Protein AF-0000000072589338 (afdb_homodimer)

Solvent-accessible surface area (backbone atoms only — not comparable to full-atom values): 51482 Å² total; per-residue (Å²): 135,81,81,71,67,83,75,76,71,77,78,75,80,46,42,43,85,61,48,58,26,41,37,38,38,47,36,34,30,34,10,23,34,32,65,50,11,44,63,30,35,94,55,74,23,26,35,89,73,63,41,74,47,79,48,43,86,62,76,53,62,30,30,41,92,84,64,51,78,42,57,42,43,74,55,44,88,83,42,95,53,58,42,26,58,34,37,32,48,41,32,55,24,40,49,43,38,30,20,22,27,54,68,27,63,73,65,57,89,86,62,72,62,72,40,48,14,37,29,43,42,28,40,28,23,52,52,41,39,65,69,67,69,69,64,69,54,43,91,86,58,54,37,69,39,49,35,44,19,40,34,45,83,76,36,46,52,62,42,26,46,24,48,43,8,22,24,29,72,65,28,22,15,57,41,48,30,32,56,51,26,22,48,30,20,40,43,32,26,39,45,64,27,47,53,47,69,76,60,63,58,47,34,40,72,33,54,66,43,44,31,52,76,71,73,43,53,52,36,39,24,5,35,87,46,78,38,69,65,43,56,40,26,57,46,48,56,70,45,66,70,85,36,51,39,27,42,68,52,51,42,52,28,24,57,70,51,63,63,40,42,34,35,41,39,38,51,33,70,39,34,68,22,31,23,31,35,48,36,22,33,39,29,45,23,38,45,50,54,48,50,53,50,49,31,39,62,73,9,79,48,30,75,23,30,41,38,36,42,36,31,34,18,19,38,47,45,40,46,93,63,62,52,54,69,77,38,59,39,33,80,63,75,48,40,29,52,98,72,45,73,53,36,39,37,6,43,37,14,44,34,32,45,41,34,40,28,28,56,61,24,35,64,48,76,56,90,72,41,71,38,34,42,23,12,55,46,26,33,49,20,71,64,71,69,38,77,67,76,29,49,26,18,60,64,30,24,52,59,41,73,56,24,68,38,92,58,58,55,58,84,82,72,50,62,59,69,89,63,73,75,60,75,70,92,68,76,50,92,50,44,58,38,57,24,73,66,47,49,49,46,33,52,47,60,28,65,47,90,45,64,44,98,86,61,25,63,50,79,51,80,69,59,76,80,28,34,68,55,31,49,50,48,46,51,51,51,49,50,50,49,52,52,51,52,50,52,51,51,51,50,50,54,51,51,60,67,65,49,76,78,75,73,76,83,130,134,78,80,71,66,83,74,74,70,78,79,75,81,48,44,42,84,61,48,59,26,41,37,39,38,46,37,33,30,34,10,23,35,32,64,50,12,44,65,31,34,92,56,75,24,27,35,90,72,63,41,74,46,79,48,43,86,64,76,54,63,30,29,39,90,84,65,50,76,40,56,43,43,74,55,43,86,84,42,96,53,57,43,27,58,34,38,35,50,42,31,54,26,40,49,41,38,30,19,22,28,55,68,28,63,72,64,56,89,86,62,72,62,72,41,47,13,36,29,43,42,28,41,30,23,51,53,39,39,64,69,66,70,70,66,70,53,42,90,86,58,54,38,67,39,50,36,45,18,42,33,45,83,77,37,45,52,64,41,25,47,26,48,42,8,22,24,29,71,64,29,22,15,55,41,47,30,31,56,51,24,24,48,30,20,41,44,32,28,38,44,66,27,48,52,48,69,74,59,63,58,46,34,42,70,33,54,67,41,45,29,51,75,70,72,44,54,52,36,40,25,5,35,87,46,79,39,69,64,43,54,41,26,58,47,47,54,70,45,64,72,86,35,50,39,27,41,69,53,50,43,51,28,24,58,69,52,63,62,39,42,34,35,43,40,38,52,33,69,38,34,69,24,31,24,31,35,50,35,21,34,39,30,44,22,39,45,49,54,47,51,52,50,50,31,39,62,72,10,78,49,30,75,24,30,41,38,37,43,35,32,36,16,18,36,44,45,41,44,91,63,60,53,56,69,77,39,60,39,34,80,62,75,51,39,28,53,95,73,46,74,51,37,38,38,5,42,37,14,44,33,33,45,39,35,40,27,28,55,59,26,33,64,48,75,55,92,73,40,71,38,35,42,23,13,57,46,27,33,49,20,72,62,73,69,37,78,69,78,29,49,26,17,61,63,28,25,54,59,39,71,57,24,68,37,94,59,56,55,59,85,83,71,48,63,59,68,90,64,73,77,60,74,70,91,70,75,51,93,52,42,59,36,56,25,72,65,47,49,50,46,34,51,44,59,28,65,47,89,44,63,44,97,86,61,25,65,49,79,51,80,67,58,76,81,28,35,68,54,30,49,50,48,46,53,53,51,48,50,50,50,52,51,50,52,50,51,51,52,52,49,50,54,51,51,62,67,64,50,76,78,74,70,77,82,126

Secondary structure (DSSP, 8-state):
--------------SGGG--EEEEEEE-S--HHHHHTTTTGGGTSB-TT--B-----S--EEE-TTS-EEE-EE--TTSSSGGG-SSS----SHHHHHHHHHSSSSPPTTPPP----HHHHHHHHHHHHHHHT---SPTT--GGGGGEE--TTT-HHHHHHHHHSEE-TTBB-SSSS-HHHHHHHHHHS--TT--SS--S---S--HHHHHHHTT--EEEEESSS--GGGGTSHHHHTS-GGGEEEHHHHHHHHHHT---SEEEE----STTSSS--TTS-HHHHHHHHHHHHHHHHTSTTGGGEEEEEEES--TT---SSPPPB-PPP--SS---GGG--S-B---B--EEEE-TTS-TTEE---TTS-B-THHHHHHHHHHH-PPPSSHHHHHSPPSGGG---SSPPPTT--TTTTPPPP--SS--TTTTSPPHHHHHHHHHHHTS--B-TTS-B-PPPPP-S-HHHHHHHHHHHHHHHHHHHHHHHHHHHHHHHHS-------/--------------SGGG--EEEEEEE-S--HHHHHTTTTGGGTSB-TT--B-----S--EEE-TTS-EEE-EE--TTSSSGGG-SSS----SHHHHHHHHHSSSSPPTTPPP----HHHHHHHHHHHHHHHT---SPTT--GGGGGEE--TTT-HHHHHHHHHSEE-TTBB-SSSS-HHHHHHHHHHS--TT--SS--S---S--HHHHHHHTT--EEEEESSS--GGGGTSHHHHTS-GGGEEEHHHHHHHHHHT---SEEEE----STTSSS--TTS-HHHHHHHHHHHHHHHHTSTTGGGEEEEEEES--TT---SSPPPB-PPP--SS---GGG--S-B---B--EEEE-TTS-TTEE---TTS-B-THHHHHHHHHHH-PPPSSHHHHHSPPSGGG---SSPPPTT--TTTTPPPP--SS--TTTTSPPHHHHHHHHHHHTS-EE-TTS-EEPPPPP-S-HHHHHHHHHHHHHHHHHHHHHHHHHHHHHHHHS-------

pLDDT: mean 90.72, std 13.91, range [25.78, 99.0]

Structure (mmCIF, N/CA/C/O backbone):
data_AF-0000000072589338-model_v1
#
loop_
_entity.id
_entity.type
_entity.pdbx_description
1 polymer Phospholipase
#
loop_
_atom_site.group_PDB
_atom_site.id
_atom_site.type_symbol
_atom_site.label_atom_id
_atom_site.label_alt_id
_atom_site.label_comp_id
_atom_site.label_asym_id
_atom_site.label_entity_id
_atom_site.label_seq_id
_atom_site.pdbx_PDB_ins_code
_atom_site.Cartn_x
_atom_site.Cartn_y
_atom_site.Cartn_z
_atom_site.occupancy
_atom_site.B_iso_or_equiv
_atom_site.auth_seq_id
_atom_site.auth_comp_id
_atom_site.auth_asym_id
_atom_site.auth_atom_id
_atom_site.pdbx_PDB_model_num
ATOM 1 N N . MET A 1 1 ? -10.43 -54.656 29.891 1 25.78 1 MET A N 1
ATOM 2 C CA . MET A 1 1 ? -9.82 -54.812 28.562 1 25.78 1 MET A CA 1
ATOM 3 C C . MET A 1 1 ? -9.539 -53.438 27.938 1 25.78 1 MET A C 1
ATOM 5 O O . MET A 1 1 ? -10.445 -52.625 27.797 1 25.78 1 MET A O 1
ATOM 9 N N . HIS A 1 2 ? -8.32 -52.906 28.219 1 25.98 2 HIS A N 1
ATOM 10 C CA . HIS A 1 2 ? -7.77 -51.562 28.031 1 25.98 2 HIS A CA 1
ATOM 11 C C . HIS A 1 2 ? -7.68 -51.219 26.547 1 25.98 2 HIS A C 1
ATOM 13 O O . HIS A 1 2 ? -7.09 -51.969 25.75 1 25.98 2 HIS A O 1
ATOM 19 N N . ALA A 1 3 ? -8.758 -50.594 26.031 1 32.91 3 ALA A N 1
ATOM 20 C CA . ALA A 1 3 ? -8.93 -50.188 24.641 1 32.91 3 ALA A CA 1
ATOM 21 C C . ALA A 1 3 ? -7.684 -49.469 24.109 1 32.91 3 ALA A C 1
ATOM 23 O O . ALA A 1 3 ? -7.359 -48.375 24.562 1 32.91 3 ALA A O 1
ATOM 24 N N . GLY A 1 4 ? -6.621 -50.281 23.812 1 29.47 4 GLY A N 1
ATOM 25 C CA . GLY A 1 4 ? -5.359 -49.781 23.281 1 29.47 4 GLY A CA 1
ATOM 26 C C . GLY A 1 4 ? -5.531 -48.875 22.078 1 29.47 4 GLY A C 1
ATOM 27 O O . GLY A 1 4 ? -6.25 -49.219 21.141 1 29.47 4 GLY A O 1
ATOM 28 N N . GLY A 1 5 ? -5.594 -47.594 22.25 1 34.25 5 GLY A N 1
ATOM 29 C CA . GLY A 1 5 ? -5.773 -46.625 21.188 1 34.25 5 GLY A CA 1
ATOM 30 C C . GLY A 1 5 ? -4.848 -46.844 20.016 1 34.25 5 GLY A C 1
ATOM 31 O O . GLY A 1 5 ? -3.867 -47.562 20.109 1 34.25 5 GLY A O 1
ATOM 32 N N . PRO A 1 6 ? -5.32 -46.844 18.797 1 33.97 6 PRO A N 1
ATOM 33 C CA . PRO A 1 6 ? -4.504 -47.219 17.641 1 33.97 6 PRO A CA 1
ATOM 34 C C . PRO A 1 6 ? -3.111 -46.625 17.672 1 33.97 6 PRO A C 1
ATOM 36 O O . PRO A 1 6 ? -2.922 -45.531 18.25 1 33.97 6 PRO A O 1
ATOM 39 N N . GLN A 1 7 ? -2.039 -47.375 17.781 1 29.33 7 GLN A N 1
ATOM 40 C CA . GLN A 1 7 ? -0.621 -47.031 17.734 1 29.33 7 GLN A CA 1
ATOM 41 C C . GLN A 1 7 ? -0.302 -46.125 16.547 1 29.33 7 GLN A C 1
ATOM 43 O O . GLN A 1 7 ? -0.64 -46.438 15.414 1 29.33 7 GLN A O 1
ATOM 48 N N . ARG A 1 8 ? -0.2 -44.875 16.719 1 37.19 8 ARG A N 1
ATOM 49 C CA . ARG A 1 8 ? 0.275 -43.969 15.68 1 37.19 8 ARG A CA 1
ATOM 50 C C . ARG A 1 8 ? 1.464 -44.562 14.938 1 37.19 8 ARG A C 1
ATOM 52 O O . ARG A 1 8 ? 2.428 -45 15.555 1 37.19 8 ARG A O 1
ATOM 59 N N . SER A 1 9 ? 1.32 -45.156 13.805 1 33.34 9 SER A N 1
ATOM 60 C CA . SER A 1 9 ? 2.459 -45.625 13.031 1 33.34 9 SER A CA 1
ATOM 61 C C . SER A 1 9 ? 3.635 -44.688 13.117 1 33.34 9 SER A C 1
ATOM 63 O O . SER A 1 9 ? 3.441 -43.469 13.18 1 33.34 9 SER A O 1
ATOM 65 N N . PRO A 1 10 ? 4.816 -45 13.508 1 38.09 10 PRO A N 1
ATOM 66 C CA . PRO A 1 10 ? 5.973 -44.125 13.602 1 38.09 10 PRO A CA 1
ATOM 67 C C . PRO A 1 10 ? 6.152 -43.25 12.367 1 38.09 10 PRO A C 1
ATOM 69 O O . PRO A 1 10 ? 5.98 -43.719 11.242 1 38.09 10 PRO A O 1
ATOM 72 N N . LEU A 1 11 ? 5.762 -42 12.25 1 43.94 11 LEU A N 1
ATOM 73 C CA . LEU A 1 11 ? 6.031 -41.031 11.188 1 43.94 11 LEU A CA 1
ATOM 74 C C . LEU A 1 11 ? 7.383 -41.281 10.539 1 43.94 11 LEU A C 1
ATOM 76 O O . LEU A 1 11 ? 8.422 -41.219 11.203 1 43.94 11 LEU A O 1
ATOM 80 N N . VAL A 1 12 ? 7.637 -42.344 9.781 1 48.56 12 VAL A N 1
ATOM 81 C CA . VAL A 1 12 ? 8.844 -42.5 8.977 1 48.56 12 VAL A CA 1
ATOM 82 C C . VAL A 1 12 ? 9.359 -41.125 8.547 1 48.56 12 VAL A C 1
ATOM 84 O O . VAL A 1 12 ? 8.602 -40.312 8.008 1 48.56 12 VAL A O 1
ATOM 87 N N . ALA A 1 13 ? 10.531 -40.594 9.008 1 71.69 13 ALA A N 1
ATOM 88 C CA . ALA A 1 13 ? 11.25 -39.344 8.766 1 71.69 13 ALA A CA 1
ATOM 89 C C . ALA A 1 13 ? 11.398 -39.094 7.266 1 71.69 13 ALA A C 1
ATOM 91 O O . ALA A 1 13 ? 11.836 -39.969 6.516 1 71.69 13 ALA A O 1
ATOM 92 N N . ASN A 1 14 ? 10.648 -38.125 6.578 1 85.25 14 ASN A N 1
ATOM 93 C CA . ASN A 1 14 ? 10.828 -37.75 5.172 1 85.25 14 ASN A CA 1
ATOM 94 C C . ASN A 1 14 ? 12.258 -37.344 4.879 1 85.25 14 ASN A C 1
ATOM 96 O O . ASN A 1 14 ? 13.102 -37.281 5.777 1 85.25 14 ASN A O 1
ATOM 100 N N . SER A 1 15 ? 12.625 -37.219 3.695 1 89.25 15 SER A N 1
ATOM 101 C CA . SER A 1 15 ? 14 -36.969 3.268 1 89.25 15 SER A CA 1
ATOM 102 C C . SER A 1 15 ? 14.25 -35.469 3.086 1 89.25 15 SER A C 1
ATOM 104 O O . SER A 1 15 ? 15.086 -35.062 2.275 1 89.25 15 SER A O 1
ATOM 106 N N . LEU A 1 16 ? 13.516 -34.656 3.766 1 96.44 16 LEU A N 1
ATOM 107 C CA . LEU A 1 16 ? 13.688 -33.219 3.611 1 96.44 16 LEU A CA 1
ATOM 108 C C . LEU A 1 16 ? 15.086 -32.781 4.035 1 96.44 16 LEU A C 1
ATOM 110 O O . LEU A 1 16 ? 15.656 -31.859 3.455 1 96.44 16 LEU A O 1
ATOM 114 N N . SER A 1 17 ? 15.695 -33.5 4.988 1 96.56 17 SER A N 1
ATOM 115 C CA . SER A 1 17 ? 17.016 -33.125 5.484 1 96.56 17 SER A CA 1
ATOM 116 C C . SER A 1 17 ? 18.078 -33.312 4.406 1 96.56 17 SER A C 1
ATOM 118 O O . SER A 1 17 ? 19.188 -32.781 4.52 1 96.56 17 SER A O 1
ATOM 120 N N . ARG A 1 18 ? 17.781 -34.031 3.324 1 96.88 18 ARG A N 1
ATOM 121 C CA . ARG A 1 18 ? 18.734 -34.281 2.242 1 96.88 18 ARG A CA 1
ATOM 122 C C . ARG A 1 18 ? 18.672 -33.156 1.202 1 96.88 18 ARG A C 1
ATOM 124 O O . ARG A 1 18 ? 19.562 -33.062 0.342 1 96.88 18 ARG A O 1
ATOM 131 N N . ILE A 1 19 ? 17.719 -32.344 1.28 1 98.56 19 ILE A N 1
ATOM 132 C CA . ILE A 1 19 ? 17.531 -31.281 0.299 1 98.56 19 ILE A CA 1
ATOM 133 C C . ILE A 1 19 ? 18.469 -30.125 0.615 1 98.56 19 ILE A C 1
ATOM 135 O O . ILE A 1 19 ? 18.484 -29.609 1.738 1 98.56 19 ILE A O 1
ATOM 139 N N . GLU A 1 20 ? 19.266 -29.75 -0.405 1 98.62 20 GLU A N 1
ATOM 140 C CA . GLU A 1 20 ? 20.172 -28.609 -0.27 1 98.62 20 GLU A CA 1
ATOM 141 C C . GLU A 1 20 ? 19.656 -27.406 -1.045 1 98.62 20 GLU A C 1
ATOM 143 O O . GLU A 1 20 ? 20.047 -26.266 -0.766 1 98.62 20 GLU A O 1
ATOM 148 N N . HIS A 1 21 ? 18.812 -27.672 -2.07 1 98.81 21 HIS A N 1
ATOM 149 C CA . HIS A 1 21 ? 18.281 -26.609 -2.924 1 98.81 21 HIS A CA 1
ATOM 150 C C . HIS A 1 21 ? 16.766 -26.734 -3.078 1 98.81 21 HIS A C 1
ATOM 152 O O . HIS A 1 21 ? 16.266 -27.766 -3.529 1 98.81 21 HIS A O 1
ATOM 158 N N . ILE A 1 22 ? 16.047 -25.734 -2.691 1 98.94 22 ILE A N 1
ATOM 159 C CA . ILE A 1 22 ? 14.633 -25.578 -3.041 1 98.94 22 ILE A CA 1
ATOM 160 C C . ILE A 1 22 ? 14.492 -24.531 -4.141 1 98.94 22 ILE A C 1
ATOM 162 O O . ILE A 1 22 ? 14.898 -23.375 -3.965 1 98.94 22 ILE A O 1
ATOM 166 N N . VAL A 1 23 ? 14.039 -24.953 -5.316 1 99 23 VAL A N 1
ATOM 167 C CA . VAL A 1 23 ? 13.812 -24.078 -6.465 1 99 23 VAL A CA 1
ATOM 168 C C . VAL A 1 23 ? 12.312 -23.953 -6.727 1 99 23 VAL A C 1
ATOM 170 O O . VAL A 1 23 ? 11.625 -24.953 -6.926 1 99 23 VAL A O 1
ATOM 173 N N . HIS A 1 24 ? 11.781 -22.766 -6.688 1 98.94 24 HIS A N 1
ATOM 174 C CA . HIS A 1 24 ? 10.352 -22.484 -6.84 1 98.94 24 HIS A CA 1
ATOM 175 C C . HIS A 1 24 ? 10.086 -21.641 -8.078 1 98.94 24 HIS A C 1
ATOM 177 O O . HIS A 1 24 ? 10.461 -20.469 -8.125 1 98.94 24 HIS A O 1
ATOM 183 N N . LEU A 1 25 ? 9.531 -22.234 -9.133 1 98.94 25 LEU A N 1
ATOM 184 C CA . LEU A 1 25 ? 9.016 -21.516 -10.297 1 98.94 25 LEU A CA 1
ATOM 185 C C . LEU A 1 25 ? 7.527 -21.234 -10.141 1 98.94 25 LEU A C 1
ATOM 187 O O . LEU A 1 25 ? 6.719 -22.156 -10.023 1 98.94 25 LEU A O 1
ATOM 191 N N . MET A 1 26 ? 7.16 -20 -10.141 1 98.88 26 MET A N 1
ATOM 192 C CA . MET A 1 26 ? 5.746 -19.641 -10.047 1 98.88 26 MET A CA 1
ATOM 193 C C . MET A 1 26 ? 5.262 -19 -11.352 1 98.88 26 MET A C 1
ATOM 195 O O . MET A 1 26 ? 5.727 -17.938 -11.734 1 98.88 26 MET A O 1
ATOM 199 N N . LEU A 1 27 ? 4.387 -19.672 -12.031 1 98.75 27 LEU A N 1
ATOM 200 C CA . LEU A 1 27 ? 3.732 -19.156 -13.234 1 98.75 27 LEU A CA 1
ATOM 201 C C . LEU A 1 27 ? 2.477 -18.375 -12.875 1 98.75 27 LEU A C 1
ATOM 203 O O . LEU A 1 27 ? 2.299 -17.969 -11.727 1 98.75 27 LEU A O 1
ATOM 207 N N . GLU A 1 28 ? 1.581 -18.078 -13.945 1 98.19 28 GLU A N 1
ATOM 208 C CA . GLU A 1 28 ? 0.595 -17.047 -13.648 1 98.19 28 GLU A CA 1
ATOM 209 C C . GLU A 1 28 ? -0.812 -17.5 -14.031 1 98.19 28 GLU A C 1
ATOM 211 O O . GLU A 1 28 ? -1.039 -17.984 -15.141 1 98.19 28 GLU A O 1
ATOM 216 N N . ASN A 1 29 ? -1.755 -17.422 -13.164 1 98.31 29 ASN A N 1
ATOM 217 C CA . ASN A 1 29 ? -3.189 -17.25 -13.367 1 98.31 29 ASN A CA 1
ATOM 218 C C . ASN A 1 29 ? -3.803 -18.438 -14.094 1 98.31 29 ASN A C 1
ATOM 220 O O . ASN A 1 29 ? -4.512 -18.266 -15.086 1 98.31 29 ASN A O 1
ATOM 224 N N . ARG A 1 30 ? -3.615 -19.594 -13.578 1 98.81 30 ARG A N 1
ATOM 225 C CA . ARG A 1 30 ? -4.262 -20.797 -14.109 1 98.81 30 ARG A CA 1
ATOM 226 C C . ARG A 1 30 ? -4.852 -21.641 -12.984 1 98.81 30 ARG A C 1
ATOM 228 O O . ARG A 1 30 ? -4.23 -21.797 -11.93 1 98.81 30 ARG A O 1
ATOM 235 N N . SER A 1 31 ? -6.023 -22.219 -13.219 1 98.88 31 SER A N 1
ATOM 236 C CA . SER A 1 31 ? -6.609 -23.125 -12.25 1 98.88 31 SER A CA 1
ATOM 237 C C . SER A 1 31 ? -6.07 -24.547 -12.422 1 98.88 31 SER A C 1
ATOM 239 O O . SER A 1 31 ? -5.48 -24.859 -13.461 1 98.88 31 SER A O 1
ATOM 241 N N . PHE A 1 32 ? -6.246 -25.297 -11.398 1 98.94 32 PHE A N 1
ATOM 242 C CA . PHE A 1 32 ? -5.832 -26.703 -11.453 1 98.94 32 PHE A CA 1
ATOM 243 C C . PHE A 1 32 ? -6.539 -27.422 -12.586 1 98.94 32 PHE A C 1
ATOM 245 O O . PHE A 1 32 ? -5.898 -28.094 -13.398 1 98.94 32 PHE A O 1
ATOM 252 N N . ASP A 1 33 ? -7.891 -27.312 -12.719 1 98.88 33 ASP A N 1
ATOM 253 C CA . ASP A 1 33 ? -8.664 -28.031 -13.734 1 98.88 33 ASP A CA 1
ATOM 254 C C . ASP A 1 33 ? -8.211 -27.641 -15.141 1 98.88 33 ASP A C 1
ATOM 256 O O . ASP A 1 33 ? -8.102 -28.5 -16.016 1 98.88 33 ASP A O 1
ATOM 260 N N . GLN A 1 34 ? -7.941 -26.391 -15.32 1 98.75 34 GLN A N 1
ATOM 261 C CA . GLN A 1 34 ? -7.586 -25.938 -16.656 1 98.75 34 GLN A CA 1
ATOM 262 C C . GLN A 1 34 ? -6.309 -26.625 -17.156 1 98.75 34 GLN A C 1
ATOM 264 O O . GLN A 1 34 ? -6.184 -26.938 -18.328 1 98.75 34 GLN A O 1
ATOM 269 N N . MET A 1 35 ? -5.352 -26.812 -16.25 1 98.88 35 MET A N 1
ATOM 270 C CA . MET A 1 35 ? -4.023 -27.25 -16.672 1 98.88 35 MET A CA 1
ATOM 271 C C . MET A 1 35 ? -3.852 -28.75 -16.484 1 98.88 35 MET A C 1
ATOM 273 O O . MET A 1 35 ? -3.18 -29.406 -17.281 1 98.88 35 MET A O 1
ATOM 277 N N . LEU A 1 36 ? -4.496 -29.281 -15.367 1 98.94 36 LEU A N 1
ATOM 278 C CA . LEU A 1 36 ? -4.172 -30.656 -14.977 1 98.94 36 LEU A CA 1
ATOM 279 C C . LEU A 1 36 ? -5.438 -31.453 -14.688 1 98.94 36 LEU A C 1
ATOM 281 O O . LEU A 1 36 ? -5.363 -32.625 -14.281 1 98.94 36 LEU A O 1
ATOM 285 N N . GLY A 1 37 ? -6.582 -30.859 -14.914 1 98.88 37 GLY A N 1
ATOM 286 C CA . GLY A 1 37 ? -7.824 -31.531 -14.555 1 98.88 37 GLY A CA 1
ATOM 287 C C . GLY A 1 37 ? -8.008 -32.875 -15.242 1 98.88 37 GLY A C 1
ATOM 288 O O . GLY A 1 37 ? -8.609 -33.781 -14.672 1 98.88 37 GLY A O 1
ATOM 289 N N . PHE A 1 38 ? -7.527 -33.031 -16.438 1 98.81 38 PHE A N 1
ATOM 290 C CA . PHE A 1 38 ? -7.73 -34.219 -17.234 1 98.81 38 PHE A CA 1
ATOM 291 C C . PHE A 1 38 ? -6.539 -35.156 -17.109 1 98.81 38 PHE A C 1
ATOM 293 O O . PHE A 1 38 ? -6.434 -36.156 -17.844 1 98.81 38 PHE A O 1
ATOM 300 N N . LEU A 1 39 ? -5.652 -34.969 -16.203 1 98.81 39 LEU A N 1
ATOM 301 C CA . LEU A 1 39 ? -4.395 -35.688 -16.094 1 98.81 39 LEU A CA 1
ATOM 302 C C . LEU A 1 39 ? -4.641 -37.188 -16.047 1 98.81 39 LEU A C 1
ATOM 304 O O . LEU A 1 39 ? -3.963 -37.969 -16.734 1 98.81 39 LEU A O 1
ATOM 308 N N . TYR A 1 40 ? -5.613 -37.688 -15.25 1 98.69 40 TYR A N 1
ATOM 309 C CA . TYR A 1 40 ? -5.84 -39.094 -15.047 1 98.69 40 TYR A CA 1
ATOM 310 C C . TYR A 1 40 ? -7.285 -39.469 -15.344 1 98.69 40 TYR A C 1
ATOM 312 O O . TYR A 1 40 ? -7.789 -40.469 -14.844 1 98.69 40 TYR A O 1
ATOM 320 N N . THR A 1 41 ? -7.953 -38.531 -16.094 1 98.44 41 THR A N 1
ATOM 321 C CA . THR A 1 41 ? -9.367 -38.781 -16.359 1 98.44 41 THR A CA 1
ATOM 322 C C . THR A 1 41 ? -9.57 -40.125 -17.062 1 98.44 41 THR A C 1
ATOM 324 O O . THR A 1 41 ? -10.492 -40.875 -16.719 1 98.44 41 THR A O 1
ATOM 327 N N . ASP A 1 42 ? -8.742 -40.531 -17.969 1 97.06 42 ASP A N 1
ATOM 328 C CA . ASP A 1 42 ? -8.898 -41.75 -18.781 1 97.06 42 ASP A CA 1
ATOM 329 C C . ASP A 1 42 ? -8.516 -43 -17.984 1 97.06 42 ASP A C 1
ATOM 331 O O . ASP A 1 42 ? -8.773 -44.125 -18.422 1 97.06 42 ASP A O 1
ATOM 335 N N . ASP A 1 43 ? -7.957 -42.781 -16.828 1 97.38 43 ASP A N 1
ATOM 336 C CA . ASP A 1 43 ? -7.602 -43.875 -15.922 1 97.38 43 ASP A CA 1
ATOM 337 C C . ASP A 1 43 ? -8.484 -43.875 -14.68 1 97.38 43 ASP A C 1
ATOM 339 O O . ASP A 1 43 ? -8.047 -44.281 -13.602 1 97.38 43 ASP A O 1
ATOM 343 N N . GLY A 1 44 ? -9.664 -43.281 -14.781 1 97.56 44 GLY A N 1
ATOM 344 C CA . GLY A 1 44 ? -10.617 -43.281 -13.68 1 97.56 44 GLY A CA 1
ATOM 345 C C . GLY A 1 44 ? -10.188 -42.375 -12.539 1 97.56 44 GLY A C 1
ATOM 346 O O . GLY A 1 44 ? -10.508 -42.656 -11.375 1 97.56 44 GLY A O 1
ATOM 347 N N . ASN A 1 45 ? -9.344 -41.344 -12.844 1 98.5 45 ASN A N 1
ATOM 348 C CA . ASN A 1 45 ? -8.836 -40.406 -11.844 1 98.5 45 ASN A CA 1
ATOM 349 C C . ASN A 1 45 ? -8.094 -41.125 -10.727 1 98.5 45 ASN A C 1
ATOM 351 O O . ASN A 1 45 ? -8.344 -40.875 -9.547 1 98.5 45 ASN A O 1
ATOM 355 N N . ARG A 1 46 ? -7.262 -41.969 -11.172 1 98.38 46 ARG A N 1
ATOM 356 C CA . ARG A 1 46 ? -6.297 -42.688 -10.328 1 98.38 46 ARG A CA 1
ATOM 357 C C . ARG A 1 46 ? -4.898 -42.625 -10.938 1 98.38 46 ARG A C 1
ATOM 359 O O . ARG A 1 46 ? -4.734 -42.75 -12.148 1 98.38 46 ARG A O 1
ATOM 366 N N . SER A 1 47 ? -3.986 -42.375 -10.102 1 97.94 47 SER A N 1
ATOM 367 C CA . SER A 1 47 ? -2.609 -42.406 -10.586 1 97.94 47 SER A CA 1
ATOM 368 C C . SER A 1 47 ? -2.15 -43.812 -10.898 1 97.94 47 SER A C 1
ATOM 370 O O . SER A 1 47 ? -2.838 -44.781 -10.562 1 97.94 47 SER A O 1
ATOM 372 N N . PRO A 1 48 ? -0.992 -43.938 -11.5 1 95.12 48 PRO A N 1
ATOM 373 C CA . PRO A 1 48 ? -0.492 -45.281 -11.805 1 95.12 48 PRO A CA 1
ATOM 374 C C . PRO A 1 48 ? -0.229 -46.125 -10.555 1 95.12 48 PRO A C 1
ATOM 376 O O . PRO A 1 48 ? -0.205 -47.344 -10.617 1 95.12 48 PRO A O 1
ATOM 379 N N . THR A 1 49 ? -0.069 -45.469 -9.461 1 95.56 49 THR A N 1
ATOM 380 C CA . THR A 1 49 ? 0.157 -46.188 -8.211 1 95.56 49 THR A CA 1
ATOM 381 C C . THR A 1 49 ? -1.165 -46.469 -7.504 1 95.56 49 THR A C 1
ATOM 383 O O . THR A 1 49 ? -1.18 -47.031 -6.402 1 95.56 49 THR A O 1
ATOM 386 N N . GLY A 1 50 ? -2.232 -46.031 -8.055 1 96.94 50 GLY A N 1
ATOM 387 C CA . GLY A 1 50 ? -3.557 -46.312 -7.531 1 96.94 50 GLY A CA 1
ATOM 388 C C . GLY A 1 50 ? -4.09 -45.219 -6.621 1 96.94 50 GLY A C 1
ATOM 389 O O . GLY A 1 50 ? -5.199 -45.344 -6.094 1 96.94 50 GLY A O 1
ATOM 390 N N . GLN A 1 51 ? -3.375 -44.156 -6.422 1 97.88 51 GLN A N 1
ATOM 391 C CA . GLN A 1 51 ? -3.834 -43.062 -5.57 1 97.88 51 GLN A CA 1
ATOM 392 C C . GLN A 1 51 ? -4.996 -42.312 -6.215 1 97.88 51 GLN A C 1
ATOM 394 O O . GLN A 1 51 ? -4.992 -42.062 -7.426 1 97.88 51 GLN A O 1
ATOM 399 N N . PRO A 1 52 ? -5.996 -42.031 -5.391 1 98.25 52 PRO A N 1
ATOM 400 C CA . PRO A 1 52 ? -7.074 -41.219 -5.953 1 98.25 52 PRO A CA 1
ATOM 401 C C . PRO A 1 52 ? -6.605 -39.812 -6.359 1 98.25 52 PRO A C 1
ATOM 403 O O . PRO A 1 52 ? -5.723 -39.25 -5.711 1 98.25 52 PRO A O 1
ATOM 406 N N . PHE A 1 53 ? -7.172 -39.312 -7.391 1 98.62 53 PHE A N 1
ATOM 407 C CA . PHE A 1 53 ? -6.875 -38 -7.973 1 98.62 53 PHE A CA 1
ATOM 408 C C . PHE A 1 53 ? -8.148 -37.188 -8.141 1 98.62 53 PHE A C 1
ATOM 410 O O . PHE A 1 53 ? -9.156 -37.688 -8.648 1 98.62 53 PHE A O 1
ATOM 417 N N . ASP A 1 54 ? -8.164 -35.969 -7.656 1 98.44 54 ASP A N 1
ATOM 418 C CA . ASP A 1 54 ? -9.344 -35.125 -7.742 1 98.44 54 ASP A CA 1
ATOM 419 C C . ASP A 1 54 ? -9.367 -34.344 -9.062 1 98.44 54 ASP A C 1
ATOM 421 O O . ASP A 1 54 ? -9.359 -33.125 -9.07 1 98.44 54 ASP A O 1
ATOM 425 N N . GLY A 1 55 ? -9.414 -35.031 -10.172 1 98.75 55 GLY A N 1
ATOM 426 C CA . GLY A 1 55 ? -9.469 -34.469 -11.508 1 98.75 55 GLY A CA 1
ATOM 427 C C . GLY A 1 55 ? -10.875 -34.406 -12.07 1 98.75 55 GLY A C 1
ATOM 428 O O . GLY A 1 55 ? -11.852 -34.625 -11.344 1 98.75 55 GLY A O 1
ATOM 429 N N . LEU A 1 56 ? -10.992 -34.031 -13.344 1 98.75 56 LEU A N 1
ATOM 430 C CA . LEU A 1 56 ? -12.258 -33.906 -14.062 1 98.75 56 LEU A CA 1
ATOM 431 C C . LEU A 1 56 ? -12.758 -35.281 -14.516 1 98.75 56 LEU A C 1
ATOM 433 O O . LEU A 1 56 ? -11.961 -36.125 -14.914 1 98.75 56 LEU A O 1
ATOM 437 N N . THR A 1 57 ? -14.047 -35.469 -14.484 1 98.25 57 THR A N 1
ATOM 438 C CA . THR A 1 57 ? -14.672 -36.656 -15.031 1 98.25 57 THR A CA 1
ATOM 439 C C . THR A 1 57 ? -15.07 -36.438 -16.484 1 98.25 57 THR A C 1
ATOM 441 O O . THR A 1 57 ? -15.258 -37.406 -17.234 1 98.25 57 THR A O 1
ATOM 444 N N . GLY A 1 58 ? -15.18 -35.25 -16.812 1 97.69 58 GLY A N 1
ATOM 445 C CA . GLY A 1 58 ? -15.695 -34.875 -18.125 1 97.69 58 GLY A CA 1
ATOM 446 C C . GLY A 1 58 ? -17.172 -34.531 -18.094 1 97.69 58 GLY A C 1
ATOM 447 O O . GLY A 1 58 ? -17.734 -34.094 -19.109 1 97.69 58 GLY A O 1
ATOM 448 N N . ASN A 1 59 ? -17.797 -34.625 -16.953 1 97.75 59 ASN A N 1
ATOM 449 C CA . ASN A 1 59 ? -19.234 -34.406 -16.844 1 97.75 59 ASN A CA 1
ATOM 450 C C . ASN A 1 59 ? -19.547 -33.094 -16.109 1 97.75 59 ASN A C 1
ATOM 452 O O . ASN A 1 59 ? -20.703 -32.719 -15.961 1 97.75 59 ASN A O 1
ATOM 456 N N . GLU A 1 60 ? -18.547 -32.406 -15.609 1 98.44 60 GLU A N 1
ATOM 457 C CA . GLU A 1 60 ? -18.75 -31.156 -14.898 1 98.44 60 GLU A CA 1
ATOM 458 C C . GLU A 1 60 ? -19.328 -30.078 -15.828 1 98.44 60 GLU A C 1
ATOM 460 O O . GLU A 1 60 ? -19.062 -30.078 -17.031 1 98.44 60 GLU A O 1
ATOM 465 N N . SER A 1 61 ? -20.125 -29.188 -15.32 1 98.44 61 SER A N 1
ATOM 466 C CA . SER A 1 61 ? -20.719 -28.109 -16.094 1 98.44 61 SER A CA 1
ATOM 467 C C . SER A 1 61 ? -20.891 -26.844 -15.25 1 98.44 61 SER A C 1
ATOM 469 O O . SER A 1 61 ? -20.797 -26.906 -14.023 1 98.44 61 SER A O 1
ATOM 471 N N . ASN A 1 62 ? -20.984 -25.781 -15.797 1 98.38 62 ASN A N 1
ATOM 472 C CA . ASN A 1 62 ? -21.25 -24.453 -15.266 1 98.38 62 ASN A CA 1
ATOM 473 C C . ASN A 1 62 ? -22.328 -23.734 -16.078 1 98.38 62 ASN A C 1
ATOM 475 O O . ASN A 1 62 ? -22.312 -23.797 -17.312 1 98.38 62 ASN A O 1
ATOM 479 N N . PRO A 1 63 ? -23.344 -23.078 -15.477 1 98 63 PRO A N 1
ATOM 480 C CA . PRO A 1 63 ? -24.453 -22.469 -16.234 1 98 63 PRO A CA 1
ATOM 481 C C . PRO A 1 63 ? -24.031 -21.172 -16.922 1 98 63 PRO A C 1
ATOM 483 O O . PRO A 1 63 ? -23.203 -20.422 -16.391 1 98 63 PRO A O 1
ATOM 486 N N . ASP A 1 64 ? -24.641 -20.922 -18.078 1 97 64 ASP A N 1
ATOM 487 C CA . ASP A 1 64 ? -24.547 -19.609 -18.688 1 97 64 ASP A CA 1
ATOM 488 C C . ASP A 1 64 ? -25.578 -18.656 -18.109 1 97 64 ASP A C 1
ATOM 490 O O . ASP A 1 64 ? -26.203 -18.938 -17.094 1 97 64 ASP A O 1
ATOM 494 N N . ASP A 1 65 ? -25.703 -17.484 -18.703 1 90.62 65 ASP A N 1
ATOM 495 C CA . ASP A 1 65 ? -26.547 -16.438 -18.125 1 90.62 65 ASP A CA 1
ATOM 496 C C . ASP A 1 65 ? -28.031 -16.781 -18.297 1 90.62 65 ASP A C 1
ATOM 498 O O . ASP A 1 65 ? -28.891 -16.172 -17.656 1 90.62 65 ASP A O 1
ATOM 502 N N . LEU A 1 66 ? -28.375 -17.812 -19.031 1 94.69 66 LEU A N 1
ATOM 503 C CA . LEU A 1 66 ? -29.75 -18.281 -19.188 1 94.69 66 LEU A CA 1
ATOM 504 C C . LEU A 1 66 ? -30 -19.547 -18.391 1 94.69 66 LEU A C 1
ATOM 506 O O . LEU A 1 66 ? -31.078 -20.141 -18.453 1 94.69 66 LEU A O 1
ATOM 510 N N . GLY A 1 67 ? -28.984 -20.016 -17.703 1 95.44 67 GLY A N 1
ATOM 511 C CA . GLY A 1 67 ? -29.094 -21.188 -16.875 1 95.44 67 GLY A CA 1
ATOM 512 C C . GLY A 1 67 ? -28.812 -22.484 -17.609 1 95.44 67 GLY A C 1
ATOM 513 O O . GLY A 1 67 ? -28.922 -23.578 -17.047 1 95.44 67 GLY A O 1
ATOM 514 N N . ARG A 1 68 ? -28.438 -22.391 -18.906 1 96.56 68 ARG A N 1
ATOM 515 C CA . ARG A 1 68 ? -28.109 -23.578 -19.688 1 96.56 68 ARG A CA 1
ATOM 516 C C . ARG A 1 68 ? -26.734 -24.125 -19.297 1 96.56 68 ARG A C 1
ATOM 518 O O . ARG A 1 68 ? -25.766 -23.375 -19.172 1 96.56 68 ARG A O 1
ATOM 525 N N . PRO A 1 69 ? -26.609 -25.422 -19.172 1 97.94 69 PRO A N 1
ATOM 526 C CA . PRO A 1 69 ? -25.312 -26 -18.781 1 97.94 69 PRO A CA 1
ATOM 527 C C . PRO A 1 69 ? -24.281 -25.922 -19.906 1 97.94 69 PRO A C 1
ATOM 529 O O . PRO A 1 69 ? -24.578 -26.25 -21.047 1 97.94 69 PRO A O 1
ATOM 532 N N . VAL A 1 70 ? -23.141 -25.438 -19.594 1 98.69 70 VAL A N 1
ATOM 533 C CA . VAL A 1 70 ? -21.938 -25.5 -20.422 1 98.69 70 VAL A CA 1
ATOM 534 C C . VAL A 1 70 ? -20.969 -26.531 -19.859 1 98.69 70 VAL A C 1
ATOM 536 O O . VAL A 1 70 ? -20.438 -26.359 -18.766 1 98.69 70 VAL A O 1
ATOM 539 N N . GLY A 1 71 ? -20.703 -27.578 -20.562 1 98.62 71 GLY A N 1
ATOM 540 C CA . GLY A 1 71 ? -19.859 -28.672 -20.078 1 98.62 71 GLY A CA 1
ATOM 541 C C . GLY A 1 71 ? -18.391 -28.422 -20.297 1 98.62 71 GLY A C 1
ATOM 542 O O . GLY A 1 71 ? -18 -27.719 -21.234 1 98.62 71 GLY A O 1
ATOM 543 N N . VAL A 1 72 ? -17.562 -29.031 -19.391 1 98.69 72 VAL A N 1
ATOM 544 C CA . VAL A 1 72 ? -16.125 -29.031 -19.625 1 98.69 72 VAL A CA 1
ATOM 545 C C . VAL A 1 72 ? -15.82 -29.781 -20.922 1 98.69 72 VAL A C 1
ATOM 547 O O . VAL A 1 72 ? -16.547 -30.688 -21.312 1 98.69 72 VAL A O 1
ATOM 550 N N . TYR A 1 73 ? -14.836 -29.328 -21.625 1 98.5 73 TYR A N 1
ATOM 551 C CA . TYR A 1 73 ? -14.414 -30.016 -22.828 1 98.5 73 TYR A CA 1
ATOM 552 C C . TYR A 1 73 ? -12.898 -29.969 -22.984 1 98.5 73 TYR A C 1
ATOM 554 O O . TYR A 1 73 ? -12.227 -29.172 -22.328 1 98.5 73 TYR A O 1
ATOM 562 N N . ARG A 1 74 ? -12.383 -30.828 -23.719 1 98.56 74 ARG A N 1
ATOM 563 C CA . ARG A 1 74 ? -10.953 -30.906 -24 1 98.56 74 ARG A CA 1
ATOM 564 C C . ARG A 1 74 ? -10.57 -29.969 -25.141 1 98.56 74 ARG A C 1
ATOM 566 O O . ARG A 1 74 ? -11.141 -30.047 -26.234 1 98.56 74 ARG A O 1
ATOM 573 N N . ILE A 1 75 ? -9.641 -29.016 -24.844 1 98.31 75 ILE A N 1
ATOM 574 C CA . ILE A 1 75 ? -9.055 -28.219 -25.922 1 98.31 75 ILE A CA 1
ATOM 575 C C . ILE A 1 75 ? -8.328 -29.141 -26.906 1 98.31 75 ILE A C 1
ATOM 577 O O . ILE A 1 75 ? -7.594 -30.047 -26.5 1 98.31 75 ILE A O 1
ATOM 581 N N . ARG A 1 76 ? -8.477 -28.922 -28.219 1 95.38 76 ARG A N 1
ATOM 582 C CA . ARG A 1 76 ? -7.867 -29.75 -29.25 1 95.38 76 ARG A CA 1
ATOM 583 C C . ARG A 1 76 ? -6.676 -29.062 -29.891 1 95.38 76 ARG A C 1
ATOM 585 O O . ARG A 1 76 ? -6.695 -27.844 -30.094 1 95.38 76 ARG A O 1
ATOM 592 N N . ALA A 1 77 ? -5.742 -29.828 -30.203 1 94.69 77 ALA A N 1
ATOM 593 C CA . ALA A 1 77 ? -4.57 -29.312 -30.906 1 94.69 77 ALA A CA 1
ATOM 594 C C . ALA A 1 77 ? -4.965 -28.641 -32.219 1 94.69 77 ALA A C 1
ATOM 596 O O . ALA A 1 77 ? -4.266 -27.75 -32.688 1 94.69 77 ALA A O 1
ATOM 597 N N . THR A 1 78 ? -6.09 -29.031 -32.844 1 93.81 78 THR A N 1
ATOM 598 C CA . THR A 1 78 ? -6.535 -28.547 -34.125 1 93.81 78 THR A CA 1
ATOM 599 C C . THR A 1 78 ? -7.34 -27.266 -33.969 1 93.81 78 THR A C 1
ATOM 601 O O . THR A 1 78 ? -7.703 -26.625 -34.969 1 93.81 78 THR A O 1
ATOM 604 N N . ASP A 1 79 ? -7.625 -26.891 -32.719 1 93.06 79 ASP A N 1
ATOM 605 C CA . ASP A 1 79 ? -8.305 -25.609 -32.531 1 93.06 79 ASP A CA 1
ATOM 606 C C . ASP A 1 79 ? -7.461 -24.453 -33.062 1 93.06 79 ASP A C 1
ATOM 608 O O . ASP A 1 79 ? -6.238 -24.562 -33.156 1 93.06 79 ASP A O 1
ATOM 612 N N . PRO A 1 80 ? -8.023 -23.328 -33.469 1 88.62 80 PRO A N 1
ATOM 613 C CA . PRO A 1 80 ? -7.289 -22.219 -34.094 1 88.62 80 PRO A CA 1
ATOM 614 C C . PRO A 1 80 ? -6.168 -21.688 -33.219 1 88.62 80 PRO A C 1
ATOM 616 O O . PRO A 1 80 ? -5.09 -21.344 -33.719 1 88.62 80 PRO A O 1
ATOM 619 N N . HIS A 1 81 ? -6.395 -21.641 -31.938 1 90.94 81 HIS A N 1
ATOM 620 C CA . HIS A 1 81 ? -5.414 -21.094 -31 1 90.94 81 HIS A CA 1
ATOM 621 C C . HIS A 1 81 ? -5.352 -21.938 -29.719 1 90.94 81 HIS A C 1
ATOM 623 O O . HIS A 1 81 ? -5.586 -21.422 -28.625 1 90.94 81 HIS A O 1
ATOM 629 N N . PRO A 1 82 ? -4.883 -23.125 -29.891 1 95.19 82 PRO A N 1
ATOM 630 C CA . PRO A 1 82 ? -5.031 -24.047 -28.75 1 95.19 82 PRO A CA 1
ATOM 631 C C . PRO A 1 82 ? -4.234 -23.609 -27.531 1 95.19 82 PRO A C 1
ATOM 633 O O . PRO A 1 82 ? -4.594 -23.938 -26.391 1 95.19 82 PRO A O 1
ATOM 636 N N . TYR A 1 83 ? -3.211 -22.766 -27.688 1 96.69 83 TYR A N 1
ATOM 637 C CA . TYR A 1 83 ? -2.352 -22.438 -26.562 1 96.69 83 TYR A CA 1
ATOM 638 C C . TYR A 1 83 ? -2.625 -21.031 -26.047 1 96.69 83 TYR A C 1
ATOM 640 O O . TYR A 1 83 ? -1.879 -20.5 -25.219 1 96.69 83 TYR A O 1
ATOM 648 N N . LEU A 1 84 ? -3.67 -20.391 -26.562 1 95.94 84 LEU A N 1
ATOM 649 C CA . LEU A 1 84 ? -4.074 -19.062 -26.094 1 95.94 84 LEU A CA 1
ATOM 650 C C . LEU A 1 84 ? -5.473 -19.109 -25.484 1 95.94 84 LEU A C 1
ATOM 652 O O . LEU A 1 84 ? -6.215 -18.125 -25.562 1 95.94 84 LEU A O 1
ATOM 656 N N . MET A 1 85 ? -5.809 -20.281 -24.875 1 95.81 85 MET A N 1
ATOM 657 C CA . MET A 1 85 ? -7.152 -20.453 -24.328 1 95.81 85 MET A CA 1
ATOM 658 C C . MET A 1 85 ? -7.152 -20.219 -22.812 1 95.81 85 MET A C 1
ATOM 660 O O . MET A 1 85 ? -6.18 -20.562 -22.141 1 95.81 85 MET A O 1
ATOM 664 N N . PRO A 1 86 ? -8.312 -19.719 -22.203 1 97.12 86 PRO A N 1
ATOM 665 C CA . PRO A 1 86 ? -9.445 -19.156 -22.953 1 97.12 86 PRO A CA 1
ATOM 666 C C . PRO A 1 86 ? -9.062 -17.906 -23.75 1 97.12 86 PRO A C 1
ATOM 668 O O . PRO A 1 86 ? -8.031 -17.297 -23.469 1 97.12 86 PRO A O 1
ATOM 671 N N . GLY A 1 87 ? -9.797 -17.578 -24.688 1 94.94 87 GLY A N 1
ATOM 672 C CA . GLY A 1 87 ? -9.422 -16.609 -25.719 1 94.94 87 GLY A CA 1
ATOM 673 C C . GLY A 1 87 ? -9.414 -15.18 -25.203 1 94.94 87 GLY A C 1
ATOM 674 O O . GLY A 1 87 ? -9.188 -14.242 -25.969 1 94.94 87 GLY A O 1
ATOM 675 N N . ALA A 1 88 ? -9.633 -14.945 -23.922 1 93.69 88 ALA A N 1
ATOM 676 C CA . ALA A 1 88 ? -9.586 -13.641 -23.25 1 93.69 88 ALA A CA 1
ATOM 677 C C . ALA A 1 88 ? -9.117 -13.773 -21.812 1 93.69 88 ALA A C 1
ATOM 679 O O . ALA A 1 88 ? -9.109 -14.875 -21.25 1 93.69 88 ALA A O 1
ATOM 680 N N . ASP A 1 89 ? -8.633 -12.617 -21.266 1 93.12 89 ASP A N 1
ATOM 681 C CA . ASP A 1 89 ? -8.32 -12.547 -19.844 1 93.12 89 ASP A CA 1
ATOM 682 C C . ASP A 1 89 ? -9.586 -12.68 -18.984 1 93.12 89 ASP A C 1
ATOM 684 O O . ASP A 1 89 ? -10.484 -11.844 -19.078 1 93.12 89 ASP A O 1
ATOM 688 N N . PRO A 1 90 ? -9.711 -13.805 -18.203 1 95.56 90 PRO A N 1
ATOM 689 C CA . PRO A 1 90 ? -10.898 -13.938 -17.375 1 95.56 90 PRO A CA 1
ATOM 690 C C . PRO A 1 90 ? -10.945 -12.914 -16.25 1 95.56 90 PRO A C 1
ATOM 692 O O . PRO A 1 90 ? -10.039 -12.086 -16.109 1 95.56 90 PRO A O 1
ATOM 695 N N . GLY A 1 91 ? -12.109 -12.906 -15.531 1 92.38 91 GLY A N 1
ATOM 696 C CA . GLY A 1 91 ? -12.258 -11.969 -14.438 1 92.38 91 GLY A CA 1
ATOM 697 C C . GLY A 1 91 ? -11.383 -12.297 -13.242 1 92.38 91 GLY A C 1
ATOM 698 O O . GLY A 1 91 ? -11.555 -13.336 -12.609 1 92.38 91 GLY A O 1
ATOM 699 N N . GLU A 1 92 ? -10.438 -11.406 -12.922 1 90.88 92 GLU A N 1
ATOM 700 C CA . GLU A 1 92 ? -9.531 -11.578 -11.789 1 90.88 92 GLU A CA 1
ATOM 701 C C . GLU A 1 92 ? -9.93 -10.672 -10.625 1 90.88 92 GLU A C 1
ATOM 703 O O . GLU A 1 92 ? -10.805 -9.82 -10.766 1 90.88 92 GLU A O 1
ATOM 708 N N . GLY A 1 93 ? -9.344 -10.875 -9.5 1 91.94 93 GLY A N 1
ATOM 709 C CA . GLY A 1 93 ? -9.594 -10.039 -8.336 1 91.94 93 GLY A CA 1
ATOM 710 C C . GLY A 1 93 ? -10.648 -10.609 -7.406 1 91.94 93 GLY A C 1
ATOM 711 O O . GLY A 1 93 ? -11.352 -11.562 -7.766 1 91.94 93 GLY A O 1
ATOM 712 N N . PHE A 1 94 ? -10.828 -10 -6.293 1 95.38 94 PHE A N 1
ATOM 713 C CA . PHE A 1 94 ? -11.594 -10.523 -5.164 1 95.38 94 PHE A CA 1
ATOM 714 C C . PHE A 1 94 ? -13.078 -10.617 -5.512 1 95.38 94 PHE A C 1
ATOM 716 O O . PHE A 1 94 ? -13.703 -11.656 -5.305 1 95.38 94 PHE A O 1
ATOM 723 N N . GLN A 1 95 ? -13.68 -9.547 -6.082 1 91.44 95 GLN A N 1
ATOM 724 C CA . GLN A 1 95 ? -15.109 -9.539 -6.383 1 91.44 95 GLN A CA 1
ATOM 725 C C . GLN A 1 95 ? -15.445 -10.539 -7.488 1 91.44 95 GLN A C 1
ATOM 727 O O . GLN A 1 95 ? -16.469 -11.234 -7.418 1 91.44 95 GLN A O 1
ATOM 732 N N . ASN A 1 96 ? -14.594 -10.555 -8.523 1 93.69 96 ASN A N 1
ATOM 733 C CA . ASN A 1 96 ? -14.789 -11.539 -9.578 1 93.69 96 ASN A CA 1
ATOM 734 C C . ASN A 1 96 ? -14.711 -12.961 -9.031 1 93.69 96 ASN A C 1
ATOM 736 O O . ASN A 1 96 ? -15.523 -13.82 -9.383 1 93.69 96 ASN A O 1
ATOM 740 N N . THR A 1 97 ? -13.727 -13.203 -8.188 1 96.75 97 THR A N 1
ATOM 741 C CA . THR A 1 97 ? -13.586 -14.531 -7.594 1 96.75 97 THR A CA 1
ATOM 742 C C . THR A 1 97 ? -14.812 -14.875 -6.758 1 96.75 97 THR A C 1
ATOM 744 O O . THR A 1 97 ? -15.297 -16.016 -6.801 1 96.75 97 THR A O 1
ATOM 747 N N . ASN A 1 98 ? -15.352 -13.898 -6.008 1 95.12 98 ASN A N 1
ATOM 748 C CA . ASN A 1 98 ? -16.578 -14.133 -5.266 1 95.12 98 ASN A CA 1
ATOM 749 C C . ASN A 1 98 ? -17.719 -14.547 -6.195 1 95.12 98 ASN A C 1
ATOM 751 O O . ASN A 1 98 ? -18.453 -15.492 -5.898 1 95.12 98 ASN A O 1
ATOM 755 N N . TYR A 1 99 ? -17.828 -13.859 -7.285 1 93.94 99 TYR A N 1
ATOM 756 C CA . TYR A 1 99 ? -18.906 -14.195 -8.203 1 93.94 99 TYR A CA 1
ATOM 757 C C . TYR A 1 99 ? -18.734 -15.602 -8.758 1 93.94 99 TYR A C 1
ATOM 759 O O . TYR A 1 99 ? -19.688 -16.359 -8.859 1 93.94 99 TYR A O 1
ATOM 767 N N . GLN A 1 100 ? -17.531 -15.93 -9.133 1 97.31 100 GLN A N 1
ATOM 768 C CA . GLN A 1 100 ? -17.234 -17.25 -9.656 1 97.31 100 GLN A CA 1
ATOM 769 C C . GLN A 1 100 ? -17.609 -18.344 -8.656 1 97.31 100 GLN A C 1
ATOM 771 O O . GLN A 1 100 ? -18.203 -19.359 -9.031 1 97.31 100 GLN A O 1
ATOM 776 N N . LEU A 1 101 ? -17.375 -18.078 -7.406 1 98.12 101 LEU A N 1
ATOM 777 C CA . LEU A 1 101 ? -17.516 -19.094 -6.371 1 98.12 101 LEU A CA 1
ATOM 778 C C . LEU A 1 101 ? -18.938 -19.125 -5.824 1 98.12 101 LEU A C 1
ATOM 780 O O . LEU A 1 101 ? -19.453 -20.188 -5.445 1 98.12 101 LEU A O 1
ATOM 784 N N . PHE A 1 102 ? -19.656 -17.922 -5.824 1 96.31 102 PHE A N 1
ATOM 785 C CA . PHE A 1 102 ? -20.891 -17.828 -5.055 1 96.31 102 PHE A CA 1
ATOM 786 C C . PHE A 1 102 ? -22.016 -17.297 -5.922 1 96.31 102 PHE A C 1
ATOM 788 O O . PHE A 1 102 ? -23.156 -17.188 -5.465 1 96.31 102 PHE A O 1
ATOM 795 N N . CYS A 1 103 ? -21.734 -16.891 -7.148 1 93.06 103 CYS A N 1
ATOM 796 C CA . CYS A 1 103 ? -22.688 -16.203 -8.016 1 93.06 103 CYS A CA 1
ATOM 797 C C . CYS A 1 103 ? -23.172 -14.914 -7.375 1 93.06 103 CYS A C 1
ATOM 799 O O . CYS A 1 103 ? -24.344 -14.539 -7.527 1 93.06 103 CYS A O 1
ATOM 801 N N . ASP A 1 104 ? -22.266 -14.398 -6.531 1 89.06 104 ASP A N 1
ATOM 802 C CA . ASP A 1 104 ? -22.5 -13.164 -5.793 1 89.06 104 ASP A CA 1
ATOM 803 C C . ASP A 1 104 ? -21.188 -12.453 -5.473 1 89.06 104 ASP A C 1
ATOM 805 O O . ASP A 1 104 ? -20.234 -13.078 -5.023 1 89.06 104 ASP A O 1
ATOM 809 N N . ASP A 1 105 ? -21.172 -11.164 -5.719 1 85 105 ASP A N 1
ATOM 810 C CA . ASP A 1 105 ? -19.953 -10.398 -5.477 1 85 105 ASP A CA 1
ATOM 811 C C . ASP A 1 105 ? -19.703 -10.234 -3.979 1 85 105 ASP A C 1
ATOM 813 O O . ASP A 1 105 ? -18.562 -9.969 -3.562 1 85 105 ASP A O 1
ATOM 817 N N . HIS A 1 106 ? -20.75 -10.352 -3.209 1 84.81 106 HIS A N 1
ATOM 818 C CA . HIS A 1 106 ? -20.672 -10.148 -1.766 1 84.81 106 HIS A CA 1
ATOM 819 C C . HIS A 1 106 ? -21.406 -11.258 -1.021 1 84.81 106 HIS A C 1
ATOM 821 O O . HIS A 1 106 ? -22.453 -11.016 -0.396 1 84.81 106 HIS A O 1
ATOM 827 N N . PRO A 1 107 ? -20.781 -12.375 -1.093 1 89.62 107 PRO A N 1
ATOM 828 C CA . PRO A 1 107 ? -21.469 -13.484 -0.425 1 89.62 107 PRO A CA 1
ATOM 829 C C . PRO A 1 107 ? -21.656 -13.25 1.071 1 89.62 107 PRO A C 1
ATOM 831 O O . PRO A 1 107 ? -20.797 -12.656 1.721 1 89.62 107 PRO A O 1
ATOM 834 N N . ALA A 1 108 ? -22.766 -13.711 1.574 1 85 108 ALA A N 1
ATOM 835 C CA . ALA A 1 108 ? -23.047 -13.602 3.002 1 85 108 ALA A CA 1
ATOM 836 C C . ALA A 1 108 ? -22.047 -14.391 3.824 1 85 108 ALA A C 1
ATOM 838 O O . ALA A 1 108 ? -21.438 -15.344 3.324 1 85 108 ALA A O 1
ATOM 839 N N . PRO A 1 109 ? -21.844 -13.945 5.09 1 80.56 109 PRO A N 1
ATOM 840 C CA . PRO A 1 109 ? -21 -14.773 5.957 1 80.56 109 PRO A CA 1
ATOM 841 C C . PRO A 1 109 ? -21.484 -16.219 6.039 1 80.56 109 PRO A C 1
ATOM 843 O O . PRO A 1 109 ? -22.688 -16.469 6.152 1 80.56 109 PRO A O 1
ATOM 846 N N . GLY A 1 110 ? -20.625 -17.125 5.902 1 84.94 110 GLY A N 1
ATOM 847 C CA . GLY A 1 110 ? -20.969 -18.531 6.016 1 84.94 110 GLY A CA 1
ATOM 848 C C . GLY A 1 110 ? -21.453 -19.125 4.715 1 84.94 110 GLY A C 1
ATOM 849 O O . GLY A 1 110 ? -21.734 -20.328 4.648 1 84.94 110 GLY A O 1
ATOM 850 N N . ALA A 1 111 ? -21.547 -18.266 3.68 1 90.69 111 ALA A N 1
ATOM 851 C CA . ALA A 1 111 ? -21.938 -18.797 2.379 1 90.69 111 ALA A CA 1
ATOM 852 C C . ALA A 1 111 ? -21.016 -19.938 1.947 1 90.69 111 ALA A C 1
ATOM 854 O O . ALA A 1 111 ? -19.828 -19.922 2.225 1 90.69 111 ALA A O 1
ATOM 855 N N . VAL A 1 112 ? -21.625 -20.922 1.309 1 93.25 112 VAL A N 1
ATOM 856 C CA . VAL A 1 112 ? -20.875 -22.062 0.795 1 93.25 112 VAL A CA 1
ATOM 857 C C . VAL A 1 112 ? -20.641 -21.906 -0.704 1 93.25 112 VAL A C 1
ATOM 859 O O . VAL A 1 112 ? -21.578 -21.688 -1.468 1 93.25 112 VAL A O 1
ATOM 862 N N . PRO A 1 113 ? -19.422 -21.953 -1.116 1 96.81 113 PRO A N 1
ATOM 863 C CA . PRO A 1 113 ? -19.156 -21.812 -2.549 1 96.81 113 PRO A CA 1
ATOM 864 C C . PRO A 1 113 ? -19.719 -22.969 -3.375 1 96.81 113 PRO A C 1
ATOM 866 O O . PRO A 1 113 ? -19.594 -24.125 -2.973 1 96.81 113 PRO A O 1
ATOM 869 N N . THR A 1 114 ? -20.344 -22.656 -4.512 1 96.12 114 THR A N 1
ATOM 870 C CA . THR A 1 114 ? -20.891 -23.641 -5.426 1 96.12 114 THR A CA 1
ATOM 871 C C . THR A 1 114 ? -20.031 -23.766 -6.68 1 96.12 114 THR A C 1
ATOM 873 O O . THR A 1 114 ? -20.172 -24.719 -7.449 1 96.12 114 THR A O 1
ATOM 876 N N . ASN A 1 115 ? -19.172 -22.781 -6.922 1 98.31 115 ASN A N 1
ATOM 877 C CA . ASN A 1 115 ? -18.312 -22.703 -8.094 1 98.31 115 ASN A CA 1
ATOM 878 C C . ASN A 1 115 ? -19.109 -22.703 -9.391 1 98.31 115 ASN A C 1
ATOM 880 O O . ASN A 1 115 ? -18.734 -23.344 -10.367 1 98.31 115 ASN A O 1
ATOM 884 N N . GLN A 1 116 ? -20.234 -21.953 -9.422 1 98 116 GLN A N 1
ATOM 885 C CA . GLN A 1 116 ? -21.141 -22.031 -10.562 1 98 116 GLN A CA 1
ATOM 886 C C . GLN A 1 116 ? -21.172 -20.703 -11.328 1 98 116 GLN A C 1
ATOM 888 O O . GLN A 1 116 ? -22 -20.516 -12.227 1 98 116 GLN A O 1
ATOM 893 N N . GLY A 1 117 ? -20.25 -19.797 -10.984 1 97.5 117 GLY A N 1
ATOM 894 C CA . GLY A 1 117 ? -20.359 -18.469 -11.57 1 97.5 117 GLY A CA 1
ATOM 895 C C . GLY A 1 117 ? -19.312 -18.203 -12.633 1 97.5 117 GLY A C 1
ATOM 896 O O . GLY A 1 117 ? -19.172 -17.078 -13.117 1 97.5 117 GLY A O 1
ATOM 897 N N . PHE A 1 118 ? -18.562 -19.188 -13.125 1 98.44 118 PHE A N 1
ATOM 898 C CA . PHE A 1 118 ? -17.375 -18.984 -13.953 1 98.44 118 PHE A CA 1
ATOM 899 C C . PHE A 1 118 ? -17.766 -18.547 -15.359 1 98.44 118 PHE A C 1
ATOM 901 O O . PHE A 1 118 ? -17.172 -17.625 -15.914 1 98.44 118 PHE A O 1
ATOM 908 N N . VAL A 1 119 ? -18.766 -19.141 -15.984 1 98.44 119 VAL A N 1
ATOM 909 C CA . VAL A 1 119 ? -19.156 -18.844 -17.359 1 98.44 119 VAL A CA 1
ATOM 910 C C . VAL A 1 119 ? -19.734 -17.422 -17.422 1 98.44 119 VAL A C 1
ATOM 912 O O . VAL A 1 119 ? -19.344 -16.625 -18.281 1 98.44 119 VAL A O 1
ATOM 915 N N . VAL A 1 120 ? -20.609 -17.109 -16.469 1 95.81 120 VAL A N 1
ATOM 916 C CA . VAL A 1 120 ? -21.25 -15.805 -16.453 1 95.81 120 VAL A CA 1
ATOM 917 C C . VAL A 1 120 ? -20.188 -14.727 -16.172 1 95.81 120 VAL A C 1
ATOM 919 O O . VAL A 1 120 ? -20.219 -13.656 -16.781 1 95.81 120 VAL A O 1
ATOM 922 N N . ASN A 1 121 ? -19.312 -15.016 -15.266 1 95.44 121 ASN A N 1
ATOM 923 C CA . ASN A 1 121 ? -18.25 -14.062 -14.961 1 95.44 121 ASN A CA 1
ATOM 924 C C . ASN A 1 121 ? -17.344 -13.828 -16.156 1 95.44 121 ASN A C 1
ATOM 926 O O . ASN A 1 121 ? -16.906 -12.703 -16.406 1 95.44 121 ASN A O 1
ATOM 930 N N . PHE A 1 122 ? -17.031 -14.875 -16.922 1 96.69 122 PHE A N 1
ATOM 931 C CA . PHE A 1 122 ? -16.188 -14.727 -18.109 1 96.69 122 PHE A CA 1
ATOM 932 C C . PHE A 1 122 ? -16.875 -13.883 -19.172 1 96.69 122 PHE A C 1
ATOM 934 O O . PHE A 1 122 ? -16.234 -13.094 -19.859 1 96.69 122 PHE A O 1
ATOM 941 N N . LYS A 1 123 ? -18.141 -14.023 -19.312 1 94.06 123 LYS A N 1
ATOM 942 C CA . LYS A 1 123 ? -18.906 -13.164 -20.219 1 94.06 123 LYS A CA 1
ATOM 943 C C . LYS A 1 123 ? -18.719 -11.688 -19.859 1 94.06 123 LYS A C 1
ATOM 945 O O . LYS A 1 123 ? -18.469 -10.859 -20.734 1 94.06 123 LYS A O 1
ATOM 950 N N . SER A 1 124 ? -18.828 -11.508 -18.578 1 90.31 124 SER A N 1
ATOM 951 C CA . SER A 1 124 ? -18.625 -10.156 -18.078 1 90.31 124 SER A CA 1
ATOM 952 C C . SER A 1 124 ? -17.219 -9.656 -18.359 1 90.31 124 SER A C 1
ATOM 954 O O . SER A 1 124 ? -17.016 -8.492 -18.719 1 90.31 124 SER A O 1
ATOM 956 N N . ALA A 1 125 ? -16.25 -10.484 -18.188 1 90.38 125 ALA A N 1
ATOM 957 C CA . ALA A 1 125 ? -14.852 -10.117 -18.406 1 90.38 125 ALA A CA 1
ATOM 958 C C . ALA A 1 125 ? -14.609 -9.789 -19.875 1 90.38 125 ALA A C 1
ATOM 960 O O . ALA A 1 125 ? -13.898 -8.828 -20.188 1 90.38 125 ALA A O 1
ATOM 961 N N . ILE A 1 126 ? -15.172 -10.562 -20.781 1 90.69 126 ILE A N 1
ATOM 962 C CA . ILE A 1 126 ? -15.055 -10.312 -22.219 1 90.69 126 ILE A CA 1
ATOM 963 C C . ILE A 1 126 ? -15.633 -8.945 -22.547 1 90.69 126 ILE A C 1
ATOM 965 O O . ILE A 1 126 ? -15.016 -8.156 -23.266 1 90.69 126 ILE A O 1
ATOM 969 N N . ALA A 1 127 ? -16.766 -8.688 -21.984 1 85.31 127 ALA A N 1
ATOM 970 C CA . ALA A 1 127 ? -17.438 -7.418 -22.219 1 85.31 127 ALA A CA 1
ATOM 971 C C . ALA A 1 127 ? -16.609 -6.246 -21.703 1 85.31 127 ALA A C 1
ATOM 973 O O . ALA A 1 127 ? -16.531 -5.195 -22.344 1 85.31 127 ALA A O 1
ATOM 974 N N . THR A 1 128 ? -16.047 -6.473 -20.531 1 81.25 128 THR A N 1
ATOM 975 C CA . THR A 1 128 ? -15.211 -5.453 -19.922 1 81.25 128 THR A CA 1
ATOM 976 C C . THR A 1 128 ? -14 -5.156 -20.812 1 81.25 128 THR A C 1
ATOM 978 O O . THR A 1 128 ? -13.656 -3.992 -21.031 1 81.25 128 THR A O 1
ATOM 981 N N . ASP A 1 129 ? -13.344 -6.129 -21.281 1 78.88 129 ASP A N 1
ATOM 982 C CA . ASP A 1 129 ? -12.188 -5.98 -22.172 1 78.88 129 ASP A CA 1
ATOM 983 C C . ASP A 1 129 ? -12.562 -5.238 -23.453 1 78.88 129 ASP A C 1
ATOM 985 O O . ASP A 1 129 ? -11.82 -4.375 -23.906 1 78.88 129 ASP A O 1
ATOM 989 N N . GLN A 1 130 ? -13.656 -5.57 -23.984 1 75.94 130 GLN A N 1
ATOM 990 C CA . GLN A 1 130 ? -14.109 -4.961 -25.234 1 75.94 130 GLN A CA 1
ATOM 991 C C . GLN A 1 130 ? -14.445 -3.486 -25.031 1 75.94 130 GLN A C 1
ATOM 993 O O . GLN A 1 130 ? -14.289 -2.68 -25.953 1 75.94 130 GLN A O 1
ATOM 998 N N . SER A 1 131 ? -14.781 -3.201 -23.875 1 72.44 131 SER A N 1
ATOM 999 C CA . SER A 1 131 ? -15.141 -1.816 -23.578 1 72.44 131 SER A CA 1
ATOM 1000 C C . SER A 1 131 ? -13.898 -0.947 -23.406 1 72.44 131 SER A C 1
ATOM 1002 O O . SER A 1 131 ? -13.945 0.264 -23.625 1 72.44 131 SER A O 1
ATOM 1004 N N . ARG A 1 132 ? -12.664 -1.451 -22.812 1 66.75 132 ARG A N 1
ATOM 1005 C CA . ARG A 1 132 ? -11.438 -0.724 -22.516 1 66.75 132 ARG A CA 1
ATOM 1006 C C . ARG A 1 132 ? -10.562 -0.604 -23.766 1 66.75 132 ARG A C 1
ATOM 1008 O O . ARG A 1 132 ? -9.555 0.106 -23.75 1 66.75 132 ARG A O 1
ATOM 1015 N N . HIS A 1 133 ? -10.891 -0.754 -24.844 1 60.91 133 HIS A N 1
ATOM 1016 C CA . HIS A 1 133 ? -10.133 -0.795 -26.094 1 60.91 133 HIS A CA 1
ATOM 1017 C C . HIS A 1 133 ? -8.836 -1.586 -25.922 1 60.91 133 HIS A C 1
ATOM 1019 O O . HIS A 1 133 ? -7.895 -1.412 -26.688 1 60.91 133 HIS A O 1
ATOM 1025 N N . ASP A 1 134 ? -8.594 -2.303 -24.812 1 58.72 134 ASP A N 1
ATOM 1026 C CA . ASP A 1 134 ? -7.367 -3.07 -24.594 1 58.72 134 ASP A CA 1
ATOM 1027 C C . ASP A 1 134 ? -7.203 -4.152 -25.656 1 58.72 134 ASP A C 1
ATOM 1029 O O . ASP A 1 134 ? -6.082 -4.457 -26.078 1 58.72 134 ASP A O 1
ATOM 1033 N N . LYS A 1 135 ? -8.273 -4.48 -26.328 1 64.06 135 LYS A N 1
ATOM 1034 C CA . LYS A 1 135 ? -8.398 -5.426 -27.438 1 64.06 135 LYS A CA 1
ATOM 1035 C C . LYS A 1 135 ? -7.551 -6.668 -27.188 1 64.06 135 LYS A C 1
ATOM 1037 O O . LYS A 1 135 ? -6.812 -7.105 -28.078 1 64.06 135 LYS A O 1
ATOM 1042 N N . ASP A 1 136 ? -7.633 -7.305 -25.891 1 77.69 136 ASP A N 1
ATOM 1043 C CA . ASP A 1 136 ? -6.859 -8.492 -25.531 1 77.69 136 ASP A CA 1
ATOM 1044 C C . ASP A 1 136 ? -7.602 -9.766 -25.906 1 77.69 136 ASP A C 1
ATOM 1046 O O . ASP A 1 136 ? -6.988 -10.82 -26.078 1 77.69 136 ASP A O 1
ATOM 1050 N N . ALA A 1 137 ? -8.906 -9.609 -26.094 1 87.44 137 ALA A N 1
ATOM 1051 C CA . ALA A 1 137 ? -9.695 -10.789 -26.438 1 87.44 137 ALA A CA 1
ATOM 1052 C C . ALA A 1 137 ? -9.484 -11.188 -27.891 1 87.44 137 ALA A C 1
ATOM 1054 O O . ALA A 1 137 ? -9.539 -10.336 -28.781 1 87.44 137 ALA A O 1
ATOM 1055 N N . LEU A 1 138 ? -9.242 -12.469 -28.141 1 90.69 138 LEU A N 1
ATOM 1056 C CA . LEU A 1 138 ? -9.133 -12.977 -29.516 1 90.69 138 LEU A CA 1
ATOM 1057 C C . LEU A 1 138 ? -10.484 -12.93 -30.219 1 90.69 138 LEU A C 1
ATOM 1059 O O . LEU A 1 138 ? -11.516 -13.18 -29.594 1 90.69 138 LEU A O 1
ATOM 1063 N N . PRO A 1 139 ? -10.414 -12.602 -31.531 1 87.94 139 PRO A N 1
ATOM 1064 C CA . PRO A 1 139 ? -11.68 -12.68 -32.281 1 87.94 139 PRO A CA 1
ATOM 1065 C C . PRO A 1 139 ? -12.352 -14.047 -32.125 1 87.94 139 PRO A C 1
ATOM 1067 O O . PRO A 1 139 ? -11.68 -15.078 -32.219 1 87.94 139 PRO A O 1
ATOM 1070 N N . GLY A 1 140 ? -13.641 -14.023 -31.828 1 90.75 140 GLY A N 1
ATOM 1071 C CA . GLY A 1 140 ? -14.391 -15.266 -31.734 1 90.75 140 GLY A CA 1
ATOM 1072 C C . GLY A 1 140 ? -14.438 -15.844 -30.344 1 90.75 140 GLY A C 1
ATOM 1073 O O . GLY A 1 140 ? -15.047 -16.891 -30.109 1 90.75 140 GLY A O 1
ATOM 1074 N N . THR A 1 141 ? -13.891 -15.156 -29.375 1 94.81 141 THR A N 1
ATOM 1075 C CA . THR A 1 141 ? -13.938 -15.633 -28 1 94.81 141 THR A CA 1
ATOM 1076 C C . THR A 1 141 ? -15.375 -15.633 -27.484 1 94.81 141 THR A C 1
ATOM 1078 O O . THR A 1 141 ? -16.094 -14.648 -27.641 1 94.81 141 THR A O 1
ATOM 1081 N N . THR A 1 142 ? -15.805 -16.719 -26.938 1 96.25 142 THR A N 1
ATOM 1082 C CA . THR A 1 142 ? -17.125 -16.859 -26.328 1 96.25 142 THR A CA 1
ATOM 1083 C C . THR A 1 142 ? -17.016 -17.266 -24.859 1 96.25 142 THR A C 1
ATOM 1085 O O . THR A 1 142 ? -15.992 -17.828 -24.453 1 96.25 142 THR A O 1
ATOM 1088 N N . PRO A 1 143 ? -18.016 -16.969 -24.016 1 96.94 143 PRO A N 1
ATOM 1089 C CA . PRO A 1 143 ? -17.969 -17.297 -22.594 1 96.94 143 PRO A CA 1
ATOM 1090 C C . PRO A 1 143 ? -17.766 -18.797 -22.328 1 96.94 143 PRO A C 1
ATOM 1092 O O . PRO A 1 143 ? -17.156 -19.172 -21.328 1 96.94 143 PRO A O 1
ATOM 1095 N N . GLU A 1 144 ? -18.203 -19.688 -23.234 1 98.06 144 GLU A N 1
ATOM 1096 C CA . GLU A 1 144 ? -18.125 -21.125 -23.078 1 98.06 144 GLU A CA 1
ATOM 1097 C C . GLU A 1 144 ? -16.672 -21.594 -23.047 1 98.06 144 GLU A C 1
ATOM 1099 O O . GLU A 1 144 ? -16.359 -22.672 -22.531 1 98.06 144 GLU A O 1
ATOM 1104 N N . GLN A 1 145 ? -15.789 -20.75 -23.531 1 97.94 145 GLN A N 1
ATOM 1105 C CA . GLN A 1 145 ? -14.391 -21.141 -23.656 1 97.94 145 GLN A CA 1
ATOM 1106 C C . GLN A 1 145 ? -13.734 -21.281 -22.297 1 97.94 145 GLN A C 1
ATOM 1108 O O . GLN A 1 145 ? -12.688 -21.922 -22.156 1 97.94 145 GLN A O 1
ATOM 1113 N N . ILE A 1 146 ? -14.383 -20.672 -21.219 1 98.62 146 ILE A N 1
ATOM 1114 C CA . ILE A 1 146 ? -13.828 -20.766 -19.875 1 98.62 146 ILE A CA 1
ATOM 1115 C C . ILE A 1 146 ? -13.891 -22.219 -19.391 1 98.62 146 ILE A C 1
ATOM 1117 O O . ILE A 1 146 ? -13.195 -22.594 -18.438 1 98.62 146 ILE A O 1
ATOM 1121 N N . MET A 1 147 ? -14.688 -23.078 -20.094 1 98.88 147 MET A N 1
ATOM 1122 C CA . MET A 1 147 ? -14.867 -24.469 -19.719 1 98.88 147 MET A CA 1
ATOM 1123 C C . MET A 1 147 ? -13.953 -25.391 -20.531 1 98.88 147 MET A C 1
ATOM 1125 O O . MET A 1 147 ? -14.016 -26.609 -20.406 1 98.88 147 MET A O 1
ATOM 1129 N N . GLY A 1 148 ? -13.141 -24.828 -21.406 1 98.69 148 GLY A N 1
ATOM 1130 C CA . GLY A 1 148 ? -12.109 -25.609 -22.094 1 98.69 148 GLY A CA 1
ATOM 1131 C C . GLY A 1 148 ? -10.898 -25.875 -21.234 1 98.69 148 GLY A C 1
ATOM 1132 O O . GLY A 1 148 ? -10.383 -24.984 -20.562 1 98.69 148 GLY A O 1
ATOM 1133 N N . MET A 1 149 ? -10.516 -27.125 -21.234 1 98.75 149 MET A N 1
ATOM 1134 C CA . MET A 1 149 ? -9.398 -27.562 -20.406 1 98.75 149 MET A CA 1
ATOM 1135 C C . MET A 1 149 ? -8.312 -28.219 -21.25 1 98.75 149 MET A C 1
ATOM 1137 O O . MET A 1 149 ? -8.609 -28.922 -22.219 1 98.75 149 MET A O 1
ATOM 1141 N N . TYR A 1 150 ? -7.066 -27.984 -20.859 1 98.75 150 TYR A N 1
ATOM 1142 C CA . TYR A 1 150 ? -5.941 -28.594 -21.547 1 98.75 150 TYR A CA 1
ATOM 1143 C C . TYR A 1 150 ? -5.867 -30.094 -21.25 1 98.75 150 TYR A C 1
ATOM 1145 O O . TYR A 1 150 ? -6.32 -30.531 -20.188 1 98.75 150 TYR A O 1
ATOM 1153 N N . THR A 1 151 ? -5.281 -30.828 -22.203 1 98.5 151 THR A N 1
ATOM 1154 C CA . THR A 1 151 ? -5.066 -32.25 -22.047 1 98.5 151 THR A CA 1
ATOM 1155 C C . THR A 1 151 ? -3.592 -32.562 -21.812 1 98.5 151 THR A C 1
ATOM 1157 O O . THR A 1 151 ? -2.727 -31.734 -22.109 1 98.5 151 THR A O 1
ATOM 1160 N N . PRO A 1 152 ? -3.332 -33.719 -21.234 1 98.31 152 PRO A N 1
ATOM 1161 C CA . PRO A 1 152 ? -1.929 -34.094 -21.047 1 98.31 152 PRO A CA 1
ATOM 1162 C C . PRO A 1 152 ? -1.144 -34.094 -22.359 1 98.31 152 PRO A C 1
ATOM 1164 O O . PRO A 1 152 ? 0.059 -33.812 -22.359 1 98.31 152 PRO A O 1
ATOM 1167 N N . GLU A 1 153 ? -1.805 -34.281 -23.516 1 97.25 153 GLU A N 1
ATOM 1168 C CA . GLU A 1 153 ? -1.143 -34.312 -24.812 1 97.25 153 GLU A CA 1
ATOM 1169 C C . GLU A 1 153 ? -0.733 -32.906 -25.25 1 97.25 153 GLU A C 1
ATOM 1171 O O . GLU A 1 153 ? 0.298 -32.719 -25.906 1 97.25 153 GLU A O 1
ATOM 1176 N N . LEU A 1 154 ? -1.53 -31.953 -24.891 1 98.12 154 LEU A N 1
ATOM 1177 C CA . LEU A 1 154 ? -1.22 -30.578 -25.25 1 98.12 154 LEU A CA 1
ATOM 1178 C C . LEU A 1 154 ? -0.173 -29.984 -24.297 1 98.12 154 LEU A C 1
ATOM 1180 O O . LEU A 1 154 ? 0.56 -29.062 -24.672 1 98.12 154 LEU A O 1
ATOM 1184 N N . LEU A 1 155 ? -0.113 -30.531 -23.031 1 98.75 155 LEU A N 1
ATOM 1185 C CA . LEU A 1 155 ? 0.845 -30.062 -22.047 1 98.75 155 LEU A CA 1
ATOM 1186 C C . LEU A 1 155 ? 1.762 -31.188 -21.594 1 98.75 155 LEU A C 1
ATOM 1188 O O . LEU A 1 155 ? 1.774 -31.547 -20.406 1 98.75 155 LEU A O 1
ATOM 1192 N N . PRO A 1 156 ? 2.57 -31.641 -22.5 1 98.75 156 PRO A N 1
ATOM 1193 C CA . PRO A 1 156 ? 3.316 -32.875 -22.203 1 98.75 156 PRO A CA 1
ATOM 1194 C C . PRO A 1 156 ? 4.398 -32.656 -21.141 1 98.75 156 PRO A C 1
ATOM 1196 O O . PRO A 1 156 ? 4.777 -33.594 -20.438 1 98.75 156 PRO A O 1
ATOM 1199 N N . VAL A 1 157 ? 4.941 -31.453 -20.969 1 98.88 157 VAL A N 1
ATOM 1200 C CA . VAL A 1 157 ? 6.012 -31.219 -20 1 98.88 157 VAL A CA 1
ATOM 1201 C C . VAL A 1 157 ? 5.438 -31.188 -18.594 1 98.88 157 VAL A C 1
ATOM 1203 O O . VAL A 1 157 ? 5.82 -32 -17.75 1 98.88 157 VAL A O 1
ATOM 1206 N N . LEU A 1 158 ? 4.438 -30.312 -18.359 1 98.94 158 LEU A N 1
ATOM 1207 C CA . LEU A 1 158 ? 3.811 -30.234 -17.047 1 98.94 158 LEU A CA 1
ATOM 1208 C C . LEU A 1 158 ? 3.195 -31.562 -16.641 1 98.94 158 LEU A C 1
ATOM 1210 O O . LEU A 1 158 ? 3.385 -32.031 -15.516 1 98.94 158 LEU A O 1
ATOM 1214 N N . SER A 1 159 ? 2.5 -32.219 -17.578 1 98.88 159 SER A N 1
ATOM 1215 C CA . SER A 1 159 ? 1.859 -33.5 -17.312 1 98.88 159 SER A CA 1
ATOM 1216 C C . SER A 1 159 ? 2.895 -34.594 -17.078 1 98.88 159 SER A C 1
ATOM 1218 O O . SER A 1 159 ? 2.695 -35.469 -16.234 1 98.88 159 SER A O 1
ATOM 1220 N N . GLY A 1 160 ? 3.973 -34.562 -17.875 1 98.81 160 GLY A N 1
ATOM 1221 C CA . GLY A 1 160 ? 5.035 -35.531 -17.672 1 98.81 160 GLY A CA 1
ATOM 1222 C C . GLY A 1 160 ? 5.672 -35.438 -16.297 1 98.81 160 GLY A C 1
ATOM 1223 O O . GLY A 1 160 ? 5.918 -36.469 -15.664 1 98.81 160 GLY A O 1
ATOM 1224 N N . LEU A 1 161 ? 5.91 -34.25 -15.852 1 98.94 161 LEU A N 1
ATOM 1225 C CA . LEU A 1 161 ? 6.484 -34.062 -14.523 1 98.94 161 LEU A CA 1
ATOM 1226 C C . LEU A 1 161 ? 5.477 -34.438 -13.438 1 98.94 161 LEU A C 1
ATOM 1228 O O . LEU A 1 161 ? 5.848 -35.031 -12.43 1 98.94 161 LEU A O 1
ATOM 1232 N N . ALA A 1 162 ? 4.203 -34.094 -13.664 1 98.88 162 ALA A N 1
ATOM 1233 C CA . ALA A 1 162 ? 3.152 -34.469 -12.711 1 98.88 162 ALA A CA 1
ATOM 1234 C C . ALA A 1 162 ? 3.053 -35.969 -12.555 1 98.88 162 ALA A C 1
ATOM 1236 O O . ALA A 1 162 ? 2.943 -36.469 -11.43 1 98.88 162 ALA A O 1
ATOM 1237 N N . LYS A 1 163 ? 3.117 -36.719 -13.625 1 98.44 163 LYS A N 1
ATOM 1238 C CA . LYS A 1 163 ? 3.037 -38.188 -13.609 1 98.44 163 LYS A CA 1
ATOM 1239 C C . LYS A 1 163 ? 4.348 -38.812 -13.125 1 98.44 163 LYS A C 1
ATOM 1241 O O . LYS A 1 163 ? 4.348 -39.844 -12.461 1 98.44 163 LYS A O 1
ATOM 1246 N N . GLY A 1 164 ? 5.395 -38.188 -13.445 1 98.5 164 GLY A N 1
ATOM 1247 C CA . GLY A 1 164 ? 6.715 -38.719 -13.188 1 98.5 164 GLY A CA 1
ATOM 1248 C C . GLY A 1 164 ? 7.191 -38.469 -11.766 1 98.5 164 GLY A C 1
ATOM 1249 O O . GLY A 1 164 ? 8.125 -39.125 -11.297 1 98.5 164 GLY A O 1
ATOM 1250 N N . TYR A 1 165 ? 6.617 -37.562 -11.117 1 98.69 165 TYR A N 1
ATOM 1251 C CA . TYR A 1 165 ? 6.949 -37.25 -9.727 1 98.69 165 TYR A CA 1
ATOM 1252 C C . TYR A 1 165 ? 5.688 -37.062 -8.891 1 98.69 165 TYR A C 1
ATOM 1254 O O . TYR A 1 165 ? 4.898 -38 -8.75 1 98.69 165 TYR A O 1
ATOM 1262 N N . ALA A 1 166 ? 5.438 -35.781 -8.359 1 98.88 166 ALA A N 1
ATOM 1263 C CA . ALA A 1 166 ? 4.246 -35.625 -7.531 1 98.88 166 ALA A CA 1
ATOM 1264 C C . ALA A 1 166 ? 3.387 -34.469 -8.047 1 98.88 166 ALA A C 1
ATOM 1266 O O . ALA A 1 166 ? 3.898 -33.375 -8.32 1 98.88 16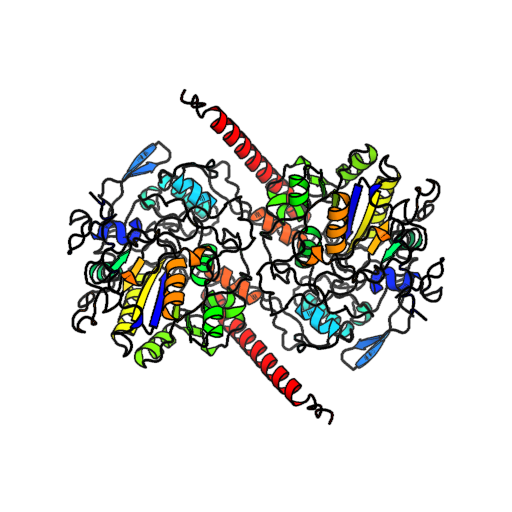6 ALA A O 1
ATOM 1267 N N . VAL A 1 167 ? 2.129 -34.781 -8.203 1 98.94 167 VAL A N 1
ATOM 1268 C CA . VAL A 1 167 ? 1.142 -33.719 -8.445 1 98.94 167 VAL A CA 1
ATOM 1269 C C . VAL A 1 167 ? 0.355 -33.438 -7.164 1 98.94 167 VAL A C 1
ATOM 1271 O O . VAL A 1 167 ? 0.025 -34.375 -6.418 1 98.94 167 VAL A O 1
ATOM 1274 N N . CYS A 1 168 ? 0.145 -32.219 -6.828 1 98.88 168 CYS A N 1
ATOM 1275 C CA . CYS A 1 168 ? -0.749 -31.812 -5.746 1 98.88 168 CYS A CA 1
ATOM 1276 C C . CYS A 1 168 ? -2.111 -31.406 -6.293 1 98.88 168 CYS A C 1
ATOM 1278 O O . CYS A 1 168 ? -2.26 -30.312 -6.855 1 98.88 168 CYS A O 1
ATOM 1280 N N . ASP A 1 169 ? -3.121 -32.25 -6.023 1 98.69 169 ASP A N 1
ATOM 1281 C CA . ASP A 1 169 ? -4.434 -31.984 -6.609 1 98.69 169 ASP A CA 1
ATOM 1282 C C . ASP A 1 169 ? -5.316 -31.203 -5.641 1 98.69 169 ASP A C 1
ATOM 1284 O O . ASP A 1 169 ? -6.504 -31 -5.902 1 98.69 169 ASP A O 1
ATOM 1288 N N . ARG A 1 170 ? -4.75 -30.797 -4.496 1 98.06 170 ARG A N 1
ATOM 1289 C CA . ARG A 1 170 ? -5.43 -29.938 -3.521 1 98.06 170 ARG A CA 1
ATOM 1290 C C . ARG A 1 170 ? -4.5 -28.859 -3.002 1 98.06 170 ARG A C 1
ATOM 1292 O O . ARG A 1 170 ? -4.359 -28.672 -1.789 1 98.06 170 ARG A O 1
ATOM 1299 N N . TRP A 1 171 ? -3.852 -28.172 -3.891 1 98.88 171 TRP A N 1
ATOM 1300 C CA . TRP A 1 171 ? -3.102 -26.938 -3.623 1 98.88 171 TRP A CA 1
ATOM 1301 C C . TRP A 1 171 ? -3.934 -25.703 -3.951 1 98.88 171 TRP A C 1
ATOM 1303 O O . TRP A 1 171 ? -4.363 -25.531 -5.094 1 98.88 171 TRP A O 1
ATOM 1313 N N . PHE A 1 172 ? -4.148 -24.859 -2.938 1 98.88 172 PHE A N 1
ATOM 1314 C CA . PHE A 1 172 ? -5.023 -23.703 -3.135 1 98.88 172 PHE A CA 1
ATOM 1315 C C . PHE A 1 172 ? -4.23 -22.406 -3.064 1 98.88 172 PHE A C 1
ATOM 1317 O O . PHE A 1 172 ? -3.254 -22.312 -2.318 1 98.88 172 PHE A O 1
ATOM 1324 N N . ALA A 1 173 ? -4.629 -21.438 -3.891 1 98.88 173 ALA A N 1
ATOM 1325 C CA . ALA A 1 173 ? -4.094 -20.094 -3.688 1 98.88 173 ALA A CA 1
ATOM 1326 C C . ALA A 1 173 ? -4.34 -19.609 -2.26 1 98.88 173 ALA A C 1
ATOM 1328 O O . ALA A 1 173 ? -5.289 -20.062 -1.605 1 98.88 173 ALA A O 1
ATOM 1329 N N . SER A 1 174 ? -3.51 -18.75 -1.812 1 98.88 174 SER A N 1
ATOM 1330 C CA . SER A 1 174 ? -3.555 -18.359 -0.406 1 98.88 174 SER A CA 1
ATOM 1331 C C . SER A 1 174 ? -4.695 -17.391 -0.14 1 98.88 174 SER A C 1
ATOM 1333 O O . SER A 1 174 ? -5.207 -17.312 0.98 1 98.88 174 SER A O 1
ATOM 1335 N N . ALA A 1 175 ? -5.094 -16.656 -1.118 1 98.44 175 ALA A N 1
ATOM 1336 C CA . ALA A 1 175 ? -6.215 -15.711 -1.049 1 98.44 175 ALA A CA 1
ATOM 1337 C C . ALA A 1 175 ? -7.059 -15.773 -2.32 1 98.44 175 ALA A C 1
ATOM 1339 O O . ALA A 1 175 ? -6.535 -16.031 -3.406 1 98.44 175 ALA A O 1
ATOM 1340 N N . PRO A 1 176 ? -8.391 -15.547 -2.191 1 98.06 176 PRO A N 1
ATOM 1341 C CA . PRO A 1 176 ? -9.281 -15.609 -3.352 1 98.06 176 PRO A CA 1
ATOM 1342 C C . PRO A 1 176 ? -9.266 -14.32 -4.176 1 98.06 176 PRO A C 1
ATOM 1344 O O . PRO A 1 176 ? -10.312 -13.695 -4.359 1 98.06 176 PRO A O 1
ATOM 1347 N N . THR A 1 177 ? -8.062 -13.992 -4.609 1 96.88 177 THR A N 1
ATOM 1348 C CA . THR A 1 177 ? -7.891 -12.75 -5.352 1 96.88 177 THR A CA 1
ATOM 1349 C C . THR A 1 177 ? -6.734 -12.867 -6.34 1 96.88 177 THR A C 1
ATOM 1351 O O . THR A 1 177 ? -6.395 -13.961 -6.777 1 96.88 177 THR A O 1
ATOM 1354 N N . MET A 1 178 ? -6.137 -11.711 -6.723 1 95.38 178 MET A N 1
ATOM 1355 C CA . MET A 1 178 ? -5.305 -11.664 -7.922 1 95.38 178 MET A CA 1
ATOM 1356 C C . MET A 1 178 ? -3.824 -11.719 -7.555 1 95.38 178 MET A C 1
ATOM 1358 O O . MET A 1 178 ? -3.471 -12.086 -6.434 1 95.38 178 MET A O 1
ATOM 1362 N N . THR A 1 179 ? -2.889 -11.477 -8.414 1 97.06 179 THR A N 1
ATOM 1363 C CA . THR A 1 179 ? -1.506 -11.922 -8.539 1 97.06 179 THR A CA 1
ATOM 1364 C C . THR A 1 179 ? -0.669 -11.422 -7.359 1 97.06 179 THR A C 1
ATOM 1366 O O . THR A 1 179 ? -0.134 -12.227 -6.59 1 97.06 179 THR A O 1
ATOM 1369 N N . MET A 1 180 ? -0.661 -10.172 -7.113 1 96.56 180 MET A N 1
ATOM 1370 C CA . MET A 1 180 ? 0.323 -9.617 -6.184 1 96.56 180 MET A CA 1
ATOM 1371 C C . MET A 1 180 ? 0.045 -10.078 -4.758 1 96.56 180 MET A C 1
ATOM 1373 O O . MET A 1 180 ? 0.966 -10.469 -4.035 1 96.56 180 MET A O 1
ATOM 1377 N N . PRO A 1 181 ? -1.237 -10.117 -4.316 1 98 181 PRO A N 1
ATOM 1378 C CA . PRO A 1 181 ? -1.491 -10.648 -2.977 1 98 181 PRO A CA 1
ATOM 1379 C C . PRO A 1 181 ? -1.041 -12.102 -2.822 1 98 181 PRO A C 1
ATOM 1381 O O . PRO A 1 181 ? -0.455 -12.461 -1.799 1 98 181 PRO A O 1
ATOM 1384 N N . ASN A 1 182 ? -1.28 -12.922 -3.828 1 98.81 182 ASN A N 1
ATOM 1385 C CA . ASN A 1 182 ? -0.917 -14.336 -3.715 1 98.81 182 ASN A CA 1
ATOM 1386 C C . ASN A 1 182 ? 0.596 -14.531 -3.783 1 98.81 182 ASN A C 1
ATOM 1388 O O . ASN A 1 182 ? 1.146 -15.398 -3.102 1 98.81 182 ASN A O 1
ATOM 1392 N N . ARG A 1 183 ? 1.285 -13.781 -4.586 1 98.56 183 ARG A N 1
ATOM 1393 C CA . ARG A 1 183 ? 2.744 -13.828 -4.594 1 98.56 183 ARG A CA 1
ATOM 1394 C C . ARG A 1 183 ? 3.316 -13.344 -3.266 1 98.56 183 ARG A C 1
ATOM 1396 O O . ARG A 1 183 ? 4.324 -13.875 -2.789 1 98.56 183 ARG A O 1
ATOM 1403 N N . ALA A 1 184 ? 2.641 -12.328 -2.715 1 98.62 184 ALA A N 1
ATOM 1404 C CA . ALA A 1 184 ? 3.066 -11.875 -1.395 1 98.62 184 ALA A CA 1
ATOM 1405 C C . ALA A 1 184 ? 2.918 -12.984 -0.358 1 98.62 184 ALA A C 1
ATOM 1407 O O . ALA A 1 184 ? 3.812 -13.195 0.463 1 98.62 184 ALA A O 1
ATOM 1408 N N . PHE A 1 185 ? 1.839 -13.688 -0.374 1 98.88 185 PHE A N 1
ATOM 1409 C CA . PHE A 1 185 ? 1.657 -14.805 0.546 1 98.88 185 PHE A CA 1
ATOM 1410 C C . PHE A 1 185 ? 2.734 -15.859 0.332 1 98.88 185 PHE A C 1
ATOM 1412 O O . PHE A 1 185 ? 3.242 -16.438 1.295 1 98.88 185 PHE A O 1
ATOM 1419 N N . ALA A 1 186 ? 3.086 -16.109 -0.891 1 98.88 186 ALA A N 1
ATOM 1420 C CA . ALA A 1 186 ? 4.059 -17.141 -1.219 1 98.88 186 ALA A CA 1
ATOM 1421 C C . ALA A 1 186 ? 5.43 -16.812 -0.635 1 98.88 186 ALA A C 1
ATOM 1423 O O . ALA A 1 186 ? 6.223 -17.719 -0.346 1 98.88 186 ALA A O 1
ATOM 1424 N N . LEU A 1 187 ? 5.688 -15.5 -0.441 1 98.88 187 LEU A N 1
ATOM 1425 C CA . LEU A 1 187 ? 7.059 -15.117 -0.119 1 98.88 187 LEU A CA 1
ATOM 1426 C C . LEU A 1 187 ? 7.125 -14.438 1.245 1 98.88 187 LEU A C 1
ATOM 1428 O O . LEU A 1 187 ? 8.203 -14.289 1.818 1 98.88 187 LEU A O 1
ATOM 1432 N N . ALA A 1 188 ? 5.902 -14.047 1.771 1 98.81 188 ALA A N 1
ATOM 1433 C CA . ALA A 1 188 ? 5.906 -13.289 3.02 1 98.81 188 ALA A CA 1
ATOM 1434 C C . ALA A 1 188 ? 4.754 -13.719 3.922 1 98.81 188 ALA A C 1
ATOM 1436 O O . ALA A 1 188 ? 4.551 -13.148 4.996 1 98.81 188 ALA A O 1
ATOM 1437 N N . ALA A 1 189 ? 3.953 -14.641 3.527 1 98.88 189 ALA A N 1
ATOM 1438 C CA . ALA A 1 189 ? 2.859 -15.242 4.289 1 98.88 189 ALA A CA 1
ATOM 1439 C C . ALA A 1 189 ? 1.811 -14.195 4.652 1 98.88 189 ALA A C 1
ATOM 1441 O O . ALA A 1 189 ? 1.116 -14.328 5.664 1 98.88 189 ALA A O 1
ATOM 1442 N N . THR A 1 190 ? 1.704 -13.141 3.961 1 98.62 190 THR A N 1
ATOM 1443 C CA . THR A 1 190 ? 0.708 -12.086 4.133 1 98.62 190 THR A CA 1
ATOM 1444 C C . THR A 1 190 ? 0.641 -11.203 2.893 1 98.62 190 THR A C 1
ATOM 1446 O O . THR A 1 190 ? 1.587 -11.156 2.102 1 98.62 190 THR A O 1
ATOM 1449 N N . SER A 1 191 ? -0.514 -10.625 2.688 1 98.31 191 SER A N 1
ATOM 1450 C CA . SER A 1 191 ? -0.647 -9.531 1.734 1 98.31 191 SER A CA 1
ATOM 1451 C C . SER A 1 191 ? -0.874 -8.203 2.447 1 98.31 191 SER A C 1
ATOM 1453 O O . SER A 1 191 ? -1.232 -7.207 1.815 1 98.31 191 SER A O 1
ATOM 1455 N N . GLN A 1 192 ? -0.766 -8.203 3.785 1 97.56 192 GLN A N 1
ATOM 1456 C CA . GLN A 1 192 ? -0.997 -7.039 4.637 1 97.56 192 GLN A CA 1
ATOM 1457 C C . GLN A 1 192 ? -2.379 -6.441 4.387 1 97.56 192 GLN A C 1
ATOM 1459 O O . GLN A 1 192 ? -2.521 -5.223 4.281 1 97.56 192 GLN A O 1
ATOM 1464 N N . GLY A 1 193 ? -3.342 -7.344 4.164 1 97 193 GLY A N 1
ATOM 1465 C CA . GLY A 1 193 ? -4.73 -6.938 4.027 1 97 193 GLY A CA 1
ATOM 1466 C C . GLY A 1 193 ? -5.102 -6.551 2.605 1 97 193 GLY A C 1
ATOM 1467 O O . GLY A 1 193 ? -6.277 -6.371 2.293 1 97 193 GLY A O 1
ATOM 1468 N N . HIS A 1 194 ? -4.129 -6.43 1.687 1 96.12 194 HIS A N 1
ATOM 1469 C CA . HIS A 1 194 ? -4.398 -6.016 0.314 1 96.12 194 HIS A CA 1
ATOM 1470 C C . HIS A 1 194 ? -4.988 -7.164 -0.501 1 96.12 194 HIS A C 1
ATOM 1472 O O . HIS A 1 194 ? -4.574 -8.312 -0.35 1 96.12 194 HIS A O 1
ATOM 1478 N N . LEU A 1 195 ? -5.922 -6.801 -1.411 1 95 195 LEU A N 1
ATOM 1479 C CA . LEU A 1 195 ? -6.598 -7.832 -2.191 1 95 195 LEU A CA 1
ATOM 1480 C C . LEU A 1 195 ? -6.586 -7.484 -3.676 1 95 195 LEU A C 1
ATOM 1482 O O . LEU A 1 195 ? -7.418 -7.98 -4.441 1 95 195 LEU A O 1
ATOM 1486 N N . ASP A 1 196 ? -5.66 -6.586 -4.078 1 90.56 196 ASP A N 1
ATOM 1487 C CA . ASP A 1 196 ? -5.477 -6.32 -5.504 1 90.56 196 ASP A CA 1
ATOM 1488 C C . ASP A 1 196 ? -4.016 -5.992 -5.812 1 90.56 196 ASP A C 1
ATOM 1490 O O . ASP A 1 196 ? -3.15 -6.102 -4.945 1 90.56 196 ASP A O 1
ATOM 1494 N N . ASP A 1 197 ? -3.748 -5.664 -7.055 1 89.88 197 ASP A N 1
ATOM 1495 C CA . ASP A 1 197 ? -2.375 -5.52 -7.531 1 89.88 197 ASP A CA 1
ATOM 1496 C C . ASP A 1 197 ? -1.882 -4.082 -7.359 1 89.88 197 ASP A C 1
ATOM 1498 O O . ASP A 1 197 ? -0.757 -3.758 -7.746 1 89.88 197 ASP A O 1
ATOM 1502 N N . HIS A 1 198 ? -2.701 -3.209 -6.727 1 85.62 198 HIS A N 1
ATOM 1503 C CA . HIS A 1 198 ? -2.355 -1.794 -6.641 1 85.62 198 HIS A CA 1
ATOM 1504 C C . HIS A 1 198 ? -1.555 -1.501 -5.375 1 85.62 198 HIS A C 1
ATOM 1506 O O . HIS A 1 198 ? -1.918 -0.616 -4.598 1 85.62 198 HIS A O 1
ATOM 1512 N N . VAL A 1 199 ? -0.55 -2.238 -5.16 1 84.81 199 VAL A N 1
ATOM 1513 C CA . VAL A 1 199 ? 0.352 -2.055 -4.027 1 84.81 199 VAL A CA 1
ATOM 1514 C C . VAL A 1 199 ? 1.741 -1.669 -4.531 1 84.81 199 VAL A C 1
ATOM 1516 O O . VAL A 1 199 ? 2.332 -2.379 -5.348 1 84.81 199 VAL A O 1
ATOM 1519 N N . LYS A 1 200 ? 2.219 -0.619 -4.133 1 81.75 200 LYS A N 1
ATOM 1520 C CA . LYS A 1 200 ? 3.551 -0.179 -4.535 1 81.75 200 LYS A CA 1
ATOM 1521 C C . LYS A 1 200 ? 4.629 -1.089 -3.953 1 81.75 200 LYS A C 1
ATOM 1523 O O . LYS A 1 200 ? 5.59 -1.438 -4.641 1 81.75 200 LYS A O 1
ATOM 1528 N N . ILE A 1 201 ? 4.477 -1.422 -2.725 1 88.75 201 ILE A N 1
ATOM 1529 C CA . ILE A 1 201 ? 5.426 -2.24 -1.975 1 88.75 201 ILE A CA 1
ATOM 1530 C C . ILE A 1 201 ? 4.746 -2.811 -0.732 1 88.75 201 ILE A C 1
ATOM 1532 O O . ILE A 1 201 ? 3.932 -2.135 -0.097 1 88.75 201 ILE A O 1
ATOM 1536 N N . PHE A 1 202 ? 5.055 -4.059 -0.469 1 95.12 202 PHE A N 1
ATOM 1537 C CA . PHE A 1 202 ? 4.676 -4.625 0.82 1 95.12 202 PHE A CA 1
ATOM 1538 C C . PHE A 1 202 ? 5.707 -4.277 1.887 1 95.12 202 PHE A C 1
ATOM 1540 O O . PHE A 1 202 ? 6.91 -4.457 1.677 1 95.12 202 PHE A O 1
ATOM 1547 N N . THR A 1 203 ? 5.277 -3.754 3.029 1 96.75 203 THR A N 1
ATOM 1548 C CA . THR A 1 203 ? 6.168 -3.252 4.07 1 96.75 203 THR A CA 1
ATOM 1549 C C . THR A 1 203 ? 6.324 -4.277 5.188 1 96.75 203 THR A C 1
ATOM 1551 O O . THR A 1 203 ? 6.215 -3.938 6.367 1 96.75 203 THR A O 1
ATOM 1554 N N . CYS A 1 204 ? 6.566 -5.531 4.867 1 97 204 CYS A N 1
ATOM 1555 C CA . CYS A 1 204 ? 6.758 -6.633 5.805 1 97 204 CYS A CA 1
ATOM 1556 C C . CYS A 1 204 ? 8.016 -7.43 5.461 1 97 204 CYS A C 1
ATOM 1558 O O . CYS A 1 204 ? 8.562 -7.285 4.367 1 97 204 CYS A O 1
ATOM 1560 N N . PRO A 1 205 ? 8.531 -8.242 6.438 1 96.75 205 PRO A N 1
ATOM 1561 C CA . PRO A 1 205 ? 9.633 -9.156 6.109 1 96.75 205 PRO A CA 1
ATOM 1562 C C . PRO A 1 205 ? 9.219 -10.258 5.137 1 96.75 205 PRO A C 1
ATOM 1564 O O . PRO A 1 205 ? 8.039 -10.617 5.078 1 96.75 205 PRO A O 1
ATOM 1567 N N . SER A 1 206 ? 10.141 -10.703 4.355 1 98.56 206 SER A N 1
ATOM 1568 C CA . SER A 1 206 ? 9.938 -11.836 3.463 1 98.56 206 SER A CA 1
ATOM 1569 C C . SER A 1 206 ? 10.852 -13 3.832 1 98.56 206 SER A C 1
ATOM 1571 O O . SER A 1 206 ? 11.688 -12.883 4.738 1 98.56 206 SER A O 1
ATOM 1573 N N . ILE A 1 207 ? 10.688 -14.094 3.156 1 98.88 207 ILE A N 1
ATOM 1574 C CA . ILE A 1 207 ? 11.508 -15.281 3.385 1 98.88 207 ILE A CA 1
ATOM 1575 C C . ILE A 1 207 ? 12.969 -14.977 3.057 1 98.88 207 ILE A C 1
ATOM 1577 O O . ILE A 1 207 ? 13.883 -15.531 3.674 1 98.88 207 ILE A O 1
ATOM 1581 N N . PHE A 1 208 ? 13.234 -14.047 2.162 1 98.75 208 PHE A N 1
ATOM 1582 C CA . PHE A 1 208 ? 14.594 -13.68 1.785 1 98.75 208 PHE A CA 1
ATOM 1583 C C . PHE A 1 208 ? 15.312 -12.992 2.943 1 98.75 208 PHE A C 1
ATOM 1585 O O . PHE A 1 208 ? 16.469 -13.297 3.227 1 98.75 208 PHE A O 1
ATOM 1592 N N . GLY A 1 209 ? 14.57 -12.117 3.598 1 97.75 209 GLY A N 1
ATOM 1593 C CA . GLY A 1 209 ? 15.125 -11.531 4.805 1 97.75 209 GLY A CA 1
ATOM 1594 C C . GLY A 1 209 ? 15.398 -12.547 5.895 1 97.75 209 GLY A C 1
ATOM 1595 O O . GLY A 1 209 ? 16.453 -12.508 6.547 1 97.75 209 GLY A O 1
ATOM 1596 N N . ARG A 1 210 ? 14.477 -13.508 6.121 1 97.81 210 ARG A N 1
ATOM 1597 C CA . ARG A 1 210 ? 14.648 -14.562 7.113 1 97.81 210 ARG A CA 1
ATOM 1598 C C . ARG A 1 210 ? 15.883 -15.406 6.816 1 97.81 210 ARG A C 1
ATOM 1600 O O . ARG A 1 210 ? 16.641 -15.742 7.723 1 97.81 210 ARG A O 1
ATOM 1607 N N . LEU A 1 211 ? 16.016 -15.758 5.555 1 98.69 211 LEU A N 1
ATOM 1608 C CA . LEU A 1 211 ? 17.156 -16.562 5.148 1 98.69 211 LEU A CA 1
ATOM 1609 C C . LEU A 1 211 ? 18.453 -15.805 5.363 1 98.69 211 LEU A C 1
ATOM 1611 O O . LEU A 1 211 ? 19.422 -16.359 5.891 1 98.69 211 LEU A O 1
ATOM 1615 N N . SER A 1 212 ? 18.453 -14.531 5 1 97.5 212 SER A N 1
ATOM 1616 C CA . SER A 1 212 ? 19.641 -13.703 5.211 1 97.5 212 SER A CA 1
ATOM 1617 C C . SER A 1 212 ? 20 -13.617 6.688 1 97.5 212 SER A C 1
ATOM 1619 O O . SER A 1 212 ? 21.188 -13.695 7.051 1 97.5 212 SER A O 1
ATOM 1621 N N . ASP A 1 213 ? 19.047 -13.5 7.523 1 95.25 213 ASP A N 1
ATOM 1622 C CA . ASP A 1 213 ? 19.266 -13.414 8.961 1 95.25 213 ASP A CA 1
ATOM 1623 C C . ASP A 1 213 ? 19.922 -14.688 9.492 1 95.25 213 ASP A C 1
ATOM 1625 O O . ASP A 1 213 ? 20.672 -14.641 10.469 1 95.25 213 ASP A O 1
ATOM 1629 N N . GLN A 1 214 ? 19.719 -15.82 8.812 1 95.88 214 GLN A N 1
ATOM 1630 C CA . GLN A 1 214 ? 20.266 -17.109 9.234 1 95.88 214 GLN A CA 1
ATOM 1631 C C . GLN A 1 214 ? 21.562 -17.406 8.492 1 95.88 214 GLN A C 1
ATOM 1633 O O . GLN A 1 214 ? 22.156 -18.484 8.664 1 95.88 214 GLN A O 1
ATOM 1638 N N . GLY A 1 215 ? 21.969 -16.531 7.648 1 96.94 215 GLY A N 1
ATOM 1639 C CA . GLY A 1 215 ? 23.172 -16.75 6.855 1 96.94 215 GLY A CA 1
ATOM 1640 C C . GLY A 1 215 ? 22.984 -17.797 5.773 1 96.94 215 GLY A C 1
ATOM 1641 O O . GLY A 1 215 ? 23.953 -18.438 5.359 1 96.94 215 GLY A O 1
ATOM 1642 N N . VAL A 1 216 ? 21.766 -18.047 5.391 1 98.44 216 VAL A N 1
ATOM 1643 C CA . VAL A 1 216 ? 21.438 -19 4.336 1 98.44 216 VAL A CA 1
ATOM 1644 C C . VAL A 1 216 ? 21.281 -18.266 3.006 1 98.44 216 VAL A C 1
ATOM 1646 O O . VAL A 1 216 ? 20.547 -17.281 2.916 1 98.44 216 VAL A O 1
ATOM 1649 N N . ASP A 1 217 ? 21.875 -18.719 1.955 1 98.19 217 ASP A N 1
ATOM 1650 C CA . ASP A 1 217 ? 21.922 -18.016 0.673 1 98.19 217 ASP A CA 1
ATOM 1651 C C . ASP A 1 217 ? 20.625 -18.219 -0.113 1 98.19 217 ASP A C 1
ATOM 1653 O O . ASP A 1 217 ? 19.938 -19.219 0.067 1 98.19 217 ASP A O 1
ATOM 1657 N N . TRP A 1 218 ? 20.312 -17.25 -0.95 1 98.88 218 TRP A N 1
ATOM 1658 C CA . TRP A 1 218 ? 19.109 -17.266 -1.784 1 98.88 218 TRP A CA 1
ATOM 1659 C C . TRP A 1 218 ? 19.328 -16.453 -3.057 1 98.88 218 TRP A C 1
ATOM 1661 O O . TRP A 1 218 ? 20.297 -15.68 -3.152 1 98.88 218 TRP A O 1
ATOM 1671 N N . ALA A 1 219 ? 18.438 -16.672 -4.07 1 98.88 219 ALA A N 1
ATOM 1672 C CA . ALA A 1 219 ? 18.484 -15.891 -5.301 1 98.88 219 ALA A CA 1
ATOM 1673 C C . ALA A 1 219 ? 17.109 -15.805 -5.949 1 98.88 219 ALA A C 1
ATOM 1675 O O . ALA A 1 219 ? 16.281 -16.703 -5.781 1 98.88 219 ALA A O 1
ATOM 1676 N N . ILE A 1 220 ? 16.859 -14.719 -6.621 1 98.81 220 ILE A N 1
ATOM 1677 C CA . ILE A 1 220 ? 15.695 -14.516 -7.465 1 98.81 220 ILE A CA 1
ATOM 1678 C C . ILE A 1 220 ? 16.125 -14.242 -8.898 1 98.81 220 ILE A C 1
ATOM 1680 O O . ILE A 1 220 ? 16.953 -13.352 -9.148 1 98.81 220 ILE A O 1
ATOM 1684 N N . PHE A 1 221 ? 15.586 -14.977 -9.812 1 98.56 221 PHE A N 1
ATOM 1685 C CA . PHE A 1 221 ? 15.922 -14.781 -11.219 1 98.56 221 PHE A CA 1
ATOM 1686 C C . PHE A 1 221 ? 14.68 -14.438 -12.031 1 98.56 221 PHE A C 1
ATOM 1688 O O . PHE A 1 221 ? 13.672 -15.148 -11.961 1 98.56 221 PHE A O 1
ATOM 1695 N N . GLY A 1 222 ? 14.719 -13.328 -12.766 1 96.12 222 GLY A N 1
ATOM 1696 C CA . GLY A 1 222 ? 13.766 -13.125 -13.852 1 96.12 222 GLY A CA 1
ATOM 1697 C C . GLY A 1 222 ? 14.117 -13.898 -15.109 1 96.12 222 GLY A C 1
ATOM 1698 O O . GLY A 1 222 ? 15.133 -14.594 -15.148 1 96.12 222 GLY A O 1
ATOM 1699 N N . TYR A 1 223 ? 13.242 -13.812 -16.062 1 95.75 223 TYR A N 1
ATOM 1700 C CA . TYR A 1 223 ? 13.531 -14.539 -17.281 1 95.75 223 TYR A CA 1
ATOM 1701 C C . TYR A 1 223 ? 14.508 -13.773 -18.172 1 95.75 223 TYR A C 1
ATOM 1703 O O . TYR A 1 223 ? 15.695 -14.086 -18.203 1 95.75 223 TYR A O 1
ATOM 1711 N N . ASN A 1 224 ? 14.102 -12.695 -18.719 1 89.69 224 ASN A N 1
ATOM 1712 C CA . ASN A 1 224 ? 14.969 -11.914 -19.594 1 89.69 224 ASN A CA 1
ATOM 1713 C C . ASN A 1 224 ? 15.148 -10.492 -19.078 1 89.69 224 ASN A C 1
ATOM 1715 O O . ASN A 1 224 ? 15.734 -9.648 -19.75 1 89.69 224 ASN A O 1
ATOM 1719 N N . ARG A 1 225 ? 14.586 -10.227 -17.922 1 87.44 225 ARG A N 1
ATOM 1720 C CA . ARG A 1 225 ? 14.734 -8.953 -17.219 1 87.44 225 ARG A CA 1
ATOM 1721 C C . ARG A 1 225 ? 14.859 -9.172 -15.711 1 87.44 225 ARG A C 1
ATOM 1723 O O . ARG A 1 225 ? 14.664 -10.281 -15.219 1 87.44 225 ARG A O 1
ATOM 1730 N N . ASP A 1 226 ? 15.18 -8.055 -15 1 89.19 226 ASP A N 1
ATOM 1731 C CA . ASP A 1 226 ? 15.242 -8.125 -13.539 1 89.19 226 ASP A CA 1
ATOM 1732 C C . ASP A 1 226 ? 13.906 -8.586 -12.961 1 89.19 226 ASP A C 1
ATOM 1734 O O . ASP A 1 226 ? 12.844 -8.195 -13.445 1 89.19 226 ASP A O 1
ATOM 1738 N N . PRO A 1 227 ? 14.039 -9.414 -12 1 94.5 227 PRO A N 1
ATOM 1739 C CA . PRO A 1 227 ? 12.797 -9.961 -11.445 1 94.5 227 PRO A CA 1
ATOM 1740 C C . PRO A 1 227 ? 11.922 -8.898 -10.797 1 94.5 227 PRO A C 1
ATOM 1742 O O . PRO A 1 227 ? 12.438 -7.977 -10.156 1 94.5 227 PRO A O 1
ATOM 1745 N N . LEU A 1 228 ? 10.609 -9.023 -10.977 1 93.38 228 LEU A N 1
ATOM 1746 C CA . LEU A 1 228 ? 9.602 -8.18 -10.352 1 93.38 228 LEU A CA 1
ATOM 1747 C C . LEU A 1 228 ? 9.742 -8.188 -8.828 1 93.38 228 LEU A C 1
ATOM 1749 O O . LEU A 1 228 ? 9.68 -7.141 -8.188 1 93.38 228 LEU A O 1
ATOM 1753 N N . THR A 1 229 ? 10.016 -9.297 -8.211 1 96.81 229 THR A N 1
ATOM 1754 C CA . THR A 1 229 ? 10.07 -9.523 -6.777 1 96.81 229 THR A CA 1
ATOM 1755 C C . THR A 1 229 ? 11.18 -8.703 -6.137 1 96.81 229 THR A C 1
ATOM 1757 O O . THR A 1 229 ? 11.156 -8.453 -4.93 1 96.81 229 THR A O 1
ATOM 1760 N N . ARG A 1 230 ? 12.172 -8.266 -6.883 1 93.88 230 ARG A N 1
ATOM 1761 C CA . ARG A 1 230 ? 13.281 -7.477 -6.355 1 93.88 230 ARG A CA 1
ATOM 1762 C C . ARG A 1 230 ? 12.773 -6.242 -5.613 1 93.88 230 ARG A C 1
ATOM 1764 O O . ARG A 1 230 ? 13.398 -5.789 -4.652 1 93.88 230 ARG A O 1
ATOM 1771 N N . HIS A 1 231 ? 11.602 -5.801 -5.992 1 90.62 231 HIS A N 1
ATOM 1772 C CA . HIS A 1 231 ? 11.117 -4.543 -5.43 1 90.62 231 HIS A CA 1
ATOM 1773 C C . HIS A 1 231 ? 9.812 -4.742 -4.664 1 90.62 231 HIS A C 1
ATOM 1775 O O . HIS A 1 231 ? 9.094 -3.777 -4.398 1 90.62 231 HIS A O 1
ATOM 1781 N N . ASP A 1 232 ? 9.492 -5.977 -4.281 1 94.06 232 ASP A N 1
ATOM 1782 C CA . ASP A 1 232 ? 8.219 -6.277 -3.631 1 94.06 232 ASP A CA 1
ATOM 1783 C C . ASP A 1 232 ? 8.289 -6 -2.131 1 94.06 232 ASP A C 1
ATOM 1785 O O . ASP A 1 232 ? 7.27 -5.723 -1.497 1 94.06 232 ASP A O 1
ATOM 1789 N N . PHE A 1 233 ? 9.516 -6.145 -1.551 1 95.31 233 PHE A N 1
ATOM 1790 C CA . PHE A 1 233 ? 9.703 -6.043 -0.109 1 95.31 233 PHE A CA 1
ATOM 1791 C C . PHE A 1 233 ? 10.93 -5.199 0.218 1 95.31 233 PHE A C 1
ATOM 1793 O O . PHE A 1 233 ? 11.875 -5.133 -0.574 1 95.31 233 PHE A O 1
ATOM 1800 N N . PRO A 1 234 ? 10.984 -4.582 1.432 1 92.62 234 PRO A N 1
ATOM 1801 C CA . PRO A 1 234 ? 12.195 -3.873 1.847 1 92.62 234 PRO A CA 1
ATOM 1802 C C . PRO A 1 234 ? 13.43 -4.77 1.854 1 92.62 234 PRO A C 1
ATOM 1804 O O . PRO A 1 234 ? 14.516 -4.332 1.463 1 92.62 234 PRO A O 1
ATOM 1807 N N . ASP A 1 235 ? 13.305 -6.039 2.191 1 94 235 ASP A N 1
ATOM 1808 C CA . ASP A 1 235 ? 14.414 -6.98 2.23 1 94 235 ASP A CA 1
ATOM 1809 C C . ASP A 1 235 ? 15.023 -7.176 0.844 1 94 235 ASP A C 1
ATOM 1811 O O . ASP A 1 235 ? 16.25 -7.16 0.688 1 94 235 ASP A O 1
ATOM 1815 N N . THR A 1 236 ? 14.188 -7.375 -0.115 1 95.38 236 THR A N 1
ATOM 1816 C CA . THR A 1 236 ? 14.703 -7.648 -1.454 1 95.38 236 THR A CA 1
ATOM 1817 C C . THR A 1 236 ? 15.156 -6.359 -2.131 1 95.38 236 THR A C 1
ATOM 1819 O O . THR A 1 236 ? 16.125 -6.359 -2.887 1 95.38 236 THR A O 1
ATOM 1822 N N . GLN A 1 237 ? 14.5 -5.285 -1.841 1 89.31 237 GLN A N 1
ATOM 1823 C CA . GLN A 1 237 ? 14.875 -4.004 -2.43 1 89.31 237 GLN A CA 1
ATOM 1824 C C . GLN A 1 237 ? 16.25 -3.562 -1.951 1 89.31 237 GLN A C 1
ATOM 1826 O O . GLN A 1 237 ? 17 -2.934 -2.699 1 89.31 237 GLN A O 1
ATOM 1831 N N . ASN A 1 238 ? 16.625 -3.932 -0.703 1 87.56 238 ASN A N 1
ATOM 1832 C CA . ASN A 1 238 ? 17.891 -3.492 -0.106 1 87.56 238 ASN A CA 1
ATOM 1833 C C . ASN A 1 238 ? 18.953 -4.578 -0.188 1 87.56 238 ASN A C 1
ATOM 1835 O O . ASN A 1 238 ? 20.062 -4.395 0.301 1 87.56 238 ASN A O 1
ATOM 1839 N N . ALA A 1 239 ? 18.625 -5.68 -0.767 1 93 239 ALA A N 1
ATOM 1840 C CA . ALA A 1 239 ? 19.562 -6.793 -0.851 1 93 239 ALA A CA 1
ATOM 1841 C C . ALA A 1 239 ? 20.656 -6.508 -1.876 1 93 239 ALA A C 1
ATOM 1843 O O . ALA A 1 239 ? 20.469 -5.707 -2.791 1 93 239 ALA A O 1
ATOM 1844 N N . ASP A 1 240 ? 21.766 -7.168 -1.7 1 93.06 240 ASP A N 1
ATOM 1845 C CA . ASP A 1 240 ? 22.875 -7.07 -2.643 1 93.06 240 ASP A CA 1
ATOM 1846 C C . ASP A 1 240 ? 22.469 -7.562 -4.027 1 93.06 240 ASP A C 1
ATOM 1848 O O . ASP A 1 240 ? 21.703 -8.531 -4.152 1 93.06 240 ASP A O 1
ATOM 1852 N N . ASP A 1 241 ? 23.031 -6.957 -5.07 1 91.56 241 ASP A N 1
ATOM 1853 C CA . ASP A 1 241 ? 22.703 -7.27 -6.457 1 91.56 241 ASP A CA 1
ATOM 1854 C C . ASP A 1 241 ? 23.031 -8.727 -6.785 1 91.56 241 ASP A C 1
ATOM 1856 O O . ASP A 1 241 ? 22.438 -9.305 -7.695 1 91.56 241 ASP A O 1
ATOM 1860 N N . SER A 1 242 ? 23.969 -9.32 -6.055 1 95.19 242 SER A N 1
ATOM 1861 C CA . SER A 1 242 ? 24.406 -10.688 -6.328 1 95.19 242 SER A CA 1
ATOM 1862 C C . SER A 1 242 ? 23.281 -11.688 -6.102 1 95.19 242 SER A C 1
ATOM 1864 O O . SER A 1 242 ? 23.359 -12.836 -6.535 1 95.19 242 SER A O 1
ATOM 1866 N N . HIS A 1 243 ? 22.203 -11.297 -5.43 1 97.75 243 HIS A N 1
ATOM 1867 C CA . HIS A 1 243 ? 21.062 -12.172 -5.152 1 97.75 243 HIS A CA 1
ATOM 1868 C C . HIS A 1 243 ? 20.109 -12.227 -6.336 1 97.75 243 HIS A C 1
ATOM 1870 O O . HIS A 1 243 ? 19.125 -12.977 -6.312 1 97.75 243 HIS A O 1
ATOM 1876 N N . PHE A 1 244 ? 20.391 -11.492 -7.422 1 96.69 244 PHE A N 1
ATOM 1877 C CA . PHE A 1 244 ? 19.438 -11.359 -8.523 1 96.69 244 PHE A CA 1
ATOM 1878 C C . PHE A 1 244 ? 20.125 -11.656 -9.859 1 96.69 244 PHE A C 1
ATOM 1880 O O . PHE A 1 244 ? 21.344 -11.562 -9.977 1 96.69 244 PHE A O 1
ATOM 1887 N N . GLY A 1 245 ? 19.359 -12.039 -10.836 1 96.12 245 GLY A N 1
ATOM 1888 C CA . GLY A 1 245 ? 19.828 -12.281 -12.188 1 96.12 245 GLY A CA 1
ATOM 1889 C C . GLY A 1 245 ? 18.719 -12.695 -13.141 1 96.12 245 GLY A C 1
ATOM 1890 O O . GLY A 1 245 ? 17.547 -12.477 -12.852 1 96.12 245 GLY A O 1
ATOM 1891 N N . HIS A 1 246 ? 19.125 -13.156 -14.297 1 95.69 246 HIS A N 1
ATOM 1892 C CA . HIS A 1 246 ? 18.203 -13.641 -15.32 1 95.69 246 HIS A CA 1
ATOM 1893 C C . HIS A 1 246 ? 18.25 -15.156 -15.422 1 95.69 246 HIS A C 1
ATOM 1895 O O . HIS A 1 246 ? 19.078 -15.805 -14.781 1 95.69 246 HIS A O 1
ATOM 1901 N N . PHE A 1 247 ? 17.359 -15.656 -16.219 1 98.31 247 PHE A N 1
ATOM 1902 C CA . PHE A 1 247 ? 17.25 -17.109 -16.375 1 98.31 247 PHE A CA 1
ATOM 1903 C C . PHE A 1 247 ? 18.578 -17.719 -16.781 1 98.31 247 PHE A C 1
ATOM 1905 O O . PHE A 1 247 ? 18.938 -18.797 -16.312 1 98.31 247 PHE A O 1
ATOM 1912 N N . ARG A 1 248 ? 19.375 -17.047 -17.625 1 97.88 248 ARG A N 1
ATOM 1913 C CA . ARG A 1 248 ? 20.672 -17.547 -18.047 1 97.88 248 ARG A CA 1
ATOM 1914 C C . ARG A 1 248 ? 21.625 -17.703 -16.859 1 97.88 248 ARG A C 1
ATOM 1916 O O . ARG A 1 248 ? 22.438 -18.609 -16.828 1 97.88 248 ARG A O 1
ATOM 1923 N N . ASP A 1 249 ? 21.484 -16.781 -15.891 1 98.12 249 ASP A N 1
ATOM 1924 C CA . ASP A 1 249 ? 22.312 -16.859 -14.695 1 98.12 249 ASP A CA 1
ATOM 1925 C C . ASP A 1 249 ? 21.922 -18.047 -13.82 1 98.12 249 ASP A C 1
ATOM 1927 O O . ASP A 1 249 ? 22.781 -18.703 -13.227 1 98.12 249 ASP A O 1
ATOM 1931 N N . PHE A 1 250 ? 20.703 -18.312 -13.742 1 98.81 250 PHE A N 1
ATOM 1932 C CA . PHE A 1 250 ? 20.219 -19.5 -13.047 1 98.81 250 PHE A CA 1
ATOM 1933 C C . PHE A 1 250 ? 20.781 -20.766 -13.664 1 98.81 250 PHE A C 1
ATOM 1935 O O . PHE A 1 250 ? 21.297 -21.641 -12.961 1 98.81 250 PHE A O 1
ATOM 1942 N N . GLN A 1 251 ? 20.672 -20.859 -14.992 1 98.75 251 GLN A N 1
ATOM 1943 C CA . GLN A 1 251 ? 21.188 -22.016 -15.703 1 98.75 251 GLN A CA 1
ATOM 1944 C C . GLN A 1 251 ? 22.672 -22.203 -15.438 1 98.75 251 GLN A C 1
ATOM 1946 O O . GLN A 1 251 ? 23.141 -23.328 -15.242 1 98.75 251 GLN A O 1
ATOM 1951 N N . ALA A 1 252 ? 23.375 -21.125 -15.398 1 98.62 252 ALA A N 1
ATOM 1952 C CA . ALA A 1 252 ? 24.812 -21.188 -15.141 1 98.62 252 ALA A CA 1
ATOM 1953 C C . ALA A 1 252 ? 25.094 -21.688 -13.727 1 98.62 252 ALA A C 1
ATOM 1955 O O . ALA A 1 252 ? 26 -22.516 -13.523 1 98.62 252 ALA A O 1
ATOM 1956 N N . ARG A 1 253 ? 24.344 -21.219 -12.766 1 98.62 253 ARG A N 1
ATOM 1957 C CA . ARG A 1 253 ? 24.531 -21.656 -11.383 1 98.62 253 ARG A CA 1
ATOM 1958 C C . ARG A 1 253 ? 24.156 -23.125 -11.219 1 98.62 253 ARG A C 1
ATOM 1960 O O . ARG A 1 253 ? 24.812 -23.844 -10.469 1 98.62 253 ARG A O 1
ATOM 1967 N N . ALA A 1 254 ? 23.078 -23.516 -11.867 1 98.81 254 ALA A N 1
ATOM 1968 C CA . ALA A 1 254 ? 22.703 -24.922 -11.828 1 98.81 254 ALA A CA 1
ATOM 1969 C C . ALA A 1 254 ? 23.812 -25.797 -12.422 1 98.81 254 ALA A C 1
ATOM 1971 O O . ALA A 1 254 ? 24.172 -26.812 -11.836 1 98.81 254 ALA A O 1
ATOM 1972 N N . ALA A 1 255 ? 24.359 -25.391 -13.547 1 98.56 255 ALA A N 1
ATOM 1973 C CA . ALA A 1 255 ? 25.375 -26.156 -14.258 1 98.56 255 ALA A CA 1
ATOM 1974 C C . ALA A 1 255 ? 26.656 -26.266 -13.438 1 98.56 255 ALA A C 1
ATOM 1976 O O . ALA A 1 255 ? 27.359 -27.281 -13.484 1 98.56 255 ALA A O 1
ATOM 1977 N N . SER A 1 256 ? 26.969 -25.234 -12.664 1 98.31 256 SER A N 1
ATOM 1978 C CA . SER A 1 256 ? 28.203 -25.203 -11.906 1 98.31 256 SER A CA 1
ATOM 1979 C C . SER A 1 256 ? 28.031 -25.766 -10.5 1 98.31 256 SER A C 1
ATOM 1981 O O . SER A 1 256 ? 29 -25.922 -9.758 1 98.31 256 SER A O 1
ATOM 1983 N N . GLY A 1 257 ? 26.828 -26.031 -10.094 1 98 257 GLY A N 1
ATOM 1984 C CA . GLY A 1 257 ? 26.562 -26.594 -8.781 1 98 257 GLY A CA 1
ATOM 1985 C C . GLY A 1 257 ? 26.609 -25.562 -7.668 1 98 257 GLY A C 1
ATOM 1986 O O . GLY A 1 257 ? 26.938 -25.891 -6.527 1 98 257 GLY A O 1
ATOM 1987 N N . THR A 1 258 ? 26.266 -24.266 -8.008 1 98.25 258 THR A N 1
ATOM 1988 C CA . THR A 1 258 ? 26.406 -23.203 -7.012 1 98.25 258 THR A CA 1
ATOM 1989 C C . THR A 1 258 ? 25.047 -22.594 -6.699 1 98.25 258 THR A C 1
ATOM 1991 O O . THR A 1 258 ? 24.953 -21.438 -6.262 1 98.25 258 THR A O 1
ATOM 1994 N N . LEU A 1 259 ? 23.984 -23.328 -6.938 1 98.56 259 LEU A N 1
ATOM 1995 C CA . LEU A 1 259 ? 22.672 -22.828 -6.555 1 98.56 259 LEU A CA 1
ATOM 1996 C C . LEU A 1 259 ? 22.594 -22.578 -5.051 1 98.56 259 LEU A C 1
ATOM 1998 O O . LEU A 1 259 ? 23.141 -23.359 -4.262 1 98.56 259 LEU A O 1
ATOM 2002 N N . PRO A 1 260 ? 21.969 -21.5 -4.66 1 98.75 260 PRO A N 1
ATOM 2003 C CA . PRO A 1 260 ? 21.75 -21.281 -3.23 1 98.75 260 PRO A CA 1
ATOM 2004 C C . PRO A 1 260 ? 20.703 -22.234 -2.643 1 98.75 260 PRO A C 1
ATOM 2006 O O . PRO A 1 260 ? 20.156 -23.078 -3.357 1 98.75 260 PRO A O 1
ATOM 2009 N N . ALA A 1 261 ? 20.531 -22.125 -1.352 1 98.81 261 ALA A N 1
ATOM 2010 C CA . ALA A 1 261 ? 19.562 -22.938 -0.641 1 98.81 261 ALA A CA 1
ATOM 2011 C C . ALA A 1 261 ? 18.141 -22.719 -1.18 1 98.81 261 ALA A C 1
ATOM 2013 O O . ALA A 1 261 ? 17.359 -23.656 -1.276 1 98.81 261 ALA A O 1
ATOM 2014 N N . PHE A 1 262 ? 17.812 -21.469 -1.533 1 98.88 262 PHE A N 1
ATOM 2015 C CA . PHE A 1 262 ? 16.5 -21.141 -2.066 1 98.88 262 PHE A CA 1
ATOM 2016 C C . PHE A 1 262 ? 16.609 -20.281 -3.318 1 98.88 262 PHE A C 1
ATOM 2018 O O . PHE A 1 262 ? 17.312 -19.281 -3.318 1 98.88 262 PHE A O 1
ATOM 2025 N N . THR A 1 263 ? 16 -20.734 -4.348 1 98.94 263 THR A N 1
ATOM 2026 C CA . THR A 1 263 ? 15.906 -20 -5.605 1 98.94 263 THR A CA 1
ATOM 2027 C C . THR A 1 263 ? 14.453 -19.781 -6 1 98.94 263 THR A C 1
ATOM 2029 O O . THR A 1 263 ? 13.648 -20.719 -6.004 1 98.94 263 THR A O 1
ATOM 2032 N N . PHE A 1 264 ? 14.078 -18.531 -6.254 1 98.94 264 PHE A N 1
ATOM 2033 C CA . PHE A 1 264 ? 12.773 -18.172 -6.797 1 98.94 264 PHE A CA 1
ATOM 2034 C C . PHE A 1 264 ? 12.883 -17.75 -8.25 1 98.94 264 PHE A C 1
ATOM 2036 O O . PHE A 1 264 ? 13.688 -16.875 -8.586 1 98.94 264 PHE A O 1
ATOM 2043 N N . LEU A 1 265 ? 12.141 -18.375 -9.156 1 98.88 265 LEU A N 1
ATOM 2044 C CA . LEU A 1 265 ? 12.18 -18.125 -10.594 1 98.88 265 LEU A CA 1
ATOM 2045 C C . LEU A 1 265 ? 10.891 -17.453 -11.062 1 98.88 265 LEU A C 1
ATOM 2047 O O . LEU A 1 265 ? 9.797 -17.891 -10.711 1 98.88 265 LEU A O 1
ATOM 2051 N N . GLU A 1 266 ? 11.109 -16.422 -11.859 1 98 266 GLU A N 1
ATOM 2052 C CA . GLU A 1 266 ? 9.969 -15.711 -12.438 1 98 266 GLU A CA 1
ATOM 2053 C C . GLU A 1 266 ? 9.984 -15.805 -13.961 1 98 266 GLU A C 1
ATOM 2055 O O . GLU A 1 266 ? 11.047 -15.773 -14.586 1 98 266 GLU A O 1
ATOM 2060 N N . PRO A 1 267 ? 8.797 -15.883 -14.555 1 97.62 267 PRO A N 1
ATOM 2061 C CA . PRO A 1 267 ? 8.703 -15.891 -16.016 1 97.62 267 PRO A CA 1
ATOM 2062 C C . PRO A 1 267 ? 8.789 -14.492 -16.609 1 97.62 267 PRO A C 1
ATOM 2064 O O . PRO A 1 267 ? 9.102 -13.523 -15.906 1 97.62 267 PRO A O 1
ATOM 2067 N N . SER A 1 268 ? 8.727 -14.469 -17.906 1 92.62 268 SER A N 1
ATOM 2068 C CA . SER A 1 268 ? 8.492 -13.195 -18.578 1 92.62 268 SER A CA 1
ATOM 2069 C C . SER A 1 268 ? 7.012 -12.852 -18.625 1 92.62 268 SER A C 1
ATOM 2071 O O . SER A 1 268 ? 6.176 -13.719 -18.891 1 92.62 268 SER A O 1
ATOM 2073 N N . TRP A 1 269 ? 6.66 -11.609 -18.453 1 89.62 269 TRP A N 1
ATOM 2074 C CA . TRP A 1 269 ? 5.293 -11.234 -18.109 1 89.62 269 TRP A CA 1
ATOM 2075 C C . TRP A 1 269 ? 4.547 -10.711 -19.328 1 89.62 269 TRP A C 1
ATOM 2077 O O . TRP A 1 269 ? 3.326 -10.547 -19.297 1 89.62 269 TRP A O 1
ATOM 2087 N N . ASP A 1 270 ? 5.168 -10.406 -20.422 1 84.62 270 ASP A N 1
ATOM 2088 C CA . ASP A 1 270 ? 4.523 -9.797 -21.578 1 84.62 270 ASP A CA 1
ATOM 2089 C C . ASP A 1 270 ? 3.676 -10.812 -22.344 1 84.62 270 ASP A C 1
ATOM 2091 O O . ASP A 1 270 ? 3.752 -12.016 -22.078 1 84.62 270 ASP A O 1
ATOM 2095 N N . ALA A 1 271 ? 2.852 -10.352 -23.234 1 83.19 271 ALA A N 1
ATOM 2096 C CA . ALA A 1 271 ? 1.896 -11.18 -23.953 1 83.19 271 ALA A CA 1
ATOM 2097 C C . ALA A 1 271 ? 2.613 -12.234 -24.797 1 83.19 271 ALA A C 1
ATOM 2099 O O . ALA A 1 271 ? 2.033 -13.273 -25.125 1 83.19 271 ALA A O 1
ATOM 2100 N N . SER A 1 272 ? 3.818 -11.977 -25.078 1 83 272 SER A N 1
ATOM 2101 C CA . SER A 1 272 ? 4.625 -12.953 -25.797 1 83 272 SER A CA 1
ATOM 2102 C C . SER A 1 272 ? 5.48 -13.781 -24.844 1 83 272 SER A C 1
ATOM 2104 O O . SER A 1 272 ? 6.289 -14.602 -25.266 1 83 272 SER A O 1
ATOM 2106 N N . GLY A 1 273 ? 5.258 -13.547 -23.594 1 90.5 273 GLY A N 1
ATOM 2107 C CA . GLY A 1 273 ? 6.098 -14.188 -22.594 1 90.5 273 GLY A CA 1
ATOM 2108 C C . GLY A 1 273 ? 5.68 -15.609 -22.266 1 90.5 273 GLY A C 1
ATOM 2109 O O . GLY A 1 273 ? 4.906 -16.219 -23.016 1 90.5 273 GLY A O 1
ATOM 2110 N N . ASN A 1 274 ? 6.301 -16.109 -21.203 1 96.5 274 ASN A N 1
ATOM 2111 C CA . ASN A 1 274 ? 6.137 -17.531 -20.875 1 96.5 274 ASN A CA 1
ATOM 2112 C C . ASN A 1 274 ? 5.5 -17.719 -19.5 1 96.5 274 ASN A C 1
ATOM 2114 O O . ASN A 1 274 ? 5.734 -18.719 -18.828 1 96.5 274 ASN A O 1
ATOM 2118 N N . SER A 1 275 ? 4.73 -16.719 -19.016 1 97.31 275 SER A N 1
ATOM 2119 C CA . SER A 1 275 ? 4.102 -16.766 -17.703 1 97.31 275 SER A CA 1
ATOM 2120 C C . SER A 1 275 ? 2.877 -17.672 -17.703 1 97.31 275 SER A C 1
ATOM 2122 O O . SER A 1 275 ? 2.398 -18.078 -16.656 1 97.31 275 SER A O 1
ATOM 2124 N N . GLN A 1 276 ? 2.309 -17.828 -18.875 1 97.81 276 GLN A N 1
ATOM 2125 C CA . GLN A 1 276 ? 1.108 -18.625 -19.141 1 97.81 276 GLN A CA 1
ATOM 2126 C C . GLN A 1 276 ? -0.143 -17.906 -18.641 1 97.81 276 GLN A C 1
ATOM 2128 O O . GLN A 1 276 ? -1.2 -18.516 -18.5 1 97.81 276 GLN A O 1
ATOM 2133 N N . HIS A 1 277 ? -0.077 -16.594 -18.344 1 96.25 277 HIS A N 1
ATOM 2134 C CA . HIS A 1 277 ? -1.262 -15.789 -18.094 1 96.25 277 HIS A CA 1
ATOM 2135 C C . HIS A 1 277 ? -2.283 -15.922 -19.219 1 96.25 277 HIS A C 1
ATOM 2137 O O . HIS A 1 277 ? -1.921 -15.898 -20.391 1 96.25 277 HIS A O 1
ATOM 2143 N N . PRO A 1 278 ? -3.613 -16.156 -18.891 1 94.75 278 PRO A N 1
ATOM 2144 C CA . PRO A 1 278 ? -4.59 -16.125 -19.984 1 94.75 278 PRO A CA 1
ATOM 2145 C C . PRO A 1 278 ? -4.719 -14.734 -20.609 1 94.75 278 PRO A C 1
ATOM 2147 O O . PRO A 1 278 ? -4.727 -13.727 -19.906 1 94.75 278 PRO A O 1
ATOM 2150 N N . ASN A 1 279 ? -4.641 -14.727 -21.859 1 93.88 279 ASN A N 1
ATOM 2151 C CA . ASN A 1 279 ? -4.562 -15.734 -22.906 1 93.88 279 ASN A CA 1
ATOM 2152 C C . ASN A 1 279 ? -3.199 -15.711 -23.594 1 93.88 279 ASN A C 1
ATOM 2154 O O . ASN A 1 279 ? -3.119 -15.789 -24.828 1 93.88 279 ASN A O 1
ATOM 2158 N N . TYR A 1 280 ? -2.18 -15.594 -22.703 1 93.56 280 TYR A N 1
ATOM 2159 C CA . TYR A 1 280 ? -0.82 -15.695 -23.219 1 93.56 280 TYR A CA 1
ATOM 2160 C C . TYR A 1 280 ? -0.476 -17.141 -23.562 1 93.56 280 TYR A C 1
ATOM 2162 O O . TYR A 1 280 ? -1.287 -18.047 -23.359 1 93.56 280 TYR A O 1
ATOM 2170 N N . ASP A 1 281 ? 0.709 -17.297 -24.172 1 95 281 ASP A N 1
ATOM 2171 C CA . ASP A 1 281 ? 1.117 -18.547 -24.797 1 95 281 ASP A CA 1
ATOM 2172 C C . ASP A 1 281 ? 1.456 -19.609 -23.75 1 95 281 ASP A C 1
ATOM 2174 O O . ASP A 1 281 ? 2.543 -19.578 -23.172 1 95 281 ASP A O 1
ATOM 2178 N N . VAL A 1 282 ? 0.61 -20.609 -23.641 1 97.94 282 VAL A N 1
ATOM 2179 C CA . VAL A 1 282 ? 0.805 -21.688 -22.672 1 97.94 282 VAL A CA 1
ATOM 2180 C C . VAL A 1 282 ? 1.978 -22.562 -23.109 1 97.94 282 VAL A C 1
ATOM 2182 O O . VAL A 1 282 ? 2.705 -23.094 -22.266 1 97.94 282 VAL A O 1
ATOM 2185 N N . ALA A 1 283 ? 2.227 -22.672 -24.406 1 97.88 283 ALA A N 1
ATOM 2186 C CA . ALA A 1 283 ? 3.34 -23.469 -24.922 1 97.88 283 ALA A CA 1
ATOM 2187 C C . ALA A 1 283 ? 4.68 -22.875 -24.5 1 97.88 283 ALA A C 1
ATOM 2189 O O . ALA A 1 283 ? 5.621 -23.609 -24.188 1 97.88 283 ALA A O 1
ATOM 2190 N N . ALA A 1 284 ? 4.746 -21.578 -24.484 1 97.12 284 ALA A N 1
ATOM 2191 C CA . ALA A 1 284 ? 5.977 -20.922 -24.031 1 97.12 284 ALA A CA 1
ATOM 2192 C C . ALA A 1 284 ? 6.273 -21.25 -22.578 1 97.12 284 ALA A C 1
ATOM 2194 O O . ALA A 1 284 ? 7.434 -21.359 -22.188 1 97.12 284 ALA A O 1
ATOM 2195 N N . GLY A 1 285 ? 5.254 -21.344 -21.781 1 98.5 285 GLY A N 1
ATOM 2196 C CA . GLY A 1 285 ? 5.438 -21.766 -20.406 1 98.5 285 GLY A CA 1
ATOM 2197 C C . GLY A 1 285 ? 5.891 -23.203 -20.266 1 98.5 285 GLY A C 1
ATOM 2198 O O . GLY A 1 285 ? 6.695 -23.531 -19.391 1 98.5 285 GLY A O 1
ATOM 2199 N N . GLU A 1 286 ? 5.391 -24.125 -21.156 1 98.69 286 GLU A N 1
ATOM 2200 C CA . GLU A 1 286 ? 5.91 -25.484 -21.234 1 98.69 286 GLU A CA 1
ATOM 2201 C C . GLU A 1 286 ? 7.418 -25.484 -21.469 1 98.69 286 GLU A C 1
ATOM 2203 O O . GLU A 1 286 ? 8.148 -26.25 -20.844 1 98.69 286 GLU A O 1
ATOM 2208 N N . GLN A 1 287 ? 7.809 -24.625 -22.359 1 98.44 287 GLN A N 1
ATOM 2209 C CA . GLN A 1 287 ? 9.234 -24.531 -22.656 1 98.44 287 GLN A CA 1
ATOM 2210 C C . GLN A 1 287 ? 10.023 -24.078 -21.422 1 98.44 287 GLN A C 1
ATOM 2212 O O . GLN A 1 287 ? 11.102 -24.609 -21.141 1 98.44 287 GLN A O 1
ATOM 2217 N N . LEU A 1 288 ? 9.523 -23.109 -20.734 1 98.81 288 LEU A N 1
ATOM 2218 C CA . LEU A 1 288 ? 10.203 -22.625 -19.531 1 98.81 288 LEU A CA 1
ATOM 2219 C C . LEU A 1 288 ? 10.328 -23.734 -18.5 1 98.81 288 LEU A C 1
ATOM 2221 O O . LEU A 1 288 ? 11.406 -23.969 -17.953 1 98.81 288 LEU A O 1
ATOM 2225 N N . ILE A 1 289 ? 9.227 -24.438 -18.203 1 98.94 289 ILE A N 1
ATOM 2226 C CA . ILE A 1 289 ? 9.25 -25.531 -17.234 1 98.94 289 ILE A CA 1
ATOM 2227 C C . ILE A 1 289 ? 10.266 -26.578 -17.672 1 98.94 289 ILE A C 1
ATOM 2229 O O . ILE A 1 289 ? 11.055 -27.062 -16.859 1 98.94 289 ILE A O 1
ATOM 2233 N N . HIS A 1 290 ? 10.242 -26.906 -18.938 1 98.88 290 HIS A N 1
ATOM 2234 C CA . HIS A 1 290 ? 11.188 -27.859 -19.516 1 98.88 290 HIS A CA 1
ATOM 2235 C C . HIS A 1 290 ? 12.633 -27.422 -19.266 1 98.88 290 HIS A C 1
ATOM 2237 O O . HIS A 1 290 ? 13.453 -28.219 -18.812 1 98.88 290 HIS A O 1
ATOM 2243 N N . ASP A 1 291 ? 12.914 -26.203 -19.562 1 98.81 291 ASP A N 1
ATOM 2244 C CA . ASP A 1 291 ? 14.281 -25.688 -19.469 1 98.81 291 ASP A CA 1
ATOM 2245 C C . ASP A 1 291 ? 14.75 -25.656 -18.016 1 98.81 291 ASP A C 1
ATOM 2247 O O . ASP A 1 291 ? 15.914 -25.922 -17.734 1 98.81 291 ASP A O 1
ATOM 2251 N N . VAL A 1 292 ? 13.859 -25.25 -17.109 1 98.94 292 VAL A N 1
ATOM 2252 C CA . VAL A 1 292 ? 14.219 -25.266 -15.688 1 98.94 292 VAL A CA 1
ATOM 2253 C C . VAL A 1 292 ? 14.531 -26.688 -15.25 1 98.94 292 VAL A C 1
ATOM 2255 O O . VAL A 1 292 ? 15.547 -26.938 -14.602 1 98.94 292 VAL A O 1
ATOM 2258 N N . TYR A 1 293 ? 13.68 -27.641 -15.578 1 98.88 293 TYR A N 1
ATOM 2259 C CA . TYR A 1 293 ? 13.852 -29.047 -15.211 1 98.88 293 TYR A CA 1
ATOM 2260 C C . TYR A 1 293 ? 15.211 -29.562 -15.672 1 98.88 293 TYR A C 1
ATOM 2262 O O . TYR A 1 293 ? 15.961 -30.125 -14.875 1 98.88 293 TYR A O 1
ATOM 2270 N N . TYR A 1 294 ? 15.547 -29.312 -16.859 1 98.75 294 TYR A N 1
ATOM 2271 C CA . TYR A 1 294 ? 16.766 -29.891 -17.391 1 98.75 294 TYR A CA 1
ATOM 2272 C C . TYR A 1 294 ? 18 -29.125 -16.891 1 98.75 294 TYR A C 1
ATOM 2274 O O . TYR A 1 294 ? 19.062 -29.719 -16.719 1 98.75 294 TYR A O 1
ATOM 2282 N N . ALA A 1 295 ? 17.859 -27.797 -16.625 1 98.88 295 ALA A N 1
ATOM 2283 C CA . ALA A 1 295 ? 18.953 -27.094 -15.969 1 98.88 295 ALA A CA 1
ATOM 2284 C C . ALA A 1 295 ? 19.281 -27.75 -14.633 1 98.88 295 ALA A C 1
ATOM 2286 O O . ALA A 1 295 ? 20.469 -27.938 -14.305 1 98.88 295 ALA A O 1
ATOM 2287 N N . LEU A 1 296 ? 18.281 -28.109 -13.898 1 98.88 296 LEU A N 1
ATOM 2288 C CA . LEU A 1 296 ? 18.469 -28.719 -12.586 1 98.88 296 LEU A CA 1
ATOM 2289 C C . LEU A 1 296 ? 18.969 -30.156 -12.727 1 98.88 296 LEU A C 1
ATOM 2291 O O . LEU A 1 296 ? 19.938 -30.547 -12.078 1 98.88 296 LEU A O 1
ATOM 2295 N N . ARG A 1 297 ? 18.297 -30.938 -13.578 1 98.44 297 ARG A N 1
ATOM 2296 C CA . ARG A 1 297 ? 18.594 -32.344 -13.734 1 98.44 297 ARG A CA 1
ATOM 2297 C C . ARG A 1 297 ? 20.031 -32.562 -14.211 1 98.44 297 ARG A C 1
ATOM 2299 O O . ARG A 1 297 ? 20.688 -33.531 -13.812 1 98.44 297 ARG A O 1
ATOM 2306 N N . ASN A 1 298 ? 20.484 -31.703 -15.031 1 97.81 298 ASN A N 1
ATOM 2307 C CA . ASN A 1 298 ? 21.812 -31.859 -15.617 1 97.81 298 ASN A CA 1
ATOM 2308 C C . ASN A 1 298 ? 22.891 -31.281 -14.695 1 97.81 298 ASN A C 1
ATOM 2310 O O . ASN A 1 298 ? 24.078 -31.453 -14.953 1 97.81 298 ASN A O 1
ATOM 2314 N N . GLY A 1 299 ? 22.469 -30.641 -13.648 1 97.81 299 GLY A N 1
ATOM 2315 C CA . GLY A 1 299 ? 23.422 -30.062 -12.711 1 97.81 299 GLY A CA 1
ATOM 2316 C C . GLY A 1 299 ? 23.828 -31.016 -11.609 1 97.81 299 GLY A C 1
ATOM 2317 O O . GLY A 1 299 ? 23.094 -31.953 -11.289 1 97.81 299 GLY A O 1
ATOM 2318 N N . PRO A 1 300 ? 24.984 -30.688 -10.969 1 97.75 300 PRO A N 1
ATOM 2319 C CA . PRO A 1 300 ? 25.5 -31.594 -9.93 1 97.75 300 PRO A CA 1
ATOM 2320 C C . PRO A 1 300 ? 24.625 -31.594 -8.672 1 97.75 300 PRO A C 1
ATOM 2322 O O . PRO A 1 300 ? 24.734 -32.5 -7.844 1 97.75 300 PRO A O 1
ATOM 2325 N N . GLY A 1 301 ? 23.734 -30.641 -8.539 1 97.88 301 GLY A N 1
ATOM 2326 C CA . GLY A 1 301 ? 22.891 -30.531 -7.359 1 97.88 301 GLY A CA 1
ATOM 2327 C C . GLY A 1 301 ? 21.594 -31.312 -7.48 1 97.88 301 GLY A C 1
ATOM 2328 O O . GLY A 1 301 ? 20.781 -31.328 -6.555 1 97.88 301 GLY A O 1
ATOM 2329 N N . TRP A 1 302 ? 21.344 -32.062 -8.523 1 98.38 302 TRP A N 1
ATOM 2330 C CA . TRP A 1 302 ? 20.062 -32.656 -8.875 1 98.38 302 TRP A CA 1
ATOM 2331 C C . TRP A 1 302 ? 19.547 -33.562 -7.758 1 98.38 302 TRP A C 1
ATOM 2333 O O . TRP A 1 302 ? 18.391 -33.469 -7.352 1 98.38 302 TRP A O 1
ATOM 2343 N N . ASN A 1 303 ? 20.391 -34.344 -7.129 1 98.25 303 ASN A N 1
ATOM 2344 C CA . ASN A 1 303 ? 19.984 -35.375 -6.176 1 98.25 303 ASN A CA 1
ATOM 2345 C C . ASN A 1 303 ? 19.547 -34.75 -4.844 1 98.25 303 ASN A C 1
ATOM 2347 O O . ASN A 1 303 ? 18.969 -35.438 -4.004 1 98.25 303 ASN A O 1
ATOM 2351 N N . SER A 1 304 ? 19.844 -33.469 -4.668 1 98.31 304 SER A N 1
ATOM 2352 C CA . SER A 1 304 ? 19.5 -32.781 -3.428 1 98.31 304 SER A CA 1
ATOM 2353 C C . SER A 1 304 ? 18.609 -31.578 -3.699 1 98.31 304 SER A C 1
ATOM 2355 O O . SER A 1 304 ? 18.656 -30.594 -2.971 1 98.31 304 SER A O 1
ATOM 2357 N N . THR A 1 305 ? 17.859 -31.609 -4.797 1 98.75 305 THR A N 1
ATOM 2358 C CA . THR A 1 305 ? 17.016 -30.469 -5.188 1 98.75 305 THR A CA 1
ATOM 2359 C C . THR A 1 305 ? 15.539 -30.828 -5.09 1 98.75 305 THR A C 1
ATOM 2361 O O . THR A 1 305 ? 15.133 -31.922 -5.48 1 98.75 305 THR A O 1
ATOM 2364 N N . LEU A 1 306 ? 14.758 -30 -4.48 1 98.94 306 LEU A N 1
ATOM 2365 C CA . LEU A 1 306 ? 13.305 -29.984 -4.605 1 98.94 306 LEU A CA 1
ATOM 2366 C C . LEU A 1 306 ? 12.852 -28.828 -5.504 1 98.94 306 LEU A C 1
ATOM 2368 O O . LEU A 1 306 ? 13.023 -27.656 -5.156 1 98.94 306 LEU A O 1
ATOM 2372 N N . PHE A 1 307 ? 12.367 -29.203 -6.684 1 98.94 307 PHE A N 1
ATOM 2373 C CA . PHE A 1 307 ? 11.836 -28.25 -7.652 1 98.94 307 PHE A CA 1
ATOM 2374 C C . PHE A 1 307 ? 10.32 -28.156 -7.543 1 98.94 307 PHE A C 1
ATOM 2376 O O . PHE A 1 307 ? 9.625 -29.172 -7.648 1 98.94 307 PHE A O 1
ATOM 2383 N N . ILE A 1 308 ? 9.812 -26.938 -7.289 1 99 308 ILE A N 1
ATOM 2384 C CA . ILE A 1 308 ? 8.391 -26.672 -7.094 1 99 308 ILE A CA 1
ATOM 2385 C C . ILE A 1 308 ? 7.859 -25.812 -8.234 1 99 308 ILE A C 1
ATOM 2387 O O . ILE A 1 308 ? 8.367 -24.719 -8.484 1 99 308 ILE A O 1
ATOM 2391 N N . VAL A 1 309 ? 6.863 -26.312 -8.977 1 98.94 309 VAL A N 1
ATOM 2392 C CA . VAL A 1 309 ? 6.172 -25.547 -10.016 1 98.94 309 VAL A CA 1
ATOM 2393 C C . VAL A 1 309 ? 4.77 -25.188 -9.539 1 98.94 309 VAL A C 1
ATOM 2395 O O . VAL A 1 309 ? 3.975 -26.062 -9.195 1 98.94 309 VAL A O 1
ATOM 2398 N N . THR A 1 310 ? 4.473 -23.906 -9.484 1 98.88 310 THR A N 1
ATOM 2399 C CA . THR A 1 310 ? 3.145 -23.469 -9.078 1 98.88 310 THR A CA 1
ATOM 2400 C C . THR A 1 310 ? 2.67 -22.312 -9.953 1 98.88 310 THR A C 1
ATOM 2402 O O . THR A 1 310 ? 3.377 -21.891 -10.867 1 98.88 310 THR A O 1
ATOM 2405 N N . TYR A 1 311 ? 1.446 -21.922 -9.742 1 98.88 311 TYR A N 1
ATOM 2406 C CA . TYR A 1 311 ? 0.805 -20.719 -10.258 1 98.88 311 TYR A CA 1
ATOM 2407 C C . TYR A 1 311 ? 0.286 -19.844 -9.125 1 98.88 311 TYR A C 1
ATOM 2409 O O . TYR A 1 311 ? -0.057 -20.344 -8.055 1 98.88 311 TYR A O 1
ATOM 2417 N N . ASP A 1 312 ? 0.295 -18.578 -9.328 1 98.56 312 ASP A N 1
ATOM 2418 C CA . ASP A 1 312 ? -0.012 -17.688 -8.219 1 98.56 312 ASP A CA 1
ATOM 2419 C C . ASP A 1 312 ? -1.482 -17.797 -7.82 1 98.56 312 ASP A C 1
ATOM 2421 O O . ASP A 1 312 ? -1.805 -17.875 -6.633 1 98.56 312 ASP A O 1
ATOM 2425 N N . GLU A 1 313 ? -2.395 -17.766 -8.812 1 98.75 313 GLU A N 1
ATOM 2426 C CA . GLU A 1 313 ? -3.818 -17.953 -8.562 1 98.75 313 GLU A CA 1
ATOM 2427 C C . GLU A 1 313 ? -4.523 -18.516 -9.797 1 98.75 313 GLU A C 1
ATOM 2429 O O . GLU A 1 313 ? -3.871 -18.844 -10.789 1 98.75 313 GLU A O 1
ATOM 2434 N N . HIS A 1 314 ? -5.871 -18.625 -9.758 1 98.81 314 HIS A N 1
ATOM 2435 C CA . HIS A 1 314 ? -6.602 -19.344 -10.805 1 98.81 314 HIS A CA 1
ATOM 2436 C C . HIS A 1 314 ? -6.902 -18.438 -11.984 1 98.81 314 HIS A C 1
ATOM 2438 O O . HIS A 1 314 ? -7.281 -18.906 -13.062 1 98.81 314 HIS A O 1
ATOM 2444 N N . GLY A 1 315 ? -6.816 -17.125 -11.797 1 97.56 315 GLY A N 1
ATOM 2445 C CA . GLY A 1 315 ? -6.949 -16.156 -12.875 1 97.56 315 GLY A CA 1
ATOM 2446 C C . GLY A 1 315 ? -8.359 -16.047 -13.414 1 97.56 315 GLY A C 1
ATOM 2447 O O . GLY A 1 315 ? -8.586 -15.461 -14.477 1 97.56 315 GLY A O 1
ATOM 2448 N N . GLY A 1 316 ? -9.297 -16.625 -12.766 1 97.94 316 GLY A N 1
ATOM 2449 C CA . GLY A 1 316 ? -10.68 -16.641 -13.219 1 97.94 316 GLY A CA 1
ATOM 2450 C C . GLY A 1 316 ? -11.055 -17.906 -13.938 1 97.94 316 GLY A C 1
ATOM 2451 O O . GLY A 1 316 ? -12.219 -18.109 -14.297 1 97.94 316 GLY A O 1
ATOM 2452 N N . ASN A 1 317 ? -10.086 -18.812 -14.117 1 98.75 317 ASN A N 1
ATOM 2453 C CA . ASN A 1 317 ? -10.32 -20.062 -14.828 1 98.75 317 ASN A CA 1
ATOM 2454 C C . ASN A 1 317 ? -11.102 -21.062 -13.969 1 98.75 317 ASN A C 1
ATOM 2456 O O . ASN A 1 317 ? -10.891 -21.141 -12.758 1 98.75 317 ASN A O 1
ATOM 2460 N N . TYR A 1 318 ? -11.891 -21.844 -14.594 1 98.81 318 TYR A N 1
ATOM 2461 C CA . TYR A 1 318 ? -12.828 -22.75 -13.938 1 98.81 318 TYR A CA 1
ATOM 2462 C C . TYR A 1 318 ? -12.094 -23.828 -13.156 1 98.81 318 TYR A C 1
ATOM 2464 O O . TYR A 1 318 ? -11.078 -24.344 -13.617 1 98.81 318 TYR A O 1
ATOM 2472 N N . ASP A 1 319 ? -12.602 -24.109 -12.023 1 98.88 319 ASP A N 1
ATOM 2473 C CA . ASP A 1 319 ? -12.25 -25.281 -11.219 1 98.88 319 ASP A CA 1
ATOM 2474 C C . ASP A 1 319 ? -13.484 -25.859 -10.523 1 98.88 319 ASP A C 1
ATOM 2476 O O . ASP A 1 319 ? -14.297 -25.109 -9.977 1 98.88 319 ASP A O 1
ATOM 2480 N N . HIS A 1 320 ? -13.594 -27.172 -10.492 1 98.62 320 HIS A N 1
ATOM 2481 C CA . HIS A 1 320 ? -14.82 -27.781 -9.984 1 98.62 320 HIS A CA 1
ATOM 2482 C C . HIS A 1 320 ? -14.758 -27.953 -8.469 1 98.62 320 HIS A C 1
ATOM 2484 O O . HIS A 1 320 ? -15.773 -28.234 -7.828 1 98.62 320 HIS A O 1
ATOM 2490 N N . VAL A 1 321 ? -13.562 -27.828 -7.918 1 98.38 321 VAL A N 1
ATOM 2491 C CA . VAL A 1 321 ? -13.391 -28.031 -6.484 1 98.38 321 VAL A CA 1
ATOM 2492 C C . VAL A 1 321 ? -13.469 -26.703 -5.754 1 98.38 321 VAL A C 1
ATOM 2494 O O . VAL A 1 321 ? -12.688 -25.781 -6.031 1 98.38 321 VAL A O 1
ATOM 2497 N N . ALA A 1 322 ? -14.383 -26.578 -4.828 1 97.44 322 ALA A N 1
ATOM 2498 C CA . ALA A 1 322 ? -14.539 -25.359 -4.031 1 97.44 322 ALA A CA 1
ATOM 2499 C C . ALA A 1 322 ? -13.391 -25.203 -3.043 1 97.44 322 ALA A C 1
ATOM 2501 O O . ALA A 1 322 ? -12.922 -26.172 -2.457 1 97.44 322 ALA A O 1
ATOM 2502 N N . PRO A 1 323 ? -12.891 -23.969 -2.932 1 97.25 323 PRO A N 1
ATOM 2503 C CA . PRO A 1 323 ? -11.852 -23.781 -1.916 1 97.25 323 PRO A CA 1
ATOM 2504 C C . PRO A 1 323 ? -12.359 -24.062 -0.5 1 97.25 323 PRO A C 1
ATOM 2506 O O . PRO A 1 323 ? -13.5 -23.734 -0.174 1 97.25 323 PRO A O 1
ATOM 2509 N N . PRO A 1 324 ? -11.547 -24.641 0.321 1 95.44 324 PRO A N 1
ATOM 2510 C CA . PRO A 1 324 ? -11.945 -24.875 1.711 1 95.44 324 PRO A CA 1
ATOM 2511 C C . PRO A 1 324 ? -11.922 -23.609 2.559 1 95.44 324 PRO A C 1
ATOM 2513 O O . PRO A 1 324 ? -11.195 -22.656 2.24 1 95.44 324 PRO A O 1
ATOM 2516 N N . SER A 1 325 ? -12.773 -23.578 3.617 1 93.31 325 SER A N 1
ATOM 2517 C CA . SER A 1 325 ? -12.648 -22.594 4.691 1 93.31 325 SER A CA 1
ATOM 2518 C C . SER A 1 325 ? -11.633 -23.047 5.734 1 93.31 325 SER A C 1
ATOM 2520 O O . SER A 1 325 ? -10.883 -24 5.512 1 93.31 325 SER A O 1
ATOM 2522 N N . GLY A 1 326 ? -11.445 -22.266 6.742 1 94.19 326 GLY A N 1
ATOM 2523 C CA . GLY A 1 326 ? -10.617 -22.672 7.867 1 94.19 326 GLY A CA 1
ATOM 2524 C C . GLY A 1 326 ? -9.172 -22.234 7.727 1 94.19 326 GLY A C 1
ATOM 2525 O O . GLY A 1 326 ? -8.305 -22.703 8.469 1 94.19 326 GLY A O 1
ATOM 2526 N N . ALA A 1 327 ? -8.836 -21.453 6.742 1 97.5 327 ALA A N 1
ATOM 2527 C CA . ALA A 1 327 ? -7.484 -20.906 6.648 1 97.5 327 ALA A CA 1
ATOM 2528 C C . ALA A 1 327 ? -7.145 -20.062 7.875 1 97.5 327 ALA A C 1
ATOM 2530 O O . ALA A 1 327 ? -7.98 -19.312 8.367 1 97.5 327 ALA A O 1
ATOM 2531 N N . THR A 1 328 ? -5.945 -20.281 8.391 1 98.5 328 THR A N 1
ATOM 2532 C CA . THR A 1 328 ? -5.473 -19.406 9.461 1 98.5 328 THR A CA 1
ATOM 2533 C C . THR A 1 328 ? -5.121 -18.016 8.914 1 98.5 328 THR A C 1
ATOM 2535 O O . THR A 1 328 ? -4.293 -17.906 8.008 1 98.5 328 THR A O 1
ATOM 2538 N N . PRO A 1 329 ? -5.754 -16.953 9.406 1 98.25 329 PRO A N 1
ATOM 2539 C CA . PRO A 1 329 ? -5.332 -15.617 8.969 1 98.25 329 PRO A CA 1
ATOM 2540 C C . PRO A 1 329 ? -3.9 -15.289 9.383 1 98.25 329 PRO A C 1
ATOM 2542 O O . PRO A 1 329 ? -3.361 -15.906 10.305 1 98.25 329 PRO A O 1
ATOM 2545 N N . PRO A 1 330 ? -3.248 -14.312 8.711 1 98.25 330 PRO A N 1
ATOM 2546 C CA . PRO A 1 330 ? -1.853 -13.992 9.016 1 98.25 330 PRO A CA 1
ATOM 2547 C C . PRO A 1 330 ? -1.657 -13.531 10.453 1 98.25 330 PRO A C 1
ATOM 2549 O O . PRO A 1 330 ? -0.617 -13.805 11.062 1 98.25 330 PRO A O 1
ATOM 2552 N N . GLY A 1 331 ? -2.633 -12.844 11.031 1 96.94 331 GLY A N 1
ATOM 2553 C CA . GLY A 1 331 ? -2.5 -12.359 12.398 1 96.94 331 GLY A CA 1
ATOM 2554 C C . GLY A 1 331 ? -1.479 -11.242 12.531 1 96.94 331 GLY A C 1
ATOM 2555 O O . GLY A 1 331 ? -0.77 -11.164 13.539 1 96.94 331 GLY A O 1
ATOM 2556 N N . ASP A 1 332 ? -1.326 -10.406 11.531 1 95.5 332 ASP A N 1
ATOM 2557 C CA . ASP A 1 332 ? -0.28 -9.391 11.508 1 95.5 332 ASP A CA 1
ATOM 2558 C C . ASP A 1 332 ? -0.848 -8.016 11.844 1 95.5 332 ASP A C 1
ATOM 2560 O O . ASP A 1 332 ? -0.193 -6.996 11.609 1 95.5 332 ASP A O 1
ATOM 2564 N N . GLY A 1 333 ? -2.061 -7.969 12.305 1 92.25 333 GLY A N 1
ATOM 2565 C CA . GLY A 1 333 ? -2.666 -6.727 12.75 1 92.25 333 GLY A CA 1
ATOM 2566 C C . GLY A 1 333 ? -3.32 -5.941 11.633 1 92.25 333 GLY A C 1
ATOM 2567 O O . GLY A 1 333 ? -3.977 -4.926 11.883 1 92.25 333 GLY A O 1
ATOM 2568 N N . THR A 1 334 ? -3.25 -6.387 10.391 1 94.94 334 THR A N 1
ATOM 2569 C CA . THR A 1 334 ? -3.859 -5.68 9.273 1 94.94 334 THR A CA 1
ATOM 2570 C C . THR A 1 334 ? -5.324 -6.082 9.109 1 94.94 334 THR A C 1
ATOM 2572 O O . THR A 1 334 ? -5.746 -7.121 9.617 1 94.94 334 THR A O 1
ATOM 2575 N N . VAL A 1 335 ? -6.086 -5.191 8.453 1 94.31 335 VAL A N 1
ATOM 2576 C CA . VAL A 1 335 ? -7.488 -5.414 8.125 1 94.31 335 VAL A CA 1
ATOM 2577 C C . VAL A 1 335 ? -7.633 -5.66 6.625 1 94.31 335 VAL A C 1
ATOM 2579 O O . VAL A 1 335 ? -7.129 -4.879 5.809 1 94.31 335 VAL A O 1
ATOM 2582 N N . GLY A 1 336 ? -8.32 -6.719 6.316 1 94.62 336 GLY A N 1
ATOM 2583 C CA . GLY A 1 336 ? -8.477 -7.035 4.906 1 94.62 336 GLY A CA 1
ATOM 2584 C C . GLY A 1 336 ? -9.359 -6.051 4.168 1 94.62 336 GLY A C 1
ATOM 2585 O O . GLY A 1 336 ? -10.398 -5.625 4.691 1 94.62 336 GLY A O 1
ATOM 2586 N N . GLU A 1 337 ? -8.93 -5.629 3.01 1 92.31 337 GLU A N 1
ATOM 2587 C CA . GLU A 1 337 ? -9.812 -4.867 2.129 1 92.31 337 GLU A CA 1
ATOM 2588 C C . GLU A 1 337 ? -11.133 -5.594 1.916 1 92.31 337 GLU A C 1
ATOM 2590 O O . GLU A 1 337 ? -11.188 -6.828 1.967 1 92.31 337 GLU A O 1
ATOM 2595 N N . PHE A 1 338 ? -12.25 -4.832 1.745 1 86.31 338 PHE A N 1
ATOM 2596 C CA . PHE A 1 338 ? -13.594 -5.312 1.45 1 86.31 338 PHE A CA 1
ATOM 2597 C C . PHE A 1 338 ? -14.117 -6.195 2.58 1 86.31 338 PHE A C 1
ATOM 2599 O O . PHE A 1 338 ? -14.977 -7.051 2.361 1 86.31 338 PHE A O 1
ATOM 2606 N N . GLY A 1 339 ? -13.492 -6.145 3.707 1 88.69 339 GLY A N 1
ATOM 2607 C CA . GLY A 1 339 ? -13.953 -6.863 4.887 1 88.69 339 GLY A CA 1
ATOM 2608 C C . GLY A 1 339 ? -13.531 -8.32 4.898 1 88.69 339 GLY A C 1
ATOM 2609 O O . GLY A 1 339 ? -13.977 -9.094 5.75 1 88.69 339 GLY A O 1
ATOM 2610 N N . PHE A 1 340 ? -12.641 -8.734 3.982 1 94 340 PHE A N 1
ATOM 2611 C CA . PHE A 1 340 ? -12.195 -10.117 3.928 1 94 340 PHE A CA 1
ATOM 2612 C C . PHE A 1 340 ? -11.328 -10.461 5.137 1 94 340 PHE A C 1
ATOM 2614 O O . PHE A 1 340 ? -10.422 -9.703 5.488 1 94 340 PHE A O 1
ATOM 2621 N N . ASP A 1 341 ? -11.562 -11.602 5.77 1 94.75 341 ASP A N 1
ATOM 2622 C CA . ASP A 1 341 ? -10.906 -11.906 7.035 1 94.75 341 ASP A CA 1
ATOM 2623 C C . ASP A 1 341 ? -9.797 -12.945 6.84 1 94.75 341 ASP A C 1
ATOM 2625 O O . ASP A 1 341 ? -9.172 -13.383 7.809 1 94.75 341 ASP A O 1
ATOM 2629 N N . PHE A 1 342 ? -9.547 -13.422 5.594 1 97.31 342 PHE A N 1
ATOM 2630 C CA . PHE A 1 342 ? -8.469 -14.32 5.191 1 97.31 342 PHE A CA 1
ATOM 2631 C C . PHE A 1 342 ? -8.664 -15.703 5.801 1 97.31 342 PHE A C 1
ATOM 2633 O O . PHE A 1 342 ? -7.688 -16.438 6.016 1 97.31 342 PHE A O 1
ATOM 2640 N N . THR A 1 343 ? -9.906 -16.109 6.098 1 96.69 343 THR A N 1
ATOM 2641 C CA . THR A 1 343 ? -10.18 -17.422 6.648 1 96.69 343 THR A CA 1
ATOM 2642 C C . THR A 1 343 ? -10.617 -18.391 5.555 1 96.69 343 THR A C 1
ATOM 2644 O O . THR A 1 343 ? -10.984 -19.531 5.836 1 96.69 343 THR A O 1
ATOM 2647 N N . ARG A 1 344 ? -10.586 -17.953 4.363 1 96.56 344 ARG A N 1
ATOM 2648 C CA . ARG A 1 344 ? -10.875 -18.781 3.191 1 96.56 344 ARG A CA 1
ATOM 2649 C C . ARG A 1 344 ? -9.695 -18.797 2.23 1 96.56 344 ARG A C 1
ATOM 2651 O O . ARG A 1 344 ? -9.062 -17.766 1.997 1 96.56 344 ARG A O 1
ATOM 2658 N N . PHE A 1 345 ? -9.383 -19.938 1.702 1 98.25 345 PHE A N 1
ATOM 2659 C CA . PHE A 1 345 ? -8.352 -20.062 0.681 1 98.25 345 PHE A CA 1
ATOM 2660 C C . PHE A 1 345 ? -8.867 -19.594 -0.672 1 98.25 345 PHE A C 1
ATOM 2662 O O . PHE A 1 345 ? -10.062 -19.328 -0.832 1 98.25 345 PHE A O 1
ATOM 2669 N N . GLY A 1 346 ? -7.973 -19.375 -1.616 1 98.56 346 GLY A N 1
ATOM 2670 C CA . GLY A 1 346 ? -8.328 -19.141 -3.008 1 98.56 346 GLY A CA 1
ATOM 2671 C C . GLY A 1 346 ? -8.594 -20.422 -3.777 1 98.56 346 GLY A C 1
ATOM 2672 O O . GLY A 1 346 ? -8.609 -21.516 -3.195 1 98.56 346 GLY A O 1
ATOM 2673 N N . VAL A 1 347 ? -8.805 -20.297 -5.02 1 98.75 347 VAL A N 1
ATOM 2674 C CA . VAL A 1 347 ? -9.148 -21.406 -5.891 1 98.75 347 VAL A CA 1
ATOM 2675 C C . VAL A 1 347 ? -7.922 -22.281 -6.121 1 98.75 347 VAL A C 1
ATOM 2677 O O . VAL A 1 347 ? -6.785 -21.812 -6.039 1 98.75 347 VAL A O 1
ATOM 2680 N N . ARG A 1 348 ? -8.141 -23.516 -6.391 1 98.56 348 ARG A N 1
ATOM 2681 C CA . ARG A 1 348 ? -7.086 -24.5 -6.59 1 98.56 348 ARG A CA 1
ATOM 2682 C C . ARG A 1 348 ? -6.211 -24.141 -7.781 1 98.56 348 ARG A C 1
ATOM 2684 O O . ARG A 1 348 ? -6.711 -23.672 -8.812 1 98.56 348 ARG A O 1
ATOM 2691 N N . VAL A 1 349 ? -4.883 -24.359 -7.629 1 98.88 349 VAL A N 1
ATOM 2692 C CA . VAL A 1 349 ? -3.924 -24.047 -8.68 1 98.88 349 VAL A CA 1
ATOM 2693 C C . VAL A 1 349 ? -3.086 -25.281 -9.008 1 98.88 349 VAL A C 1
ATOM 2695 O O . VAL A 1 349 ? -2.973 -26.203 -8.195 1 98.88 349 VAL A O 1
ATOM 2698 N N . PRO A 1 350 ? -2.514 -25.375 -10.211 1 98.94 350 PRO A N 1
ATOM 2699 C CA . PRO A 1 350 ? -1.578 -26.453 -10.508 1 98.94 350 PRO A CA 1
ATOM 2700 C C . PRO A 1 350 ? -0.316 -26.406 -9.648 1 98.94 350 PRO A C 1
ATOM 2702 O O . PRO A 1 350 ? 0.222 -25.312 -9.406 1 98.94 350 PRO A O 1
ATOM 2705 N N . ALA A 1 351 ? 0.065 -27.5 -9.164 1 98.94 351 ALA A N 1
ATOM 2706 C CA . ALA A 1 351 ? 1.301 -27.609 -8.391 1 98.94 351 ALA A CA 1
ATOM 2707 C C . ALA A 1 351 ? 1.956 -28.969 -8.586 1 98.94 351 ALA A C 1
ATOM 2709 O O . ALA A 1 351 ? 1.295 -30.016 -8.469 1 98.94 351 ALA A O 1
ATOM 2710 N N . VAL A 1 352 ? 3.197 -28.969 -8.977 1 98.94 352 VAL A N 1
ATOM 2711 C CA . VAL A 1 352 ? 3.986 -30.188 -9.188 1 98.94 352 VAL A CA 1
ATOM 2712 C C . VAL A 1 352 ? 5.277 -30.109 -8.375 1 98.94 352 VAL A C 1
ATOM 2714 O O . VAL A 1 352 ? 5.957 -29.078 -8.375 1 98.94 352 VAL A O 1
ATOM 2717 N N . LEU A 1 353 ? 5.555 -31.125 -7.594 1 98.94 353 LEU A N 1
ATOM 2718 C CA . LEU A 1 353 ? 6.801 -31.281 -6.855 1 98.94 353 LEU A CA 1
ATOM 2719 C C . LEU A 1 353 ? 7.734 -32.25 -7.57 1 98.94 353 LEU A C 1
ATOM 2721 O O . LEU A 1 353 ? 7.344 -33.375 -7.875 1 98.94 353 LEU A O 1
ATOM 2725 N N . VAL A 1 354 ? 8.953 -31.797 -7.824 1 98.94 354 VAL A N 1
ATOM 2726 C CA . VAL A 1 354 ? 9.898 -32.562 -8.617 1 98.94 354 VAL A CA 1
ATOM 2727 C C . VAL A 1 354 ? 11.188 -32.781 -7.816 1 98.94 354 VAL A C 1
ATOM 2729 O O . VAL A 1 354 ? 11.82 -31.828 -7.375 1 98.94 354 VAL A O 1
ATOM 2732 N N . SER A 1 355 ? 11.523 -33.969 -7.629 1 98.88 355 SER A N 1
ATOM 2733 C CA . SER A 1 355 ? 12.758 -34.375 -6.965 1 98.88 355 SER A CA 1
ATOM 2734 C C . SER A 1 355 ? 13.07 -35.844 -7.234 1 98.88 355 SER A C 1
ATOM 2736 O O . SER A 1 355 ? 12.164 -36.688 -7.316 1 98.88 355 SER A O 1
ATOM 2738 N N . PRO A 1 356 ? 14.367 -36.219 -7.328 1 98.38 356 PRO A N 1
ATOM 2739 C CA . PRO A 1 356 ? 14.688 -37.656 -7.453 1 98.38 356 PRO A CA 1
ATOM 2740 C C . PRO A 1 356 ? 14.344 -38.438 -6.195 1 98.38 356 PRO A C 1
ATOM 2742 O O . PRO A 1 356 ? 14.406 -39.688 -6.203 1 98.38 356 PRO A O 1
ATOM 2745 N N . LEU A 1 357 ? 13.906 -37.781 -5.172 1 98.56 357 LEU A N 1
ATOM 2746 C CA . LEU A 1 357 ? 13.531 -38.406 -3.92 1 98.56 357 LEU A CA 1
ATOM 2747 C C . LEU A 1 357 ? 12.023 -38.594 -3.832 1 98.56 357 LEU A C 1
ATOM 2749 O O . LEU A 1 357 ? 11.5 -38.969 -2.773 1 98.56 357 LEU A O 1
ATOM 2753 N N . ILE A 1 358 ? 11.273 -38.344 -4.93 1 98.56 358 ILE A N 1
ATOM 2754 C CA . ILE A 1 358 ? 9.828 -38.5 -4.996 1 98.56 358 ILE A CA 1
ATOM 2755 C C . ILE A 1 358 ? 9.484 -39.688 -5.922 1 98.56 358 ILE A C 1
ATOM 2757 O O . ILE A 1 358 ? 10.008 -39.781 -7.035 1 98.56 358 ILE A O 1
ATOM 2761 N N . ALA A 1 359 ? 8.617 -40.531 -5.461 1 97.88 359 ALA A N 1
ATOM 2762 C CA . ALA A 1 359 ? 8.188 -41.688 -6.254 1 97.88 359 ALA A CA 1
ATOM 2763 C C . ALA A 1 359 ? 7.301 -41.25 -7.418 1 97.88 359 ALA A C 1
ATOM 2765 O O . ALA A 1 359 ? 6.457 -40.344 -7.262 1 97.88 359 ALA A O 1
ATOM 2766 N N . ALA A 1 360 ? 7.484 -41.906 -8.594 1 97.81 360 ALA A N 1
ATOM 2767 C CA . ALA A 1 360 ? 6.645 -41.594 -9.75 1 97.81 360 ALA A CA 1
ATOM 2768 C C . ALA A 1 360 ? 5.18 -41.906 -9.453 1 97.81 360 ALA A C 1
ATOM 2770 O O . ALA A 1 360 ? 4.871 -42.875 -8.742 1 97.81 360 ALA A O 1
ATOM 2771 N N . GLY A 1 361 ? 4.297 -41.062 -9.969 1 98.19 361 GLY A N 1
ATOM 2772 C CA . GLY A 1 361 ? 2.869 -41.344 -9.852 1 98.19 361 GLY A CA 1
ATOM 2773 C C . GLY A 1 361 ? 2.285 -40.844 -8.531 1 98.19 361 GLY A C 1
ATOM 2774 O O . GLY A 1 361 ? 1.136 -41.156 -8.211 1 98.19 361 GLY A O 1
ATOM 2775 N N . THR A 1 362 ? 3.021 -40.062 -7.777 1 98.44 362 THR A N 1
ATOM 2776 C CA . THR A 1 362 ? 2.572 -39.625 -6.469 1 98.44 362 THR A CA 1
ATOM 2777 C C . THR A 1 362 ? 1.502 -38.531 -6.613 1 98.44 362 THR A C 1
ATOM 2779 O O . THR A 1 362 ? 1.667 -37.594 -7.387 1 98.44 362 THR A O 1
ATOM 2782 N N . VAL A 1 363 ? 0.346 -38.688 -6.004 1 98.81 363 VAL A N 1
ATOM 2783 C CA . VAL A 1 363 ? -0.606 -37.625 -5.727 1 98.81 363 VAL A CA 1
ATOM 2784 C C . VAL A 1 363 ? -0.459 -37.156 -4.281 1 98.81 363 VAL A C 1
ATOM 2786 O O . VAL A 1 363 ? -0.876 -37.875 -3.354 1 98.81 363 VAL A O 1
ATOM 2789 N N . PHE A 1 364 ? 0.11 -36.031 -4.059 1 98.5 364 PHE A N 1
ATOM 2790 C CA . PHE A 1 364 ? 0.5 -35.625 -2.715 1 98.5 364 PHE A CA 1
ATOM 2791 C C . PHE A 1 364 ? -0.56 -34.719 -2.092 1 98.5 364 PHE A C 1
ATOM 2793 O O . PHE A 1 364 ? -0.965 -33.719 -2.695 1 98.5 364 PHE A O 1
ATOM 2800 N N . ARG A 1 365 ? -1.023 -35.094 -0.967 1 97.62 365 ARG A N 1
ATOM 2801 C CA . ARG A 1 365 ? -1.834 -34.344 -0.028 1 97.62 365 ARG A CA 1
ATOM 2802 C C . ARG A 1 365 ? -1.24 -34.375 1.376 1 97.62 365 ARG A C 1
ATOM 2804 O O . ARG A 1 365 ? -0.613 -35.375 1.756 1 97.62 365 ARG A O 1
ATOM 2811 N N . SER A 1 366 ? -1.361 -33.344 2.027 1 95.31 366 SER A N 1
ATOM 2812 C CA . SER A 1 366 ? -0.836 -33.344 3.389 1 95.31 366 SER A CA 1
ATOM 2813 C C . SER A 1 366 ? -1.902 -33.812 4.387 1 95.31 366 SER A C 1
ATOM 2815 O O . SER A 1 366 ? -3.061 -33.375 4.289 1 95.31 366 SER A O 1
ATOM 2817 N N . ALA A 1 367 ? -1.465 -34.594 5.305 1 91.62 367 ALA A N 1
ATOM 2818 C CA . ALA A 1 367 ? -2.35 -35.031 6.387 1 91.62 367 ALA A CA 1
ATOM 2819 C C . ALA A 1 367 ? -2.482 -33.938 7.445 1 91.62 367 ALA A C 1
ATOM 2821 O O . ALA A 1 367 ? -3.408 -33.969 8.258 1 91.62 367 ALA A O 1
ATOM 2822 N N . ALA A 1 368 ? -1.601 -33 7.367 1 92.69 368 ALA A N 1
ATOM 2823 C CA . ALA A 1 368 ? -1.511 -31.984 8.414 1 92.69 368 ALA A CA 1
ATOM 2824 C C . ALA A 1 368 ? -2.402 -30.781 8.102 1 92.69 368 ALA A C 1
ATOM 2826 O O . ALA A 1 368 ? -2.572 -29.891 8.938 1 92.69 368 ALA A O 1
ATOM 2827 N N . GLY A 1 369 ? -2.979 -30.766 6.914 1 95.38 369 GLY A N 1
ATOM 2828 C CA . GLY A 1 369 ? -3.85 -29.656 6.605 1 95.38 369 GLY A CA 1
ATOM 2829 C C . GLY A 1 369 ? -3.873 -29.297 5.129 1 95.38 369 GLY A C 1
ATOM 2830 O O . GLY A 1 369 ? -3.312 -30.031 4.305 1 95.38 369 GLY A O 1
ATOM 2831 N N . THR A 1 370 ? -4.52 -28.172 4.793 1 97.88 370 THR A N 1
ATOM 2832 C CA . THR A 1 370 ? -4.676 -27.688 3.424 1 97.88 370 THR A CA 1
ATOM 2833 C C . THR A 1 370 ? -3.393 -27.031 2.932 1 97.88 370 THR A C 1
ATOM 2835 O O . THR A 1 370 ? -2.83 -26.172 3.617 1 97.88 370 THR A O 1
ATOM 2838 N N . ILE A 1 371 ? -2.934 -27.5 1.771 1 98.75 371 ILE A N 1
ATOM 2839 C CA . ILE A 1 371 ? -1.732 -26.922 1.177 1 98.75 371 ILE A CA 1
ATOM 2840 C C . ILE A 1 371 ? -2.086 -25.609 0.467 1 98.75 371 ILE A C 1
ATOM 2842 O O . ILE A 1 371 ? -3.049 -25.562 -0.3 1 98.75 371 ILE A O 1
ATOM 2846 N N . ASP A 1 372 ? -1.412 -24.516 0.812 1 98.81 372 ASP A N 1
ATOM 2847 C CA . ASP A 1 372 ? -1.402 -23.281 0.031 1 98.81 372 ASP A CA 1
ATOM 2848 C C . ASP A 1 372 ? 0.024 -22.797 -0.207 1 98.81 372 ASP A C 1
ATOM 2850 O O . ASP A 1 372 ? 0.984 -23.531 -0.006 1 98.81 372 ASP A O 1
ATOM 2854 N N . HIS A 1 373 ? 0.188 -21.562 -0.72 1 98.94 373 HIS A N 1
ATOM 2855 C CA . HIS A 1 373 ? 1.514 -21.109 -1.11 1 98.94 373 HIS A CA 1
ATOM 2856 C C . HIS A 1 373 ? 2.445 -21.031 0.094 1 98.94 373 HIS A C 1
ATOM 2858 O O . HIS A 1 373 ? 3.66 -21.188 -0.043 1 98.94 373 HIS A O 1
ATOM 2864 N N . THR A 1 374 ? 1.921 -20.828 1.301 1 98.88 374 THR A N 1
ATOM 2865 C CA . THR A 1 374 ? 2.75 -20.656 2.488 1 98.88 374 THR A CA 1
ATOM 2866 C C . THR A 1 374 ? 3.336 -22 2.936 1 98.88 374 THR A C 1
ATOM 2868 O O . THR A 1 374 ? 4.215 -22.031 3.797 1 98.88 374 THR A O 1
ATOM 2871 N N . SER A 1 375 ? 2.881 -23.078 2.316 1 98.94 375 SER A N 1
ATOM 2872 C CA . SER A 1 375 ? 3.486 -24.391 2.576 1 98.94 375 SER A CA 1
ATOM 2873 C C . SER A 1 375 ? 4.938 -24.422 2.115 1 98.94 375 SER A C 1
ATOM 2875 O O . SER A 1 375 ? 5.758 -25.156 2.682 1 98.94 375 SER A O 1
ATOM 2877 N N . VAL A 1 376 ? 5.27 -23.672 1.089 1 98.94 376 VAL A N 1
ATOM 2878 C CA . VAL A 1 376 ? 6.656 -23.547 0.655 1 98.94 376 VAL A CA 1
ATOM 2879 C C . VAL A 1 376 ? 7.492 -22.906 1.761 1 98.94 376 VAL A C 1
ATOM 2881 O O . VAL A 1 376 ? 8.602 -23.375 2.055 1 98.94 376 VAL A O 1
ATOM 2884 N N . LEU A 1 377 ? 6.938 -21.875 2.398 1 98.94 377 LEU A N 1
ATOM 2885 C CA . LEU A 1 377 ? 7.625 -21.188 3.486 1 98.94 377 LEU A CA 1
ATOM 2886 C C . LEU A 1 377 ? 7.832 -22.125 4.676 1 98.94 377 LEU A C 1
ATOM 2888 O O . LEU A 1 377 ? 8.906 -22.141 5.277 1 98.94 377 LEU A O 1
ATOM 2892 N N . LYS A 1 378 ? 6.777 -22.859 4.984 1 98.75 378 LYS A N 1
ATOM 2893 C CA . LYS A 1 378 ? 6.883 -23.859 6.039 1 98.75 378 LYS A CA 1
ATOM 2894 C C . LYS A 1 378 ? 8.008 -24.844 5.746 1 98.75 378 LYS A C 1
ATOM 2896 O O . LYS A 1 378 ? 8.789 -25.203 6.637 1 98.75 378 LYS A O 1
ATOM 2901 N N . THR A 1 379 ? 8.094 -25.312 4.539 1 98.81 379 THR A N 1
ATOM 2902 C CA . THR A 1 379 ? 9.102 -26.281 4.117 1 98.81 379 THR A CA 1
ATOM 2903 C C . THR A 1 379 ? 10.5 -25.688 4.227 1 98.81 379 THR A C 1
ATOM 2905 O O . THR A 1 379 ? 11.422 -26.344 4.715 1 98.81 379 THR A O 1
ATOM 2908 N N . ILE A 1 380 ? 10.664 -24.422 3.783 1 98.88 380 ILE A N 1
ATOM 2909 C CA . ILE A 1 380 ? 11.938 -23.719 3.891 1 98.88 380 ILE A CA 1
ATOM 2910 C C . ILE A 1 380 ? 12.336 -23.594 5.359 1 98.88 380 ILE A C 1
ATOM 2912 O O . ILE A 1 380 ? 13.484 -23.828 5.723 1 98.88 380 ILE A O 1
ATOM 2916 N N . GLY A 1 381 ? 11.383 -23.219 6.176 1 98.56 381 GLY A N 1
ATOM 2917 C CA . GLY A 1 381 ? 11.648 -23.078 7.598 1 98.56 381 GLY A CA 1
ATOM 2918 C C . GLY A 1 381 ? 12.102 -24.375 8.25 1 98.56 381 GLY A C 1
ATOM 2919 O O . GLY A 1 381 ? 13.062 -24.391 9.016 1 98.56 381 GLY A O 1
ATOM 2920 N N . GLU A 1 382 ? 11.43 -25.453 7.93 1 97.81 382 GLU A N 1
ATOM 2921 C CA . GLU A 1 382 ? 11.789 -26.75 8.477 1 97.81 382 GLU A CA 1
ATOM 2922 C C . GLU A 1 382 ? 13.172 -27.188 8.008 1 97.81 382 GLU A C 1
ATOM 2924 O O . GLU A 1 382 ? 13.945 -27.75 8.781 1 97.81 382 GLU A O 1
ATOM 2929 N N . ARG A 1 383 ? 13.477 -26.875 6.797 1 98.31 383 ARG A N 1
ATOM 2930 C CA . ARG A 1 383 ? 14.727 -27.359 6.215 1 98.31 383 ARG A CA 1
ATOM 2931 C C . ARG A 1 383 ? 15.898 -26.5 6.664 1 98.31 383 ARG A C 1
ATOM 2933 O O . ARG A 1 383 ? 16.984 -27 6.938 1 98.31 383 ARG A O 1
ATOM 2940 N N . PHE A 1 384 ? 15.727 -25.188 6.711 1 98.19 384 PHE A N 1
ATOM 2941 C CA . PHE A 1 384 ? 16.875 -24.312 6.848 1 98.19 384 PHE A CA 1
ATOM 2942 C C . PHE A 1 384 ? 16.812 -23.531 8.148 1 98.19 384 PHE A C 1
ATOM 2944 O O . PHE A 1 384 ? 17.672 -22.688 8.43 1 98.19 384 PHE A O 1
ATOM 2951 N N . GLY A 1 385 ? 15.766 -23.688 8.938 1 96.88 385 GLY A N 1
ATOM 2952 C CA . GLY A 1 385 ? 15.727 -23.188 10.305 1 96.88 385 GLY A CA 1
ATOM 2953 C C . GLY A 1 385 ? 15.242 -21.75 10.398 1 96.88 385 GLY A C 1
ATOM 2954 O O . GLY A 1 385 ? 15.602 -21.031 11.336 1 96.88 385 GLY A O 1
ATOM 2955 N N . THR A 1 386 ? 14.445 -21.281 9.438 1 97.69 386 THR A N 1
ATOM 2956 C CA . THR A 1 386 ? 13.906 -19.922 9.523 1 97.69 386 THR A CA 1
ATOM 2957 C C . THR A 1 386 ? 12.633 -19.906 10.367 1 97.69 386 THR A C 1
ATOM 2959 O O . THR A 1 386 ? 11.836 -20.844 10.328 1 97.69 386 THR A O 1
ATOM 2962 N N . ALA A 1 387 ? 12.422 -18.859 11.148 1 97.19 387 ALA A N 1
ATOM 2963 C CA . ALA A 1 387 ? 11.195 -18.672 11.914 1 97.19 387 ALA A CA 1
ATOM 2964 C C . ALA A 1 387 ? 10.023 -18.344 11 1 97.19 387 ALA A C 1
ATOM 2966 O O . ALA A 1 387 ? 10.203 -17.734 9.945 1 97.19 387 ALA A O 1
ATOM 2967 N N . PRO A 1 388 ? 8.812 -18.734 11.43 1 98.38 388 PRO A N 1
ATOM 2968 C CA . PRO A 1 388 ? 7.648 -18.344 10.633 1 98.38 388 PRO A CA 1
ATOM 2969 C C . PRO A 1 388 ? 7.508 -16.828 10.484 1 98.38 388 PRO A C 1
ATOM 2971 O O . PRO A 1 388 ? 7.934 -16.078 11.359 1 98.38 388 PRO A O 1
ATOM 2974 N N . LEU A 1 389 ? 6.941 -16.422 9.383 1 98.62 389 LEU A N 1
ATOM 2975 C CA . LEU A 1 389 ? 6.719 -15.008 9.109 1 98.62 389 LEU A CA 1
ATOM 2976 C C . LEU A 1 389 ? 5.434 -14.523 9.758 1 98.62 389 LEU A C 1
ATOM 2978 O O . LEU A 1 389 ? 5.375 -13.406 10.273 1 98.62 389 LEU A O 1
ATOM 2982 N N . THR A 1 390 ? 4.371 -15.297 9.734 1 98.62 390 THR A N 1
ATOM 2983 C CA . THR A 1 390 ? 3.078 -14.992 10.336 1 98.62 390 THR A CA 1
ATOM 2984 C C . THR A 1 390 ? 2.434 -16.25 10.914 1 98.62 390 THR A C 1
ATOM 2986 O O . THR A 1 390 ? 3.035 -17.328 10.898 1 98.62 390 THR A O 1
ATOM 2989 N N . ALA A 1 391 ? 1.199 -16.109 11.391 1 98.69 391 ALA A N 1
ATOM 2990 C CA . ALA A 1 391 ? 0.449 -17.281 11.867 1 98.69 391 ALA A CA 1
ATOM 2991 C C . ALA A 1 391 ? 0.068 -18.188 10.703 1 98.69 391 ALA A C 1
ATOM 2993 O O . ALA A 1 391 ? -0.072 -19.406 10.891 1 98.69 391 ALA A O 1
ATOM 2994 N N . ARG A 1 392 ? -0.012 -17.688 9.492 1 98.81 392 ARG A N 1
ATOM 2995 C CA . ARG A 1 392 ? -0.443 -18.438 8.32 1 98.81 392 ARG A CA 1
ATOM 2996 C C . ARG A 1 392 ? 0.58 -19.516 7.957 1 98.81 392 ARG A C 1
ATOM 2998 O O . ARG A 1 392 ? 0.235 -20.688 7.824 1 98.81 392 ARG A O 1
ATOM 3005 N N . ASP A 1 393 ? 1.88 -19.141 7.816 1 98.75 393 ASP A N 1
ATOM 3006 C CA . ASP A 1 393 ? 2.885 -20.141 7.445 1 98.75 393 ASP A CA 1
ATOM 3007 C C . ASP A 1 393 ? 3.254 -21.016 8.641 1 98.75 393 ASP A C 1
ATOM 3009 O O . ASP A 1 393 ? 3.668 -22.156 8.461 1 98.75 393 ASP A O 1
ATOM 3013 N N . ARG A 1 394 ? 3.066 -20.453 9.836 1 98.69 394 ARG A N 1
ATOM 3014 C CA . ARG A 1 394 ? 3.258 -21.297 11.008 1 98.69 394 ARG A CA 1
ATOM 3015 C C . ARG A 1 394 ? 2.303 -22.484 10.984 1 98.69 394 ARG A C 1
ATOM 3017 O O . ARG A 1 394 ? 2.678 -23.594 11.367 1 98.69 394 ARG A O 1
ATOM 3024 N N . ALA A 1 395 ? 1.107 -22.25 10.523 1 98.56 395 ALA A N 1
ATOM 3025 C CA . ALA A 1 395 ? 0.052 -23.266 10.562 1 98.56 395 ALA A CA 1
ATOM 3026 C C . ALA A 1 395 ? 0.078 -24.125 9.305 1 98.56 395 ALA A C 1
ATOM 3028 O O . ALA A 1 395 ? -0.552 -25.188 9.266 1 98.56 395 ALA A O 1
ATOM 3029 N N . ALA A 1 396 ? 0.771 -23.75 8.219 1 98.62 396 ALA A N 1
ATOM 3030 C CA . ALA A 1 396 ? 0.741 -24.422 6.922 1 98.62 396 ALA A CA 1
ATOM 3031 C C . ALA A 1 396 ? 1.382 -25.812 7.008 1 98.62 396 ALA A C 1
ATOM 3033 O O . ALA A 1 396 ? 2.328 -26.016 7.773 1 98.62 396 ALA A O 1
ATOM 3034 N N . PRO A 1 397 ? 0.868 -26.766 6.316 1 98.25 397 PRO A N 1
ATOM 3035 C CA . PRO A 1 397 ? 1.57 -28.047 6.23 1 98.25 397 PRO A CA 1
ATOM 3036 C C . PRO A 1 397 ? 2.838 -27.969 5.383 1 98.25 397 PRO A C 1
ATOM 3038 O O . PRO A 1 397 ? 2.9 -27.188 4.43 1 98.25 397 PRO A O 1
ATOM 3041 N N . SER A 1 398 ? 3.801 -28.797 5.742 1 97.88 398 SER A N 1
ATOM 3042 C CA . SER A 1 398 ? 5.055 -28.891 5 1 97.88 398 SER A CA 1
ATOM 3043 C C . SER A 1 398 ? 4.906 -29.797 3.783 1 97.88 398 SER A C 1
ATOM 3045 O O . SER A 1 398 ? 4.055 -30.688 3.77 1 97.88 398 SER A O 1
ATOM 3047 N N . LEU A 1 399 ? 5.762 -29.562 2.803 1 98.69 399 LEU A N 1
ATOM 3048 C CA . LEU A 1 399 ? 5.785 -30.391 1.598 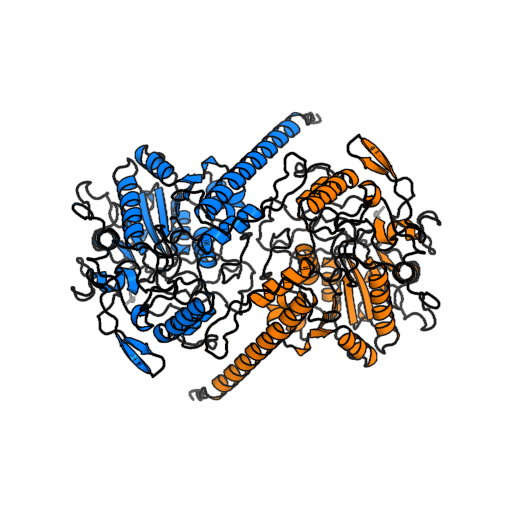1 98.69 399 LEU A CA 1
ATOM 3049 C C . LEU A 1 399 ? 6.785 -31.531 1.741 1 98.69 399 LEU A C 1
ATOM 3051 O O . LEU A 1 399 ? 6.895 -32.375 0.854 1 98.69 399 LEU A O 1
ATOM 3055 N N . GLY A 1 400 ? 7.504 -31.562 2.836 1 98.06 400 GLY A N 1
ATOM 3056 C CA . GLY A 1 400 ? 8.594 -32.5 3.029 1 98.06 400 GLY A CA 1
ATOM 3057 C C . GLY A 1 400 ? 8.148 -33.969 2.924 1 98.06 400 GLY A C 1
ATOM 3058 O O . GLY A 1 400 ? 8.914 -34.812 2.484 1 98.06 400 GLY A O 1
ATOM 3059 N N . ASP A 1 401 ? 6.883 -34.219 3.232 1 97.06 401 ASP A N 1
ATOM 3060 C CA . ASP A 1 401 ? 6.371 -35.594 3.27 1 97.06 401 ASP A CA 1
ATOM 3061 C C . ASP A 1 401 ? 6.199 -36.156 1.858 1 97.06 401 ASP A C 1
ATOM 3063 O O . ASP A 1 401 ? 5.969 -37.344 1.686 1 97.06 401 ASP A O 1
ATOM 3067 N N . ALA A 1 402 ? 6.363 -35.344 0.836 1 98.19 402 ALA A N 1
ATOM 3068 C CA . ALA A 1 402 ? 6.367 -35.812 -0.542 1 98.19 402 ALA A CA 1
ATOM 3069 C C . ALA A 1 402 ? 7.66 -36.562 -0.859 1 98.19 402 ALA A C 1
ATOM 3071 O O . ALA A 1 402 ? 7.715 -37.375 -1.804 1 98.19 402 ALA A O 1
ATOM 3072 N N . LEU A 1 403 ? 8.727 -36.25 -0.096 1 98.31 403 LEU A N 1
ATOM 3073 C CA . LEU A 1 403 ? 10.047 -36.875 -0.284 1 98.31 403 LEU A CA 1
ATOM 3074 C C . LEU A 1 403 ? 10.133 -38.188 0.436 1 98.31 403 LEU A C 1
ATOM 3076 O O . LEU A 1 403 ? 10.805 -38.312 1.466 1 98.31 403 LEU A O 1
ATOM 3080 N N . THR A 1 404 ? 9.648 -39.281 -0.174 1 96.44 404 THR A N 1
ATOM 3081 C CA . THR A 1 404 ? 9.414 -40.531 0.536 1 96.44 404 THR A CA 1
ATOM 3082 C C . THR A 1 404 ? 10.555 -41.5 0.292 1 96.44 404 THR A C 1
ATOM 3084 O O . THR A 1 404 ? 10.672 -42.5 0.997 1 96.44 404 THR A O 1
ATOM 3087 N N . LEU A 1 405 ? 11.367 -41.188 -0.726 1 97.12 405 LEU A N 1
ATOM 3088 C CA . LEU A 1 405 ? 12.383 -42.188 -1.08 1 97.12 405 LEU A CA 1
ATOM 3089 C C . LEU A 1 405 ? 13.641 -42 -0.24 1 97.12 405 LEU A C 1
ATOM 3091 O O . LEU A 1 405 ? 14.047 -40.875 0.031 1 97.12 405 LEU A O 1
ATOM 3095 N N 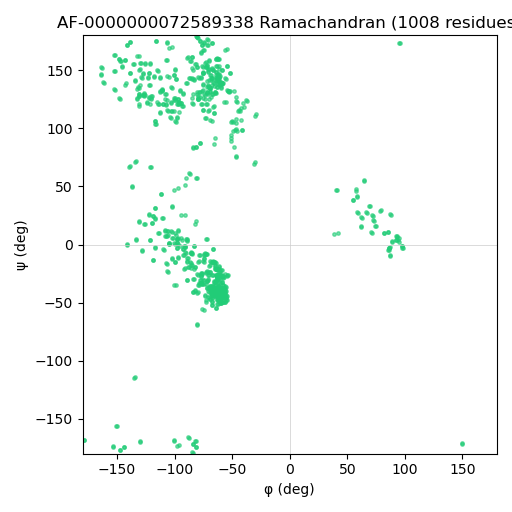. ALA A 1 406 ? 14.227 -43.031 0.102 1 94.62 406 ALA A N 1
ATOM 3096 C CA . ALA A 1 406 ? 15.43 -43.031 0.926 1 94.62 406 ALA A CA 1
ATOM 3097 C C . ALA A 1 406 ? 16.656 -42.656 0.1 1 94.62 406 ALA A C 1
ATOM 3099 O O . ALA A 1 406 ? 17.641 -42.125 0.633 1 94.62 406 ALA A O 1
ATOM 3100 N N . SER A 1 407 ? 16.625 -43.062 -1.189 1 95.69 407 SER A N 1
ATOM 3101 C CA . SER A 1 407 ? 17.703 -42.719 -2.104 1 95.69 407 SER A CA 1
ATOM 3102 C C . SER A 1 407 ? 17.172 -42.125 -3.406 1 95.69 407 SER A C 1
ATOM 3104 O O . SER A 1 407 ? 16.078 -42.5 -3.85 1 95.69 407 SER A O 1
ATOM 3106 N N . PRO A 1 408 ? 17.938 -41.281 -4.043 1 97.31 408 PRO A N 1
ATOM 3107 C CA . PRO A 1 408 ? 17.484 -40.688 -5.305 1 97.31 408 PRO A CA 1
ATOM 3108 C C . PRO A 1 408 ? 17.297 -41.719 -6.406 1 97.31 408 PRO A C 1
ATOM 3110 O O . PRO A 1 408 ? 18.062 -42.688 -6.5 1 97.31 408 PRO A O 1
ATOM 3113 N N . ARG A 1 409 ? 16.281 -41.438 -7.176 1 97.06 409 ARG A N 1
ATOM 3114 C CA . ARG A 1 409 ? 16.047 -42.281 -8.352 1 97.06 409 ARG A CA 1
ATOM 3115 C C . ARG A 1 409 ? 17.219 -42.188 -9.328 1 97.06 409 ARG A C 1
ATOM 3117 O O . ARG A 1 409 ? 17.969 -41.188 -9.32 1 97.06 409 ARG A O 1
ATOM 3124 N N . ALA A 1 410 ? 17.281 -43.219 -10.203 1 95 410 ALA A N 1
ATOM 3125 C CA . ALA A 1 410 ? 18.391 -43.281 -11.156 1 95 410 ALA A CA 1
ATOM 3126 C C . ALA A 1 410 ? 18.312 -42.156 -12.18 1 95 410 ALA A C 1
ATOM 3128 O O . ALA A 1 410 ? 17.219 -41.719 -12.539 1 95 410 ALA A O 1
ATOM 3129 N N . ALA A 1 411 ? 19.438 -41.781 -12.656 1 90.81 411 ALA A N 1
ATOM 3130 C CA . ALA A 1 411 ? 19.531 -40.719 -13.656 1 90.81 411 ALA A CA 1
ATOM 3131 C C . ALA A 1 411 ? 18.766 -41.094 -14.922 1 90.81 411 ALA A C 1
ATOM 3133 O O . ALA A 1 411 ? 18.281 -40.219 -15.641 1 90.81 411 ALA A O 1
ATOM 3134 N N . SER A 1 412 ? 18.656 -42.312 -15.133 1 93.5 412 SER A N 1
ATOM 3135 C CA . SER A 1 412 ? 17.984 -42.781 -16.344 1 93.5 412 SER A CA 1
ATOM 3136 C C . SER A 1 412 ? 16.469 -42.625 -16.219 1 93.5 412 SER A C 1
ATOM 3138 O O . SER A 1 412 ? 15.75 -42.688 -17.234 1 93.5 412 SER A O 1
ATOM 3140 N N . ASP A 1 413 ? 16.016 -42.406 -15.07 1 96.5 413 ASP A N 1
ATOM 3141 C CA . ASP A 1 413 ? 14.594 -42.188 -14.867 1 96.5 413 ASP A CA 1
ATOM 3142 C C . ASP A 1 413 ? 14.203 -40.75 -15.18 1 96.5 413 ASP A C 1
ATOM 3144 O O . ASP A 1 413 ? 14.148 -39.906 -14.281 1 96.5 413 ASP A O 1
ATOM 3148 N N . ASP A 1 414 ? 13.984 -40.5 -16.391 1 97.94 414 ASP A N 1
ATOM 3149 C CA . ASP A 1 414 ? 13.625 -39.188 -16.891 1 97.94 414 ASP A CA 1
ATOM 3150 C C . ASP A 1 414 ? 12.234 -39.188 -17.516 1 97.94 414 ASP A C 1
ATOM 3152 O O . ASP A 1 414 ? 12.07 -39.594 -18.672 1 97.94 414 ASP A O 1
ATOM 3156 N N . PRO A 1 415 ? 11.297 -38.656 -16.781 1 97.88 415 PRO A N 1
ATOM 3157 C CA . PRO A 1 415 ? 9.93 -38.688 -17.312 1 97.88 415 PRO A CA 1
ATOM 3158 C C . PRO A 1 415 ? 9.758 -37.844 -18.578 1 97.88 415 PRO A C 1
ATOM 3160 O O . PRO A 1 415 ? 8.734 -37.969 -19.266 1 97.88 415 PRO A O 1
ATOM 3163 N N . LEU A 1 416 ? 10.695 -36.969 -18.891 1 98.44 416 LEU A N 1
ATOM 3164 C CA . LEU A 1 416 ? 10.547 -36.125 -20.062 1 98.44 416 LEU A CA 1
ATOM 3165 C C . LEU A 1 416 ? 11.398 -36.625 -21.219 1 98.44 416 LEU A C 1
ATOM 3167 O O . LEU A 1 416 ? 11.484 -35.969 -22.266 1 98.44 416 LEU A O 1
ATOM 3171 N N . ALA A 1 417 ? 12.016 -37.781 -21 1 97.56 417 ALA A N 1
ATOM 3172 C CA . ALA A 1 417 ? 12.758 -38.375 -22.109 1 97.56 417 ALA A CA 1
ATOM 3173 C C . ALA A 1 417 ? 11.859 -38.562 -23.328 1 97.56 417 ALA A C 1
ATOM 3175 O O . ALA A 1 417 ? 10.789 -39.188 -23.234 1 97.56 417 ALA A O 1
ATOM 3176 N N . GLY A 1 418 ? 12.203 -38 -24.438 1 96.19 418 GLY A N 1
ATOM 3177 C CA . GLY A 1 418 ? 11.477 -38.188 -25.688 1 96.19 418 GLY A CA 1
ATOM 3178 C C . GLY A 1 418 ? 10.32 -37.219 -25.828 1 96.19 418 GLY A C 1
ATOM 3179 O O . GLY A 1 418 ? 9.625 -37.219 -26.859 1 96.19 418 GLY A O 1
ATOM 3180 N N . VAL A 1 419 ? 10.047 -36.406 -24.812 1 97.62 419 VAL A N 1
ATOM 3181 C CA . VAL A 1 419 ? 8.953 -35.438 -24.859 1 97.62 419 VAL A CA 1
ATOM 3182 C C . VAL A 1 419 ? 9.344 -34.281 -25.766 1 97.62 419 VAL A C 1
ATOM 3184 O O . VAL A 1 419 ? 10.445 -33.719 -25.656 1 97.62 419 VAL A O 1
ATOM 3187 N N . THR A 1 420 ? 8.484 -33.938 -26.719 1 97.19 420 THR A N 1
ATOM 3188 C CA . THR A 1 420 ? 8.648 -32.75 -27.531 1 97.19 420 THR A CA 1
ATOM 3189 C C . THR A 1 420 ? 7.84 -31.578 -26.969 1 97.19 420 THR A C 1
ATOM 3191 O O . THR A 1 420 ? 6.629 -31.703 -26.781 1 97.19 420 THR A O 1
ATOM 3194 N N . VAL A 1 421 ? 8.508 -30.516 -26.688 1 97.88 421 VAL A N 1
ATOM 3195 C CA . VAL A 1 421 ? 7.816 -29.328 -26.188 1 97.88 421 VAL A CA 1
ATOM 3196 C C . VAL A 1 421 ? 6.977 -28.719 -27.297 1 97.88 421 VAL A C 1
ATOM 3198 O O . VAL A 1 421 ? 7.461 -28.516 -28.422 1 97.88 421 VAL A O 1
ATOM 3201 N N . PRO A 1 422 ? 5.75 -28.406 -27.031 1 97.12 422 PRO A N 1
ATOM 3202 C CA . PRO A 1 422 ? 4.918 -27.797 -28.062 1 97.12 422 PRO A CA 1
ATOM 3203 C C . PRO A 1 422 ? 5.34 -26.359 -28.406 1 97.12 422 PRO A C 1
ATOM 3205 O O . PRO A 1 422 ? 6.008 -25.703 -27.609 1 97.12 422 PRO A O 1
ATOM 3208 N N . VAL A 1 423 ? 4.969 -25.906 -29.594 1 94.12 423 VAL A N 1
ATOM 3209 C CA . VAL A 1 423 ? 5.203 -24.547 -30.047 1 94.12 423 VAL A CA 1
ATOM 3210 C C . VAL A 1 423 ? 3.916 -23.953 -30.625 1 94.12 423 VAL A C 1
ATOM 3212 O O . VAL A 1 423 ? 3.227 -24.609 -31.406 1 94.12 423 VAL A O 1
ATOM 3215 N N . SER A 1 424 ? 3.643 -22.781 -30.125 1 91.06 424 SER A N 1
ATOM 3216 C CA . SER A 1 424 ? 2.467 -22.109 -30.672 1 91.06 424 SER A CA 1
ATOM 3217 C C . SER A 1 424 ? 2.695 -21.688 -32.125 1 91.06 424 SER A C 1
ATOM 3219 O O . SER A 1 424 ? 3.785 -21.234 -32.469 1 91.06 424 SER A O 1
ATOM 3221 N N . ARG A 1 425 ? 1.68 -21.719 -32.906 1 84.75 425 ARG A N 1
ATOM 3222 C CA . ARG A 1 425 ? 1.754 -21.312 -34.312 1 84.75 425 ARG A CA 1
ATOM 3223 C C . ARG A 1 425 ? 1.291 -19.859 -34.469 1 84.75 425 ARG A C 1
ATOM 3225 O O . ARG A 1 425 ? 1.441 -19.281 -35.562 1 84.75 425 ARG A O 1
ATOM 3232 N N . VAL A 1 426 ? 0.723 -19.328 -33.438 1 80.62 426 VAL A N 1
ATOM 3233 C CA . VAL A 1 426 ? 0.161 -17.984 -33.5 1 80.62 426 VAL A CA 1
ATOM 3234 C C . VAL A 1 426 ? 0.718 -17.141 -32.375 1 80.62 426 VAL A C 1
ATOM 3236 O O . VAL A 1 426 ? 1.042 -17.656 -31.281 1 80.62 426 VAL A O 1
ATOM 3239 N N . SER A 1 427 ? 0.837 -15.867 -32.75 1 81.62 427 SER A N 1
ATOM 3240 C CA . SER A 1 427 ? 1.27 -14.914 -31.734 1 81.62 427 SER A CA 1
ATOM 3241 C C . SER A 1 427 ? 0.087 -14.125 -31.172 1 81.62 427 SER A C 1
ATOM 3243 O O . SER A 1 427 ? -0.891 -13.875 -31.891 1 81.62 427 SER A O 1
ATOM 3245 N N . HIS A 1 428 ? 0.214 -13.836 -29.922 1 87.12 428 HIS A N 1
ATOM 3246 C CA . HIS A 1 428 ? -0.805 -12.969 -29.328 1 87.12 428 HIS A CA 1
ATOM 3247 C C . HIS A 1 428 ? -0.878 -11.633 -30.047 1 87.12 428 HIS A C 1
ATOM 3249 O O . HIS A 1 428 ? 0.153 -11.055 -30.406 1 87.12 428 HIS A O 1
ATOM 3255 N N . PRO A 1 429 ? -2.023 -11.117 -30.297 1 81.25 429 PRO A N 1
ATOM 3256 C CA . PRO A 1 429 ? -2.145 -9.867 -31.047 1 81.25 429 PRO A CA 1
ATOM 3257 C C . PRO A 1 429 ? -1.485 -8.68 -30.344 1 81.25 429 PRO A C 1
ATOM 3259 O O . PRO A 1 429 ? -1.058 -7.73 -31.016 1 81.25 429 PRO A O 1
ATOM 3262 N N . ASN A 1 430 ? -1.381 -8.75 -29.016 1 78.94 430 ASN A N 1
ATOM 3263 C CA . ASN A 1 430 ? -0.798 -7.656 -28.25 1 78.94 430 ASN A CA 1
ATOM 3264 C C . ASN A 1 430 ? 0.633 -7.973 -27.828 1 78.94 430 ASN A C 1
ATOM 3266 O O . ASN A 1 430 ? 1.091 -7.504 -26.781 1 78.94 430 ASN A O 1
ATOM 3270 N N . ALA A 1 431 ? 1.311 -8.695 -28.625 1 79.38 431 ALA A N 1
ATOM 3271 C CA . ALA A 1 431 ? 2.656 -9.164 -28.297 1 79.38 431 ALA A CA 1
ATOM 3272 C C . ALA A 1 431 ? 3.604 -7.988 -28.078 1 79.38 431 ALA A C 1
ATOM 3274 O O . ALA A 1 431 ? 4.562 -8.086 -27.312 1 79.38 431 ALA A O 1
ATOM 3275 N N . ALA A 1 432 ? 3.297 -6.855 -28.625 1 76.5 432 ALA A N 1
ATOM 3276 C CA . ALA A 1 432 ? 4.207 -5.715 -28.531 1 76.5 432 ALA A CA 1
ATOM 3277 C C . ALA A 1 432 ? 3.799 -4.766 -27.422 1 76.5 432 ALA A C 1
ATOM 3279 O O . ALA A 1 432 ? 4.527 -3.826 -27.094 1 76.5 432 ALA A O 1
ATOM 3280 N N . MET A 1 433 ? 2.676 -5.062 -26.766 1 80.31 433 MET A N 1
ATOM 3281 C CA . MET A 1 433 ? 2.158 -4.152 -25.75 1 80.31 433 MET A CA 1
ATOM 3282 C C . MET A 1 433 ? 2.557 -4.613 -24.359 1 80.31 433 MET A C 1
ATOM 3284 O O . MET A 1 433 ? 2.564 -5.812 -24.062 1 80.31 433 MET A O 1
ATOM 3288 N N . PRO A 1 434 ? 2.887 -3.611 -23.453 1 80.12 434 PRO A N 1
ATOM 3289 C CA . PRO A 1 434 ? 3.203 -3.992 -22.078 1 80.12 434 PRO A CA 1
ATOM 3290 C C . PRO A 1 434 ? 2.023 -4.648 -21.359 1 80.12 434 PRO A C 1
ATOM 3292 O O . PRO A 1 434 ? 0.875 -4.238 -21.547 1 80.12 434 PRO A O 1
ATOM 3295 N N . SER A 1 435 ? 2.395 -5.656 -20.641 1 81.75 435 SER A N 1
ATOM 3296 C CA . SER A 1 435 ? 1.383 -6.285 -19.797 1 81.75 435 SER A CA 1
ATOM 3297 C C . SER A 1 435 ? 1.097 -5.449 -18.562 1 81.75 435 SER A C 1
ATOM 3299 O O . SER A 1 435 ? 1.8 -4.477 -18.281 1 81.75 435 SER A O 1
ATOM 3301 N N . LYS A 1 436 ? 0.035 -5.883 -17.812 1 79.62 436 LYS A N 1
ATOM 3302 C CA . LYS A 1 436 ? -0.303 -5.227 -16.562 1 79.62 436 LYS A CA 1
ATOM 3303 C C . LYS A 1 436 ? 0.852 -5.316 -15.562 1 79.62 436 LYS A C 1
ATOM 3305 O O . LYS A 1 436 ? 1.176 -4.34 -14.891 1 79.62 436 LYS A O 1
ATOM 3310 N N . LEU A 1 437 ? 1.489 -6.469 -15.461 1 83.06 437 LEU A N 1
ATOM 3311 C CA . LEU A 1 437 ? 2.582 -6.641 -14.508 1 83.06 437 LEU A CA 1
ATOM 3312 C C . LEU A 1 437 ? 3.822 -5.879 -14.961 1 83.06 437 LEU A C 1
ATOM 3314 O O . LEU A 1 437 ? 4.594 -5.395 -14.133 1 83.06 437 LEU A O 1
ATOM 3318 N N . ASP A 1 438 ? 3.988 -5.766 -16.344 1 82.88 438 ASP A N 1
ATOM 3319 C CA . ASP A 1 438 ? 5.062 -4.914 -16.844 1 82.88 438 ASP A CA 1
ATOM 3320 C C . ASP A 1 438 ? 4.875 -3.469 -16.391 1 82.88 438 ASP A C 1
ATOM 3322 O O . ASP A 1 438 ? 5.824 -2.826 -15.93 1 82.88 438 ASP A O 1
ATOM 3326 N N . LYS A 1 439 ? 3.652 -3.059 -16.531 1 80.31 439 LYS A N 1
ATOM 3327 C CA . LYS A 1 439 ? 3.338 -1.683 -16.156 1 80.31 439 LYS A CA 1
ATOM 3328 C C . LYS A 1 439 ? 3.496 -1.473 -14.656 1 80.31 439 LYS A C 1
ATOM 3330 O O . LYS A 1 439 ? 3.996 -0.434 -14.219 1 80.31 439 LYS A O 1
ATOM 3335 N N . LEU A 1 440 ? 3.072 -2.404 -13.938 1 81.94 440 LEU A N 1
ATOM 3336 C CA . LEU A 1 440 ? 3.221 -2.34 -12.484 1 81.94 440 LEU A CA 1
ATOM 3337 C C . LEU A 1 440 ? 4.691 -2.252 -12.094 1 81.94 440 LEU A C 1
ATOM 3339 O O . LEU A 1 440 ? 5.07 -1.412 -11.273 1 81.94 440 LEU A O 1
ATOM 3343 N N . GLN A 1 441 ? 5.5 -3.113 -12.617 1 84.88 441 GLN A N 1
ATOM 3344 C CA . GLN A 1 441 ? 6.926 -3.096 -12.312 1 84.88 441 GLN A CA 1
ATOM 3345 C C . GLN A 1 441 ? 7.555 -1.759 -12.695 1 84.88 441 GLN A C 1
ATOM 3347 O O . GLN A 1 441 ? 8.336 -1.191 -11.93 1 84.88 441 GLN A O 1
ATOM 3352 N N . ALA A 1 442 ? 7.207 -1.273 -13.898 1 83.25 442 ALA A N 1
ATOM 3353 C CA . ALA A 1 442 ? 7.73 0.005 -14.367 1 83.25 442 ALA A CA 1
ATOM 3354 C C . ALA A 1 442 ? 7.355 1.137 -13.414 1 83.25 442 ALA A C 1
ATOM 3356 O O . ALA A 1 442 ? 8.18 2.002 -13.109 1 83.25 442 ALA A O 1
ATOM 3357 N N . ALA A 1 443 ? 6.133 1.099 -12.969 1 80.69 443 ALA A N 1
ATOM 3358 C CA . ALA A 1 443 ? 5.664 2.135 -12.055 1 80.69 443 ALA A CA 1
ATOM 3359 C C . ALA A 1 443 ? 6.438 2.098 -10.742 1 80.69 443 ALA A C 1
ATOM 3361 O O . ALA A 1 443 ? 6.785 3.143 -10.188 1 80.69 443 ALA A O 1
ATOM 3362 N N . ARG A 1 444 ? 6.734 0.949 -10.266 1 83 444 ARG A N 1
ATOM 3363 C CA . ARG A 1 444 ? 7.484 0.777 -9.023 1 83 444 ARG A CA 1
ATOM 3364 C C . ARG A 1 444 ? 8.914 1.286 -9.172 1 83 444 ARG A C 1
ATOM 3366 O O . ARG A 1 444 ? 9.438 1.955 -8.281 1 83 444 ARG A O 1
ATOM 3373 N N . ILE A 1 445 ? 9.508 0.967 -10.281 1 80.81 445 ILE A N 1
ATOM 3374 C CA . ILE A 1 445 ? 10.883 1.38 -10.547 1 80.81 445 ILE A CA 1
ATOM 3375 C C . ILE A 1 445 ? 10.938 2.891 -10.758 1 80.81 445 ILE A C 1
ATOM 3377 O O . ILE A 1 445 ? 11.875 3.555 -10.305 1 80.81 445 ILE A O 1
ATOM 3381 N N . ALA A 1 446 ? 9.844 3.383 -11.398 1 80 446 ALA A N 1
ATOM 3382 C CA . ALA A 1 446 ? 9.75 4.824 -11.625 1 80 446 ALA A CA 1
ATOM 3383 C C . ALA A 1 446 ? 9.688 5.582 -10.305 1 80 446 ALA A C 1
ATOM 3385 O O . ALA A 1 446 ? 10.18 6.711 -10.203 1 80 446 ALA A O 1
ATOM 3386 N N . ALA A 1 447 ? 9.188 4.984 -9.32 1 77.69 447 ALA A N 1
ATOM 3387 C CA . ALA A 1 447 ? 8.938 5.641 -8.039 1 77.69 447 ALA A CA 1
ATOM 3388 C C . ALA A 1 447 ? 10.18 5.613 -7.156 1 77.69 447 ALA A C 1
ATOM 3390 O O . ALA A 1 447 ? 10.203 6.234 -6.094 1 77.69 447 ALA A O 1
ATOM 3391 N N . LEU A 1 448 ? 11.234 4.91 -7.562 1 80.44 448 LEU A N 1
ATOM 3392 C CA . LEU A 1 448 ? 12.469 4.883 -6.789 1 80.44 448 LEU A CA 1
ATOM 3393 C C . LEU A 1 448 ? 13.109 6.262 -6.738 1 80.44 448 LEU A C 1
ATOM 3395 O O . LEU A 1 448 ? 13.18 6.957 -7.754 1 80.44 448 LEU A O 1
ATOM 3399 N N . PRO A 1 449 ? 13.492 6.711 -5.574 1 78.38 449 PRO A N 1
ATOM 3400 C CA . PRO A 1 449 ? 14.031 8.07 -5.418 1 78.38 449 PRO A CA 1
ATOM 3401 C C . PRO A 1 449 ? 15.477 8.188 -5.883 1 78.38 449 PRO A C 1
ATOM 3403 O O . PRO A 1 449 ? 16.406 8.016 -5.086 1 78.38 449 PRO A O 1
ATOM 3406 N N . LEU A 1 450 ? 15.703 8.461 -7.16 1 76.62 450 LEU A N 1
ATOM 3407 C CA . LEU A 1 450 ? 17.016 8.656 -7.75 1 76.62 450 LEU A CA 1
ATOM 3408 C C . LEU A 1 450 ? 17.297 10.141 -7.977 1 76.62 450 LEU A C 1
ATOM 3410 O O . LEU A 1 450 ? 16.453 10.859 -8.531 1 76.62 450 LEU A O 1
ATOM 3414 N N . ARG A 1 451 ? 18.359 10.609 -7.402 1 72.94 451 ARG A N 1
ATOM 3415 C CA . ARG A 1 451 ? 18.812 11.961 -7.73 1 72.94 451 ARG A CA 1
ATOM 3416 C C . ARG A 1 451 ? 19.594 11.969 -9.039 1 72.94 451 ARG A C 1
ATOM 3418 O O . ARG A 1 451 ? 20.469 11.117 -9.242 1 72.94 451 ARG A O 1
ATOM 3425 N N . ASN A 1 452 ? 19.234 12.867 -9.883 1 67.62 452 ASN A N 1
ATOM 3426 C CA . ASN A 1 452 ? 19.969 12.938 -11.141 1 67.62 452 ASN A CA 1
ATOM 3427 C C . ASN A 1 452 ? 21.281 13.68 -10.969 1 67.62 452 ASN A C 1
ATOM 3429 O O . ASN A 1 452 ? 21.656 14.039 -9.859 1 67.62 452 ASN A O 1
ATOM 3433 N N . GLU A 1 453 ? 22.031 13.75 -12.094 1 64 453 GLU A N 1
ATOM 3434 C CA . GLU A 1 453 ? 23.359 14.352 -12.102 1 64 453 GLU A CA 1
ATOM 3435 C C . GLU A 1 453 ? 23.297 15.812 -11.656 1 64 453 GLU A C 1
ATOM 3437 O O . GLU A 1 453 ? 24.281 16.359 -11.156 1 64 453 GLU A O 1
ATOM 3442 N N . LYS A 1 454 ? 22.125 16.328 -11.812 1 65 454 LYS A N 1
ATOM 3443 C CA . LYS A 1 454 ? 21.984 17.734 -11.453 1 65 454 LYS A CA 1
ATOM 3444 C C . LYS A 1 454 ? 21.562 17.906 -9.992 1 65 454 LYS A C 1
ATOM 3446 O O . LYS A 1 454 ? 21.422 19.016 -9.5 1 65 454 LYS A O 1
ATOM 3451 N N . GLY A 1 455 ? 21.359 16.766 -9.352 1 64.25 455 GLY A N 1
ATOM 3452 C CA . GLY A 1 455 ? 21.125 16.781 -7.918 1 64.25 455 GLY A CA 1
ATOM 3453 C C . GLY A 1 455 ? 19.656 16.828 -7.547 1 64.25 455 GLY A C 1
ATOM 3454 O O . GLY A 1 455 ? 19.312 17.078 -6.387 1 64.25 455 GLY A O 1
ATOM 3455 N N . TYR A 1 456 ? 18.797 16.719 -8.469 1 70 456 TYR A N 1
ATOM 3456 C CA . TYR A 1 456 ? 17.391 16.766 -8.062 1 70 456 TYR A CA 1
ATOM 3457 C C . TYR A 1 456 ? 16.703 15.438 -8.336 1 70 456 TYR A C 1
ATOM 3459 O O . TYR A 1 456 ? 17.188 14.633 -9.133 1 70 456 TYR A O 1
ATOM 3467 N N . TYR A 1 457 ? 15.672 15.094 -7.508 1 68.12 457 TYR A N 1
ATOM 3468 C CA . TYR A 1 457 ? 14.93 13.852 -7.637 1 68.12 457 TYR A CA 1
ATOM 3469 C C . TYR A 1 457 ? 13.961 13.914 -8.812 1 68.12 457 TYR A C 1
ATOM 3471 O O . TYR A 1 457 ? 13.25 14.898 -8.992 1 68.12 457 TYR A O 1
ATOM 3479 N N . GLU A 1 458 ? 14.219 13.07 -9.758 1 60.78 458 GLU A N 1
ATOM 3480 C CA . GLU A 1 458 ? 13.344 13.047 -10.922 1 60.78 458 GLU A CA 1
ATOM 3481 C C . GLU A 1 458 ? 12.336 11.898 -10.836 1 60.78 458 GLU A C 1
ATOM 3483 O O . GLU A 1 458 ? 12.703 10.773 -10.484 1 60.78 458 GLU A O 1
ATOM 3488 N N . GLU A 1 459 ? 11.094 12.266 -10.742 1 61.75 459 GLU A N 1
ATOM 3489 C CA . GLU A 1 459 ? 10.164 11.188 -11.07 1 61.75 459 GLU A CA 1
ATOM 3490 C C . GLU A 1 459 ? 10.227 10.836 -12.555 1 61.75 459 GLU A C 1
ATOM 3492 O O . GLU A 1 459 ? 10.383 11.727 -13.398 1 61.75 459 GLU A O 1
ATOM 3497 N N . ALA A 1 460 ? 10.422 9.594 -12.766 1 65.94 460 ALA A N 1
ATOM 3498 C CA . ALA A 1 460 ? 10.516 9.188 -14.172 1 65.94 460 ALA A CA 1
ATOM 3499 C C . ALA A 1 460 ? 9.156 8.75 -14.703 1 65.94 460 ALA A C 1
ATOM 3501 O O . ALA A 1 460 ? 8.398 8.07 -14.008 1 65.94 460 ALA A O 1
ATOM 3502 N N . ASP A 1 461 ? 8.789 9.297 -15.828 1 70.88 461 ASP A N 1
ATOM 3503 C CA . ASP A 1 461 ? 7.59 8.828 -16.516 1 70.88 461 ASP A CA 1
ATOM 3504 C C . ASP A 1 461 ? 7.816 7.453 -17.141 1 70.88 461 ASP A C 1
ATOM 3506 O O . ASP A 1 461 ? 8.859 7.207 -17.75 1 70.88 461 ASP A O 1
ATOM 3510 N N . THR A 1 462 ? 6.906 6.602 -16.891 1 72.62 462 THR A N 1
ATOM 3511 C CA . THR A 1 462 ? 7.004 5.27 -17.484 1 72.62 462 THR A CA 1
ATOM 3512 C C . THR A 1 462 ? 6.602 5.301 -18.953 1 72.62 462 THR A C 1
ATOM 3514 O O . THR A 1 462 ? 5.508 5.758 -19.297 1 72.62 462 THR A O 1
ATOM 3517 N N . PRO A 1 463 ? 7.629 4.859 -19.812 1 68.19 463 PRO A N 1
ATOM 3518 C CA . PRO A 1 463 ? 7.195 4.711 -21.203 1 68.19 463 PRO A CA 1
ATOM 3519 C C . PRO A 1 463 ? 6.164 3.602 -21.375 1 68.19 463 PRO A C 1
ATOM 3521 O O . PRO A 1 463 ? 6.41 2.455 -21 1 68.19 463 PRO A O 1
ATOM 3524 N N . LEU A 1 464 ? 4.961 3.883 -21.828 1 70.5 464 LEU A N 1
ATOM 3525 C CA . LEU A 1 464 ? 3.891 2.895 -21.891 1 70.5 464 LEU A CA 1
ATOM 3526 C C . LEU A 1 464 ? 3.602 2.502 -23.344 1 70.5 464 LEU A C 1
ATOM 3528 O O . LEU A 1 464 ? 2.688 1.719 -23.609 1 70.5 464 LEU A O 1
ATOM 3532 N N . ALA A 1 465 ? 4.52 2.924 -24.203 1 72 465 ALA A N 1
ATOM 3533 C CA . ALA A 1 465 ? 4.168 2.76 -25.625 1 72 465 ALA A CA 1
ATOM 3534 C C . ALA A 1 465 ? 4.457 1.338 -26.094 1 72 465 ALA A C 1
ATOM 3536 O O . ALA A 1 465 ? 3.709 0.781 -26.906 1 72 465 ALA A O 1
ATOM 3537 N N . SER A 1 466 ? 5.609 0.742 -25.625 1 78 466 SER A N 1
ATOM 3538 C CA . SER A 1 466 ? 5.945 -0.608 -26.078 1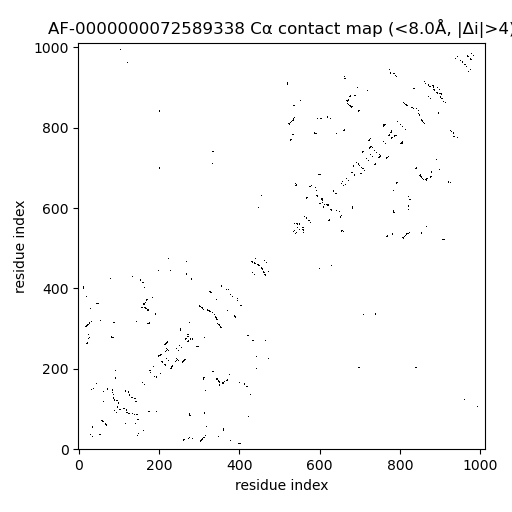 78 466 SER A CA 1
ATOM 3539 C C . SER A 1 466 ? 6.629 -1.396 -24.969 1 78 466 SER A C 1
ATOM 3541 O O . SER A 1 466 ? 7.273 -0.814 -24.094 1 78 466 SER A O 1
ATOM 3543 N N . SER A 1 467 ? 6.453 -2.666 -25.078 1 78.44 467 SER A N 1
ATOM 3544 C CA . SER A 1 467 ? 7.121 -3.555 -24.141 1 78.44 467 SER A CA 1
ATOM 3545 C C . SER A 1 467 ? 8.633 -3.373 -24.188 1 78.44 467 SER A C 1
ATOM 3547 O O . SER A 1 467 ? 9.312 -3.445 -23.156 1 78.44 467 SER A O 1
ATOM 3549 N N . ALA A 1 468 ? 9.18 -3.16 -25.406 1 77.56 468 ALA A N 1
ATOM 3550 C CA . ALA A 1 468 ? 10.617 -2.979 -25.562 1 77.56 468 ALA A CA 1
ATOM 3551 C C . ALA A 1 468 ? 11.102 -1.727 -24.844 1 77.56 468 ALA A C 1
ATOM 3553 O O . ALA A 1 468 ? 12.102 -1.763 -24.125 1 77.56 468 ALA A O 1
ATOM 3554 N N . GLU A 1 469 ? 10.305 -0.667 -25.031 1 82.44 469 GLU A N 1
ATOM 3555 C CA . GLU A 1 469 ? 10.664 0.583 -24.359 1 82.44 469 GLU A CA 1
ATOM 3556 C C . GLU A 1 469 ? 10.562 0.451 -22.844 1 82.44 469 GLU A C 1
ATOM 3558 O O . GLU A 1 469 ? 11.422 0.952 -22.125 1 82.44 469 GLU A O 1
ATOM 3563 N N . LEU A 1 470 ? 9.547 -0.2 -22.469 1 83.5 470 LEU A N 1
ATOM 3564 C CA . LEU A 1 470 ? 9.344 -0.396 -21.031 1 83.5 470 LEU A CA 1
ATOM 3565 C C . LEU A 1 470 ? 10.453 -1.264 -20.438 1 83.5 470 LEU A C 1
ATOM 3567 O O . LEU A 1 470 ? 10.93 -0.999 -19.328 1 83.5 470 LEU A O 1
ATOM 3571 N N . SER A 1 471 ? 10.859 -2.248 -21.141 1 80.81 471 SER A N 1
ATOM 3572 C CA . SER A 1 471 ? 11.945 -3.117 -20.719 1 80.81 471 SER A CA 1
ATOM 3573 C C . SER A 1 471 ? 13.25 -2.338 -20.562 1 80.81 471 SER A C 1
ATOM 3575 O O . SER A 1 471 ? 13.984 -2.527 -19.594 1 80.81 471 SER A O 1
ATOM 3577 N N . ASN A 1 472 ? 13.562 -1.5 -21.516 1 82.44 472 ASN A N 1
ATOM 3578 C CA . ASN A 1 472 ? 14.742 -0.652 -21.453 1 82.44 472 ASN A CA 1
ATOM 3579 C C . ASN A 1 472 ? 14.695 0.278 -20.234 1 82.44 472 ASN A C 1
ATOM 3581 O O . ASN A 1 472 ? 15.703 0.478 -19.562 1 82.44 472 ASN A O 1
ATOM 3585 N N . PHE A 1 473 ? 13.5 0.81 -20.031 1 86.56 473 PHE A N 1
ATOM 3586 C CA . PHE A 1 473 ? 13.312 1.696 -18.891 1 86.56 473 PHE A CA 1
ATOM 3587 C C . PHE A 1 473 ? 13.594 0.965 -17.594 1 86.56 473 PHE A C 1
ATOM 3589 O O . PHE A 1 473 ? 14.328 1.466 -16.734 1 86.56 473 PHE A O 1
ATOM 3596 N N . ILE A 1 474 ? 13.016 -0.22 -17.438 1 82.5 474 ILE A N 1
ATOM 3597 C CA . ILE A 1 474 ? 13.18 -1.021 -16.234 1 82.5 474 ILE A CA 1
ATOM 3598 C C . ILE A 1 474 ? 14.656 -1.36 -16.031 1 82.5 474 ILE A C 1
ATOM 3600 O O . ILE A 1 474 ? 15.195 -1.22 -14.938 1 82.5 474 ILE A O 1
ATOM 3604 N N . ARG A 1 475 ? 15.336 -1.738 -17.078 1 80.81 475 ARG A N 1
ATOM 3605 C CA . ARG A 1 475 ? 16.75 -2.086 -17.031 1 80.81 475 ARG A CA 1
ATOM 3606 C C . ARG A 1 475 ? 17.594 -0.886 -16.625 1 80.81 475 ARG A C 1
ATOM 3608 O O . ARG A 1 475 ? 18.391 -0.971 -15.688 1 80.81 475 ARG A O 1
ATOM 3615 N N . ASP A 1 476 ? 17.375 0.216 -17.312 1 82.75 476 ASP A N 1
ATOM 3616 C CA . ASP A 1 476 ? 18.234 1.383 -17.125 1 82.75 476 ASP A CA 1
ATOM 3617 C C . ASP A 1 476 ? 18.016 2.025 -15.766 1 82.75 476 ASP A C 1
ATOM 3619 O O . ASP A 1 476 ? 18.969 2.377 -15.07 1 82.75 476 ASP A O 1
ATOM 3623 N N . ARG A 1 477 ? 16.75 2.162 -15.422 1 84.06 477 ARG A N 1
ATOM 3624 C CA . ARG A 1 477 ? 16.453 2.773 -14.133 1 84.06 477 ARG A CA 1
ATOM 3625 C C . ARG A 1 477 ? 16.844 1.852 -12.984 1 84.06 477 ARG A C 1
ATOM 3627 O O . ARG A 1 477 ? 17.281 2.316 -11.93 1 84.06 477 ARG A O 1
ATOM 3634 N N . GLY A 1 478 ? 16.641 0.581 -13.211 1 80.19 478 GLY A N 1
ATOM 3635 C CA . GLY A 1 478 ? 17.109 -0.378 -12.227 1 80.19 478 GLY A CA 1
ATOM 3636 C C . GLY A 1 478 ? 18.609 -0.312 -12.008 1 80.19 478 GLY A C 1
ATOM 3637 O O . GLY A 1 478 ? 19.078 -0.368 -10.867 1 80.19 478 GLY A O 1
ATOM 3638 N N . ALA A 1 479 ? 19.328 -0.172 -13.078 1 79.69 479 ALA A N 1
ATOM 3639 C CA . ALA A 1 479 ? 20.781 -0.043 -13 1 79.69 479 ALA A CA 1
ATOM 3640 C C . ALA A 1 479 ? 21.188 1.242 -12.281 1 79.69 479 ALA A C 1
ATOM 3642 O O . ALA A 1 479 ? 22.109 1.245 -11.469 1 79.69 479 ALA A O 1
ATOM 3643 N N . ALA A 1 480 ? 20.453 2.246 -12.602 1 81.69 480 ALA A N 1
ATOM 3644 C CA . ALA A 1 480 ? 20.719 3.525 -11.953 1 81.69 480 ALA A CA 1
ATOM 3645 C C . ALA A 1 480 ? 20.484 3.432 -10.445 1 81.69 480 ALA A C 1
ATOM 3647 O O . ALA A 1 480 ? 21.25 4 -9.664 1 81.69 480 ALA A O 1
ATOM 3648 N N . TRP A 1 481 ? 19.438 2.75 -10.086 1 82.19 481 TRP A N 1
ATOM 3649 C CA . TRP A 1 481 ? 19.141 2.551 -8.672 1 82.19 481 TRP A CA 1
ATOM 3650 C C . TRP A 1 481 ? 20.234 1.751 -7.988 1 82.19 481 TRP A C 1
ATOM 3652 O O . TRP A 1 481 ? 20.656 2.09 -6.879 1 82.19 481 TRP A O 1
ATOM 3662 N N . SER A 1 482 ? 20.688 0.733 -8.625 1 81.12 482 SER A N 1
ATOM 3663 C CA . SER A 1 482 ? 21.766 -0.082 -8.086 1 81.12 482 SER A CA 1
ATOM 3664 C C . SER A 1 482 ? 23.031 0.749 -7.867 1 81.12 482 SER A C 1
ATOM 3666 O O . SER A 1 482 ? 23.688 0.623 -6.836 1 81.12 482 SER A O 1
ATOM 3668 N N . GLN A 1 483 ? 23.344 1.553 -8.836 1 80.25 483 GLN A N 1
ATOM 3669 C CA . GLN A 1 483 ? 24.516 2.414 -8.727 1 80.25 483 GLN A CA 1
ATOM 3670 C C . GLN A 1 483 ? 24.359 3.418 -7.586 1 80.25 483 GLN A C 1
ATOM 3672 O O . GLN A 1 483 ? 25.312 3.688 -6.852 1 80.25 483 GLN A O 1
ATOM 3677 N N . HIS A 1 484 ? 23.188 3.896 -7.547 1 79.56 484 HIS A N 1
ATOM 3678 C CA . HIS A 1 484 ? 22.875 4.84 -6.48 1 79.56 484 HIS A CA 1
ATOM 3679 C C . HIS A 1 484 ? 23.094 4.211 -5.109 1 79.56 484 HIS A C 1
ATOM 3681 O O . HIS A 1 484 ? 23.719 4.816 -4.234 1 79.56 484 HIS A O 1
ATOM 3687 N N . ARG A 1 485 ? 22.656 3.092 -4.895 1 78.81 485 ARG A N 1
ATOM 3688 C CA . ARG A 1 485 ? 22.781 2.383 -3.623 1 78.81 485 ARG A CA 1
ATOM 3689 C C . ARG A 1 485 ? 24.234 2.064 -3.309 1 78.81 485 ARG A C 1
ATOM 3691 O O . ARG A 1 485 ? 24.656 2.156 -2.156 1 78.81 485 ARG A O 1
ATOM 3698 N N . GLN A 1 486 ? 24.938 1.69 -4.359 1 79.44 486 GLN A N 1
ATOM 3699 C CA . GLN A 1 486 ? 26.344 1.383 -4.176 1 79.44 486 GLN A CA 1
ATOM 3700 C C . GLN A 1 486 ? 27.125 2.621 -3.742 1 79.44 486 GLN A C 1
ATOM 3702 O O . GLN A 1 486 ? 28 2.539 -2.877 1 79.44 486 GLN A O 1
ATOM 3707 N N . ARG A 1 487 ? 26.812 3.639 -4.328 1 77.44 487 ARG A N 1
ATOM 3708 C CA . ARG A 1 487 ? 27.469 4.891 -3.963 1 77.44 487 ARG A CA 1
ATOM 3709 C C . ARG A 1 487 ? 27.156 5.266 -2.516 1 77.44 487 ARG A C 1
ATOM 3711 O O . ARG A 1 487 ? 28.047 5.742 -1.796 1 77.44 487 ARG A O 1
ATOM 3718 N N . GLN A 1 488 ? 26 5.016 -2.162 1 74.75 488 GLN A N 1
ATOM 3719 C CA . GLN A 1 488 ? 25.609 5.316 -0.789 1 74.75 488 GLN A CA 1
ATOM 3720 C C . GLN A 1 488 ? 26.344 4.418 0.202 1 74.75 488 GLN A C 1
ATOM 3722 O O . GLN A 1 488 ? 26.766 4.875 1.27 1 74.75 488 GLN A O 1
ATOM 3727 N N . GLN A 1 489 ? 26.469 3.223 -0.168 1 75.06 489 GLN A N 1
ATOM 3728 C CA . GLN A 1 489 ? 27.172 2.273 0.688 1 75.06 489 GLN A CA 1
ATOM 3729 C C . GLN A 1 489 ? 28.641 2.643 0.814 1 75.06 489 GLN A C 1
ATOM 3731 O O . GLN A 1 489 ? 29.219 2.539 1.897 1 75.06 489 GLN A O 1
ATOM 3736 N N . GLN A 1 490 ? 29.188 3.055 -0.279 1 76.75 490 GLN A N 1
ATOM 3737 C CA . GLN A 1 490 ? 30.578 3.459 -0.267 1 76.75 490 GLN A CA 1
ATOM 3738 C C . GLN A 1 490 ? 30.797 4.703 0.593 1 76.75 490 GLN A C 1
ATOM 3740 O O . GLN A 1 490 ? 31.766 4.789 1.344 1 76.75 490 GLN A O 1
ATOM 3745 N N . ARG A 1 491 ? 29.891 5.566 0.5 1 75 491 ARG A N 1
ATOM 3746 C CA . ARG A 1 491 ? 29.984 6.789 1.287 1 75 491 ARG A CA 1
ATOM 3747 C C . ARG A 1 491 ? 29.859 6.492 2.777 1 75 491 ARG A C 1
ATOM 3749 O O . ARG A 1 491 ? 30.578 7.078 3.594 1 75 491 ARG A O 1
ATOM 3756 N N . ARG A 1 492 ? 29.047 5.621 3.119 1 73.5 492 ARG A N 1
ATOM 3757 C CA . ARG A 1 492 ? 28.859 5.238 4.516 1 73.5 492 ARG A CA 1
ATOM 3758 C C . ARG A 1 492 ? 30.109 4.57 5.07 1 73.5 492 ARG A C 1
ATOM 3760 O O . ARG A 1 492 ? 30.5 4.809 6.219 1 73.5 492 ARG A O 1
ATOM 3767 N N . GLN A 1 493 ? 30.672 3.795 4.242 1 73.88 493 GLN A N 1
ATOM 3768 C CA . GLN A 1 493 ? 31.891 3.127 4.66 1 73.88 493 GLN A CA 1
ATOM 3769 C C . GLN A 1 493 ? 33.031 4.129 4.855 1 73.88 493 GLN A C 1
ATOM 3771 O O . GLN A 1 493 ? 33.812 4.012 5.801 1 73.88 493 GLN A O 1
ATOM 3776 N N . GLN A 1 494 ? 33.062 5.117 4.066 1 74 494 GLN A N 1
ATOM 3777 C CA . GLN A 1 494 ? 34.094 6.152 4.18 1 74 494 GLN A CA 1
ATOM 3778 C C . GLN A 1 494 ? 33.875 7.012 5.422 1 74 494 GLN A C 1
ATOM 3780 O O . GLN A 1 494 ? 34.812 7.359 6.121 1 74 494 GLN A O 1
ATOM 3785 N N . GLN A 1 495 ? 32.656 7.309 5.676 1 70.5 495 GLN A N 1
ATOM 3786 C CA . GLN A 1 495 ? 32.344 8.117 6.848 1 70.5 495 GLN A CA 1
ATOM 3787 C C . GLN A 1 495 ? 32.625 7.359 8.141 1 70.5 495 GLN A C 1
ATOM 3789 O O . GLN A 1 495 ? 33.094 7.949 9.117 1 70.5 495 GLN A O 1
ATOM 3794 N N . GLN A 1 496 ? 32.344 6.145 8.188 1 65.81 496 GLN A N 1
ATOM 3795 C CA . GLN A 1 496 ? 32.656 5.312 9.344 1 65.81 496 GLN A CA 1
ATOM 3796 C C . GLN A 1 496 ? 34.156 5.207 9.562 1 65.81 496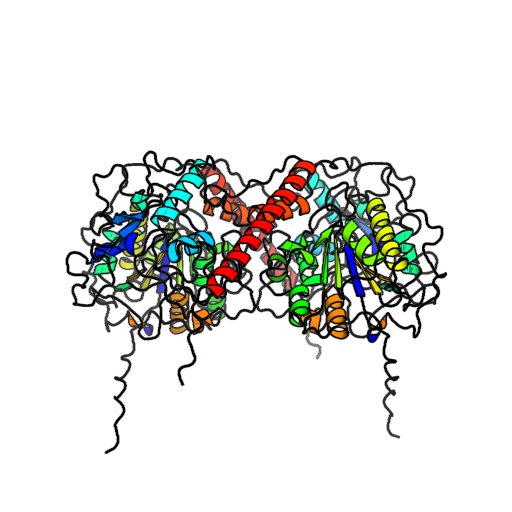 GLN A C 1
ATOM 3798 O O . GLN A 1 496 ? 34.625 5.141 10.711 1 65.81 496 GLN A O 1
ATOM 3803 N N . ARG A 1 497 ? 34.875 5.262 8.539 1 65.5 497 ARG A N 1
ATOM 3804 C CA . ARG A 1 497 ? 36.344 5.211 8.641 1 65.5 497 ARG A CA 1
ATOM 3805 C C . ARG A 1 497 ? 36.906 6.539 9.133 1 65.5 497 ARG A C 1
ATOM 3807 O O . ARG A 1 497 ? 37.969 6.574 9.781 1 65.5 497 ARG A O 1
ATOM 3814 N N . GLN A 1 498 ? 36.281 7.578 8.836 1 62.19 498 GLN A N 1
ATOM 3815 C CA . GLN A 1 498 ? 36.719 8.898 9.234 1 62.19 498 GLN A CA 1
ATOM 3816 C C . GLN A 1 498 ? 36.281 9.242 10.656 1 62.19 498 GLN A C 1
ATOM 3818 O O . GLN A 1 498 ? 36.75 10.219 11.242 1 62.19 498 GLN A O 1
ATOM 3823 N N . GLN A 1 499 ? 35.344 8.648 11.164 1 55.72 499 GLN A N 1
ATOM 3824 C CA . GLN A 1 499 ? 35 8.898 12.555 1 55.72 499 GLN A CA 1
ATOM 3825 C C . GLN A 1 499 ? 36.062 8.359 13.5 1 55.72 499 GLN A C 1
ATOM 3827 O O . GLN A 1 499 ? 36.469 7.191 13.398 1 55.72 499 GLN A O 1
ATOM 3832 N N . PRO A 1 500 ? 36.844 9.242 14.117 1 52.88 500 PRO A N 1
ATOM 3833 C CA . PRO A 1 500 ? 37.906 8.82 15.039 1 52.88 500 PRO A CA 1
ATOM 3834 C C . PRO A 1 500 ? 37.406 7.766 16.031 1 52.88 500 PRO A C 1
ATOM 3836 O O . PRO A 1 500 ? 36.281 7.824 16.516 1 52.88 500 PRO A O 1
ATOM 3839 N N . ARG A 1 501 ? 38.125 6.598 16.016 1 49.47 501 ARG A N 1
ATOM 3840 C CA . ARG A 1 501 ? 37.969 5.613 17.094 1 49.47 501 ARG A CA 1
ATOM 3841 C C . ARG A 1 501 ? 38.125 6.266 18.453 1 49.47 501 ARG A C 1
ATOM 3843 O O . ARG A 1 501 ? 39.156 6.824 18.781 1 49.47 501 ARG A O 1
ATOM 3850 N N . SER A 1 502 ? 37.219 6.719 19 1 33.06 502 SER A N 1
ATOM 3851 C CA . SER A 1 502 ? 37.406 7.141 20.375 1 33.06 502 SER A CA 1
ATOM 3852 C C . SER A 1 502 ? 38.031 6.031 21.219 1 33.06 502 SER A C 1
ATOM 3854 O O . SER A 1 502 ? 37.531 4.895 21.203 1 33.06 502 SER A O 1
ATOM 3856 N N . LYS A 1 503 ? 39.312 6.117 21.578 1 39.62 503 LYS A N 1
ATOM 3857 C CA . LYS A 1 503 ? 39.969 5.34 22.625 1 39.62 503 LYS A CA 1
ATOM 3858 C C . LYS A 1 503 ? 39.094 5.191 23.844 1 39.62 503 LYS A C 1
ATOM 3860 O O . LYS A 1 503 ? 38.531 6.172 24.344 1 39.62 503 LYS A O 1
ATOM 3865 N N . PRO A 1 504 ? 38.812 3.846 24.203 1 43.44 504 PRO A N 1
ATOM 3866 C CA . PRO A 1 504 ? 38.219 3.637 25.5 1 43.44 504 PRO A CA 1
ATOM 3867 C C . PRO A 1 504 ? 38.875 4.449 26.609 1 43.44 504 PRO A C 1
ATOM 3869 O O . PRO A 1 504 ? 40.094 4.59 26.625 1 43.44 504 PRO A O 1
ATOM 3872 N N . ARG A 1 505 ? 38.219 5.348 27.219 1 38.25 505 ARG A N 1
ATOM 3873 C CA . ARG A 1 505 ? 38.75 5.848 28.484 1 38.25 505 ARG A CA 1
ATOM 3874 C C . ARG A 1 505 ? 39.188 4.699 29.375 1 38.25 505 ARG A C 1
ATOM 3876 O O . ARG A 1 505 ? 38.406 3.783 29.672 1 38.25 505 ARG A O 1
ATOM 3883 N N . ARG A 1 506 ? 40.594 4.465 29.578 1 29.12 506 ARG A N 1
ATOM 3884 C CA . ARG A 1 506 ? 41.031 3.82 30.812 1 29.12 506 ARG A CA 1
ATOM 3885 C C . ARG A 1 506 ? 40.531 4.59 32.031 1 29.12 506 ARG A C 1
ATOM 3887 O O . ARG A 1 506 ? 40.656 5.812 32.094 1 29.12 506 ARG A O 1
ATOM 3894 N N . MET B 1 1 ? 18.703 11.953 58.656 1 26.02 1 MET B N 1
ATOM 3895 C CA . MET B 1 1 ? 18.062 13.086 57.969 1 26.02 1 MET B CA 1
ATOM 3896 C C . MET B 1 1 ? 17.5 12.672 56.625 1 26.02 1 MET B C 1
ATOM 3898 O O . MET B 1 1 ? 18.25 12.195 55.75 1 26.02 1 MET B O 1
ATOM 3902 N N . HIS B 1 2 ? 16.234 12.18 56.594 1 26.28 2 HIS B N 1
ATOM 3903 C CA . HIS B 1 2 ? 15.422 11.469 55.625 1 26.28 2 HIS B CA 1
ATOM 3904 C C . HIS B 1 2 ? 15.133 12.352 54.406 1 26.28 2 HIS B C 1
ATOM 3906 O O . HIS B 1 2 ? 14.602 13.461 54.562 1 26.28 2 HIS B O 1
ATOM 3912 N N . ALA B 1 3 ? 16.047 12.336 53.438 1 31.22 3 ALA B N 1
ATOM 3913 C CA . ALA B 1 3 ? 16.016 13.133 52.219 1 31.22 3 ALA B CA 1
ATOM 3914 C C . ALA B 1 3 ? 14.641 13.078 51.562 1 31.22 3 ALA B C 1
ATOM 3916 O O . ALA B 1 3 ? 14.211 12.023 51.094 1 31.22 3 ALA B O 1
ATOM 3917 N N . GLY B 1 4 ? 13.664 13.82 52.156 1 29.2 4 GLY B N 1
ATOM 3918 C CA . GLY B 1 4 ? 12.297 13.914 51.656 1 29.2 4 GLY B CA 1
ATOM 3919 C C . GLY B 1 4 ? 12.227 14.266 50.188 1 29.2 4 GLY B C 1
ATOM 3920 O O . GLY B 1 4 ? 12.844 15.234 49.75 1 29.2 4 GLY B O 1
ATOM 3921 N N . GLY B 1 5 ? 12.18 13.312 49.312 1 33.66 5 GLY B N 1
ATOM 3922 C CA . GLY B 1 5 ? 12.109 13.484 47.875 1 33.66 5 GLY B CA 1
ATOM 3923 C C . GLY B 1 5 ? 11.07 14.5 47.438 1 33.66 5 GLY B C 1
ATOM 3924 O O . GLY B 1 5 ? 10.172 14.844 48.219 1 33.66 5 GLY B O 1
ATOM 3925 N N . PRO B 1 6 ? 11.406 15.477 46.656 1 33.5 6 PRO B N 1
ATOM 3926 C CA . PRO B 1 6 ? 10.484 16.578 46.375 1 33.5 6 PRO B CA 1
ATOM 3927 C C . PRO B 1 6 ? 9.055 16.094 46.125 1 33.5 6 PRO B C 1
ATOM 3929 O O . PRO B 1 6 ? 8.852 14.969 45.656 1 33.5 6 PRO B O 1
ATOM 3932 N N . GLN B 1 7 ? 8.07 16.438 46.906 1 28.89 7 GLN B N 1
ATOM 3933 C CA . GLN B 1 7 ? 6.637 16.188 46.844 1 28.89 7 GLN B CA 1
ATOM 3934 C C . GLN B 1 7 ? 6.094 16.531 45.438 1 28.89 7 GLN B C 1
ATOM 3936 O O . GLN B 1 7 ? 6.305 17.641 44.938 1 28.89 7 GLN B O 1
ATOM 3941 N N . ARG B 1 8 ? 5.938 15.617 44.594 1 37.09 8 ARG B N 1
ATOM 3942 C CA . ARG B 1 8 ? 5.254 15.836 43.312 1 37.09 8 ARG B CA 1
ATOM 3943 C C . ARG B 1 8 ? 4.023 16.719 43.5 1 37.09 8 ARG B C 1
ATOM 3945 O O . ARG B 1 8 ? 3.193 16.453 44.375 1 37.09 8 ARG B O 1
ATOM 3952 N N . SER B 1 9 ? 4.074 17.969 43.25 1 33.44 9 SER B N 1
ATOM 3953 C CA . SER B 1 9 ? 2.883 18.812 43.312 1 33.44 9 SER B CA 1
ATOM 3954 C C . SER B 1 9 ? 1.656 18.078 42.781 1 33.44 9 SER B C 1
ATOM 3956 O O . SER B 1 9 ? 1.757 17.281 41.844 1 33.44 9 SER B O 1
ATOM 3958 N N . PRO B 1 10 ? 0.583 17.938 43.469 1 37.97 10 PRO B N 1
ATOM 3959 C CA . PRO B 1 10 ? -0.618 17.234 43 1 37.97 10 PRO B CA 1
ATOM 3960 C C . PRO B 1 10 ? -1.034 17.641 41.594 1 37.97 10 PRO B C 1
ATOM 3962 O O . PRO B 1 10 ? -0.953 18.812 41.219 1 37.97 10 PRO B O 1
ATOM 3965 N N . LEU B 1 11 ? -0.758 16.953 40.5 1 43.78 11 LEU B N 1
ATOM 3966 C CA . LEU B 1 11 ? -1.229 17.156 39.125 1 43.78 11 LEU B CA 1
ATOM 3967 C C . LEU B 1 11 ? -2.625 17.766 39.125 1 43.78 11 LEU B C 1
ATOM 3969 O O . LEU B 1 11 ? -3.578 17.156 39.594 1 43.78 11 LEU B O 1
ATOM 3973 N N . VAL B 1 12 ? -2.875 19 39.469 1 48.66 12 VAL B N 1
ATOM 3974 C CA . VAL B 1 12 ? -4.156 19.672 39.25 1 48.66 12 VAL B CA 1
ATOM 3975 C C . VAL B 1 12 ? -4.836 19.109 38 1 48.66 12 VAL B C 1
ATOM 3977 O O . VAL B 1 12 ? -4.227 19.031 36.938 1 48.66 12 VAL B O 1
ATOM 3980 N N . ALA B 1 13 ? -5.98 18.344 38.094 1 71.38 13 ALA B N 1
ATOM 3981 C CA . ALA B 1 13 ? -6.82 17.703 37.094 1 71.38 13 ALA B CA 1
ATOM 3982 C C . ALA B 1 13 ? -7.203 18.672 35.969 1 71.38 13 ALA B C 1
ATOM 3984 O O . ALA B 1 13 ? -7.68 19.766 36.25 1 71.38 13 ALA B O 1
ATOM 3985 N N . ASN B 1 14 ? -6.633 18.625 34.688 1 84.88 14 ASN B N 1
ATOM 3986 C CA . ASN B 1 14 ? -7.035 19.469 33.562 1 84.88 14 ASN B CA 1
ATOM 3987 C C . ASN B 1 14 ? -8.523 19.328 33.25 1 84.88 14 ASN B C 1
ATOM 3989 O O . ASN B 1 14 ? -9.227 18.547 33.938 1 84.88 14 ASN B O 1
ATOM 3993 N N . SER B 1 15 ? -9.062 20.125 32.5 1 89 15 SER B N 1
ATOM 3994 C CA . SER B 1 15 ? -10.5 20.188 32.219 1 89 15 SER B CA 1
ATOM 3995 C C . SER B 1 15 ? -10.875 19.344 31.016 1 89 15 SER B C 1
ATOM 3997 O O . SER B 1 15 ? -11.852 19.641 30.328 1 89 15 SER B O 1
ATOM 3999 N N . LEU B 1 16 ? -10.109 18.359 30.719 1 96.31 16 LEU B N 1
ATOM 4000 C CA . LEU B 1 16 ? -10.398 17.547 29.547 1 96.31 16 LEU B CA 1
ATOM 4001 C C . LEU B 1 16 ? -11.742 16.844 29.688 1 96.31 16 LEU B C 1
ATOM 4003 O O . LEU B 1 16 ? -12.453 16.656 28.703 1 96.31 16 LEU B O 1
ATOM 4007 N N . SER B 1 17 ? -12.148 16.531 30.922 1 96.5 17 SER B N 1
ATOM 4008 C CA . SER B 1 17 ? -13.406 15.828 31.156 1 96.5 17 SER B CA 1
ATOM 4009 C C . SER B 1 17 ? -14.602 16.688 30.781 1 96.5 17 SER B C 1
ATOM 4011 O O . SER B 1 17 ? -15.711 16.188 30.594 1 96.5 17 SER B O 1
ATOM 4013 N N . ARG B 1 18 ? -14.414 17.984 30.594 1 96.81 18 ARG B N 1
ATOM 4014 C CA . ARG B 1 18 ? -15.492 18.906 30.25 1 96.81 18 ARG B CA 1
ATOM 4015 C C . ARG B 1 18 ? -15.672 19 28.734 1 96.81 18 ARG B C 1
ATOM 4017 O O . ARG B 1 18 ? -16.672 19.531 28.25 1 96.81 18 ARG B O 1
ATOM 4024 N N . ILE B 1 19 ? -14.773 18.484 28.016 1 98.5 19 ILE B N 1
ATOM 4025 C CA . ILE B 1 19 ? -14.812 18.562 26.562 1 98.5 19 ILE B CA 1
ATOM 4026 C C . ILE B 1 19 ? -15.773 17.516 26.016 1 98.5 19 ILE B C 1
ATOM 4028 O O . ILE B 1 19 ? -15.664 16.328 26.328 1 98.5 19 ILE B O 1
ATOM 4032 N N . GLU B 1 20 ? -16.734 18 25.203 1 98.56 20 GLU B N 1
ATOM 4033 C CA . GLU B 1 20 ? -17.688 17.094 24.562 1 98.56 20 GLU B CA 1
ATOM 4034 C C . GLU B 1 20 ? -17.375 16.953 23.078 1 98.56 20 GLU B C 1
ATOM 4036 O O . GLU B 1 20 ? -17.812 15.984 22.438 1 98.56 20 GLU B O 1
ATOM 4041 N N . HIS B 1 21 ? -16.672 17.953 22.5 1 98.81 21 HIS B N 1
ATOM 4042 C CA . HIS B 1 21 ? -16.359 17.969 21.078 1 98.81 21 HIS B CA 1
ATOM 4043 C C . HIS B 1 21 ? -14.875 18.266 20.844 1 98.81 21 HIS B C 1
ATOM 4045 O O . HIS B 1 21 ? -14.375 19.297 21.281 1 98.81 21 HIS B O 1
ATOM 4051 N N . ILE B 1 22 ? -14.18 17.375 20.234 1 98.94 22 ILE B N 1
ATOM 4052 C CA . ILE B 1 22 ? -12.852 17.641 19.672 1 98.94 22 ILE B CA 1
ATOM 4053 C C . ILE B 1 22 ? -12.945 17.812 18.156 1 98.94 22 ILE B C 1
ATOM 4055 O O . ILE B 1 22 ? -13.398 16.906 17.453 1 98.94 22 ILE B O 1
ATOM 4059 N N . VAL B 1 23 ? -12.641 19 17.672 1 99 23 VAL B N 1
ATOM 4060 C CA . VAL B 1 23 ? -12.648 19.328 16.266 1 99 23 VAL B CA 1
ATOM 4061 C C . VAL B 1 23 ? -11.219 19.547 15.773 1 99 23 VAL B C 1
ATOM 4063 O O . VAL B 1 23 ? -10.5 20.406 16.312 1 99 23 VAL B O 1
ATOM 4066 N N . HIS B 1 24 ? -10.773 18.797 14.812 1 98.94 24 HIS B N 1
ATOM 4067 C CA . HIS B 1 24 ? -9.406 18.828 14.297 1 98.94 24 HIS B CA 1
ATOM 4068 C C . HIS B 1 24 ? -9.383 19.25 12.828 1 98.94 24 HIS B C 1
ATOM 4070 O O . HIS B 1 24 ? -9.844 18.5 11.961 1 98.94 24 HIS B O 1
ATOM 4076 N N . LEU B 1 25 ? -8.953 20.469 12.539 1 98.94 25 LEU B N 1
ATOM 4077 C CA . LEU B 1 25 ? -8.664 20.938 11.188 1 98.94 25 LEU B CA 1
ATOM 4078 C C . LEU B 1 25 ? -7.195 20.734 10.844 1 98.94 25 LEU B C 1
ATOM 4080 O O . LEU B 1 25 ? -6.316 21.297 11.5 1 98.94 25 LEU B O 1
ATOM 4084 N N . MET B 1 26 ? -6.93 19.969 9.844 1 98.88 26 MET B N 1
ATOM 4085 C CA . MET B 1 26 ? -5.555 19.766 9.414 1 98.88 26 MET B CA 1
ATOM 4086 C C . MET B 1 26 ? -5.316 20.375 8.039 1 98.88 26 MET B C 1
ATOM 4088 O O . MET B 1 26 ? -5.91 19.953 7.047 1 98.88 26 MET B O 1
ATOM 4092 N N . LEU B 1 27 ? -4.496 21.391 7.98 1 98.75 27 LEU B N 1
ATOM 4093 C CA . LEU B 1 27 ? -4.07 22.016 6.738 1 98.75 27 LEU B CA 1
ATOM 4094 C C . LEU B 1 27 ? -2.834 21.328 6.172 1 98.75 27 LEU B C 1
ATOM 4096 O O . LEU B 1 27 ? -2.529 20.188 6.547 1 98.75 27 LEU B O 1
ATOM 4100 N N . GLU B 1 28 ? -2.125 22.016 5.145 1 98.25 28 GLU B N 1
ATOM 4101 C CA . GLU B 1 28 ? -1.183 21.203 4.395 1 98.25 28 GLU B CA 1
ATOM 4102 C C . GLU B 1 28 ? 0.182 21.875 4.293 1 98.25 28 GLU B C 1
ATOM 4104 O O . GLU B 1 28 ? 0.271 23.062 3.941 1 98.25 28 GLU B O 1
ATOM 4109 N N . ASN B 1 29 ? 1.242 21.234 4.637 1 98.38 29 ASN B N 1
ATOM 4110 C CA . ASN B 1 29 ? 2.615 21.375 4.164 1 98.38 29 ASN B CA 1
ATOM 4111 C C . ASN B 1 29 ? 3.191 22.734 4.523 1 98.38 29 ASN B C 1
ATOM 4113 O O . ASN B 1 29 ? 3.729 23.438 3.662 1 98.38 29 ASN B O 1
ATOM 4117 N N . ARG B 1 30 ? 3.17 23.062 5.758 1 98.81 30 ARG B N 1
ATOM 4118 C CA . ARG B 1 30 ? 3.814 24.281 6.238 1 98.81 30 ARG B CA 1
ATOM 4119 C C . ARG B 1 30 ? 4.625 24.016 7.504 1 98.81 30 ARG B C 1
ATOM 4121 O O . ARG B 1 30 ? 4.18 23.266 8.383 1 98.81 30 ARG B O 1
ATOM 4128 N N . SER B 1 31 ? 5.785 24.641 7.617 1 98.88 31 SER B N 1
ATOM 4129 C CA . SER B 1 31 ? 6.574 24.531 8.836 1 98.88 31 SER B CA 1
ATOM 4130 C C . SER B 1 31 ? 6.113 25.547 9.883 1 98.88 31 SER B C 1
ATOM 4132 O O . SER B 1 31 ? 5.402 26.5 9.562 1 98.88 31 SER B O 1
ATOM 4134 N N . PHE B 1 32 ? 6.496 25.25 11.094 1 98.94 32 PHE B N 1
ATOM 4135 C CA . PHE B 1 32 ? 6.176 26.172 12.18 1 98.94 32 PHE B CA 1
ATOM 4136 C C . PHE B 1 32 ? 6.754 27.547 11.914 1 98.94 32 PHE B C 1
ATOM 4138 O O . PHE B 1 32 ? 6.047 28.562 12.016 1 98.94 32 PHE B O 1
ATOM 4145 N N . ASP B 1 33 ? 8.055 27.688 11.547 1 98.88 33 ASP B N 1
ATOM 4146 C CA . ASP B 1 33 ? 8.719 28.969 11.344 1 98.88 33 ASP B CA 1
ATOM 4147 C C . ASP B 1 33 ? 8.039 29.766 10.227 1 98.88 33 ASP B C 1
ATOM 4149 O O . ASP B 1 33 ? 7.859 30.984 10.344 1 98.88 33 ASP B O 1
ATOM 4153 N N . GLN B 1 34 ? 7.648 29.078 9.195 1 98.75 34 GLN B N 1
ATOM 4154 C CA . GLN B 1 34 ? 7.066 29.781 8.055 1 98.75 34 GLN B CA 1
ATOM 4155 C C . GLN B 1 34 ? 5.781 30.5 8.453 1 98.75 34 GLN B C 1
ATOM 4157 O O . GLN B 1 34 ? 5.496 31.594 7.961 1 98.75 34 GLN B O 1
ATOM 4162 N N . MET B 1 35 ? 4.992 29.875 9.32 1 98.88 35 MET B N 1
ATOM 4163 C CA . MET B 1 35 ? 3.646 30.391 9.578 1 98.88 35 MET B CA 1
ATOM 4164 C C . MET B 1 35 ? 3.611 31.188 10.867 1 98.88 35 MET B C 1
ATOM 4166 O O . MET B 1 35 ? 2.875 32.188 10.969 1 98.88 35 MET B O 1
ATOM 4170 N N . LEU B 1 36 ? 4.453 30.734 11.891 1 98.94 36 LEU B N 1
ATOM 4171 C CA . LEU B 1 36 ? 4.289 31.297 13.227 1 98.94 36 LEU B CA 1
ATOM 4172 C C . LEU B 1 36 ? 5.637 31.688 13.828 1 98.94 36 LEU B C 1
ATOM 4174 O O . LEU B 1 36 ? 5.707 32.094 14.984 1 98.94 36 LEU B O 1
ATOM 4178 N N . GLY B 1 37 ? 6.691 31.547 13.062 1 98.88 37 GLY B N 1
ATOM 4179 C CA . GLY B 1 37 ? 8.016 31.781 13.602 1 98.88 37 GLY B CA 1
ATOM 4180 C C . GLY B 1 37 ? 8.195 33.188 14.164 1 98.88 37 GLY B C 1
ATOM 4181 O O . GLY B 1 37 ? 8.93 33.375 15.133 1 98.88 37 GLY B O 1
ATOM 4182 N N . PHE B 1 38 ? 7.551 34.156 13.602 1 98.81 38 PHE B N 1
ATOM 4183 C CA . PHE B 1 38 ? 7.715 35.562 13.984 1 98.81 38 PHE B CA 1
ATOM 4184 C C . PHE B 1 38 ? 6.625 36 14.969 1 98.81 38 PHE B C 1
ATOM 4186 O O . PHE B 1 38 ? 6.473 37.188 15.266 1 98.81 38 PHE B O 1
ATOM 4193 N N . LEU B 1 39 ? 5.871 35.094 15.516 1 98.81 39 LEU B N 1
ATOM 4194 C CA . LEU B 1 39 ? 4.695 35.406 16.328 1 98.81 39 LEU B CA 1
ATOM 4195 C C . LEU B 1 39 ? 5.051 36.344 17.469 1 98.81 39 LEU B C 1
ATOM 4197 O O . LEU B 1 39 ? 4.328 37.312 17.719 1 98.81 39 LEU B O 1
ATOM 4201 N N . TYR B 1 40 ? 6.168 36.125 18.188 1 98.69 40 TYR B N 1
ATOM 4202 C CA . TYR B 1 40 ? 6.52 36.906 19.375 1 98.69 40 TYR B CA 1
ATOM 4203 C C . TYR B 1 40 ? 7.93 37.469 19.25 1 98.69 40 TYR B C 1
ATOM 4205 O O . TYR B 1 40 ? 8.57 37.781 20.25 1 98.69 40 TYR B O 1
ATOM 4213 N N . THR B 1 41 ? 8.406 37.469 17.969 1 98.44 41 THR B N 1
ATOM 4214 C CA . THR B 1 41 ? 9.781 37.938 17.766 1 98.44 41 THR B CA 1
ATOM 4215 C C . THR B 1 41 ? 9.969 39.344 18.312 1 98.44 41 THR B C 1
ATOM 4217 O O . THR B 1 41 ? 10.984 39.625 18.953 1 98.44 41 THR B O 1
ATOM 4220 N N . ASP B 1 42 ? 9.055 40.25 18.188 1 97.06 42 ASP B N 1
ATOM 4221 C CA . ASP B 1 42 ? 9.172 41.656 18.562 1 97.06 42 ASP B CA 1
ATOM 4222 C C . ASP B 1 42 ? 9 41.812 20.078 1 97.06 42 ASP B C 1
ATOM 4224 O O . ASP B 1 42 ? 9.281 42.875 20.609 1 97.06 42 ASP B O 1
ATOM 4228 N N . ASP B 1 43 ? 8.609 40.781 20.734 1 97.38 43 ASP B N 1
ATOM 4229 C CA . ASP B 1 43 ? 8.469 40.75 22.188 1 97.38 43 ASP B CA 1
ATOM 4230 C C . ASP B 1 43 ? 9.523 39.875 22.844 1 97.38 43 ASP B C 1
ATOM 4232 O O . ASP B 1 43 ? 9.281 39.281 23.906 1 97.38 43 ASP B O 1
ATOM 4236 N N . GLY B 1 44 ? 10.633 39.656 22.156 1 97.56 44 GLY B N 1
ATOM 4237 C CA . GLY B 1 44 ? 11.734 38.875 22.703 1 97.56 44 GLY B CA 1
ATOM 4238 C C . GLY B 1 44 ? 11.414 37.406 22.797 1 97.56 44 GLY B C 1
ATOM 4239 O O . GLY B 1 44 ? 11.93 36.719 23.688 1 97.56 44 GLY B O 1
ATOM 4240 N N . ASN B 1 45 ? 10.461 36.906 21.938 1 98.5 45 ASN B N 1
ATOM 4241 C CA . ASN B 1 45 ? 10.047 35.5 21.938 1 98.5 45 ASN B CA 1
ATOM 4242 C C . ASN B 1 45 ? 9.523 35.062 23.297 1 98.5 45 ASN B C 1
ATOM 4244 O O . ASN B 1 45 ? 9.93 34.031 23.812 1 98.5 45 ASN B O 1
ATOM 4248 N N . ARG B 1 46 ? 8.703 35.906 23.797 1 98.31 46 ARG B N 1
ATOM 4249 C CA . ARG B 1 46 ? 7.922 35.656 25 1 98.31 46 ARG B CA 1
ATOM 4250 C C . ARG B 1 46 ? 6.445 35.969 24.781 1 98.31 46 ARG B C 1
ATOM 4252 O O . ARG B 1 46 ? 6.113 36.969 24.141 1 98.31 46 ARG B O 1
ATOM 4259 N N . SER B 1 47 ? 5.652 35.125 25.266 1 97.94 47 SER B N 1
ATOM 4260 C CA . SER B 1 47 ? 4.223 35.406 25.188 1 97.94 47 SER B CA 1
ATOM 4261 C C . SER B 1 47 ? 3.824 36.531 26.141 1 97.94 47 SER B C 1
ATOM 4263 O O . SER B 1 47 ? 4.621 36.938 26.984 1 97.94 47 SER B O 1
ATOM 4265 N N . PRO B 1 48 ? 2.602 36.969 26.016 1 95.06 48 PRO B N 1
ATOM 4266 C CA . PRO B 1 48 ? 2.158 38.031 26.922 1 95.06 48 PRO B CA 1
ATOM 4267 C C . PRO B 1 48 ? 2.143 37.594 28.391 1 95.06 48 PRO B C 1
ATOM 4269 O O . PRO B 1 48 ? 2.201 38.438 29.281 1 95.06 48 PRO B O 1
ATOM 4272 N N . THR B 1 49 ? 2.1 36.344 28.609 1 95.5 49 THR B N 1
ATOM 4273 C CA . THR B 1 49 ? 2.113 35.844 29.969 1 95.5 49 THR B CA 1
ATOM 4274 C C . THR B 1 49 ? 3.541 35.562 30.438 1 95.5 49 THR B C 1
ATOM 4276 O O . THR B 1 49 ? 3.76 35.062 31.547 1 95.5 49 THR B O 1
ATOM 4279 N N . GLY B 1 50 ? 4.477 35.781 29.594 1 96.88 50 GLY B N 1
ATOM 4280 C CA . GLY B 1 50 ? 5.883 35.656 29.953 1 96.88 50 GLY B CA 1
ATOM 4281 C C . GLY B 1 50 ? 6.465 34.281 29.625 1 96.88 50 GLY B C 1
ATOM 4282 O O . GLY B 1 50 ? 7.641 34.031 29.875 1 96.88 50 GLY B O 1
ATOM 4283 N N . GLN B 1 51 ? 5.719 33.406 29.016 1 97.88 51 GLN B N 1
ATOM 4284 C CA . GLN B 1 51 ? 6.227 32.094 28.656 1 97.88 51 GLN B CA 1
ATOM 4285 C C . GLN B 1 51 ? 7.227 32.156 27.5 1 97.88 51 GLN B C 1
ATOM 4287 O O . GLN B 1 51 ? 7.027 32.938 26.562 1 97.88 51 GLN B O 1
ATOM 4292 N N . PRO B 1 52 ? 8.312 31.438 27.656 1 98.25 52 PRO B N 1
ATOM 4293 C CA . PRO B 1 52 ? 9.234 31.406 26.516 1 98.25 52 PRO B CA 1
ATOM 4294 C C . PRO B 1 52 ? 8.609 30.781 25.281 1 98.25 52 PRO B C 1
ATOM 4296 O O . PRO B 1 52 ? 7.793 29.859 25.375 1 98.25 52 PRO B O 1
ATOM 4299 N N . PHE B 1 53 ? 8.984 31.281 24.141 1 98.62 53 PHE B N 1
ATOM 4300 C CA . PHE B 1 53 ? 8.516 30.859 22.828 1 98.62 53 PHE B CA 1
ATOM 4301 C C . PHE B 1 53 ? 9.688 30.547 21.906 1 98.62 53 PHE B C 1
ATOM 4303 O O . PHE B 1 53 ? 10.641 31.328 21.812 1 98.62 53 PHE B O 1
ATOM 4310 N N . ASP B 1 54 ? 9.68 29.406 21.297 1 98.44 54 ASP B N 1
ATOM 4311 C CA . ASP B 1 54 ? 10.773 29 20.422 1 98.44 54 ASP B CA 1
ATOM 4312 C C . ASP B 1 54 ? 10.555 29.516 19 1 98.44 54 ASP B C 1
ATOM 4314 O O . ASP B 1 54 ? 10.461 28.719 18.047 1 98.44 54 ASP B O 1
ATOM 4318 N N . GLY B 1 55 ? 10.477 30.812 18.828 1 98.75 55 GLY B N 1
ATOM 4319 C CA . GLY B 1 55 ? 10.297 31.469 17.547 1 98.75 55 GLY B CA 1
ATOM 4320 C C . GLY B 1 55 ? 11.602 31.938 16.922 1 98.75 55 GLY B C 1
ATOM 4321 O O . GLY B 1 55 ? 12.68 31.578 17.391 1 98.75 55 GLY B O 1
ATOM 4322 N N . LEU B 1 56 ? 11.492 32.688 15.805 1 98.75 56 LEU B N 1
ATOM 4323 C CA . LEU B 1 56 ? 12.625 33.25 15.078 1 98.75 56 LEU B CA 1
ATOM 4324 C C . LEU B 1 56 ? 13.148 34.5 15.766 1 98.75 56 LEU B C 1
ATOM 4326 O O . LEU B 1 56 ? 12.367 35.281 16.281 1 98.75 56 LEU B O 1
ATOM 4330 N N . THR B 1 57 ? 14.445 34.656 15.727 1 98.25 57 THR B N 1
ATOM 4331 C CA . THR B 1 57 ? 15.07 35.906 16.203 1 98.25 57 THR B CA 1
ATOM 4332 C C . THR B 1 57 ? 15.227 36.906 15.062 1 98.25 57 THR B C 1
ATOM 4334 O O . THR B 1 57 ? 15.367 38.094 15.305 1 98.25 57 THR B O 1
ATOM 4337 N N . GLY B 1 58 ? 15.195 36.375 13.93 1 97.69 58 GLY B N 1
ATOM 4338 C CA . GLY B 1 58 ? 15.492 37.188 12.758 1 97.69 58 GLY B CA 1
ATOM 4339 C C . GLY B 1 58 ? 16.922 37.062 12.281 1 97.69 58 GLY B C 1
ATOM 4340 O O . GLY B 1 58 ? 17.281 37.594 11.227 1 97.69 58 GLY B O 1
ATOM 4341 N N . ASN B 1 59 ? 17.719 36.281 12.977 1 97.75 59 ASN B N 1
ATOM 4342 C CA . ASN B 1 59 ? 19.141 36.156 12.656 1 97.75 59 ASN B CA 1
ATOM 4343 C C . ASN B 1 59 ? 19.453 34.781 12.078 1 97.75 59 ASN B C 1
ATOM 4345 O O . ASN B 1 59 ? 20.609 34.531 11.719 1 97.75 59 ASN B O 1
ATOM 4349 N N . GLU B 1 60 ? 18.5 33.875 12.008 1 98.44 60 GLU B N 1
ATOM 4350 C CA . GLU B 1 60 ? 18.719 32.562 11.469 1 98.44 60 GLU B CA 1
ATOM 4351 C C . GLU B 1 60 ? 19.078 32.625 9.984 1 98.44 60 GLU B C 1
ATOM 4353 O O . GLU B 1 60 ? 18.625 33.5 9.273 1 98.44 60 GLU B O 1
ATOM 4358 N N . SER B 1 61 ? 19.875 31.703 9.508 1 98.44 61 SER B N 1
ATOM 4359 C CA . SER B 1 61 ? 20.266 31.641 8.102 1 98.44 61 SER B CA 1
ATOM 4360 C C . SER B 1 61 ? 20.469 30.203 7.648 1 98.44 61 SER B C 1
ATOM 4362 O O . SER B 1 61 ? 20.578 29.281 8.477 1 98.44 61 SER B O 1
ATOM 4364 N N . ASN B 1 62 ? 20.391 29.938 6.473 1 98.31 62 ASN B N 1
ATOM 4365 C CA . ASN B 1 62 ? 20.656 28.703 5.75 1 98.31 62 ASN B CA 1
ATOM 4366 C C . ASN B 1 62 ? 21.547 28.938 4.535 1 98.31 62 ASN B C 1
ATOM 4368 O O . ASN B 1 62 ? 21.359 29.906 3.805 1 98.31 62 ASN B O 1
ATOM 4372 N N . PRO B 1 63 ? 22.609 28.109 4.266 1 98 63 PRO B N 1
ATOM 4373 C CA . PRO B 1 63 ? 23.531 28.375 3.162 1 98 63 PRO B CA 1
ATOM 4374 C C . PRO B 1 63 ? 22.938 28.047 1.798 1 98 63 PRO B C 1
ATOM 4376 O O . PRO B 1 63 ? 22.141 27.109 1.685 1 98 63 PRO B O 1
ATOM 4379 N N . ASP B 1 64 ? 23.344 28.812 0.788 1 97 64 ASP B N 1
ATOM 4380 C CA . ASP B 1 64 ? 23.047 28.422 -0.589 1 97 64 ASP B CA 1
ATOM 4381 C C . ASP B 1 64 ? 24.094 27.438 -1.113 1 97 64 ASP B C 1
ATOM 4383 O O . ASP B 1 64 ? 24.875 26.875 -0.338 1 97 64 ASP B O 1
ATOM 4387 N N . ASP B 1 65 ? 24.047 27.141 -2.398 1 90.75 65 ASP B N 1
ATOM 4388 C CA . ASP B 1 65 ? 24.891 26.094 -2.959 1 90.75 65 ASP B CA 1
ATOM 4389 C C . ASP B 1 65 ? 26.344 26.531 -3.029 1 90.75 65 ASP B C 1
ATOM 4391 O O . ASP B 1 65 ? 27.25 25.719 -3.217 1 90.75 65 ASP B O 1
ATOM 4395 N N . LEU B 1 66 ? 26.656 27.797 -2.76 1 94.69 66 LEU B N 1
ATOM 4396 C CA . LEU B 1 66 ? 28.031 28.312 -2.713 1 94.69 66 LEU B CA 1
ATOM 4397 C C . LEU B 1 66 ? 28.469 28.531 -1.271 1 94.69 66 LEU B C 1
ATOM 4399 O O . LEU B 1 66 ? 29.578 29.031 -1.029 1 94.69 66 LEU B O 1
ATOM 4403 N N . GLY B 1 67 ? 27.609 28.234 -0.333 1 95.44 67 GLY B N 1
ATOM 4404 C CA . GLY B 1 67 ? 27.938 28.359 1.079 1 95.44 67 GLY B CA 1
ATOM 4405 C C . GLY B 1 67 ? 27.625 29.734 1.639 1 95.44 67 GLY B C 1
ATOM 4406 O O . GLY B 1 67 ? 27.906 30.016 2.807 1 95.44 67 GLY B O 1
ATOM 4407 N N . ARG B 1 68 ? 27.062 30.641 0.819 1 96.5 68 ARG B N 1
ATOM 4408 C CA . ARG B 1 68 ? 26.719 31.969 1.285 1 96.5 68 ARG B CA 1
ATOM 4409 C C . ARG B 1 68 ? 25.453 31.938 2.15 1 96.5 68 ARG B C 1
ATOM 4411 O O . ARG B 1 68 ? 24.469 31.297 1.798 1 96.5 68 ARG B O 1
ATOM 4418 N N . PRO B 1 69 ? 25.438 32.656 3.23 1 97.94 69 PRO B N 1
ATOM 4419 C CA . PRO B 1 69 ? 24.266 32.656 4.105 1 97.94 69 PRO B CA 1
ATOM 4420 C C . PRO B 1 69 ? 23.062 33.375 3.5 1 97.94 69 PRO B C 1
ATOM 4422 O O . PRO B 1 69 ? 23.219 34.5 2.979 1 97.94 69 PRO B O 1
ATOM 4425 N N . VAL B 1 70 ? 21.938 32.75 3.508 1 98.69 70 VAL B N 1
ATOM 4426 C CA . VAL B 1 70 ? 20.641 33.375 3.209 1 98.69 70 VAL B CA 1
ATOM 4427 C C . VAL B 1 70 ? 19.844 33.531 4.496 1 98.69 70 VAL B C 1
ATOM 4429 O O . VAL B 1 70 ? 19.469 32.531 5.133 1 98.69 70 VAL B O 1
ATOM 4432 N N . GLY B 1 71 ? 19.562 34.719 4.898 1 98.62 71 GLY B N 1
ATOM 4433 C CA . GLY B 1 71 ? 18.875 35 6.152 1 98.62 71 GLY B CA 1
ATOM 4434 C C . GLY B 1 71 ? 17.375 34.906 6.051 1 98.62 71 GLY B C 1
ATOM 4435 O O . GLY B 1 71 ? 16.797 35.125 4.984 1 98.62 71 GLY B O 1
ATOM 4436 N N . VAL B 1 72 ? 16.734 34.531 7.215 1 98.69 72 VAL B N 1
ATOM 4437 C CA . VAL B 1 72 ? 15.281 34.625 7.281 1 98.69 72 VAL B CA 1
ATOM 4438 C C . VAL B 1 72 ? 14.836 36.062 7.078 1 98.69 72 VAL B C 1
ATOM 4440 O O . VAL B 1 72 ? 15.57 37 7.41 1 98.69 72 VAL B O 1
ATOM 4443 N N . TYR B 1 73 ? 13.734 36.25 6.441 1 98.5 73 TYR B N 1
ATOM 4444 C CA . TYR B 1 73 ? 13.188 37.594 6.262 1 98.5 73 TYR B CA 1
ATOM 4445 C C . TYR B 1 73 ? 11.664 37.562 6.352 1 98.5 73 TYR B C 1
ATOM 4447 O O . TYR B 1 73 ? 11.047 36.5 6.258 1 98.5 73 TYR B O 1
ATOM 4455 N N . ARG B 1 74 ? 11.102 38.656 6.625 1 98.56 74 ARG B N 1
ATOM 4456 C CA . ARG B 1 74 ? 9.656 38.812 6.719 1 98.56 74 ARG B CA 1
ATOM 4457 C C . ARG B 1 74 ? 9.039 39.062 5.344 1 98.56 74 ARG B C 1
ATOM 4459 O O . ARG B 1 74 ? 9.445 39.969 4.621 1 98.56 74 ARG B O 1
ATOM 4466 N N . ILE B 1 75 ? 8.094 38.156 4.945 1 98.31 75 ILE B N 1
ATOM 4467 C CA . ILE B 1 75 ? 7.305 38.438 3.75 1 98.31 75 ILE B CA 1
ATOM 4468 C C . ILE B 1 75 ? 6.508 39.719 3.939 1 98.31 75 ILE B C 1
ATOM 4470 O O . ILE B 1 75 ? 5.898 39.938 4.992 1 98.31 75 ILE B O 1
ATOM 4474 N N . ARG B 1 76 ? 6.441 40.562 2.912 1 95.5 76 ARG B N 1
ATOM 4475 C CA . ARG B 1 76 ? 5.75 41.844 2.998 1 95.5 76 ARG B CA 1
ATOM 4476 C C . ARG B 1 76 ? 4.43 41.812 2.232 1 95.5 76 ARG B C 1
ATOM 4478 O O . ARG B 1 76 ? 4.34 41.188 1.173 1 95.5 76 ARG B O 1
ATOM 4485 N N . ALA B 1 77 ? 3.512 42.5 2.76 1 94.75 77 ALA B N 1
ATOM 4486 C CA . ALA B 1 77 ? 2.215 42.594 2.1 1 94.75 77 ALA B CA 1
ATOM 4487 C C . ALA B 1 77 ? 2.365 43.188 0.702 1 94.75 77 ALA B C 1
ATOM 4489 O O . ALA B 1 77 ? 1.543 42.938 -0.181 1 94.75 77 ALA B O 1
ATOM 4490 N N . THR B 1 78 ? 3.414 44 0.452 1 93.75 78 THR B N 1
ATOM 4491 C CA . THR B 1 78 ? 3.627 44.719 -0.804 1 93.75 78 THR B CA 1
ATOM 4492 C C . THR B 1 78 ? 4.352 43.844 -1.813 1 93.75 78 THR B C 1
ATOM 4494 O O . THR B 1 78 ? 4.516 44.219 -2.975 1 93.75 78 THR B O 1
ATOM 4497 N N . ASP B 1 79 ? 4.785 42.656 -1.342 1 93 79 ASP B N 1
ATOM 4498 C CA . ASP B 1 79 ? 5.398 41.719 -2.293 1 93 79 ASP B CA 1
ATOM 4499 C C . ASP B 1 79 ? 4.406 41.312 -3.377 1 93 79 ASP B C 1
ATOM 4501 O O . ASP B 1 79 ? 3.191 41.375 -3.174 1 93 79 ASP B O 1
ATOM 4505 N N . PRO B 1 80 ? 4.816 40.969 -4.594 1 88.69 80 PRO B N 1
ATOM 4506 C CA . PRO B 1 80 ? 3.924 40.688 -5.719 1 88.69 80 PRO B CA 1
ATOM 4507 C C . PRO B 1 80 ? 2.912 39.594 -5.398 1 88.69 80 PRO B C 1
ATOM 4509 O O . PRO B 1 80 ? 1.751 39.656 -5.809 1 88.69 80 PRO B O 1
ATOM 4512 N N . HIS B 1 81 ? 3.324 38.594 -4.668 1 91 81 HIS B N 1
ATOM 4513 C CA . HIS B 1 81 ? 2.463 37.469 -4.344 1 91 81 HIS B CA 1
ATOM 4514 C C . HIS B 1 81 ? 2.646 37.031 -2.893 1 91 81 HIS B C 1
ATOM 4516 O O . HIS B 1 81 ? 3.004 35.875 -2.625 1 91 81 HIS B O 1
ATOM 4522 N N . PRO B 1 82 ? 2.244 37.875 -2.016 1 95.12 82 PRO B N 1
ATOM 4523 C CA . PRO B 1 82 ? 2.627 37.625 -0.627 1 95.12 82 PRO B CA 1
ATOM 4524 C C . PRO B 1 82 ? 1.99 36.344 -0.073 1 95.12 82 PRO B C 1
ATOM 4526 O O . PRO B 1 82 ? 2.539 35.719 0.841 1 95.12 82 PRO B O 1
ATOM 4529 N N . TYR B 1 83 ? 0.898 35.844 -0.665 1 96.69 83 TYR B N 1
ATOM 4530 C CA . TYR B 1 83 ? 0.194 34.719 -0.069 1 96.69 83 TYR B CA 1
ATOM 4531 C C . TYR B 1 83 ? 0.442 33.438 -0.864 1 96.69 83 TYR B C 1
ATOM 4533 O O . TYR B 1 83 ? -0.212 32.438 -0.632 1 96.69 83 TYR B O 1
ATOM 4541 N N . LEU B 1 84 ? 1.349 33.5 -1.835 1 95.94 84 LEU B N 1
ATOM 4542 C CA . LEU B 1 84 ? 1.72 32.312 -2.604 1 95.94 84 LEU B CA 1
ATOM 4543 C C . LEU B 1 84 ? 3.191 31.969 -2.395 1 95.94 84 LEU B C 1
ATOM 4545 O O . LEU B 1 84 ? 3.842 31.438 -3.295 1 95.94 84 LEU B O 1
ATOM 4549 N N . MET B 1 85 ? 3.715 32.281 -1.17 1 95.88 85 MET B N 1
ATOM 4550 C CA . MET B 1 85 ? 5.133 32.062 -0.894 1 95.88 85 MET B CA 1
ATOM 4551 C C . MET B 1 85 ? 5.34 30.766 -0.11 1 95.88 85 MET B C 1
ATOM 4553 O O . MET B 1 85 ? 4.508 30.406 0.719 1 95.88 85 MET B O 1
ATOM 4557 N N . PRO B 1 86 ? 6.539 30.078 -0.276 1 97.25 86 PRO B N 1
ATOM 4558 C CA . PRO B 1 86 ? 7.496 30.359 -1.348 1 97.25 86 PRO B CA 1
ATOM 4559 C C . PRO B 1 86 ? 6.914 30.125 -2.738 1 97.25 86 PRO B C 1
ATOM 4561 O O . PRO B 1 86 ? 5.895 29.453 -2.879 1 97.25 86 PRO B O 1
ATOM 4564 N N . GLY B 1 87 ? 7.469 30.688 -3.701 1 95 87 GLY B N 1
ATOM 4565 C CA . GLY B 1 87 ? 6.879 30.812 -5.023 1 95 87 GLY B CA 1
ATOM 4566 C C . GLY B 1 87 ? 6.844 29.5 -5.789 1 95 87 GLY B C 1
ATOM 4567 O O . GLY B 1 87 ? 6.438 29.469 -6.953 1 95 87 GLY B O 1
ATOM 4568 N N . ALA B 1 88 ? 7.238 28.391 -5.191 1 93.75 88 ALA B N 1
ATOM 4569 C CA . ALA B 1 88 ? 7.203 27.047 -5.762 1 93.75 88 ALA B CA 1
ATOM 4570 C C . ALA B 1 88 ? 6.969 26 -4.68 1 93.75 88 ALA B C 1
ATOM 4572 O O . ALA B 1 88 ? 7.129 26.281 -3.49 1 93.75 88 ALA B O 1
ATOM 4573 N N . ASP B 1 89 ? 6.484 24.797 -5.152 1 93.31 89 ASP B N 1
ATOM 4574 C CA . ASP B 1 89 ? 6.383 23.641 -4.254 1 93.31 89 ASP B CA 1
ATOM 4575 C C . ASP B 1 89 ? 7.766 23.172 -3.811 1 93.31 89 ASP B C 1
ATOM 4577 O O . ASP B 1 89 ? 8.578 22.75 -4.637 1 93.31 89 ASP B O 1
ATOM 4581 N N . PRO B 1 90 ? 8.086 23.312 -2.48 1 95.81 90 PRO B N 1
ATOM 4582 C CA . PRO B 1 90 ? 9.391 22.844 -2.027 1 95.81 90 PRO B CA 1
ATOM 4583 C C . PRO B 1 90 ? 9.531 21.328 -2.105 1 95.81 90 PRO B C 1
ATOM 4585 O O . PRO B 1 90 ? 8.594 20.641 -2.516 1 95.81 90 PRO B O 1
ATOM 4588 N N . GLY B 1 91 ? 10.773 20.859 -1.834 1 92.69 91 GLY B N 1
ATOM 4589 C CA . GLY B 1 91 ? 11.016 19.422 -1.888 1 92.69 91 GLY B CA 1
ATOM 4590 C C . GLY B 1 91 ? 10.359 18.656 -0.755 1 92.69 91 GLY B C 1
ATOM 4591 O O . GLY B 1 91 ? 10.711 18.844 0.412 1 92.69 91 GLY B O 1
ATOM 4592 N N . GLU B 1 92 ? 9.391 17.797 -1.083 1 91.12 92 GLU B N 1
ATOM 4593 C CA . GLU B 1 92 ? 8.688 16.969 -0.105 1 91.12 92 GLU B CA 1
ATOM 4594 C C . GLU B 1 92 ? 9.195 15.531 -0.126 1 91.12 92 GLU B C 1
ATOM 4596 O O . GLU B 1 92 ? 9.984 15.156 -0.999 1 91.12 92 GLU B O 1
ATOM 4601 N N . GLY B 1 93 ? 8.797 14.766 0.821 1 92.12 93 GLY B N 1
ATOM 4602 C CA . GLY B 1 93 ? 9.156 13.352 0.872 1 92.12 93 GLY B CA 1
ATOM 4603 C C . GLY B 1 93 ? 10.375 13.078 1.737 1 92.12 93 GLY B C 1
ATOM 4604 O O . GLY B 1 93 ? 11.078 14.008 2.137 1 92.12 93 GLY B O 1
ATOM 4605 N N . PHE B 1 94 ? 10.68 11.859 1.938 1 95.44 94 PHE B N 1
ATOM 4606 C CA . PHE B 1 94 ? 11.641 11.383 2.93 1 95.44 94 PHE B CA 1
ATOM 4607 C C . PHE B 1 94 ? 13.055 11.812 2.566 1 95.44 94 PHE B C 1
ATOM 4609 O O . PHE B 1 94 ? 13.773 12.359 3.4 1 95.44 94 PHE B O 1
ATOM 4616 N N . GLN B 1 95 ? 13.5 11.594 1.304 1 91.5 95 GLN B N 1
ATOM 4617 C CA . GLN B 1 95 ? 14.859 11.922 0.899 1 91.5 95 GLN B CA 1
ATOM 4618 C C . GLN B 1 95 ? 15.094 13.43 0.913 1 91.5 95 GLN B C 1
ATOM 4620 O O . GLN B 1 95 ? 16.156 13.891 1.337 1 91.5 95 GLN B O 1
ATOM 4625 N N . ASN B 1 96 ? 14.102 14.164 0.397 1 93.88 96 ASN B N 1
ATOM 4626 C CA . ASN B 1 96 ? 14.203 15.617 0.464 1 93.88 96 ASN B CA 1
ATOM 4627 C C . ASN B 1 96 ? 14.305 16.109 1.906 1 93.88 96 ASN B C 1
ATOM 4629 O O . ASN B 1 96 ? 15.117 16.984 2.215 1 93.88 96 ASN B O 1
ATOM 4633 N N . THR B 1 97 ? 13.484 15.547 2.756 1 96.81 97 THR B N 1
ATOM 4634 C CA . THR B 1 97 ? 13.523 15.93 4.164 1 96.81 97 THR B CA 1
ATOM 4635 C C . THR B 1 97 ? 14.891 15.602 4.77 1 96.81 97 THR B C 1
ATOM 4637 O O . THR B 1 97 ? 15.438 16.391 5.539 1 96.81 97 THR B O 1
ATOM 4640 N N . ASN B 1 98 ? 15.461 14.445 4.414 1 95.19 98 ASN B N 1
ATOM 4641 C CA . ASN B 1 98 ? 16.812 14.117 4.871 1 95.19 98 ASN B CA 1
ATOM 4642 C C . ASN B 1 98 ? 17.828 15.172 4.438 1 95.19 98 ASN B C 1
ATOM 4644 O O . ASN B 1 98 ? 18.656 15.594 5.234 1 95.19 98 ASN B O 1
ATOM 4648 N N . TYR B 1 99 ? 17.703 15.57 3.219 1 94.12 99 TYR B N 1
ATOM 4649 C CA . TYR B 1 99 ? 18.656 16.562 2.736 1 94.12 99 TYR B CA 1
ATOM 4650 C C . TYR B 1 99 ? 18.5 17.875 3.484 1 94.12 99 TYR B C 1
ATOM 4652 O O . TYR B 1 99 ? 19.5 18.516 3.859 1 94.12 99 TYR B O 1
ATOM 4660 N N . GLN B 1 100 ? 17.297 18.281 3.67 1 97.5 100 GLN B N 1
ATOM 4661 C CA . GLN B 1 100 ? 17 19.516 4.402 1 97.5 100 GLN B CA 1
ATOM 4662 C C . GLN B 1 100 ? 17.609 19.469 5.801 1 97.5 100 GLN B C 1
ATOM 4664 O O . GLN B 1 100 ? 18.203 20.453 6.254 1 97.5 100 GLN B O 1
ATOM 4669 N N . LEU B 1 101 ? 17.547 18.328 6.414 1 98.12 101 LEU B N 1
ATOM 4670 C CA . LEU B 1 101 ? 17.922 18.203 7.82 1 98.12 101 LEU B CA 1
ATOM 4671 C C . LEU B 1 101 ? 19.406 17.906 7.973 1 98.12 101 LEU B C 1
ATOM 4673 O O . LEU B 1 101 ? 20.031 18.328 8.938 1 98.12 101 LEU B O 1
ATOM 4677 N N . PHE B 1 102 ? 20.016 17.188 6.973 1 96.38 102 PHE B N 1
ATOM 4678 C CA . PHE B 1 102 ? 21.344 16.625 7.195 1 96.38 102 PHE B CA 1
ATOM 4679 C C . PHE B 1 102 ? 22.297 17.016 6.07 1 96.38 102 PHE B C 1
ATOM 4681 O O . PHE B 1 102 ? 23.484 16.672 6.102 1 96.38 102 PHE B O 1
ATOM 4688 N N . CYS B 1 103 ? 21.797 17.688 5.043 1 93.25 103 CYS B N 1
ATOM 4689 C CA . CYS B 1 103 ? 22.562 17.969 3.824 1 93.25 103 CYS B CA 1
ATOM 4690 C C . CYS B 1 103 ? 23.047 16.688 3.176 1 93.25 103 CYS B C 1
ATOM 4692 O O . CYS B 1 103 ? 24.156 16.641 2.627 1 93.25 103 CYS B O 1
ATOM 4694 N N . ASP B 1 104 ? 22.25 15.648 3.445 1 89.31 104 ASP B N 1
ATOM 4695 C CA . ASP B 1 104 ? 22.5 14.305 2.936 1 89.31 104 ASP B CA 1
ATOM 4696 C C . ASP B 1 104 ? 21.203 13.508 2.783 1 89.31 104 ASP B C 1
ATOM 4698 O O . ASP B 1 104 ? 20.359 13.508 3.688 1 89.31 104 ASP B O 1
ATOM 4702 N N . ASP B 1 105 ? 21.062 12.875 1.645 1 85.19 105 ASP B N 1
ATOM 4703 C CA . ASP B 1 105 ? 19.844 12.109 1.393 1 85.19 105 ASP B CA 1
ATOM 4704 C C . ASP B 1 105 ? 19.797 10.852 2.252 1 85.19 105 ASP B C 1
ATOM 4706 O O . ASP B 1 105 ? 18.719 10.289 2.486 1 85.19 105 ASP B O 1
ATOM 4710 N N . HIS B 1 106 ? 20.953 10.406 2.658 1 84.75 106 HIS B N 1
ATOM 4711 C CA . HIS B 1 106 ? 21.078 9.172 3.422 1 84.75 106 HIS B CA 1
ATOM 4712 C C . HIS B 1 106 ? 22 9.359 4.629 1 84.75 106 HIS B C 1
ATOM 4714 O O . HIS B 1 106 ? 23.094 8.805 4.672 1 84.75 106 HIS B O 1
ATOM 4720 N N . PRO B 1 107 ? 21.438 10.086 5.535 1 89.75 107 PRO B N 1
ATOM 4721 C CA . PRO B 1 107 ? 22.297 10.336 6.695 1 89.75 107 PRO B CA 1
ATOM 4722 C C . PRO B 1 107 ? 22.688 9.055 7.426 1 89.75 107 PRO B C 1
ATOM 4724 O O . PRO B 1 107 ? 21.891 8.125 7.52 1 89.75 107 PRO B O 1
ATOM 4727 N N . ALA B 1 108 ? 23.891 9.039 7.926 1 85.12 108 ALA B N 1
ATOM 4728 C CA . ALA B 1 108 ? 24.375 7.898 8.695 1 85.12 108 ALA B CA 1
ATOM 4729 C C . ALA B 1 108 ? 23.562 7.715 9.977 1 85.12 108 ALA B C 1
ATOM 4731 O O . ALA B 1 108 ? 22.969 8.664 10.477 1 85.12 108 ALA B O 1
ATOM 4732 N N . PRO B 1 109 ? 23.531 6.449 10.461 1 80.56 109 PRO B N 1
ATOM 4733 C CA . PRO B 1 109 ? 22.891 6.258 11.766 1 80.56 109 PRO B CA 1
ATOM 4734 C C . PRO B 1 109 ? 23.469 7.16 12.852 1 80.56 109 PRO B C 1
ATOM 4736 O O . PRO B 1 109 ? 24.688 7.316 12.93 1 80.56 109 PRO B O 1
ATOM 4739 N N . GLY B 1 110 ? 22.672 7.781 13.57 1 84.94 110 GLY B N 1
ATOM 4740 C CA . GLY B 1 110 ? 23.125 8.625 14.672 1 84.94 110 GLY B CA 1
ATOM 4741 C C . GLY B 1 110 ? 23.453 10.039 14.234 1 84.94 110 GLY B C 1
ATOM 4742 O O . GLY B 1 110 ? 23.812 10.883 15.062 1 84.94 110 GLY B O 1
ATOM 4743 N N . ALA B 1 111 ? 23.328 10.289 12.914 1 90.75 111 ALA B N 1
ATOM 4744 C CA . ALA B 1 111 ? 23.578 11.656 12.445 1 90.75 111 ALA B CA 1
ATOM 4745 C C . ALA B 1 111 ? 22.672 12.656 13.18 1 90.75 111 ALA B C 1
ATOM 4747 O O . ALA B 1 111 ? 21.531 12.344 13.5 1 90.75 111 ALA B O 1
ATOM 4748 N N . VAL B 1 112 ? 23.25 13.812 13.445 1 93.19 112 VAL B N 1
ATOM 4749 C CA . VAL B 1 112 ? 22.531 14.891 14.109 1 93.19 112 VAL B CA 1
ATOM 4750 C C . VAL B 1 112 ? 22.047 15.906 13.07 1 93.19 112 VAL B C 1
ATOM 4752 O O . VAL B 1 112 ? 22.859 16.422 12.281 1 93.19 112 VAL B O 1
ATOM 4755 N N . PRO B 1 113 ? 20.781 16.172 13.039 1 96.75 113 PRO B N 1
ATOM 4756 C CA . PRO B 1 113 ? 20.312 17.141 12.062 1 96.75 113 PRO B CA 1
ATOM 4757 C C . PRO B 1 113 ? 20.812 18.562 12.344 1 96.75 113 PRO B C 1
ATOM 4759 O O . PRO B 1 113 ? 20.828 19 13.5 1 96.75 113 PRO B O 1
ATOM 4762 N N . THR B 1 114 ? 21.234 19.281 11.289 1 96.06 114 THR B N 1
ATOM 4763 C CA . THR B 1 114 ? 21.719 20.656 11.391 1 96.06 114 THR B CA 1
ATOM 4764 C C . THR B 1 114 ? 20.688 21.625 10.82 1 96.06 114 THR B C 1
ATOM 4766 O O . THR B 1 114 ? 20.781 22.844 11.047 1 96.06 114 THR B O 1
ATOM 4769 N N . ASN B 1 115 ? 19.719 21.109 10.047 1 98.25 115 ASN B N 1
ATOM 4770 C CA . ASN B 1 115 ? 18.688 21.906 9.383 1 98.25 115 ASN B CA 1
ATOM 4771 C C . ASN B 1 115 ? 19.297 22.938 8.445 1 98.25 115 ASN B C 1
ATOM 4773 O O . ASN B 1 115 ? 18.812 24.078 8.383 1 98.25 115 ASN B O 1
ATOM 4777 N N . GLN B 1 116 ? 20.344 22.562 7.691 1 98 116 GLN B N 1
ATOM 4778 C CA . GLN B 1 116 ? 21.062 23.547 6.891 1 98 116 GLN B CA 1
ATOM 4779 C C . GLN B 1 116 ? 20.891 23.281 5.398 1 98 116 GLN B C 1
ATOM 4781 O O . GLN B 1 116 ? 21.562 23.906 4.57 1 98 116 GLN B O 1
ATOM 4786 N N . GLY B 1 117 ? 19.984 22.375 5.051 1 97.62 117 GLY B N 1
ATOM 4787 C CA . GLY B 1 117 ? 19.906 21.969 3.654 1 97.62 117 GLY B CA 1
ATOM 4788 C C . GLY B 1 117 ? 18.688 22.547 2.938 1 97.62 117 GLY B C 1
ATOM 4789 O O . GLY B 1 117 ? 18.406 22.172 1.796 1 97.62 117 GLY B O 1
ATOM 4790 N N . PHE B 1 118 ? 17.953 23.5 3.504 1 98.5 118 PHE B N 1
ATOM 4791 C CA . PHE B 1 118 ? 16.641 23.906 2.996 1 98.5 118 PHE B CA 1
ATOM 4792 C C . PHE B 1 118 ? 16.797 24.719 1.72 1 98.5 118 PHE B C 1
ATOM 4794 O O . PHE B 1 118 ? 16.062 24.516 0.752 1 98.5 118 PHE B O 1
ATOM 4801 N N . VAL B 1 119 ? 17.719 25.672 1.64 1 98.44 119 VAL B N 1
ATOM 4802 C CA . VAL B 1 119 ? 17.875 26.547 0.482 1 98.44 119 VAL B CA 1
ATOM 4803 C C . VAL B 1 119 ? 18.344 25.734 -0.723 1 98.44 119 VAL B C 1
ATOM 4805 O O . VAL B 1 119 ? 17.781 25.844 -1.813 1 98.44 119 VAL B O 1
ATOM 4808 N N . VAL B 1 120 ? 19.328 24.859 -0.489 1 96.12 120 VAL B N 1
ATOM 4809 C CA . VAL B 1 120 ? 19.875 24.031 -1.572 1 96.12 120 VAL B CA 1
ATOM 4810 C C . VAL B 1 120 ? 18.797 23.062 -2.055 1 96.12 120 VAL B C 1
ATOM 4812 O O . VAL B 1 120 ? 18.656 22.828 -3.26 1 96.12 120 VAL B O 1
ATOM 4815 N N . ASN B 1 121 ? 18.094 22.5 -1.134 1 95.75 121 ASN B N 1
ATOM 4816 C CA . ASN B 1 121 ? 17.016 21.578 -1.516 1 95.75 121 ASN B CA 1
ATOM 4817 C C . ASN B 1 121 ? 15.922 22.281 -2.309 1 95.75 121 ASN B C 1
ATOM 4819 O O . ASN B 1 121 ? 15.367 21.719 -3.25 1 95.75 121 ASN B O 1
ATOM 4823 N N . PHE B 1 122 ? 15.578 23.516 -1.938 1 96.81 122 PHE B N 1
ATOM 4824 C CA . PHE B 1 122 ? 14.555 24.25 -2.664 1 96.81 122 PHE B CA 1
ATOM 4825 C C . PHE B 1 122 ? 15.023 24.578 -4.082 1 96.81 122 PHE B C 1
ATOM 4827 O O . PHE B 1 122 ? 14.219 24.547 -5.02 1 96.81 122 PHE B O 1
ATOM 4834 N N . LYS B 1 123 ? 16.266 24.875 -4.27 1 94.31 123 LYS B N 1
ATOM 4835 C CA . LYS B 1 123 ? 16.828 25.047 -5.605 1 94.31 123 LYS B CA 1
ATOM 4836 C C . LYS B 1 123 ? 16.578 23.812 -6.473 1 94.31 123 LYS B C 1
ATOM 4838 O O . LYS B 1 123 ? 16.141 23.938 -7.621 1 94.31 123 LYS B O 1
ATOM 4843 N N . SER B 1 124 ? 16.859 22.734 -5.812 1 90.62 124 SER B N 1
ATOM 4844 C CA . SER B 1 124 ? 16.641 21.469 -6.508 1 90.62 124 SER B CA 1
ATOM 4845 C C . SER B 1 124 ? 15.172 21.266 -6.855 1 90.62 124 SER B C 1
ATOM 4847 O O . SER B 1 124 ? 14.836 20.766 -7.93 1 90.62 124 SER B O 1
ATOM 4849 N N . ALA B 1 125 ? 14.305 21.594 -5.969 1 90.81 125 ALA B N 1
ATOM 4850 C CA . ALA B 1 125 ? 12.867 21.438 -6.184 1 90.81 125 ALA B CA 1
ATOM 4851 C C . ALA B 1 125 ? 12.383 22.312 -7.324 1 90.81 125 ALA B C 1
ATOM 4853 O O . ALA B 1 125 ? 11.562 21.891 -8.141 1 90.81 125 ALA B O 1
ATOM 4854 N N . ILE B 1 126 ? 12.859 23.562 -7.383 1 90.94 126 ILE B N 1
ATOM 4855 C CA . ILE B 1 126 ? 12.516 24.484 -8.461 1 90.94 126 ILE B CA 1
ATOM 4856 C C . ILE B 1 126 ? 12.945 23.891 -9.805 1 90.94 126 ILE B C 1
ATOM 4858 O O . ILE B 1 126 ? 12.164 23.891 -10.758 1 90.94 126 ILE B O 1
ATOM 4862 N N . ALA B 1 127 ? 14.125 23.359 -9.797 1 85.62 127 ALA B N 1
ATOM 4863 C CA . ALA B 1 127 ? 14.664 22.781 -11.023 1 85.62 127 ALA B CA 1
ATOM 4864 C C . ALA B 1 127 ? 13.836 21.562 -11.461 1 85.62 127 ALA B C 1
ATOM 4866 O O . ALA B 1 127 ? 13.594 21.375 -12.656 1 85.62 127 ALA B O 1
ATOM 4867 N N . THR B 1 128 ? 13.469 20.781 -10.461 1 81.81 128 THR B N 1
ATOM 4868 C CA . THR B 1 128 ? 12.648 19.609 -10.734 1 81.81 128 THR B CA 1
ATOM 4869 C C . THR B 1 128 ? 11.305 20.016 -11.328 1 81.81 128 THR B C 1
ATOM 4871 O O . THR B 1 128 ? 10.844 19.406 -12.297 1 81.81 128 THR B O 1
ATOM 4874 N N . ASP B 1 129 ? 10.664 20.953 -10.797 1 79.25 129 ASP B N 1
ATOM 4875 C CA . ASP B 1 129 ? 9.383 21.453 -11.289 1 79.25 129 ASP B CA 1
ATOM 4876 C C . ASP B 1 129 ? 9.516 21.969 -12.719 1 79.25 129 ASP B C 1
ATOM 4878 O O . ASP B 1 129 ? 8.648 21.719 -13.562 1 79.25 129 ASP B O 1
ATOM 4882 N N . GLN B 1 130 ? 10.531 22.672 -12.969 1 76 130 GLN B N 1
ATOM 4883 C CA . GLN B 1 130 ? 10.75 23.25 -14.281 1 76 130 GLN B CA 1
ATOM 4884 C C . GLN B 1 130 ? 11 22.172 -15.328 1 76 130 GLN B C 1
ATOM 4886 O O . GLN B 1 130 ? 10.648 22.328 -16.5 1 76 130 GLN B O 1
ATOM 4891 N N . SER B 1 131 ? 11.484 21.125 -14.859 1 72.56 131 SER B N 1
ATOM 4892 C CA . SER B 1 131 ? 11.781 20.031 -15.781 1 72.56 131 SER B CA 1
ATOM 4893 C C . SER B 1 131 ? 10.516 19.25 -16.141 1 72.56 131 SER B C 1
ATOM 4895 O O . SER B 1 131 ? 10.438 18.641 -17.203 1 72.56 131 SER B O 1
ATOM 4897 N N . ARG B 1 132 ? 9.445 19.031 -15.188 1 67.06 132 ARG B N 1
ATOM 4898 C CA . ARG B 1 132 ? 8.219 18.25 -15.359 1 67.06 132 ARG B CA 1
ATOM 4899 C C . ARG B 1 132 ? 7.164 19.062 -16.109 1 67.06 132 ARG B C 1
ATOM 4901 O O . ARG B 1 132 ? 6.125 18.531 -16.5 1 67.06 132 ARG B O 1
ATOM 4908 N N . HIS B 1 133 ? 7.305 19.953 -16.766 1 61.19 133 HIS B N 1
ATOM 4909 C CA . HIS B 1 133 ? 6.379 20.875 -17.422 1 61.19 133 HIS B CA 1
ATOM 4910 C C . HIS B 1 133 ? 5.188 21.188 -16.516 1 61.19 133 HIS B C 1
ATOM 4912 O O . HIS B 1 133 ? 4.137 21.609 -17 1 61.19 133 HIS B O 1
ATOM 4918 N N . ASP B 1 134 ? 5.164 20.797 -15.234 1 58.62 134 ASP B N 1
ATOM 4919 C CA . ASP B 1 134 ? 4.043 21.062 -14.336 1 58.62 134 ASP B CA 1
ATOM 4920 C C . ASP B 1 134 ? 3.824 22.562 -14.164 1 58.62 134 ASP B C 1
ATOM 4922 O O . ASP B 1 134 ? 2.684 23.031 -14.07 1 58.62 134 ASP B O 1
ATOM 4926 N N . LYS B 1 135 ? 4.816 23.375 -14.469 1 64.75 135 LYS B N 1
ATOM 4927 C CA . LYS B 1 135 ? 4.859 24.828 -14.469 1 64.75 135 LYS B CA 1
ATOM 4928 C C . LYS B 1 135 ? 4.133 25.406 -13.25 1 64.75 135 LYS B C 1
ATOM 4930 O O . LYS B 1 135 ? 3.311 26.312 -13.383 1 64.75 135 LYS B O 1
ATOM 4935 N N . ASP B 1 136 ? 4.434 24.828 -11.961 1 78 136 ASP B N 1
ATOM 4936 C CA . ASP B 1 136 ? 3.799 25.281 -10.727 1 78 136 ASP B CA 1
ATOM 4937 C C . ASP B 1 136 ? 4.562 26.438 -10.109 1 78 136 ASP B C 1
ATOM 4939 O O . ASP B 1 136 ? 4 27.219 -9.336 1 78 136 ASP B O 1
ATOM 4943 N N . ALA B 1 137 ? 5.812 26.562 -10.523 1 87.69 137 ALA B N 1
ATOM 4944 C CA . ALA B 1 137 ? 6.621 27.641 -9.953 1 87.69 137 ALA B CA 1
ATOM 4945 C C . ALA B 1 137 ? 6.223 29 -10.539 1 87.69 137 ALA B C 1
ATOM 4947 O O . ALA B 1 137 ? 6.066 29.125 -11.75 1 87.69 137 ALA B O 1
ATOM 4948 N N . LEU B 1 138 ? 6.043 30 -9.695 1 90.69 138 LEU B N 1
ATOM 4949 C CA . LEU B 1 138 ? 5.773 31.359 -10.148 1 90.69 138 LEU B CA 1
ATOM 4950 C C . LEU B 1 138 ? 6.996 31.953 -10.836 1 90.69 138 LEU B C 1
ATOM 4952 O O . LEU B 1 138 ? 8.125 31.719 -10.414 1 90.69 138 LEU B O 1
ATOM 4956 N N . PRO B 1 139 ? 6.707 32.719 -11.906 1 88 139 PRO B N 1
ATOM 4957 C CA . PRO B 1 139 ? 7.852 33.438 -12.492 1 88 139 PRO B CA 1
ATOM 4958 C C . PRO B 1 139 ? 8.633 34.25 -11.469 1 88 139 PRO B C 1
ATOM 4960 O O . PRO B 1 139 ? 8.031 34.938 -10.625 1 88 139 PRO B O 1
ATOM 4963 N N . GLY B 1 140 ? 9.945 34.094 -11.484 1 90.81 140 GLY B N 1
ATOM 4964 C CA . GLY B 1 140 ? 10.789 34.875 -10.602 1 90.81 140 GLY B CA 1
ATOM 4965 C C . GLY B 1 140 ? 11.086 34.188 -9.281 1 90.81 140 GLY B C 1
ATOM 4966 O O . GLY B 1 140 ? 11.797 34.75 -8.438 1 90.81 140 GLY B O 1
ATOM 4967 N N . THR B 1 141 ? 10.633 32.969 -9.125 1 94.88 141 THR B N 1
ATOM 4968 C CA . THR B 1 141 ? 10.914 32.25 -7.898 1 94.88 141 THR B CA 1
ATOM 4969 C C . THR B 1 141 ? 12.406 31.938 -7.781 1 94.88 141 THR B C 1
ATOM 4971 O O . THR B 1 141 ? 13.031 31.469 -8.742 1 94.88 141 THR B O 1
ATOM 4974 N N . THR B 1 142 ? 13 32.25 -6.672 1 96.31 142 THR B N 1
ATOM 4975 C CA . THR B 1 142 ? 14.406 31.969 -6.383 1 96.31 142 THR B CA 1
ATOM 4976 C C . THR B 1 142 ? 14.531 31.109 -5.133 1 96.31 142 THR B C 1
ATOM 4978 O O . THR B 1 142 ? 13.641 31.094 -4.289 1 96.31 142 THR B O 1
ATOM 4981 N N . PRO B 1 143 ? 15.633 30.344 -4.969 1 97 143 PRO B N 1
ATOM 4982 C CA . PRO B 1 143 ? 15.82 29.453 -3.814 1 97 143 PRO B CA 1
ATOM 4983 C C . PRO B 1 143 ? 15.758 30.203 -2.486 1 97 143 PRO B C 1
ATOM 4985 O O . PRO B 1 143 ? 15.336 29.641 -1.475 1 97 143 PRO B O 1
ATOM 4988 N N . GLU B 1 144 ? 16.125 31.5 -2.439 1 98.06 144 GLU B N 1
ATOM 4989 C CA . GLU B 1 144 ? 16.172 32.312 -1.219 1 98.06 144 GLU B CA 1
ATOM 4990 C C . GLU B 1 144 ? 14.773 32.5 -0.633 1 98.06 144 GLU B C 1
ATOM 4992 O O . GLU B 1 144 ? 14.625 32.75 0.562 1 98.06 144 GLU B O 1
ATOM 4997 N N . GLN B 1 145 ? 13.773 32.25 -1.454 1 98 145 GLN B N 1
ATOM 4998 C CA . GLN B 1 145 ? 12.398 32.5 -1.024 1 98 145 GLN B CA 1
ATOM 4999 C C . GLN B 1 145 ? 11.969 31.5 0.045 1 98 145 GLN B C 1
ATOM 5001 O O . GLN B 1 145 ? 11 31.75 0.773 1 98 145 GLN B O 1
ATOM 5006 N N . ILE B 1 146 ? 12.719 30.328 0.152 1 98.62 146 ILE B N 1
ATOM 5007 C CA . ILE B 1 146 ? 12.383 29.328 1.158 1 98.62 146 ILE B CA 1
ATOM 5008 C C . ILE B 1 146 ? 12.625 29.906 2.555 1 98.62 146 ILE B C 1
ATOM 5010 O O . ILE B 1 146 ? 12.102 29.375 3.543 1 98.62 146 ILE B O 1
ATOM 5014 N N . MET B 1 147 ? 13.367 31.047 2.648 1 98.88 147 MET B N 1
ATOM 5015 C CA . MET B 1 147 ? 13.711 31.672 3.924 1 98.88 147 MET B CA 1
ATOM 5016 C C . MET B 1 147 ? 12.758 32.812 4.238 1 98.88 147 MET B C 1
ATOM 5018 O O . MET B 1 147 ? 12.922 33.5 5.242 1 98.88 147 MET B O 1
ATOM 5022 N N . GLY B 1 148 ? 11.773 33.062 3.396 1 98.69 148 GLY B N 1
ATOM 5023 C CA . GLY B 1 148 ? 10.711 34.031 3.707 1 98.69 148 GLY B CA 1
ATOM 5024 C C . GLY B 1 148 ? 9.664 33.469 4.648 1 98.69 148 GLY B C 1
ATOM 5025 O O . GLY B 1 148 ? 9.195 32.344 4.457 1 98.69 148 GLY B O 1
ATOM 5026 N N . MET B 1 149 ? 9.375 34.25 5.652 1 98.75 149 MET B N 1
ATOM 5027 C CA . MET B 1 149 ? 8.43 33.812 6.68 1 98.75 149 MET B CA 1
ATOM 5028 C C . MET B 1 149 ? 7.277 34.812 6.812 1 98.75 149 MET B C 1
ATOM 5030 O O . MET B 1 149 ? 7.477 36 6.676 1 98.75 149 MET B O 1
ATOM 5034 N N . TYR B 1 150 ? 6.09 34.25 7.051 1 98.75 150 TYR B N 1
ATOM 5035 C CA . TYR B 1 150 ? 4.922 35.125 7.25 1 98.75 150 TYR B CA 1
ATOM 5036 C C . TYR B 1 150 ? 4.996 35.844 8.594 1 98.75 150 TYR B C 1
ATOM 5038 O O . TYR B 1 150 ? 5.633 35.344 9.531 1 98.75 150 TYR B O 1
ATOM 5046 N N . THR B 1 151 ? 4.332 37 8.641 1 98.5 151 THR B N 1
ATOM 5047 C CA . THR B 1 151 ? 4.238 37.781 9.859 1 98.5 151 THR B CA 1
ATOM 5048 C C . THR B 1 151 ? 2.838 37.688 10.453 1 98.5 151 THR B C 1
ATOM 5050 O O . THR B 1 151 ? 1.885 37.344 9.766 1 98.5 151 THR B O 1
ATOM 5053 N N . PRO B 1 152 ? 2.744 37.969 11.75 1 98.31 152 PRO B N 1
ATOM 5054 C CA . PRO B 1 152 ? 1.411 38 12.359 1 98.31 152 PRO B CA 1
ATOM 5055 C C . PRO B 1 152 ? 0.443 38.938 11.641 1 98.31 152 PRO B C 1
ATOM 5057 O O . PRO B 1 152 ? -0.763 38.656 11.609 1 98.31 152 PRO B O 1
ATOM 5060 N N . GLU B 1 153 ? 0.947 40 10.969 1 97.25 153 GLU B N 1
ATOM 5061 C CA . GLU B 1 153 ? 0.102 40.969 10.266 1 97.25 153 GLU B CA 1
ATOM 5062 C C . GLU B 1 153 ? -0.464 40.344 8.984 1 97.25 153 GLU B C 1
ATOM 5064 O O . GLU B 1 153 ? -1.591 40.656 8.586 1 97.25 153 GLU B O 1
ATOM 5069 N N . LEU B 1 154 ? 0.308 39.5 8.367 1 98.12 154 LEU B N 1
ATOM 5070 C CA . LEU B 1 154 ? -0.148 38.875 7.133 1 98.12 154 LEU B CA 1
ATOM 5071 C C . LEU B 1 154 ? -1.082 37.688 7.438 1 98.12 154 LEU B C 1
ATOM 5073 O O . LEU B 1 154 ? -1.929 37.344 6.617 1 98.12 154 LEU B O 1
ATOM 5077 N N . LEU B 1 155 ? -0.919 37.094 8.648 1 98.75 155 LEU B N 1
ATOM 5078 C CA . LEU B 1 155 ? -1.751 35.969 9.055 1 98.75 155 LEU B CA 1
ATOM 5079 C C . LEU B 1 155 ? -2.506 36.281 10.344 1 98.75 155 LEU B C 1
ATOM 5081 O O . LEU B 1 155 ? -2.314 35.594 11.359 1 98.75 155 LEU B O 1
ATOM 5085 N N . PRO B 1 156 ? -3.406 37.219 10.242 1 98.75 156 PRO B N 1
ATOM 5086 C CA . PRO B 1 156 ? -4.008 37.719 11.477 1 98.75 156 PRO B CA 1
ATOM 5087 C C . PRO B 1 156 ? -4.934 36.688 12.148 1 98.75 156 PRO B C 1
ATOM 5089 O O . PRO B 1 156 ? -5.141 36.75 13.359 1 98.75 156 PRO B O 1
ATOM 5092 N N . VAL B 1 157 ? -5.539 35.75 11.414 1 98.88 157 VAL B N 1
ATOM 5093 C CA . VAL B 1 157 ? -6.469 34.781 12 1 98.88 157 VAL B CA 1
ATOM 5094 C C . VAL B 1 157 ? -5.695 33.75 12.789 1 98.88 157 VAL B C 1
ATOM 5096 O O . VAL B 1 157 ? -5.895 33.594 14 1 98.88 157 VAL B O 1
ATOM 5099 N N . LEU B 1 158 ? -4.723 33.062 12.125 1 98.94 158 LEU B N 1
ATOM 5100 C CA . LEU B 1 158 ? -3.918 32.062 12.789 1 98.94 158 LEU B CA 1
ATOM 5101 C C . LEU B 1 158 ? -3.158 32.656 13.969 1 98.94 158 LEU B C 1
ATOM 5103 O O . LEU B 1 158 ? -3.141 32.062 15.062 1 98.94 158 LEU B O 1
ATOM 5107 N N . SER B 1 159 ? -2.564 33.812 13.781 1 98.88 159 SER B N 1
ATOM 5108 C CA . SER B 1 159 ? -1.803 34.5 14.828 1 98.88 159 SER B CA 1
ATOM 5109 C C . SER B 1 159 ? -2.711 34.938 15.969 1 98.88 159 SER B C 1
ATOM 5111 O O . SER B 1 159 ? -2.326 34.906 17.141 1 98.88 159 SER B O 1
ATOM 5113 N N . GLY B 1 160 ? -3.902 35.438 15.594 1 98.81 160 GLY B N 1
ATOM 5114 C CA . GLY B 1 160 ? -4.852 35.844 16.609 1 98.81 160 GLY B CA 1
ATOM 5115 C C . GLY B 1 160 ? -5.281 34.719 17.516 1 98.81 160 GLY B C 1
ATOM 5116 O O . GLY B 1 160 ? -5.359 34.875 18.734 1 98.81 160 GLY B O 1
ATOM 5117 N N . LEU B 1 161 ? -5.535 33.562 16.906 1 98.94 161 LEU B N 1
ATOM 5118 C CA . LEU B 1 161 ? -5.914 32.406 17.688 1 98.94 161 LEU B CA 1
ATOM 5119 C C . LEU B 1 161 ? -4.734 31.891 18.516 1 98.94 161 LEU B C 1
ATOM 5121 O O . LEU B 1 161 ? -4.906 31.484 19.656 1 98.94 161 LEU B O 1
ATOM 5125 N N . ALA B 1 162 ? -3.535 31.938 17.922 1 98.88 162 ALA B N 1
ATOM 5126 C CA . ALA B 1 162 ? -2.332 31.516 18.641 1 98.88 162 ALA B CA 1
ATOM 5127 C C . ALA B 1 162 ? -2.104 32.375 19.875 1 98.88 162 ALA B C 1
ATOM 5129 O O . ALA B 1 162 ? -1.786 31.844 20.953 1 98.88 162 ALA B O 1
ATOM 5130 N N . LYS B 1 163 ? -2.27 33.688 19.797 1 98.44 163 LYS B N 1
ATOM 5131 C CA . LYS B 1 163 ? -2.084 34.594 20.906 1 98.44 163 LYS B CA 1
ATOM 5132 C C . LYS B 1 163 ? -3.26 34.531 21.875 1 98.44 163 LYS B C 1
ATOM 5134 O O . LYS B 1 163 ? -3.082 34.688 23.078 1 98.44 163 LYS B O 1
ATOM 5139 N N . GLY B 1 164 ? -4.395 34.312 21.359 1 98.5 164 GLY B N 1
ATOM 5140 C CA . GLY B 1 164 ? -5.617 34.375 22.141 1 98.5 164 GLY B CA 1
ATOM 5141 C C . GLY B 1 164 ? -5.891 33.094 22.922 1 98.5 164 GLY B C 1
ATOM 5142 O O . GLY B 1 164 ? -6.695 33.094 23.859 1 98.5 164 GLY B O 1
ATOM 5143 N N . TYR B 1 165 ? -5.293 32.031 22.531 1 98.69 165 TYR B N 1
ATOM 5144 C CA . TYR B 1 165 ? -5.441 30.766 23.219 1 98.69 165 TYR B CA 1
ATOM 5145 C C . TYR B 1 165 ? -4.086 30.094 23.422 1 98.69 165 TYR B C 1
ATOM 5147 O O . TYR B 1 165 ? -3.221 30.641 24.109 1 98.69 165 TYR B O 1
ATOM 5155 N N . ALA B 1 166 ? -3.844 28.891 22.75 1 98.88 166 ALA B N 1
ATOM 5156 C CA . ALA B 1 166 ? -2.559 28.234 22.953 1 98.88 166 ALA B CA 1
ATOM 5157 C C . ALA B 1 166 ? -1.869 27.938 21.625 1 98.88 166 ALA B C 1
ATOM 5159 O O . ALA B 1 166 ? -2.49 27.422 20.703 1 98.88 166 ALA B O 1
ATOM 5160 N N . VAL B 1 167 ? -0.633 28.344 21.562 1 98.94 167 VAL B N 1
ATOM 5161 C CA . VAL B 1 167 ? 0.234 27.922 20.469 1 98.94 167 VAL B CA 1
ATOM 5162 C C . VAL B 1 167 ? 1.176 26.828 20.953 1 98.94 167 VAL B C 1
ATOM 5164 O O . VAL B 1 167 ? 1.672 26.875 22.078 1 98.94 167 VAL B O 1
ATOM 5167 N N . CYS B 1 168 ? 1.343 25.781 20.203 1 98.88 168 CYS B N 1
ATOM 5168 C CA . CYS B 1 168 ? 2.354 24.766 20.438 1 98.88 168 CYS B CA 1
ATOM 5169 C C . CYS B 1 168 ? 3.59 25 19.578 1 98.88 168 CYS B C 1
ATOM 5171 O O . CYS B 1 168 ? 3.58 24.734 18.375 1 98.88 168 CYS B O 1
ATOM 5173 N N . ASP B 1 169 ? 4.688 25.422 20.234 1 98.69 169 ASP B N 1
ATOM 5174 C CA . ASP B 1 169 ? 5.879 25.781 19.484 1 98.69 169 ASP B CA 1
ATOM 5175 C C . ASP B 1 169 ? 6.84 24.609 19.359 1 98.69 169 ASP B C 1
ATOM 5177 O O . ASP B 1 169 ? 7.957 24.766 18.859 1 98.69 169 ASP B O 1
ATOM 5181 N N . ARG B 1 170 ? 6.422 23.438 19.859 1 98.06 170 ARG B N 1
ATOM 5182 C CA . ARG B 1 170 ? 7.18 22.188 19.719 1 98.06 170 ARG B CA 1
ATOM 5183 C C . ARG B 1 170 ? 6.266 21.031 19.359 1 98.06 170 ARG B C 1
ATOM 5185 O O . ARG B 1 170 ? 6.285 19.984 20.016 1 98.06 170 ARG B O 1
ATOM 5192 N N . TRP B 1 171 ? 5.449 21.219 18.359 1 98.88 171 TRP B N 1
ATOM 5193 C CA . TRP B 1 171 ? 4.66 20.172 17.703 1 98.88 171 TRP B CA 1
ATOM 5194 C C . TRP B 1 171 ? 5.348 19.688 16.438 1 98.88 171 TRP B C 1
ATOM 5196 O O . TRP B 1 171 ? 5.594 20.469 15.516 1 98.88 171 TRP B O 1
ATOM 5206 N N . PHE B 1 172 ? 5.645 18.375 16.406 1 98.88 172 PHE B N 1
ATOM 5207 C CA . PHE B 1 172 ? 6.398 17.844 15.273 1 98.88 172 PHE B CA 1
ATOM 5208 C C . PHE B 1 172 ? 5.535 16.906 14.445 1 98.88 172 PHE B C 1
ATOM 5210 O O . PHE B 1 172 ? 4.676 16.203 14.984 1 98.88 172 PHE B O 1
ATOM 5217 N N . ALA B 1 173 ? 5.738 16.953 13.117 1 98.88 173 ALA B N 1
ATOM 5218 C CA . ALA B 1 173 ? 5.145 15.891 12.305 1 98.88 173 ALA B CA 1
ATOM 5219 C C . ALA B 1 173 ? 5.57 14.508 12.797 1 98.88 173 ALA B C 1
ATOM 5221 O O . ALA B 1 173 ? 6.629 14.359 13.406 1 98.88 173 ALA B O 1
ATOM 5222 N N . SER B 1 174 ? 4.75 13.555 12.539 1 98.88 174 SER B N 1
ATOM 5223 C CA . SER B 1 174 ? 4.977 12.234 13.117 1 98.88 174 SER B CA 1
ATOM 5224 C C . SER B 1 174 ? 6.078 11.484 12.375 1 98.88 174 SER B C 1
ATOM 5226 O O . SER B 1 174 ? 6.746 10.625 12.945 1 98.88 174 SER B O 1
ATOM 5228 N N . ALA B 1 175 ? 6.27 11.781 11.141 1 98.44 175 ALA B N 1
ATOM 5229 C CA . ALA B 1 175 ? 7.32 11.203 10.305 1 98.44 175 ALA B CA 1
ATOM 5230 C C . ALA B 1 175 ? 7.965 12.273 9.422 1 98.44 175 ALA B C 1
ATOM 5232 O O . ALA B 1 175 ? 7.305 13.234 9.016 1 98.44 175 ALA B O 1
ATOM 5233 N N . PRO B 1 176 ? 9.281 12.117 9.133 1 98.06 176 PRO B N 1
ATOM 5234 C CA . PRO B 1 176 ? 9.992 13.102 8.312 1 98.06 176 PRO B CA 1
ATOM 5235 C C . PRO B 1 176 ? 9.758 12.906 6.82 1 98.06 176 PRO B C 1
ATOM 5237 O O . PRO B 1 176 ? 10.719 12.719 6.062 1 98.06 176 PRO B O 1
ATOM 5240 N N . THR B 1 177 ? 8.484 12.938 6.477 1 97 177 THR B N 1
ATOM 5241 C CA . THR B 1 177 ? 8.117 12.695 5.09 1 97 177 THR B CA 1
ATOM 5242 C C . THR B 1 177 ? 6.836 13.445 4.727 1 97 177 THR B C 1
ATOM 5244 O O . THR B 1 177 ? 6.516 14.469 5.336 1 97 177 THR B O 1
ATOM 5247 N N . MET B 1 178 ? 6.109 12.953 3.695 1 95.56 178 MET B N 1
ATOM 5248 C CA . MET B 1 178 ? 5.105 13.781 3.025 1 95.56 178 MET B CA 1
ATOM 5249 C C . MET B 1 178 ? 3.703 13.438 3.516 1 95.56 178 MET B C 1
ATOM 5251 O O . MET B 1 178 ? 3.545 12.789 4.551 1 95.56 178 MET B O 1
ATOM 5255 N N . THR B 1 179 ? 2.641 13.875 2.936 1 97.25 179 THR B N 1
ATOM 5256 C CA . THR B 1 179 ? 1.291 14.156 3.406 1 97.25 179 THR B CA 1
ATOM 5257 C C . THR B 1 179 ? 0.605 12.883 3.889 1 97.25 179 THR B C 1
ATOM 5259 O O . THR B 1 179 ? 0.247 12.773 5.062 1 97.25 179 THR B O 1
ATOM 5262 N N . MET B 1 180 ? 0.541 11.883 3.084 1 96.69 180 MET B N 1
ATOM 5263 C CA . MET B 1 180 ? -0.329 10.75 3.395 1 96.69 180 MET B CA 1
ATOM 5264 C C . MET B 1 180 ? 0.191 9.977 4.602 1 96.69 180 MET B C 1
ATOM 5266 O O . MET B 1 180 ? -0.581 9.609 5.488 1 96.69 180 MET B O 1
ATOM 5270 N N . PRO B 1 181 ? 1.527 9.75 4.715 1 98.06 181 PRO B N 1
ATOM 5271 C CA . PRO B 1 181 ? 2.016 9.086 5.926 1 98.06 181 PRO B CA 1
ATOM 5272 C C . PRO B 1 181 ? 1.697 9.867 7.195 1 98.06 181 PRO B C 1
ATOM 5274 O O . PRO B 1 181 ? 1.296 9.281 8.203 1 98.06 181 PRO B O 1
ATOM 5277 N N . ASN B 1 182 ? 1.843 11.188 7.164 1 98.81 182 ASN B N 1
ATOM 5278 C CA . ASN B 1 182 ? 1.6 11.977 8.367 1 98.81 182 ASN B CA 1
ATOM 5279 C C . ASN B 1 182 ? 0.112 12.047 8.695 1 98.81 182 ASN B C 1
ATOM 5281 O O . ASN B 1 182 ? -0.268 12.047 9.867 1 98.81 182 ASN B O 1
ATOM 5285 N N . ARG B 1 183 ? -0.739 12.133 7.727 1 98.56 183 ARG B N 1
ATOM 5286 C CA . ARG B 1 183 ? -2.176 12.078 7.977 1 98.56 183 ARG B CA 1
ATOM 5287 C C . ARG B 1 183 ? -2.578 10.711 8.531 1 98.56 183 ARG B C 1
ATOM 5289 O O . ARG B 1 183 ? -3.461 10.617 9.383 1 98.56 183 ARG B O 1
ATOM 5296 N N . ALA B 1 184 ? -1.904 9.68 7.996 1 98.62 184 ALA B N 1
ATOM 5297 C CA . ALA B 1 184 ? -2.16 8.352 8.539 1 98.62 184 ALA B CA 1
ATOM 5298 C C . ALA B 1 184 ? -1.782 8.281 10.016 1 98.62 184 ALA B C 1
ATOM 5300 O O . ALA B 1 184 ? -2.525 7.727 10.828 1 98.62 184 ALA B O 1
ATOM 5301 N N . PHE B 1 185 ? -0.669 8.82 10.383 1 98.88 185 PHE B N 1
ATOM 5302 C CA . PHE B 1 185 ? -0.274 8.852 11.789 1 98.88 185 PHE B CA 1
ATOM 5303 C C . PHE B 1 185 ? -1.294 9.617 12.625 1 98.88 185 PHE B C 1
ATOM 5305 O O . PHE B 1 185 ? -1.611 9.219 13.742 1 98.88 185 PHE B O 1
ATOM 5312 N N . ALA B 1 186 ? -1.808 10.688 12.094 1 98.88 186 ALA B N 1
ATOM 5313 C CA . ALA B 1 186 ? -2.742 11.539 12.828 1 98.88 186 ALA B CA 1
ATOM 5314 C C . ALA B 1 186 ? -4.031 10.789 13.148 1 98.88 186 ALA B C 1
ATOM 5316 O O . ALA B 1 186 ? -4.707 11.094 14.133 1 98.88 186 ALA B O 1
ATOM 5317 N N . LEU B 1 187 ? -4.355 9.781 12.305 1 98.88 187 LEU B N 1
ATOM 5318 C CA . LEU B 1 187 ? -5.688 9.195 12.414 1 98.88 187 LEU B CA 1
ATOM 5319 C C . LEU B 1 187 ? -5.598 7.711 12.766 1 98.88 187 LEU B C 1
ATOM 5321 O O . LEU B 1 187 ? -6.59 7.109 13.18 1 98.88 187 LEU B O 1
ATOM 5325 N N . ALA B 1 188 ? -4.344 7.141 12.625 1 98.81 188 ALA B N 1
ATOM 5326 C CA . ALA B 1 188 ? -4.215 5.703 12.836 1 98.81 188 ALA B CA 1
ATOM 5327 C C . ALA B 1 188 ? -2.914 5.367 13.555 1 98.81 188 ALA B C 1
ATOM 5329 O O . ALA B 1 188 ? -2.6 4.195 13.773 1 98.81 188 ALA B O 1
ATOM 5330 N N . ALA B 1 189 ? -2.111 6.316 13.883 1 98.88 189 ALA B N 1
ATOM 5331 C CA . ALA B 1 189 ? -0.876 6.199 14.656 1 98.88 189 ALA B CA 1
ATOM 5332 C C . ALA B 1 189 ? 0.141 5.32 13.93 1 98.88 189 ALA B C 1
ATOM 5334 O O . ALA B 1 189 ? 0.993 4.695 14.562 1 98.88 189 ALA B O 1
ATOM 5335 N N . THR B 1 190 ? 0.057 5.176 12.672 1 98.62 190 THR B N 1
ATOM 5336 C CA . THR B 1 190 ? 0.991 4.438 11.836 1 98.62 190 THR B CA 1
ATOM 5337 C C . THR B 1 190 ? 0.81 4.812 10.367 1 98.62 190 THR B C 1
ATOM 5339 O O . THR B 1 190 ? -0.246 5.316 9.977 1 98.62 190 THR B O 1
ATOM 5342 N N . SER B 1 191 ? 1.876 4.691 9.625 1 98.31 191 SER B N 1
ATOM 5343 C CA . SER B 1 191 ? 1.791 4.723 8.172 1 98.31 191 SER B CA 1
ATOM 5344 C C . SER B 1 191 ? 2.025 3.34 7.574 1 98.31 191 SER B C 1
ATOM 5346 O O . SER B 1 191 ? 2.211 3.205 6.363 1 98.31 191 SER B O 1
ATOM 5348 N N . GLN B 1 192 ? 2.123 2.307 8.43 1 97.56 192 GLN B N 1
ATOM 5349 C CA . GLN B 1 192 ? 2.396 0.927 8.047 1 97.56 192 GLN B CA 1
ATOM 5350 C C . GLN B 1 192 ? 3.678 0.829 7.223 1 97.56 192 GLN B C 1
ATOM 5352 O O . GLN B 1 192 ? 3.715 0.14 6.203 1 97.56 192 GLN B O 1
ATOM 5357 N N . GLY B 1 193 ? 4.664 1.647 7.629 1 97 193 GLY B N 1
ATOM 5358 C CA . GLY B 1 193 ? 5.984 1.586 7.023 1 97 193 GLY B CA 1
ATOM 5359 C C . GLY B 1 193 ? 6.109 2.445 5.777 1 97 193 GLY B C 1
ATOM 5360 O O . GLY B 1 193 ? 7.211 2.652 5.27 1 97 193 GLY B O 1
ATOM 5361 N N . HIS B 1 194 ? 5.008 3 5.246 1 96.19 194 HIS B N 1
ATOM 5362 C CA . HIS B 1 194 ? 5.039 3.801 4.027 1 96.19 194 HIS B CA 1
ATOM 5363 C C . HIS B 1 194 ? 5.582 5.199 4.305 1 96.19 194 HIS B C 1
ATOM 5365 O O . HIS B 1 194 ? 5.281 5.793 5.34 1 96.19 194 HIS B O 1
ATOM 5371 N N . LEU B 1 195 ? 6.352 5.723 3.322 1 95.12 195 LEU B N 1
ATOM 5372 C CA . LEU B 1 195 ? 6.977 7.027 3.516 1 95.12 195 LEU B CA 1
ATOM 5373 C C . LEU B 1 195 ? 6.719 7.938 2.318 1 95.12 195 LEU B C 1
ATOM 5375 O O . LEU B 1 195 ? 7.469 8.891 2.084 1 95.12 195 LEU B O 1
ATOM 5379 N N . ASP B 1 196 ? 5.676 7.609 1.521 1 90.75 196 ASP B N 1
ATOM 5380 C CA . ASP B 1 196 ? 5.262 8.508 0.45 1 90.75 196 ASP B CA 1
ATOM 5381 C C . ASP B 1 196 ? 3.752 8.438 0.225 1 90.75 196 ASP B C 1
ATOM 5383 O O . ASP B 1 196 ? 3.037 7.781 0.985 1 90.75 196 ASP B O 1
ATOM 5387 N N . ASP B 1 197 ? 3.277 9.156 -0.754 1 90.12 197 ASP B N 1
ATOM 5388 C CA . ASP B 1 197 ? 1.842 9.328 -0.955 1 90.12 197 ASP B CA 1
ATOM 5389 C C . ASP B 1 197 ? 1.28 8.227 -1.856 1 90.12 197 ASP B C 1
ATOM 5391 O O . ASP B 1 197 ? 0.081 8.211 -2.143 1 90.12 197 ASP B O 1
ATOM 5395 N N . HIS B 1 198 ? 2.135 7.266 -2.26 1 85.69 198 HIS B N 1
ATOM 5396 C CA . HIS B 1 198 ? 1.702 6.25 -3.211 1 85.69 198 HIS B CA 1
ATOM 5397 C C . HIS B 1 198 ? 1.114 5.039 -2.494 1 85.69 198 HIS B C 1
ATOM 5399 O O . HIS B 1 198 ? 1.602 3.916 -2.658 1 85.69 198 HIS B O 1
ATOM 5405 N N . VAL B 1 199 ? 0.135 5.266 -1.729 1 84.88 199 VAL B N 1
ATOM 5406 C CA . VAL B 1 199 ? -0.583 4.223 -1.006 1 84.88 199 VAL B CA 1
ATOM 5407 C C . VAL B 1 199 ? -2.061 4.246 -1.392 1 84.88 199 VAL B C 1
ATOM 5409 O O . VAL B 1 199 ? -2.727 5.277 -1.255 1 84.88 199 VAL B O 1
ATOM 5412 N N . LYS B 1 200 ? -2.541 3.25 -1.871 1 81.31 200 LYS B N 1
ATOM 5413 C CA . LYS B 1 200 ? -3.945 3.17 -2.26 1 81.31 200 LYS B CA 1
ATOM 5414 C C . LYS B 1 200 ? -4.859 3.23 -1.039 1 81.31 200 LYS B C 1
ATOM 5416 O O . LYS B 1 200 ? -5.895 3.895 -1.064 1 81.31 200 LYS B O 1
ATOM 5421 N N . ILE B 1 201 ? -4.496 2.525 -0.024 1 89.31 201 ILE B N 1
ATOM 5422 C CA . ILE B 1 201 ? -5.262 2.416 1.213 1 89.31 201 ILE B CA 1
ATOM 5423 C C . ILE B 1 201 ? -4.363 1.89 2.33 1 89.31 201 ILE B C 1
ATOM 5425 O O . ILE B 1 201 ? -3.504 1.036 2.096 1 89.31 201 ILE B O 1
ATOM 5429 N N . PHE B 1 202 ? -4.543 2.465 3.5 1 95.31 202 PHE B N 1
ATOM 5430 C CA . PHE B 1 202 ? -3.926 1.888 4.688 1 95.31 202 PHE B CA 1
ATOM 5431 C C . PHE B 1 202 ? -4.801 0.787 5.273 1 95.31 202 PHE B C 1
ATOM 5433 O O . PHE B 1 202 ? -5.984 1.005 5.543 1 95.31 202 PHE B O 1
ATOM 5440 N N . THR B 1 203 ? -4.262 -0.404 5.469 1 96.75 203 THR B N 1
ATOM 5441 C CA . THR B 1 203 ? -5.023 -1.577 5.879 1 96.75 203 THR B CA 1
ATOM 5442 C C . THR B 1 203 ? -4.934 -1.777 7.391 1 96.75 203 THR B C 1
ATOM 5444 O O . THR B 1 203 ? -4.66 -2.885 7.859 1 96.75 203 THR B O 1
ATOM 5447 N N . CYS B 1 204 ? -5.156 -0.751 8.188 1 97 204 CYS B N 1
ATOM 5448 C CA . CYS B 1 204 ? -5.121 -0.768 9.648 1 97 204 CYS B CA 1
ATOM 5449 C C . CYS B 1 204 ? -6.352 -0.078 10.227 1 97 204 CYS B C 1
ATOM 5451 O O . CYS B 1 204 ? -7.066 0.626 9.516 1 97 204 CYS B O 1
ATOM 5453 N N . PRO B 1 205 ? -6.664 -0.327 11.539 1 96.69 205 PRO B N 1
ATOM 5454 C CA . PRO B 1 205 ? -7.73 0.433 12.195 1 96.69 205 PRO B CA 1
ATOM 5455 C C . PRO B 1 205 ? -7.387 1.911 12.359 1 96.69 205 PRO B C 1
ATOM 5457 O O . PRO B 1 205 ? -6.207 2.27 12.43 1 96.69 205 PRO B O 1
ATOM 5460 N N . SER B 1 206 ? -8.383 2.719 12.344 1 98.56 206 SER B N 1
ATOM 5461 C CA . SER B 1 206 ? -8.234 4.145 12.617 1 98.56 206 SER B CA 1
ATOM 5462 C C . SER B 1 206 ? -8.992 4.551 13.867 1 98.56 206 SER B C 1
ATOM 5464 O O . SER B 1 206 ? -9.695 3.732 14.469 1 98.56 206 SER B O 1
ATOM 5466 N N . ILE B 1 207 ? -8.852 5.785 14.258 1 98.88 207 ILE B N 1
ATOM 5467 C CA . ILE B 1 207 ? -9.547 6.32 15.43 1 98.88 207 ILE B CA 1
ATOM 5468 C C . ILE B 1 207 ? -11.055 6.277 15.203 1 98.88 207 ILE B C 1
ATOM 5470 O O . ILE B 1 207 ? -11.82 6.102 16.156 1 98.88 207 ILE B O 1
ATOM 5474 N N . PHE B 1 208 ? -11.516 6.344 13.969 1 98.75 208 PHE B N 1
ATOM 5475 C CA . PHE B 1 208 ? -12.938 6.301 13.656 1 98.75 208 PHE B CA 1
ATOM 5476 C C . PHE B 1 208 ? -13.516 4.926 13.969 1 98.75 208 PHE B C 1
ATOM 5478 O O . PHE B 1 208 ? -14.602 4.824 14.547 1 98.75 208 PHE B O 1
ATOM 5485 N N . GLY B 1 209 ? -12.75 3.912 13.602 1 97.75 209 GLY B N 1
ATOM 5486 C CA . GLY B 1 209 ? -13.156 2.574 13.992 1 97.75 209 GLY B CA 1
ATOM 5487 C C . GLY B 1 209 ? -13.195 2.381 15.5 1 97.75 209 GLY B C 1
ATOM 5488 O O . GLY B 1 209 ? -14.133 1.784 16.031 1 97.75 209 GLY B O 1
ATOM 5489 N N . ARG B 1 210 ? -12.188 2.895 16.234 1 97.75 210 ARG B N 1
ATOM 5490 C CA . ARG B 1 210 ? -12.133 2.801 17.688 1 97.75 210 ARG B CA 1
ATOM 5491 C C . ARG B 1 210 ? -13.336 3.484 18.328 1 97.75 210 ARG B C 1
ATOM 5493 O O . ARG B 1 210 ? -13.93 2.955 19.266 1 97.75 210 ARG B O 1
ATOM 5500 N N . LEU B 1 211 ? -13.625 4.668 17.828 1 98.69 211 LEU B N 1
ATOM 5501 C CA . LEU B 1 211 ? -14.758 5.418 18.344 1 98.69 211 LEU B CA 1
ATOM 5502 C C . LEU B 1 211 ? -16.062 4.672 18.094 1 98.69 211 LEU B C 1
ATOM 5504 O O . LEU B 1 211 ? -16.906 4.562 19 1 98.69 211 LEU B O 1
ATOM 5508 N N . SER B 1 212 ? -16.203 4.129 16.906 1 97.5 212 SER B N 1
ATOM 5509 C CA . SER B 1 212 ? -17.406 3.354 16.578 1 97.5 212 SER B CA 1
ATOM 5510 C C . SER B 1 212 ? -17.547 2.148 17.5 1 97.5 212 SER B C 1
ATOM 5512 O O . SER B 1 212 ? -18.641 1.839 17.969 1 97.5 212 SER B O 1
ATOM 5514 N N . ASP B 1 213 ? -16.484 1.502 17.797 1 95.31 213 ASP B N 1
ATOM 5515 C CA . ASP B 1 213 ? -16.484 0.34 18.688 1 95.31 213 ASP B CA 1
ATOM 5516 C C . ASP B 1 213 ? -16.984 0.712 20.078 1 95.31 213 ASP B C 1
ATOM 5518 O O . ASP B 1 213 ? -17.578 -0.112 20.766 1 95.31 213 ASP B O 1
ATOM 5522 N N . GLN B 1 214 ? -16.781 1.971 20.484 1 95.81 214 GLN B N 1
ATOM 5523 C CA . GLN B 1 214 ? -17.172 2.443 21.797 1 95.81 214 GLN B CA 1
ATOM 5524 C C . GLN B 1 214 ? -18.547 3.109 21.766 1 95.81 214 GLN B C 1
ATOM 5526 O O . GLN B 1 214 ? -19.016 3.633 22.781 1 95.81 214 GLN B O 1
ATOM 5531 N N . GLY B 1 215 ? -19.125 3.164 20.609 1 96.94 215 GLY B N 1
ATOM 5532 C CA . GLY B 1 215 ? -20.406 3.822 20.469 1 96.94 215 GLY B CA 1
ATOM 5533 C C . GLY B 1 215 ? -20.328 5.336 20.547 1 96.94 215 GLY B C 1
ATOM 5534 O O . GLY B 1 215 ? -21.297 5.996 20.922 1 96.94 215 GLY B O 1
ATOM 5535 N N . VAL B 1 216 ? -19.156 5.867 20.312 1 98.44 216 VAL B N 1
ATOM 5536 C CA . VAL B 1 216 ? -18.938 7.309 20.328 1 98.44 216 VAL B CA 1
ATOM 5537 C C . VAL B 1 216 ? -19.031 7.863 18.906 1 98.44 216 VAL B C 1
ATOM 5539 O O . VAL B 1 216 ? -18.391 7.344 18 1 98.44 216 VAL B O 1
ATOM 5542 N N . ASP B 1 217 ? -19.734 8.914 18.688 1 98.19 217 ASP B N 1
ATOM 5543 C CA . ASP B 1 217 ? -20.016 9.438 17.344 1 98.19 217 ASP B CA 1
ATOM 5544 C C . ASP B 1 217 ? -18.844 10.258 16.812 1 98.19 217 ASP B C 1
ATOM 5546 O O . ASP B 1 217 ? -18.062 10.812 17.594 1 98.19 217 ASP B O 1
ATOM 5550 N N . TRP B 1 218 ? -18.719 10.297 15.508 1 98.88 218 TRP B N 1
ATOM 5551 C CA . TRP B 1 218 ? -17.672 11.016 14.805 1 98.88 218 TRP B CA 1
ATOM 5552 C C . TRP B 1 218 ? -18.125 11.453 13.422 1 98.88 218 TRP B C 1
ATOM 5554 O O . TRP B 1 218 ? -19.141 10.969 12.914 1 98.88 218 TRP B O 1
ATOM 5564 N N . ALA B 1 219 ? -17.391 12.43 12.812 1 98.88 219 ALA B N 1
ATOM 5565 C CA . ALA B 1 219 ? -17.672 12.867 11.453 1 98.88 219 ALA B CA 1
ATOM 5566 C C . ALA B 1 219 ? -16.406 13.398 10.773 1 98.88 219 ALA B C 1
ATOM 5568 O O . ALA B 1 219 ? -15.508 13.906 11.438 1 98.88 219 ALA B O 1
ATOM 5569 N N . ILE B 1 220 ? -16.359 13.227 9.484 1 98.81 220 ILE B N 1
ATOM 5570 C CA . ILE B 1 220 ? -15.344 13.82 8.617 1 98.81 220 ILE B CA 1
ATOM 5571 C C . ILE B 1 220 ? -16 14.711 7.57 1 98.81 220 ILE B C 1
ATOM 5573 O O . ILE B 1 220 ? -16.922 14.273 6.863 1 98.81 220 ILE B O 1
ATOM 5577 N N . PHE B 1 221 ? -15.547 15.914 7.477 1 98.62 221 PHE B N 1
ATOM 5578 C CA . PHE B 1 221 ? -16.094 16.844 6.488 1 98.62 221 PHE B CA 1
ATOM 5579 C C . PHE B 1 221 ? -15.016 17.328 5.535 1 98.62 221 PHE B C 1
ATOM 5581 O O . PHE B 1 221 ? -13.961 17.781 5.969 1 98.62 221 PHE B O 1
ATOM 5588 N N . GLY B 1 222 ? -15.242 17.156 4.223 1 96.19 222 GLY B N 1
ATOM 5589 C CA . GLY B 1 222 ? -14.484 17.922 3.244 1 96.19 222 GLY B CA 1
ATOM 5590 C C . GLY B 1 222 ? -14.961 19.344 3.09 1 96.19 222 GLY B C 1
ATOM 5591 O O . GLY B 1 222 ? -15.922 19.766 3.75 1 96.19 222 GLY B O 1
ATOM 5592 N N . TYR B 1 223 ? -14.242 20.078 2.297 1 95.75 223 TYR B N 1
ATOM 5593 C CA . TYR B 1 223 ? -14.656 21.469 2.125 1 95.75 223 TYR B CA 1
ATOM 5594 C C . TYR B 1 223 ? -15.805 21.562 1.127 1 95.75 223 TYR B C 1
ATOM 5596 O O . TYR B 1 223 ? -16.969 21.719 1.519 1 95.75 223 TYR B O 1
ATOM 5604 N N . ASN B 1 224 ? -15.562 21.312 -0.1 1 89.56 224 ASN B N 1
ATOM 5605 C CA . ASN B 1 224 ? -16.594 21.422 -1.124 1 89.56 224 ASN B CA 1
ATOM 5606 C C . ASN B 1 224 ? -16.797 20.109 -1.857 1 89.56 224 ASN B C 1
ATOM 5608 O O . ASN B 1 224 ? -17.531 20.047 -2.844 1 89.56 224 ASN B O 1
ATOM 5612 N N . ARG B 1 225 ? -16.094 19.094 -1.409 1 87.38 225 ARG B N 1
ATOM 5613 C CA . ARG B 1 225 ? -16.219 17.734 -1.913 1 87.38 225 ARG B CA 1
ATOM 5614 C C . ARG B 1 225 ? -16.109 16.719 -0.783 1 87.38 225 ARG B C 1
ATOM 5616 O O . ARG B 1 225 ? -15.766 17.062 0.346 1 87.38 225 ARG B O 1
ATOM 5623 N N . ASP B 1 226 ? -16.391 15.422 -1.142 1 89.19 226 ASP B N 1
ATOM 5624 C CA . ASP B 1 226 ? -16.234 14.359 -0.156 1 89.19 226 ASP B CA 1
ATOM 5625 C C . ASP B 1 226 ? -14.797 14.305 0.362 1 89.19 226 ASP B C 1
ATOM 5627 O O . ASP B 1 226 ? -13.852 14.5 -0.4 1 89.19 226 ASP B O 1
ATOM 5631 N N . PRO B 1 227 ? -14.727 14.102 1.622 1 94.56 227 PRO B N 1
ATOM 5632 C CA . PRO B 1 227 ? -13.383 14.125 2.203 1 94.56 227 PRO B CA 1
ATOM 5633 C C . PRO B 1 227 ? -12.5 13 1.671 1 94.56 227 PRO B C 1
ATOM 5635 O O . PRO B 1 227 ? -12.977 11.883 1.45 1 94.56 227 PRO B O 1
ATOM 5638 N N . LEU B 1 228 ? -11.227 13.305 1.47 1 93.5 228 LEU B N 1
ATOM 5639 C CA . LEU B 1 228 ? -10.195 12.352 1.07 1 93.5 228 LEU B CA 1
ATOM 5640 C C . LEU B 1 228 ? -10.117 11.195 2.059 1 93.5 228 LEU B C 1
ATOM 5642 O O . LEU B 1 228 ? -10.023 10.031 1.653 1 93.5 228 LEU B O 1
ATOM 5646 N N . THR B 1 229 ? -10.211 11.414 3.324 1 96.88 229 THR B N 1
ATOM 5647 C CA . THR B 1 229 ? -10.039 10.461 4.414 1 96.88 229 THR B CA 1
ATOM 5648 C C . THR B 1 229 ? -11.102 9.367 4.352 1 96.88 229 THR B C 1
ATOM 5650 O O . THR B 1 229 ? -10.914 8.289 4.914 1 96.88 229 THR B O 1
ATOM 5653 N N . ARG B 1 230 ? -12.219 9.594 3.701 1 94 230 ARG B N 1
ATOM 5654 C CA . ARG B 1 230 ? -13.289 8.609 3.596 1 94 230 ARG B CA 1
ATOM 5655 C C . ARG B 1 230 ? -12.773 7.281 3.049 1 94 230 ARG B C 1
ATOM 5657 O O . ARG B 1 230 ? -13.273 6.215 3.402 1 94 230 ARG B O 1
ATOM 5664 N N . HIS B 1 231 ? -11.703 7.359 2.297 1 90.69 231 HIS B N 1
ATOM 5665 C CA . HIS B 1 231 ? -11.234 6.152 1.625 1 90.69 231 HIS B CA 1
ATOM 5666 C C . HIS B 1 231 ? -9.82 5.789 2.064 1 90.69 231 HIS B C 1
ATOM 5668 O O . HIS B 1 231 ? -9.141 5.012 1.392 1 90.69 231 HIS B O 1
ATOM 5674 N N . ASP B 1 232 ? -9.359 6.312 3.195 1 94.06 232 ASP B N 1
ATOM 5675 C CA . ASP B 1 232 ? -7.984 6.098 3.645 1 94.06 232 ASP B CA 1
ATOM 5676 C C . ASP B 1 232 ? -7.852 4.77 4.387 1 94.06 232 ASP B C 1
ATOM 5678 O O . ASP B 1 232 ? -6.77 4.18 4.418 1 94.06 232 ASP B O 1
ATOM 5682 N N . PHE B 1 233 ? -8.953 4.336 5.043 1 95.31 233 PHE B N 1
ATOM 5683 C CA . PHE B 1 233 ? -8.938 3.158 5.902 1 95.31 233 PHE B CA 1
ATOM 5684 C C . PHE B 1 233 ? -10.156 2.281 5.648 1 95.31 233 PHE B C 1
ATOM 5686 O O . PHE B 1 233 ? -11.203 2.777 5.234 1 95.31 233 PHE B O 1
ATOM 5693 N N . PRO B 1 234 ? -10.07 0.954 5.957 1 92.62 234 PRO B N 1
ATOM 5694 C CA . PRO B 1 234 ? -11.25 0.098 5.855 1 92.62 234 PRO B CA 1
ATOM 5695 C C . PRO B 1 234 ? -12.406 0.585 6.73 1 92.62 234 PRO B C 1
ATOM 5697 O O . PRO B 1 234 ? -13.57 0.529 6.312 1 92.62 234 PRO B O 1
ATOM 5700 N N . ASP B 1 235 ? -12.141 1.156 7.891 1 93.94 235 ASP B N 1
ATOM 5701 C CA . ASP B 1 235 ? -13.164 1.662 8.805 1 93.94 235 ASP B CA 1
ATOM 5702 C C . ASP B 1 235 ? -13.961 2.797 8.164 1 93.94 235 ASP B C 1
ATOM 5704 O O . ASP B 1 235 ? -15.188 2.818 8.234 1 93.94 235 ASP B O 1
ATOM 5708 N N . THR B 1 236 ? -13.266 3.715 7.586 1 95.38 236 THR B N 1
ATOM 5709 C CA . THR B 1 236 ? -13.953 4.875 7.027 1 95.38 236 THR B CA 1
ATOM 5710 C C . THR B 1 236 ? -14.594 4.531 5.688 1 95.38 236 THR B C 1
ATOM 5712 O O . THR B 1 236 ? -15.664 5.043 5.359 1 95.38 236 THR B O 1
ATOM 5715 N N . GLN B 1 237 ? -13.977 3.662 4.957 1 89.38 237 GLN B N 1
ATOM 5716 C CA . GLN B 1 237 ? -14.523 3.258 3.666 1 89.38 237 GLN B CA 1
ATOM 5717 C C . GLN B 1 237 ? -15.852 2.52 3.838 1 89.38 237 GLN B C 1
ATOM 5719 O O . GLN B 1 237 ? -16.75 2.635 2.998 1 89.38 237 GLN B O 1
ATOM 5724 N N . ASN B 1 238 ? -16 1.78 4.957 1 87.69 238 ASN B N 1
ATOM 5725 C CA . ASN B 1 238 ? -17.188 0.959 5.188 1 87.69 238 ASN B CA 1
ATOM 5726 C C . ASN B 1 238 ? -18.172 1.648 6.121 1 87.69 238 ASN B C 1
ATOM 5728 O O . ASN B 1 238 ? -19.219 1.089 6.441 1 87.69 238 ASN B O 1
ATOM 5732 N N . ALA B 1 239 ? -17.859 2.82 6.559 1 93.06 239 ALA B N 1
ATOM 5733 C CA . ALA B 1 239 ? -18.719 3.537 7.492 1 93.06 239 ALA B CA 1
ATOM 5734 C C . ALA B 1 239 ? -19.969 4.059 6.793 1 93.06 239 ALA B C 1
ATOM 5736 O O . ALA B 1 239 ? -19.969 4.25 5.578 1 93.06 239 ALA B O 1
ATOM 5737 N N . ASP B 1 240 ? -20.984 4.281 7.578 1 93.12 240 ASP B N 1
ATOM 5738 C CA . ASP B 1 240 ? -22.234 4.859 7.078 1 93.12 240 ASP B CA 1
ATOM 5739 C C . ASP B 1 240 ? -22 6.258 6.516 1 93.12 240 ASP B C 1
ATOM 5741 O O . ASP B 1 240 ? -21.203 7.027 7.059 1 93.12 240 ASP B O 1
ATOM 5745 N N . ASP B 1 241 ? -22.766 6.617 5.473 1 91.75 241 ASP B N 1
ATOM 5746 C CA . ASP B 1 241 ? -22.625 7.898 4.781 1 91.75 241 ASP B CA 1
ATOM 5747 C C . ASP B 1 241 ? -22.875 9.062 5.734 1 91.75 241 ASP B C 1
ATOM 5749 O O . ASP B 1 241 ? -22.391 10.172 5.516 1 91.75 241 ASP B O 1
ATOM 5753 N N . SER B 1 242 ? -23.656 8.836 6.789 1 95.19 242 SER B N 1
ATOM 5754 C CA . SER B 1 242 ? -24.031 9.891 7.723 1 95.19 242 SER B CA 1
ATOM 5755 C C . SER B 1 242 ? -22.812 10.445 8.453 1 95.19 242 SER B C 1
ATOM 5757 O O . SER B 1 242 ? -22.891 11.508 9.078 1 95.19 242 SER B O 1
ATOM 5759 N N . HIS B 1 243 ? -21.672 9.75 8.422 1 97.75 243 HIS B N 1
ATOM 5760 C CA . HIS B 1 243 ? -20.453 10.18 9.102 1 97.75 243 HIS B CA 1
ATOM 5761 C C . HIS B 1 243 ? -19.688 11.18 8.25 1 97.75 243 HIS B C 1
ATOM 5763 O O . HIS B 1 243 ? -18.672 11.727 8.695 1 97.75 243 HIS B O 1
ATOM 5769 N N . PHE B 1 244 ? -20.172 11.516 7.047 1 96.75 244 PHE B N 1
ATOM 5770 C CA . PHE B 1 244 ? -19.422 12.336 6.109 1 96.75 244 PHE B CA 1
ATOM 5771 C C . PHE B 1 244 ? -20.266 13.492 5.602 1 96.75 244 PHE B C 1
ATOM 5773 O O . PHE B 1 244 ? -21.5 13.445 5.645 1 96.75 244 PHE B O 1
ATOM 5780 N N . GLY B 1 245 ? -19.625 14.539 5.164 1 96.12 245 GLY B N 1
ATOM 5781 C CA . GLY B 1 245 ? -20.266 15.695 4.555 1 96.12 245 GLY B CA 1
ATOM 5782 C C . GLY B 1 245 ? -19.281 16.75 4.105 1 96.12 245 GLY B C 1
ATOM 5783 O O . GLY B 1 245 ? -18.094 16.484 3.943 1 96.12 245 GLY B O 1
ATOM 5784 N N . HIS B 1 246 ? -19.828 17.906 3.785 1 95.62 246 HIS B N 1
ATOM 5785 C CA . HIS B 1 246 ? -19.031 19.062 3.373 1 95.62 246 HIS B CA 1
ATOM 5786 C C . HIS B 1 246 ? -18.984 20.125 4.477 1 95.62 246 HIS B C 1
ATOM 5788 O O . HIS B 1 246 ? -19.672 19.984 5.492 1 95.62 246 HIS B O 1
ATOM 5794 N N . PHE B 1 247 ? -18.203 21.109 4.223 1 98.31 247 PHE B N 1
ATOM 5795 C CA . PHE B 1 247 ? -18 22.156 5.215 1 98.31 247 PHE B CA 1
ATOM 5796 C C . PHE B 1 247 ? -19.328 22.781 5.625 1 98.31 247 PHE B C 1
ATOM 5798 O O . PHE B 1 247 ? -19.547 23.094 6.797 1 98.31 247 PHE B O 1
ATOM 5805 N N . ARG B 1 248 ? -20.297 22.922 4.699 1 97.81 248 ARG B N 1
ATOM 5806 C CA . ARG B 1 248 ? -21.609 23.484 5.012 1 97.81 248 ARG B CA 1
ATOM 5807 C C . ARG B 1 248 ? -22.344 22.625 6.016 1 97.81 248 ARG B C 1
ATOM 5809 O O . ARG B 1 248 ? -23.094 23.125 6.855 1 97.81 248 ARG B O 1
ATOM 5816 N N . ASP B 1 249 ? -22.141 21.297 5.902 1 98.06 249 ASP B N 1
ATOM 5817 C CA . ASP B 1 249 ? -22.766 20.359 6.836 1 98.06 249 ASP B CA 1
ATOM 5818 C C . ASP B 1 249 ? -22.172 20.5 8.234 1 98.06 249 ASP B C 1
ATOM 5820 O O . ASP B 1 249 ? -22.891 20.406 9.234 1 98.06 249 ASP B O 1
ATOM 5824 N N . PHE B 1 250 ? -20.938 20.703 8.312 1 98.81 250 PHE B N 1
ATOM 5825 C CA . PHE B 1 250 ? -20.266 20.969 9.578 1 98.81 250 PHE B CA 1
ATOM 5826 C C . PHE B 1 250 ? -20.828 22.219 10.242 1 98.81 250 PHE B C 1
ATOM 5828 O O . PHE B 1 250 ? -21.172 22.203 11.422 1 98.81 250 PHE B O 1
ATOM 5835 N N . GLN B 1 251 ? -20.906 23.281 9.445 1 98.75 251 GLN B N 1
ATOM 5836 C CA . GLN B 1 251 ? -21.438 24.547 9.953 1 98.75 251 GLN B CA 1
ATOM 5837 C C . GLN B 1 251 ? -22.859 24.359 10.492 1 98.75 251 GLN B C 1
ATOM 5839 O O . GLN B 1 251 ? -23.203 24.906 11.539 1 98.75 251 GLN B O 1
ATOM 5844 N N . ALA B 1 252 ? -23.625 23.578 9.805 1 98.62 252 ALA B N 1
ATOM 5845 C CA . ALA B 1 252 ? -25 23.328 10.234 1 98.62 252 ALA B CA 1
ATOM 5846 C C . ALA B 1 252 ? -25.031 22.562 11.547 1 98.62 252 ALA B C 1
ATOM 5848 O O . ALA B 1 252 ? -25.828 22.875 12.438 1 98.62 252 ALA B O 1
ATOM 5849 N N . ARG B 1 253 ? -24.172 21.578 11.68 1 98.62 253 ARG B N 1
ATOM 5850 C CA . ARG B 1 253 ? -24.109 20.781 12.906 1 98.62 253 ARG B CA 1
ATOM 5851 C C . ARG B 1 253 ? -23.625 21.625 14.078 1 98.62 253 ARG B C 1
ATOM 5853 O O . ARG B 1 253 ? -24.109 21.484 15.203 1 98.62 253 ARG B O 1
ATOM 5860 N N . ALA B 1 254 ? -22.641 22.453 13.812 1 98.81 254 ALA B N 1
ATOM 5861 C CA . ALA B 1 254 ? -22.156 23.359 14.852 1 98.81 254 ALA B CA 1
ATOM 5862 C C . ALA B 1 254 ? -23.281 24.297 15.312 1 98.81 254 ALA B C 1
ATOM 5864 O O . ALA B 1 254 ? -23.469 24.5 16.516 1 98.81 254 ALA B O 1
ATOM 5865 N N . ALA B 1 255 ? -24.016 24.859 14.367 1 98.56 255 ALA B N 1
ATOM 5866 C CA . ALA B 1 255 ? -25.062 25.828 14.656 1 98.56 255 ALA B CA 1
ATOM 5867 C C . ALA B 1 255 ? -26.203 25.172 15.445 1 98.56 255 ALA B C 1
ATOM 5869 O O . ALA B 1 255 ? -26.828 25.812 16.297 1 98.56 255 ALA B O 1
ATOM 5870 N N . SER B 1 256 ? -26.453 23.891 15.195 1 98.31 256 SER B N 1
ATOM 5871 C CA . SER B 1 256 ? -27.578 23.203 15.828 1 98.31 256 SER B CA 1
ATOM 5872 C C . SER B 1 256 ? -27.141 22.516 17.125 1 98.31 256 SER B C 1
ATOM 5874 O O . SER B 1 256 ? -27.984 21.984 17.844 1 98.31 256 SER B O 1
ATOM 5876 N N . GLY B 1 257 ? -25.891 22.469 17.406 1 98 257 GLY B N 1
ATOM 5877 C CA . GLY B 1 257 ? -25.391 21.844 18.625 1 98 257 GLY B CA 1
ATOM 5878 C C . GLY B 1 257 ? -25.344 20.328 18.547 1 98 257 GLY B C 1
ATOM 5879 O O . GLY B 1 257 ? -25.469 19.641 19.562 1 98 257 GLY B O 1
ATOM 5880 N N . THR B 1 258 ? -25.156 19.781 17.297 1 98.25 258 THR B N 1
ATOM 5881 C CA . THR B 1 258 ? -25.219 18.328 17.125 1 98.25 258 THR B CA 1
ATOM 5882 C C . THR B 1 258 ? -23.859 17.781 16.656 1 98.25 258 THR B C 1
ATOM 5884 O O . THR B 1 258 ? -23.797 16.719 16.047 1 98.25 258 THR B O 1
ATOM 5887 N N . LEU B 1 259 ? -22.797 18.516 16.906 1 98.56 259 LEU B N 1
ATOM 5888 C CA . LEU B 1 259 ? -21.469 18 16.578 1 98.56 259 LEU B CA 1
ATOM 5889 C C . LEU B 1 259 ? -21.203 16.688 17.312 1 98.56 259 LEU B C 1
ATOM 5891 O O . LEU B 1 259 ? -21.578 16.547 18.484 1 98.56 259 LEU B O 1
ATOM 5895 N N . PRO B 1 260 ? -20.609 15.742 16.656 1 98.75 260 PRO B N 1
ATOM 5896 C CA . PRO B 1 260 ? -20.203 14.523 17.344 1 98.75 260 PRO B CA 1
ATOM 5897 C C . PRO B 1 260 ? -19.016 14.758 18.281 1 98.75 260 PRO B C 1
ATOM 5899 O O . PRO B 1 260 ? -18.516 15.883 18.391 1 98.75 260 PRO B O 1
ATOM 5902 N N . ALA B 1 261 ? -18.641 13.711 18.984 1 98.75 261 ALA B N 1
ATOM 5903 C CA . ALA B 1 261 ? -17.531 13.766 19.922 1 98.75 261 ALA B CA 1
ATOM 5904 C C . ALA B 1 261 ? -16.234 14.125 19.203 1 98.75 261 ALA B C 1
ATOM 5906 O O . ALA B 1 261 ? -15.398 14.859 19.734 1 98.75 261 ALA B O 1
ATOM 5907 N N . PHE B 1 262 ? -16.047 13.617 17.984 1 98.88 262 PHE B N 1
ATOM 5908 C CA . PHE B 1 262 ? -14.859 13.906 17.203 1 98.88 262 PHE B CA 1
ATOM 5909 C C . PHE B 1 262 ? -15.227 14.297 15.773 1 98.88 262 PHE B C 1
ATOM 5911 O O . PHE B 1 262 ? -15.984 13.594 15.109 1 98.88 262 PHE B O 1
ATOM 5918 N N . THR B 1 263 ? -14.734 15.414 15.383 1 98.94 263 THR B N 1
ATOM 5919 C CA . THR B 1 263 ? -14.883 15.914 14.023 1 98.94 263 THR B CA 1
ATOM 5920 C C . THR B 1 263 ? -13.523 16.156 13.383 1 98.94 263 THR B C 1
ATOM 5922 O O . THR B 1 263 ? -12.664 16.812 13.977 1 98.94 263 THR B O 1
ATOM 5925 N N . PHE B 1 264 ? -13.281 15.586 12.195 1 98.94 264 PHE B N 1
ATOM 5926 C CA . PHE B 1 264 ? -12.094 15.859 11.391 1 98.94 264 PHE B CA 1
ATOM 5927 C C . PHE B 1 264 ? -12.453 16.688 10.164 1 98.94 264 PHE B C 1
ATOM 5929 O O . PHE B 1 264 ? -13.352 16.312 9.406 1 98.94 264 PHE B O 1
ATOM 5936 N N . LEU B 1 265 ? -11.805 17.828 9.969 1 98.88 265 LEU B N 1
ATOM 5937 C CA . LEU B 1 265 ? -12.07 18.766 8.875 1 98.88 265 LEU B CA 1
ATOM 5938 C C . LEU B 1 265 ? -10.922 18.781 7.879 1 98.88 265 LEU B C 1
ATOM 5940 O O . LEU B 1 265 ? -9.75 18.859 8.273 1 98.88 265 LEU B O 1
ATOM 5944 N N . GLU B 1 266 ? -11.328 18.703 6.617 1 98.06 266 GLU B N 1
ATOM 5945 C CA . GLU B 1 266 ? -10.344 18.766 5.535 1 98.06 266 GLU B CA 1
ATOM 5946 C C . GLU B 1 266 ? -10.578 19.984 4.648 1 98.06 266 GLU B C 1
ATOM 5948 O O . GLU B 1 266 ? -11.719 20.375 4.398 1 98.06 266 GLU B O 1
ATOM 5953 N N . PRO B 1 267 ? -9.492 20.578 4.164 1 97.69 267 PRO B N 1
ATOM 5954 C CA . PRO B 1 267 ? -9.617 21.703 3.232 1 97.69 267 PRO B CA 1
ATOM 5955 C C . PRO B 1 267 ? -9.883 21.25 1.799 1 97.69 267 PRO B C 1
ATOM 5957 O O . PRO B 1 267 ? -10.141 20.062 1.557 1 97.69 267 PRO B O 1
ATOM 5960 N N . SER B 1 268 ? -10.023 22.219 0.968 1 92.69 268 SER B N 1
ATOM 5961 C CA . SER B 1 268 ? -9.984 21.922 -0.462 1 92.69 268 SER B CA 1
ATOM 5962 C C . SER B 1 268 ? -8.547 21.844 -0.973 1 92.69 268 SER B C 1
ATOM 5964 O O . SER B 1 268 ? -7.703 22.656 -0.599 1 92.69 268 SER B O 1
ATOM 5966 N N . TRP B 1 269 ? -8.266 20.938 -1.871 1 89.75 269 TRP B N 1
ATOM 5967 C CA . TRP B 1 269 ? -6.887 20.531 -2.141 1 89.75 269 TRP B CA 1
ATOM 5968 C C . TRP B 1 269 ? -6.367 21.172 -3.418 1 89.75 269 TRP B C 1
ATOM 5970 O O . TRP B 1 269 ? -5.168 21.141 -3.699 1 89.75 269 TRP B O 1
ATOM 5980 N N . ASP B 1 270 ? -7.16 21.781 -4.246 1 84.69 270 ASP B N 1
ATOM 5981 C CA . ASP B 1 270 ? -6.734 22.312 -5.535 1 84.69 270 ASP B CA 1
ATOM 5982 C C . ASP B 1 270 ? -5.941 23.609 -5.367 1 84.69 270 ASP B C 1
ATOM 5984 O O . ASP B 1 270 ? -5.895 24.172 -4.273 1 84.69 270 ASP B O 1
ATOM 5988 N N . ALA B 1 271 ? -5.293 24.031 -6.406 1 83.5 271 ALA B N 1
ATOM 5989 C CA . ALA B 1 271 ? -4.398 25.188 -6.371 1 83.5 271 ALA B CA 1
ATOM 5990 C C . ALA B 1 271 ? -5.16 26.469 -5.988 1 83.5 271 ALA B C 1
ATOM 5992 O O . ALA B 1 271 ? -4.566 27.422 -5.496 1 83.5 271 ALA B O 1
ATOM 5993 N N . SER B 1 272 ? -6.402 26.438 -6.176 1 83.31 272 SER B N 1
ATOM 5994 C CA . SER B 1 272 ? -7.242 27.562 -5.77 1 83.31 272 SER B CA 1
ATOM 5995 C C . SER B 1 272 ? -7.887 27.297 -4.41 1 83.31 272 SER B C 1
ATOM 5997 O O . SER B 1 272 ? -8.703 28.094 -3.945 1 83.31 272 SER B O 1
ATOM 5999 N N . GLY B 1 273 ? -7.504 26.203 -3.826 1 90.62 273 GLY B N 1
ATOM 6000 C CA . GLY B 1 273 ? -8.141 25.797 -2.586 1 90.62 273 GLY B CA 1
ATOM 6001 C C . GLY B 1 273 ? -7.586 26.5 -1.364 1 90.62 273 GLY B C 1
ATOM 6002 O O . GLY B 1 273 ? -6.902 27.516 -1.487 1 90.62 273 GLY B O 1
ATOM 6003 N N . ASN B 1 274 ? -7.992 25.969 -0.211 1 96.62 274 ASN B N 1
ATOM 6004 C CA . ASN B 1 274 ? -7.684 26.625 1.049 1 96.62 274 ASN B CA 1
ATOM 6005 C C . ASN B 1 274 ? -6.84 25.75 1.962 1 96.62 274 ASN B C 1
ATOM 6007 O O . ASN B 1 274 ? -6.906 25.875 3.186 1 96.62 274 ASN B O 1
ATOM 6011 N N . SER B 1 275 ? -6.078 24.797 1.386 1 97.44 275 SER B N 1
ATOM 6012 C CA . SER B 1 275 ? -5.258 23.859 2.156 1 97.44 275 SER B CA 1
ATOM 6013 C C . SER B 1 275 ? -3.988 24.531 2.664 1 97.44 275 SER B C 1
ATOM 6015 O O . SER B 1 275 ? -3.332 24.031 3.576 1 97.44 275 SER B O 1
ATOM 6017 N N . GLN B 1 276 ? -3.588 25.578 1.967 1 97.88 276 GLN B N 1
ATOM 6018 C CA . GLN B 1 276 ? -2.391 26.375 2.223 1 97.88 276 GLN B CA 1
ATOM 6019 C C . GLN B 1 276 ? -1.132 25.609 1.801 1 97.88 276 GLN B C 1
ATOM 6021 O O . GLN B 1 276 ? -0.024 25.969 2.213 1 97.88 276 GLN B O 1
ATOM 6026 N N . HIS B 1 277 ? -1.251 24.547 1 1 96.38 277 HIS B N 1
ATOM 6027 C CA . HIS B 1 277 ? -0.101 23.906 0.369 1 96.38 277 HIS B CA 1
ATOM 6028 C C . HIS B 1 277 ? 0.746 24.922 -0.389 1 96.38 277 HIS B C 1
ATOM 6030 O O . HIS B 1 277 ? 0.211 25.781 -1.096 1 96.38 277 HIS B O 1
ATOM 6036 N N . PRO B 1 278 ? 2.127 24.938 -0.204 1 94.88 278 PRO B N 1
ATOM 6037 C CA . PRO B 1 278 ? 2.922 25.812 -1.069 1 94.88 278 PRO B CA 1
ATOM 6038 C C . PRO B 1 278 ? 2.855 25.406 -2.541 1 94.88 278 PRO B C 1
ATOM 6040 O O . PRO B 1 278 ? 2.9 24.203 -2.859 1 94.88 278 PRO B O 1
ATOM 6043 N N . ASN B 1 279 ? 2.602 26.328 -3.316 1 93.94 279 ASN B N 1
ATOM 6044 C CA . ASN B 1 279 ? 2.436 27.781 -3.217 1 93.94 279 ASN B CA 1
ATOM 6045 C C . ASN B 1 279 ? 0.989 28.188 -3.469 1 93.94 279 ASN B C 1
ATOM 6047 O O . ASN B 1 279 ? 0.734 29.172 -4.176 1 93.94 279 ASN B O 1
ATOM 6051 N N . TYR B 1 280 ? 0.112 27.359 -2.832 1 93.69 280 TYR B N 1
ATOM 6052 C CA . TYR B 1 280 ? -1.3 27.734 -2.879 1 93.69 280 TYR B CA 1
ATOM 6053 C C . TYR B 1 280 ? -1.592 28.906 -1.946 1 93.69 280 TYR B C 1
ATOM 6055 O O . TYR B 1 280 ? -0.698 29.375 -1.247 1 93.69 280 TYR B O 1
ATOM 6063 N N . ASP B 1 281 ? -2.84 29.375 -2.033 1 95 281 ASP B N 1
ATOM 6064 C CA . ASP B 1 281 ? -3.246 30.641 -1.414 1 95 281 ASP B CA 1
ATOM 6065 C C . ASP B 1 281 ? -3.35 30.5 0.103 1 95 281 ASP B C 1
ATOM 6067 O O . ASP B 1 281 ? -4.34 29.969 0.616 1 95 281 ASP B O 1
ATOM 6071 N N . VAL B 1 282 ? -2.432 31.109 0.817 1 97.94 282 VAL B N 1
ATOM 6072 C CA . VAL B 1 282 ? -2.402 31.047 2.273 1 97.94 282 VAL B CA 1
ATOM 6073 C C . VAL B 1 282 ? -3.561 31.859 2.85 1 97.94 282 VAL B C 1
ATOM 6075 O O . VAL B 1 282 ? -4.117 31.516 3.893 1 97.94 282 VAL B O 1
ATOM 6078 N N . ALA B 1 283 ? -3.984 32.906 2.154 1 97.88 283 ALA B N 1
ATOM 6079 C CA . ALA B 1 283 ? -5.102 33.75 2.602 1 97.88 283 ALA B CA 1
ATOM 6080 C C . ALA B 1 283 ? -6.402 32.938 2.619 1 97.88 283 ALA B C 1
ATOM 6082 O O . ALA B 1 283 ? -7.234 33.125 3.512 1 97.88 283 ALA B O 1
ATOM 6083 N N . ALA B 1 284 ? -6.57 32.094 1.652 1 97.12 284 ALA B N 1
ATOM 6084 C CA . ALA B 1 284 ? -7.762 31.25 1.617 1 97.12 284 ALA B CA 1
ATOM 6085 C C . ALA B 1 284 ? -7.812 30.328 2.824 1 97.12 284 ALA B C 1
ATOM 6087 O O . ALA B 1 284 ? -8.891 30.016 3.338 1 97.12 284 ALA B O 1
ATOM 6088 N N . GLY B 1 285 ? -6.684 29.844 3.244 1 98.5 285 GLY B N 1
ATOM 6089 C CA . GLY B 1 285 ? -6.633 29.047 4.461 1 98.5 285 GLY B CA 1
ATOM 6090 C C . GLY B 1 285 ? -6.961 29.844 5.707 1 98.5 285 GLY B C 1
ATOM 6091 O O . GLY B 1 285 ? -7.594 29.328 6.629 1 98.5 285 GLY B O 1
ATOM 6092 N N . GLU B 1 286 ? -6.527 31.156 5.766 1 98.69 286 GLU B N 1
ATOM 6093 C CA . GLU B 1 286 ? -6.949 32.031 6.84 1 98.69 286 GLU B CA 1
ATOM 6094 C C . GLU B 1 286 ? -8.477 32.125 6.918 1 98.69 286 GLU B C 1
ATOM 6096 O O . GLU B 1 286 ? -9.047 32.094 8.008 1 98.69 286 GLU B O 1
ATOM 6101 N N . GLN B 1 287 ? -9.062 32.219 5.762 1 98.44 287 GLN B N 1
ATOM 6102 C CA . GLN B 1 287 ? -10.516 32.281 5.723 1 98.44 287 GLN B CA 1
ATOM 6103 C C . GLN B 1 287 ? -11.141 31 6.273 1 98.44 287 GLN B C 1
ATOM 6105 O O . GLN B 1 287 ? -12.125 31.062 7.012 1 98.44 287 GLN B O 1
ATOM 6110 N N . LEU B 1 288 ? -10.609 29.891 5.898 1 98.81 288 LEU B N 1
ATOM 6111 C CA . LEU B 1 288 ? -11.133 28.609 6.387 1 98.81 288 LEU B CA 1
ATOM 6112 C C . LEU B 1 288 ? -11.023 28.531 7.906 1 98.81 288 LEU B C 1
ATOM 6114 O O . LEU B 1 288 ? -11.992 28.172 8.586 1 98.81 288 LEU B O 1
ATOM 6118 N N . ILE B 1 289 ? -9.844 28.828 8.453 1 98.94 289 ILE B N 1
ATOM 6119 C CA . ILE B 1 289 ? -9.641 28.797 9.898 1 98.94 289 ILE B CA 1
ATOM 6120 C C . ILE B 1 289 ? -10.641 29.719 10.578 1 98.94 289 ILE B C 1
ATOM 6122 O O . ILE B 1 289 ? -11.266 29.359 11.578 1 98.94 289 ILE B O 1
ATOM 6126 N N . HIS B 1 290 ? -10.781 30.922 10.016 1 98.88 290 HIS B N 1
ATOM 6127 C CA . HIS B 1 290 ? -11.734 31.906 10.523 1 98.88 290 HIS B CA 1
ATOM 6128 C C . HIS B 1 290 ? -13.148 31.328 10.562 1 98.88 290 HIS B C 1
ATOM 6130 O O . HIS B 1 290 ? -13.844 31.453 11.57 1 98.88 290 HIS B O 1
ATOM 6136 N N . ASP B 1 291 ? -13.562 30.75 9.477 1 98.81 291 ASP B N 1
ATOM 6137 C CA . ASP B 1 291 ? -14.93 30.25 9.352 1 98.81 291 ASP B CA 1
ATOM 6138 C C . ASP B 1 291 ? -15.18 29.094 10.312 1 98.81 291 ASP B C 1
ATOM 6140 O O . ASP B 1 291 ? -16.266 28.969 10.875 1 98.81 291 ASP B O 1
ATOM 6144 N N . VAL B 1 292 ? -14.195 28.203 10.461 1 98.94 292 VAL B N 1
ATOM 6145 C CA . VAL B 1 292 ? -14.336 27.109 11.414 1 98.94 292 VAL B CA 1
ATOM 6146 C C . VAL B 1 292 ? -14.477 27.672 12.828 1 98.94 292 VAL B C 1
ATOM 6148 O O . VAL B 1 292 ? -15.367 27.25 13.578 1 98.94 292 VAL B O 1
ATOM 6151 N N . TYR B 1 293 ? -13.617 28.594 13.211 1 98.88 293 TYR B N 1
ATOM 6152 C CA . TYR B 1 293 ? -13.633 29.188 14.539 1 98.88 293 TYR B CA 1
ATOM 6153 C C . TYR B 1 293 ? -15.008 29.781 14.852 1 98.88 293 TYR B C 1
ATOM 6155 O O . TYR B 1 293 ? -15.586 29.5 15.898 1 98.88 293 TYR B O 1
ATOM 6163 N N . TYR B 1 294 ? -15.531 30.516 13.953 1 98.75 294 TYR B N 1
ATOM 6164 C CA . TYR B 1 294 ? -16.781 31.203 14.25 1 98.75 294 TYR B CA 1
ATOM 6165 C C . TYR B 1 294 ? -17.969 30.25 14.172 1 98.75 294 TYR B C 1
ATOM 6167 O O . TYR B 1 294 ? -18.953 30.422 14.883 1 98.75 294 TYR B O 1
ATOM 6175 N N . ALA B 1 295 ? -17.875 29.203 13.297 1 98.88 295 ALA B N 1
ATOM 6176 C CA . ALA B 1 295 ? -18.906 28.172 13.344 1 98.88 295 ALA B CA 1
ATOM 6177 C C . ALA B 1 295 ? -19 27.547 14.734 1 98.88 295 ALA B C 1
ATOM 6179 O O . ALA B 1 295 ? -20.094 27.344 15.258 1 98.88 295 ALA B O 1
ATOM 6180 N N . LEU B 1 296 ? -17.875 27.281 15.312 1 98.81 296 LEU B N 1
ATOM 6181 C CA . LEU B 1 296 ? -17.812 26.672 16.625 1 98.81 296 LEU B CA 1
ATOM 6182 C C . LEU B 1 296 ? -18.219 27.656 17.719 1 98.81 296 LEU B C 1
ATOM 6184 O O . LEU B 1 296 ? -19.062 27.344 18.562 1 98.81 296 LEU B O 1
ATOM 6188 N N . ARG B 1 297 ? -17.656 28.859 17.672 1 98.44 297 ARG B N 1
ATOM 6189 C CA . ARG B 1 297 ? -17.859 29.875 18.703 1 98.44 297 ARG B CA 1
ATOM 6190 C C . ARG B 1 297 ? -19.328 30.281 18.781 1 98.44 297 ARG B C 1
ATOM 6192 O O . ARG B 1 297 ? -19.844 30.562 19.859 1 98.44 297 ARG B O 1
ATOM 6199 N N . ASN B 1 298 ? -19.953 30.312 17.672 1 97.81 298 ASN B N 1
ATOM 6200 C CA . ASN B 1 298 ? -21.344 30.75 17.609 1 97.81 298 ASN B CA 1
ATOM 6201 C C . ASN B 1 298 ? -22.312 29.609 17.922 1 97.81 298 ASN B C 1
ATOM 6203 O O . ASN B 1 298 ? -23.516 29.844 18.078 1 97.81 298 ASN B O 1
ATOM 6207 N N . GLY B 1 299 ? -21.797 28.422 18.031 1 97.81 299 GLY B N 1
ATOM 6208 C CA . GLY B 1 299 ? -22.625 27.281 18.312 1 97.81 299 GLY B CA 1
ATOM 6209 C C . GLY B 1 299 ? -22.812 27.031 19.812 1 97.81 299 GLY B C 1
ATOM 6210 O O . GLY B 1 299 ? -21.969 27.453 20.609 1 97.81 299 GLY B O 1
ATOM 6211 N N . PRO B 1 300 ? -23.875 26.25 20.141 1 97.75 300 PRO B N 1
ATOM 6212 C CA . PRO B 1 300 ? -24.156 26 21.547 1 97.75 300 PRO B CA 1
ATOM 6213 C C . PRO B 1 300 ? -23.109 25.125 22.219 1 97.75 300 PRO B C 1
ATOM 6215 O O . PRO B 1 300 ? -23.047 25.062 23.453 1 97.75 300 PRO B O 1
ATOM 6218 N N . GLY B 1 301 ? -22.281 24.453 21.438 1 97.81 301 GLY B N 1
ATOM 6219 C CA . GLY B 1 301 ? -21.281 23.547 21.984 1 97.81 301 GLY B CA 1
ATOM 6220 C C . GLY B 1 301 ? -19.969 24.234 22.297 1 97.81 301 GLY B C 1
ATOM 6221 O O . GLY B 1 301 ? -19.031 23.594 22.781 1 97.81 301 GLY B O 1
ATOM 6222 N N . TRP B 1 302 ? -19.828 25.531 22.172 1 98.31 302 TRP B N 1
ATOM 6223 C CA . TRP B 1 302 ? -18.578 26.266 22.203 1 98.31 302 TRP B CA 1
ATOM 6224 C C . TRP B 1 302 ? -17.844 26.031 23.516 1 98.31 302 TRP B C 1
ATOM 6226 O O . TRP B 1 302 ? -16.641 25.75 23.531 1 98.31 302 TRP B O 1
ATOM 6236 N N . ASN B 1 303 ? -18.516 26 24.641 1 98.25 303 ASN B N 1
ATOM 6237 C CA . ASN B 1 303 ? -17.891 25.953 25.969 1 98.25 303 ASN B CA 1
ATOM 6238 C C . ASN B 1 303 ? -17.328 24.578 26.281 1 98.25 303 ASN B C 1
ATOM 6240 O O . ASN B 1 303 ? -16.562 24.422 27.234 1 98.25 303 ASN B O 1
ATOM 6244 N N . SER B 1 304 ? -17.672 23.594 25.453 1 98.31 304 SER B N 1
ATOM 6245 C CA . SER B 1 304 ? -17.203 22.234 25.656 1 98.31 304 SER B CA 1
ATOM 6246 C C . SER B 1 304 ? -16.438 21.734 24.438 1 98.31 304 SER B C 1
ATOM 6248 O O . SER B 1 304 ? -16.453 20.531 24.141 1 98.31 304 SER B O 1
ATOM 6250 N N . THR B 1 305 ? -15.859 22.641 23.656 1 98.75 305 THR B N 1
ATOM 6251 C CA . THR B 1 305 ? -15.18 22.266 22.422 1 98.75 305 THR B CA 1
ATOM 6252 C C . THR B 1 305 ? -13.68 22.516 22.531 1 98.75 305 THR B C 1
ATOM 6254 O O . THR B 1 305 ? -13.258 23.547 23.062 1 98.75 305 THR B O 1
ATOM 6257 N N . LEU B 1 306 ? -12.867 21.578 22.172 1 98.94 306 LEU B N 1
ATOM 6258 C CA . LEU B 1 306 ? -11.453 21.75 21.859 1 98.94 306 LEU B CA 1
ATOM 6259 C C . LEU B 1 306 ? -11.227 21.734 20.344 1 98.94 306 LEU B C 1
ATOM 6261 O O . LEU B 1 306 ? -11.43 20.703 19.703 1 98.94 306 LEU B O 1
ATOM 6265 N N . PHE B 1 307 ? -10.906 22.891 19.812 1 98.94 307 PHE B N 1
ATOM 6266 C CA . PHE B 1 307 ? -10.594 23.062 18.391 1 98.94 307 PHE B CA 1
ATOM 6267 C C . PHE B 1 307 ? -9.086 23.016 18.172 1 98.94 307 PHE B C 1
ATOM 6269 O O . PHE B 1 307 ? -8.344 23.797 18.766 1 98.94 307 PHE B O 1
ATOM 6276 N N . ILE B 1 308 ? -8.625 22.078 17.328 1 99 308 ILE B N 1
ATOM 6277 C CA . ILE B 1 308 ? -7.215 21.859 17.047 1 99 308 ILE B CA 1
ATOM 6278 C C . ILE B 1 308 ? -6.926 22.203 15.586 1 99 308 ILE B C 1
ATOM 6280 O O . ILE B 1 308 ? -7.535 21.656 14.672 1 99 308 ILE B O 1
ATOM 6284 N N . VAL B 1 309 ? -6.016 23.156 15.344 1 98.94 309 VAL B N 1
ATOM 6285 C CA . VAL B 1 309 ? -5.539 23.516 14.008 1 98.94 309 VAL B CA 1
ATOM 6286 C C . VAL B 1 309 ? -4.109 23.016 13.82 1 98.94 309 VAL B C 1
ATOM 6288 O O . VAL B 1 309 ? -3.215 23.359 14.594 1 98.94 309 VAL B O 1
ATOM 6291 N N . THR B 1 310 ? -3.904 22.172 12.836 1 98.94 310 THR B N 1
ATOM 6292 C CA . THR B 1 310 ? -2.564 21.672 12.555 1 98.94 310 THR B CA 1
ATOM 6293 C C . THR B 1 310 ? -2.307 21.625 11.055 1 98.94 310 THR B C 1
ATOM 6295 O O . THR B 1 310 ? -3.168 22 10.258 1 98.94 310 THR B O 1
ATOM 6298 N N . TYR B 1 311 ? -1.092 21.297 10.711 1 98.88 311 TYR B N 1
ATOM 6299 C CA . TYR B 1 311 ? -0.621 20.969 9.367 1 98.88 311 TYR B CA 1
ATOM 6300 C C . TYR B 1 311 ? -0 19.578 9.336 1 98.88 311 TYR B C 1
ATOM 6302 O O . TYR B 1 311 ? 0.534 19.109 10.344 1 98.88 311 TYR B O 1
ATOM 6310 N N . ASP B 1 312 ? -0.132 18.922 8.25 1 98.56 312 ASP B N 1
ATOM 6311 C CA . ASP B 1 312 ? 0.274 17.516 8.219 1 98.56 312 ASP B CA 1
ATOM 6312 C C . ASP B 1 312 ? 1.791 17.375 8.328 1 98.56 312 ASP B C 1
ATOM 6314 O O . ASP B 1 312 ? 2.293 16.531 9.07 1 98.56 312 ASP B O 1
ATOM 6318 N N . GLU B 1 313 ? 2.541 18.172 7.539 1 98.75 313 GLU B N 1
ATOM 6319 C CA . GLU B 1 313 ? 3.996 18.219 7.637 1 98.75 313 GLU B CA 1
ATOM 6320 C C . GLU B 1 313 ? 4.543 19.562 7.172 1 98.75 313 GLU B C 1
ATOM 6322 O O . GLU B 1 313 ? 3.779 20.5 6.91 1 98.75 313 GLU B O 1
ATOM 6327 N N . HIS B 1 314 ? 5.895 19.703 7.086 1 98.81 314 HIS B N 1
ATOM 6328 C CA . HIS B 1 314 ? 6.508 21.016 6.863 1 98.81 314 HIS B CA 1
ATOM 6329 C C . HIS B 1 314 ? 6.562 21.344 5.379 1 98.81 314 HIS B C 1
ATOM 6331 O O . HIS B 1 314 ? 6.805 22.5 5.004 1 98.81 314 HIS B O 1
ATOM 6337 N N . GLY B 1 315 ? 6.418 20.344 4.52 1 97.69 315 GLY B N 1
ATOM 6338 C CA . GLY B 1 315 ? 6.312 20.562 3.084 1 97.69 315 GLY B CA 1
ATOM 6339 C C . GLY B 1 315 ? 7.621 21 2.449 1 97.69 315 GLY B C 1
ATOM 6340 O O . GLY B 1 315 ? 7.641 21.438 1.298 1 97.69 315 GLY B O 1
ATOM 6341 N N . GLY B 1 316 ? 8.68 20.938 3.154 1 98.06 316 GLY B N 1
ATOM 6342 C CA . GLY B 1 316 ? 9.977 21.391 2.668 1 98.06 316 GLY B CA 1
ATOM 6343 C C . GLY B 1 316 ? 10.336 22.781 3.127 1 98.06 316 GLY B C 1
ATOM 6344 O O . GLY B 1 316 ? 11.438 23.266 2.867 1 98.06 316 GLY B O 1
ATOM 6345 N N . ASN B 1 317 ? 9.414 23.438 3.854 1 98.75 317 ASN B N 1
ATOM 6346 C CA . ASN B 1 317 ? 9.633 24.797 4.328 1 98.75 317 ASN B CA 1
ATOM 6347 C C . ASN B 1 317 ? 10.602 24.828 5.504 1 98.75 317 ASN B C 1
ATOM 6349 O O . ASN B 1 317 ? 10.57 23.953 6.363 1 98.75 317 ASN B O 1
ATOM 6353 N N . TYR B 1 318 ? 11.336 25.875 5.59 1 98.81 318 TYR B N 1
ATOM 6354 C CA . TYR B 1 318 ? 12.422 26.016 6.551 1 98.81 318 TYR B CA 1
ATOM 6355 C C . TYR B 1 318 ? 11.883 26.062 7.977 1 98.81 318 TYR B C 1
ATOM 6357 O O . TYR B 1 318 ? 10.852 26.672 8.242 1 98.81 318 TYR B O 1
ATOM 6365 N N . ASP B 1 319 ? 12.578 25.422 8.828 1 98.88 319 ASP B N 1
ATOM 6366 C CA . ASP B 1 319 ? 12.43 25.516 10.281 1 98.88 319 ASP B CA 1
ATOM 6367 C C . ASP B 1 319 ? 13.789 25.438 10.977 1 98.88 319 ASP B C 1
ATOM 6369 O O . ASP B 1 319 ? 14.625 24.609 10.625 1 98.88 319 ASP B O 1
ATOM 6373 N N . HIS B 1 320 ? 14 26.281 11.984 1 98.56 320 HIS B N 1
ATOM 6374 C CA . HIS B 1 320 ? 15.32 26.375 12.594 1 98.56 320 HIS B CA 1
ATOM 6375 C C . HIS B 1 320 ? 15.5 25.312 13.68 1 98.56 320 HIS B C 1
ATOM 6377 O O . HIS B 1 320 ? 16.625 25.078 14.141 1 98.56 320 HIS B O 1
ATOM 6383 N N . VAL B 1 321 ? 14.406 24.734 14.109 1 98.38 321 VAL B N 1
ATOM 6384 C CA . VAL B 1 321 ? 14.461 23.75 15.195 1 98.38 321 VAL B CA 1
ATOM 6385 C C . VAL B 1 321 ? 14.555 22.344 14.625 1 98.38 321 VAL B C 1
ATOM 6387 O O . VAL B 1 321 ? 13.68 21.906 13.867 1 98.38 321 VAL B O 1
ATOM 6390 N N . ALA B 1 322 ? 15.594 21.625 14.977 1 97.44 322 ALA B N 1
ATOM 6391 C CA . ALA B 1 322 ? 15.781 20.25 14.539 1 97.44 322 ALA B CA 1
ATOM 6392 C C . ALA B 1 322 ? 14.781 19.312 15.211 1 97.44 322 ALA B C 1
ATOM 6394 O O . ALA B 1 322 ? 14.484 19.469 16.406 1 97.44 322 ALA B O 1
ATOM 6395 N N . PRO B 1 323 ? 14.211 18.422 14.414 1 97.25 323 PRO B N 1
ATOM 6396 C CA . PRO B 1 323 ? 13.32 17.453 15.07 1 97.25 323 PRO B CA 1
ATOM 6397 C C . PRO B 1 323 ? 14.055 16.578 16.094 1 97.25 323 PRO B C 1
ATOM 6399 O O . PRO B 1 323 ? 15.203 16.188 15.867 1 97.25 323 PRO B O 1
ATOM 6402 N N . PRO B 1 324 ? 13.414 16.25 17.172 1 95.5 324 PRO B N 1
ATOM 6403 C CA . PRO B 1 324 ? 14.031 15.367 18.172 1 95.5 324 PRO B CA 1
ATOM 6404 C C . PRO B 1 324 ? 14.039 13.906 17.734 1 95.5 324 PRO B C 1
ATOM 6406 O O . PRO B 1 324 ? 13.219 13.5 16.906 1 95.5 324 PRO B O 1
ATOM 6409 N N . SER B 1 325 ? 15.031 13.141 18.266 1 93.38 325 SER B N 1
ATOM 6410 C CA . SER B 1 325 ? 14.992 11.688 18.203 1 93.38 325 SER B CA 1
ATOM 6411 C C . SER B 1 325 ? 14.18 11.109 19.359 1 93.38 325 SER B C 1
ATOM 6413 O O . SER B 1 325 ? 13.484 11.844 20.062 1 93.38 325 SER B O 1
ATOM 6415 N N . GLY B 1 326 ? 14.102 9.82 19.422 1 94.25 326 GLY B N 1
ATOM 6416 C CA . GLY B 1 326 ? 13.477 9.164 20.562 1 94.25 326 GLY B CA 1
ATOM 6417 C C . GLY B 1 326 ? 12 8.898 20.359 1 94.25 326 GLY B C 1
ATOM 6418 O O . GLY B 1 326 ? 11.281 8.578 21.312 1 94.25 326 GLY B O 1
ATOM 6419 N N . ALA B 1 327 ? 11.469 9.117 19.203 1 97.5 327 ALA B N 1
ATOM 6420 C CA . ALA B 1 327 ? 10.078 8.742 18.922 1 97.5 327 ALA B CA 1
ATOM 6421 C C . ALA B 1 327 ? 9.867 7.246 19.109 1 97.5 327 ALA B C 1
ATOM 6423 O O . ALA B 1 327 ? 10.711 6.441 18.719 1 97.5 327 ALA B O 1
ATOM 6424 N N . THR B 1 328 ? 8.781 6.906 19.766 1 98.5 328 THR B N 1
ATOM 6425 C CA . THR B 1 328 ? 8.406 5.496 19.844 1 98.5 328 THR B CA 1
ATOM 6426 C C . THR B 1 328 ? 7.875 5 18.5 1 98.5 328 THR B C 1
ATOM 6428 O O . THR B 1 328 ? 6.918 5.555 17.969 1 98.5 328 THR B O 1
ATOM 6431 N N . PRO B 1 329 ? 8.5 3.98 17.906 1 98.25 329 PRO B N 1
ATOM 6432 C CA . PRO B 1 329 ? 7.922 3.426 16.672 1 98.25 329 PRO B CA 1
ATOM 6433 C C . PRO B 1 329 ? 6.547 2.799 16.891 1 98.25 329 PRO B C 1
ATOM 6435 O O . PRO B 1 329 ? 6.199 2.455 18.031 1 98.25 329 PRO B O 1
ATOM 6438 N N . PRO B 1 330 ? 5.73 2.637 15.828 1 98.25 330 PRO B N 1
ATOM 6439 C CA . PRO B 1 330 ? 4.379 2.098 15.984 1 98.25 330 PRO B CA 1
ATOM 6440 C C . PRO B 1 330 ? 4.371 0.686 16.562 1 98.25 330 PRO B C 1
ATOM 6442 O O . PRO B 1 330 ? 3.453 0.327 17.312 1 98.25 330 PRO B O 1
ATOM 6445 N N . GLY B 1 331 ? 5.375 -0.121 16.266 1 96.94 331 GLY B N 1
ATOM 6446 C CA . GLY B 1 331 ? 5.414 -1.484 16.766 1 96.94 331 GLY B CA 1
ATOM 6447 C C . GLY B 1 331 ? 4.355 -2.379 16.156 1 96.94 331 GLY B C 1
ATOM 6448 O O . GLY B 1 331 ? 3.801 -3.248 16.828 1 96.94 331 GLY B O 1
ATOM 6449 N N . ASP B 1 332 ? 3.992 -2.166 14.914 1 95.5 332 ASP B N 1
ATOM 6450 C CA . ASP B 1 332 ? 2.887 -2.877 14.281 1 95.5 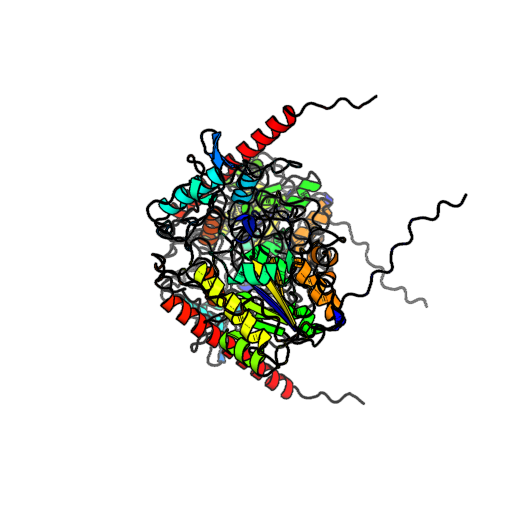332 ASP B CA 1
ATOM 6451 C C . ASP B 1 332 ? 3.4 -3.971 13.344 1 95.5 332 ASP B C 1
ATOM 6453 O O . ASP B 1 332 ? 2.648 -4.492 12.516 1 95.5 332 ASP B O 1
ATOM 6457 N N . GLY B 1 333 ? 4.66 -4.266 13.422 1 92.25 333 GLY B N 1
ATOM 6458 C CA . GLY B 1 333 ? 5.234 -5.363 12.664 1 92.25 333 GLY B CA 1
ATOM 6459 C C . GLY B 1 333 ? 5.66 -4.965 11.266 1 92.25 333 GLY B C 1
ATOM 6460 O O . GLY B 1 333 ? 6.266 -5.758 10.547 1 92.25 333 GLY B O 1
ATOM 6461 N N . THR B 1 334 ? 5.438 -3.734 10.836 1 94.94 334 THR B N 1
ATOM 6462 C CA . THR B 1 334 ? 5.82 -3.287 9.5 1 94.94 334 THR B CA 1
ATOM 6463 C C . THR B 1 334 ? 7.27 -2.809 9.492 1 94.94 334 THR B C 1
ATOM 6465 O O . THR B 1 334 ? 7.84 -2.508 10.539 1 94.94 334 THR B O 1
ATOM 6468 N N . VAL B 1 335 ? 7.863 -2.814 8.281 1 94.31 335 VAL B N 1
ATOM 6469 C CA . VAL B 1 335 ? 9.219 -2.32 8.031 1 94.31 335 VAL B CA 1
ATOM 6470 C C . VAL B 1 335 ? 9.148 -1.011 7.25 1 94.31 335 VAL B C 1
ATOM 6472 O O . VAL B 1 335 ? 8.484 -0.929 6.219 1 94.31 335 VAL B O 1
ATOM 6475 N N . GLY B 1 336 ? 9.852 -0.052 7.762 1 94.69 336 GLY B N 1
ATOM 6476 C CA . GLY B 1 336 ? 9.812 1.236 7.09 1 94.69 336 GLY B CA 1
ATOM 6477 C C . GLY B 1 336 ? 10.516 1.226 5.742 1 94.69 336 GLY B C 1
ATOM 6478 O O . GLY B 1 336 ? 11.578 0.625 5.598 1 94.69 336 GLY B O 1
ATOM 6479 N N . GLU B 1 337 ? 9.891 1.811 4.746 1 92.25 337 GLU B N 1
ATOM 6480 C CA . GLU B 1 337 ? 10.578 2.055 3.484 1 92.25 337 GLU B CA 1
ATOM 6481 C C . GLU B 1 337 ? 11.906 2.773 3.709 1 92.25 337 GLU B C 1
ATOM 6483 O O . GLU B 1 337 ? 12.047 3.531 4.672 1 92.25 337 GLU B O 1
ATOM 6488 N N . PHE B 1 338 ? 12.922 2.488 2.852 1 86.38 338 PHE B N 1
ATOM 6489 C CA . PHE B 1 338 ? 14.242 3.115 2.836 1 86.38 338 PHE B CA 1
ATOM 6490 C C . PHE B 1 338 ? 14.977 2.854 4.145 1 86.38 338 PHE B C 1
ATOM 6492 O O . PHE B 1 338 ? 15.859 3.625 4.531 1 86.38 338 PHE B O 1
ATOM 6499 N N . GLY B 1 339 ? 14.531 1.912 4.914 1 88.75 339 GLY B N 1
ATOM 6500 C CA . GLY B 1 339 ? 15.211 1.506 6.133 1 88.75 339 GLY B CA 1
ATOM 6501 C C . GLY B 1 339 ? 14.898 2.404 7.316 1 88.75 339 GLY B C 1
ATOM 6502 O O . GLY B 1 339 ? 15.516 2.277 8.375 1 88.75 339 GLY B O 1
ATOM 6503 N N . PHE B 1 340 ? 13.914 3.309 7.18 1 94 340 PHE B N 1
ATOM 6504 C CA . PHE B 1 340 ? 13.562 4.211 8.266 1 94 340 PHE B CA 1
ATOM 6505 C C . PHE B 1 340 ? 12.906 3.451 9.414 1 94 340 PHE B C 1
ATOM 6507 O O . PHE B 1 340 ? 12.016 2.633 9.195 1 94 340 PHE B O 1
ATOM 6514 N N . ASP B 1 341 ? 13.32 3.721 10.656 1 94.75 341 ASP B N 1
ATOM 6515 C CA . ASP B 1 341 ? 12.883 2.908 11.781 1 94.75 341 ASP B CA 1
ATOM 6516 C C . ASP B 1 341 ? 11.836 3.646 12.617 1 94.75 341 ASP B C 1
ATOM 6518 O O . ASP B 1 341 ? 11.398 3.148 13.656 1 94.75 341 ASP B O 1
ATOM 6522 N N . PHE B 1 342 ? 11.43 4.883 12.234 1 97.31 342 PHE B N 1
ATOM 6523 C CA . PHE B 1 342 ? 10.375 5.691 12.828 1 97.31 342 PHE B CA 1
ATOM 6524 C C . PHE B 1 342 ? 10.75 6.121 14.242 1 97.31 342 PHE B C 1
ATOM 6526 O O . PHE B 1 342 ? 9.875 6.352 15.078 1 97.31 342 PHE B O 1
ATOM 6533 N N . THR B 1 343 ? 12.055 6.246 14.547 1 96.75 343 THR B N 1
ATOM 6534 C CA . THR B 1 343 ? 12.5 6.691 15.859 1 96.75 343 THR B CA 1
ATOM 6535 C C . THR B 1 343 ? 12.836 8.18 15.844 1 96.75 343 THR B C 1
ATOM 6537 O O . THR B 1 343 ? 13.32 8.727 16.844 1 96.75 343 THR B O 1
ATOM 6540 N N . ARG B 1 344 ? 12.594 8.812 14.766 1 96.56 344 ARG B N 1
ATOM 6541 C CA . ARG B 1 344 ? 12.766 10.25 14.617 1 96.56 344 ARG B CA 1
ATOM 6542 C C . ARG B 1 344 ? 11.453 10.922 14.203 1 96.56 344 ARG B C 1
ATOM 6544 O O . ARG B 1 344 ? 10.719 10.391 13.367 1 96.56 344 ARG B O 1
ATOM 6551 N N . PHE B 1 345 ? 11.156 12.031 14.789 1 98.25 345 PHE B N 1
ATOM 6552 C CA . PHE B 1 345 ? 10 12.82 14.398 1 98.25 345 PHE B CA 1
ATOM 6553 C C . PHE B 1 345 ? 10.273 13.586 13.109 1 98.25 345 PHE B C 1
ATOM 6555 O O . PHE B 1 345 ? 11.406 13.625 12.633 1 98.25 345 PHE B O 1
ATOM 6562 N N . GLY B 1 346 ? 9.227 14.102 12.477 1 98.56 346 GLY B N 1
ATOM 6563 C CA . GLY B 1 346 ? 9.359 15.039 11.367 1 98.56 346 GLY B CA 1
ATOM 6564 C C . GLY B 1 346 ? 9.594 16.469 11.828 1 98.56 346 GLY B C 1
ATOM 6565 O O . GLY B 1 346 ? 9.781 16.719 13.016 1 98.56 346 GLY B O 1
ATOM 6566 N N . VAL B 1 347 ? 9.609 17.344 10.914 1 98.75 347 VAL B N 1
ATOM 6567 C CA . VAL B 1 347 ? 9.898 18.766 11.164 1 98.75 347 VAL B CA 1
ATOM 6568 C C . VAL B 1 347 ? 8.711 19.406 11.875 1 98.75 347 VAL B C 1
ATOM 6570 O O . VAL B 1 347 ? 7.574 18.953 11.734 1 98.75 347 VAL B O 1
ATOM 6573 N N . ARG B 1 348 ? 8.984 20.422 12.617 1 98.56 348 ARG B N 1
ATOM 6574 C CA . ARG B 1 348 ? 7.984 21.141 13.398 1 98.56 348 ARG B CA 1
ATOM 6575 C C . ARG B 1 348 ? 6.918 21.75 12.5 1 98.56 348 ARG B C 1
ATOM 6577 O O . ARG B 1 348 ? 7.227 22.266 11.422 1 98.56 348 ARG B O 1
ATOM 6584 N N . VAL B 1 349 ? 5.637 21.688 12.969 1 98.88 349 VAL B N 1
ATOM 6585 C CA . VAL B 1 349 ? 4.516 22.219 12.203 1 98.88 349 VAL B CA 1
ATOM 6586 C C . VAL B 1 349 ? 3.729 23.203 13.055 1 98.88 349 VAL B C 1
ATOM 6588 O O . VAL B 1 349 ? 3.795 23.156 14.289 1 98.88 349 VAL B O 1
ATOM 6591 N N . PRO B 1 350 ? 2.992 24.156 12.445 1 98.94 350 PRO B N 1
ATOM 6592 C CA . PRO B 1 350 ? 2.102 25.016 13.227 1 98.94 350 PRO B CA 1
ATOM 6593 C C . PRO B 1 350 ? 0.979 24.234 13.906 1 98.94 350 PRO B C 1
ATOM 6595 O O . PRO B 1 350 ? 0.406 23.328 13.312 1 98.94 350 PRO B O 1
ATOM 6598 N N . ALA B 1 351 ? 0.751 24.547 15.117 1 98.94 351 ALA B N 1
ATOM 6599 C CA . ALA B 1 351 ? -0.347 23.938 15.867 1 98.94 351 ALA B CA 1
ATOM 6600 C C . ALA B 1 351 ? -0.925 24.922 16.891 1 98.94 351 ALA B C 1
ATOM 6602 O O . ALA B 1 351 ? -0.181 25.547 17.641 1 98.94 351 ALA B O 1
ATOM 6603 N N . VAL B 1 352 ? -2.199 25.125 16.828 1 98.94 352 VAL B N 1
ATOM 6604 C CA . VAL B 1 352 ? -2.924 26.016 17.734 1 98.94 352 VAL B CA 1
ATOM 6605 C C . VAL B 1 352 ? -4.086 25.266 18.375 1 98.94 352 VAL B C 1
ATOM 6607 O O . VAL B 1 352 ? -4.832 24.547 17.688 1 98.94 352 VAL B O 1
ATOM 6610 N N . LEU B 1 353 ? -4.176 25.297 19.688 1 98.94 353 LEU B N 1
ATOM 6611 C CA . LEU B 1 353 ? -5.285 24.75 20.469 1 98.94 353 LEU B CA 1
ATOM 6612 C C . LEU B 1 353 ? -6.246 25.859 20.891 1 98.94 353 LEU B C 1
ATOM 6614 O O . LEU B 1 353 ? -5.828 26.844 21.5 1 98.94 353 LEU B O 1
ATOM 6618 N N . VAL B 1 354 ? -7.508 25.672 20.562 1 98.94 354 VAL B N 1
ATOM 6619 C CA . VAL B 1 354 ? -8.508 26.703 20.797 1 98.94 354 VAL B CA 1
ATOM 6620 C C . VAL B 1 354 ? -9.641 26.141 21.656 1 98.94 354 VAL B C 1
ATOM 6622 O O . VAL B 1 354 ? -10.266 25.141 21.297 1 98.94 354 VAL B O 1
ATOM 6625 N N . SER B 1 355 ? -9.867 26.75 22.734 1 98.88 355 SER B N 1
ATOM 6626 C CA . SER B 1 355 ? -10.953 26.422 23.656 1 98.88 355 SER B CA 1
ATOM 6627 C C . SER B 1 355 ? -11.203 27.547 24.641 1 98.88 355 SER B C 1
ATOM 6629 O O . SER B 1 355 ? -10.266 28.203 25.094 1 98.88 355 SER B O 1
ATOM 6631 N N . PRO B 1 356 ? -12.469 27.766 25.047 1 98.38 356 PRO B N 1
ATOM 6632 C CA . PRO B 1 356 ? -12.703 28.766 26.109 1 98.38 356 PRO B CA 1
ATOM 6633 C C . PRO B 1 356 ? -12.125 28.344 27.453 1 98.38 356 PRO B C 1
ATOM 6635 O O . PRO B 1 356 ? -12.094 29.141 28.391 1 98.38 356 PRO B O 1
ATOM 6638 N N . LEU B 1 357 ? -11.586 27.141 27.516 1 98.56 357 LEU B N 1
ATOM 6639 C CA . LEU B 1 357 ? -10.992 26.641 28.75 1 98.56 357 LEU B CA 1
ATOM 6640 C C . LEU B 1 357 ? -9.477 26.797 28.719 1 98.56 357 LEU B C 1
ATOM 6642 O O . LEU B 1 357 ? -8.773 26.25 29.578 1 98.56 357 LEU B O 1
ATOM 6646 N N . ILE B 1 358 ? -8.922 27.516 27.719 1 98.56 358 ILE B N 1
ATOM 6647 C CA . ILE B 1 358 ? -7.488 27.781 27.594 1 98.56 358 ILE B CA 1
ATOM 6648 C C . ILE B 1 358 ? -7.203 29.25 27.844 1 98.56 358 ILE B C 1
ATOM 6650 O O . ILE B 1 358 ? -7.879 30.125 27.297 1 98.56 358 ILE B O 1
ATOM 6654 N N . ALA B 1 359 ? -6.219 29.516 28.672 1 97.88 359 ALA B N 1
ATOM 6655 C CA . ALA B 1 359 ? -5.836 30.891 28.984 1 97.88 359 ALA B CA 1
ATOM 6656 C C . ALA B 1 359 ? -5.164 31.562 27.781 1 97.88 359 ALA B C 1
ATOM 6658 O O . ALA B 1 359 ? -4.375 30.922 27.078 1 97.88 359 ALA B O 1
ATOM 6659 N N . ALA B 1 360 ? -5.473 32.875 27.578 1 97.75 360 ALA B N 1
ATOM 6660 C CA . ALA B 1 360 ? -4.84 33.625 26.5 1 97.75 360 ALA B CA 1
ATOM 6661 C C . ALA B 1 360 ? -3.326 33.688 26.703 1 97.75 360 ALA B C 1
ATOM 6663 O O . ALA B 1 360 ? -2.848 33.781 27.828 1 97.75 360 ALA B O 1
ATOM 6664 N N . GLY B 1 361 ? -2.592 33.594 25.594 1 98.19 361 GLY B N 1
ATOM 6665 C CA . GLY B 1 361 ? -1.149 33.781 25.656 1 98.19 361 GLY B CA 1
ATOM 6666 C C . GLY B 1 361 ? -0.413 32.5 26.016 1 98.19 361 GLY B C 1
ATOM 6667 O O . GLY B 1 361 ? 0.792 32.531 26.281 1 98.19 361 GLY B O 1
ATOM 6668 N N . THR B 1 362 ? -1.081 31.375 26.016 1 98.44 362 THR B N 1
ATOM 6669 C CA . THR B 1 362 ? -0.478 30.094 26.422 1 98.44 362 THR B CA 1
ATOM 6670 C C . THR B 1 362 ? 0.482 29.594 25.344 1 98.44 362 THR B C 1
ATOM 6672 O O . THR B 1 362 ? 0.139 29.562 24.156 1 98.44 362 THR B O 1
ATOM 6675 N N . VAL B 1 363 ? 1.723 29.312 25.688 1 98.81 363 VAL B N 1
ATOM 6676 C CA . VAL B 1 363 ? 2.627 28.484 24.906 1 98.81 363 VAL B CA 1
ATOM 6677 C C . VAL B 1 363 ? 2.662 27.078 25.484 1 98.81 363 VAL B C 1
ATOM 6679 O O . VAL B 1 363 ? 3.264 26.844 26.531 1 98.81 363 VAL B O 1
ATOM 6682 N N . PHE B 1 364 ? 2.057 26.125 24.844 1 98.5 364 PHE B N 1
ATOM 6683 C CA . PHE B 1 364 ? 1.843 24.812 25.438 1 98.5 364 PHE B CA 1
ATOM 6684 C C . PHE B 1 364 ? 2.92 23.828 24.984 1 98.5 364 PHE B C 1
ATOM 6686 O O . PHE B 1 364 ? 3.164 23.688 23.781 1 98.5 364 PHE B O 1
ATOM 6693 N N . ARG B 1 365 ? 3.557 23.25 25.922 1 97.62 365 ARG B N 1
ATOM 6694 C CA . ARG B 1 365 ? 4.441 22.109 25.812 1 97.62 365 ARG B CA 1
ATOM 6695 C C . ARG B 1 365 ? 4.07 21.016 26.812 1 97.62 365 ARG B C 1
ATOM 6697 O O . ARG B 1 365 ? 3.559 21.328 27.891 1 97.62 365 ARG B O 1
ATOM 6704 N N . SER B 1 366 ? 4.23 19.844 26.391 1 95.25 366 SER B N 1
ATOM 6705 C CA . SER B 1 366 ? 3.916 18.781 27.344 1 95.25 366 SER B CA 1
ATOM 6706 C C . SER B 1 366 ? 5.145 18.391 28.156 1 95.25 366 SER B C 1
ATOM 6708 O O . SER B 1 366 ? 6.246 18.266 27.609 1 95.25 366 SER B O 1
ATOM 6710 N N . ALA B 1 367 ? 4.895 18.172 29.422 1 91.62 367 ALA B N 1
ATOM 6711 C CA . ALA B 1 367 ? 5.957 17.672 30.297 1 91.62 367 ALA B CA 1
ATOM 6712 C C . ALA B 1 367 ? 6.164 16.172 30.109 1 91.62 367 ALA B C 1
ATOM 6714 O O . ALA B 1 367 ? 7.199 15.633 30.5 1 91.62 367 ALA B O 1
ATOM 6715 N N . ALA B 1 368 ? 5.223 15.57 29.469 1 92.62 368 ALA B N 1
ATOM 6716 C CA . ALA B 1 368 ? 5.219 14.109 29.375 1 92.62 368 ALA B CA 1
ATOM 6717 C C . ALA B 1 368 ? 5.969 13.641 28.125 1 92.62 368 ALA B C 1
ATOM 6719 O O . ALA B 1 368 ? 6.199 12.445 27.953 1 92.62 368 ALA B O 1
ATOM 6720 N N . GLY B 1 369 ? 6.367 14.578 27.281 1 95.38 369 GLY B N 1
ATOM 6721 C CA . GLY B 1 369 ? 7.102 14.148 26.109 1 95.38 369 GLY B CA 1
ATOM 6722 C C . GLY B 1 369 ? 6.887 15.047 24.906 1 95.38 369 GLY B C 1
ATOM 6723 O O . GLY B 1 369 ? 6.281 16.125 25.031 1 95.38 369 GLY B O 1
ATOM 6724 N N . THR B 1 370 ? 7.379 14.617 23.734 1 97.94 370 THR B N 1
ATOM 6725 C CA . THR B 1 370 ? 7.305 15.367 22.484 1 97.94 370 THR B CA 1
ATOM 6726 C C . THR B 1 370 ? 5.922 15.227 21.859 1 97.94 370 THR B C 1
ATOM 6728 O O . THR B 1 370 ? 5.41 14.117 21.703 1 97.94 370 THR B O 1
ATOM 6731 N N . ILE B 1 371 ? 5.328 16.391 21.547 1 98.75 371 ILE B N 1
ATOM 6732 C CA . ILE B 1 371 ? 4.016 16.391 20.906 1 98.75 371 ILE B CA 1
ATOM 6733 C C . ILE B 1 371 ? 4.168 16.109 19.422 1 98.75 371 ILE B C 1
ATOM 6735 O O . ILE B 1 371 ? 5.012 16.719 18.75 1 98.75 371 ILE B O 1
ATOM 6739 N N . ASP B 1 372 ? 3.471 15.102 18.906 1 98.81 372 ASP B N 1
ATOM 6740 C CA . ASP B 1 372 ? 3.262 14.906 17.469 1 98.81 372 ASP B CA 1
ATOM 6741 C C . ASP B 1 372 ? 1.785 14.672 17.156 1 98.81 372 ASP B C 1
ATOM 6743 O O . ASP B 1 372 ? 0.919 14.93 18 1 98.81 372 ASP B O 1
ATOM 6747 N N . HIS B 1 373 ? 1.468 14.273 15.93 1 98.94 373 HIS B N 1
ATOM 6748 C CA . HIS B 1 373 ? 0.069 14.18 15.531 1 98.94 373 HIS B CA 1
ATOM 6749 C C . HIS B 1 373 ? -0.677 13.148 16.359 1 98.94 373 HIS B C 1
ATOM 6751 O O . HIS B 1 373 ? -1.884 13.273 16.594 1 98.94 373 HIS B O 1
ATOM 6757 N N . THR B 1 374 ? 0.009 12.133 16.891 1 98.88 374 THR B N 1
ATOM 6758 C CA . THR B 1 374 ? -0.647 11.062 17.641 1 98.88 374 THR B CA 1
ATOM 6759 C C . THR B 1 374 ? -1.064 11.547 19.031 1 98.88 374 THR B C 1
ATOM 6761 O O . THR B 1 374 ? -1.806 10.852 19.734 1 98.88 374 THR B O 1
ATOM 6764 N N . SER B 1 375 ? -0.629 12.742 19.406 1 98.94 375 SER B N 1
ATOM 6765 C CA . SER B 1 375 ? -1.095 13.344 20.641 1 98.94 375 SER B CA 1
ATOM 6766 C C . SER B 1 375 ? -2.596 13.617 20.609 1 98.94 375 SER B C 1
ATOM 6768 O O . SER B 1 375 ? -3.266 13.594 21.641 1 98.94 375 SER B O 1
ATOM 6770 N N . VAL B 1 376 ? -3.135 13.891 19.422 1 98.94 376 VAL B N 1
ATOM 6771 C CA . VAL B 1 376 ? -4.578 14.055 19.281 1 98.94 376 VAL B CA 1
ATOM 6772 C C . VAL B 1 376 ? -5.281 12.742 19.609 1 98.94 376 VAL B C 1
ATOM 6774 O O . VAL B 1 376 ? -6.301 12.742 20.312 1 98.94 376 VAL B O 1
ATOM 6777 N N . LEU B 1 377 ? -4.707 11.625 19.141 1 98.94 377 LEU B N 1
ATOM 6778 C CA . LEU B 1 377 ? -5.273 10.305 19.406 1 98.94 377 LEU B CA 1
ATOM 6779 C C . LEU B 1 377 ? -5.234 9.984 20.891 1 98.94 377 LEU B C 1
ATOM 6781 O O . LEU B 1 377 ? -6.203 9.461 21.438 1 98.94 377 LEU B O 1
ATOM 6785 N N . LYS B 1 378 ? -4.098 10.297 21.5 1 98.75 378 LYS B N 1
ATOM 6786 C CA . LYS B 1 378 ? -3.973 10.133 22.938 1 98.75 378 LYS B CA 1
ATOM 6787 C C . LYS B 1 378 ? -5.055 10.914 23.672 1 98.75 378 LYS B C 1
ATOM 6789 O O . LYS B 1 378 ? -5.668 10.406 24.625 1 98.75 378 LYS B O 1
ATOM 6794 N N . THR B 1 379 ? -5.293 12.125 23.281 1 98.81 379 THR B N 1
ATOM 6795 C CA . THR B 1 379 ? -6.281 13 23.906 1 98.81 379 THR B CA 1
ATOM 6796 C C . THR B 1 379 ? -7.688 12.438 23.719 1 98.81 379 THR B C 1
ATOM 6798 O O . THR B 1 379 ? -8.477 12.43 24.672 1 98.81 379 THR B O 1
ATOM 6801 N N . ILE B 1 380 ? -8 11.953 22.5 1 98.88 380 ILE B N 1
ATOM 6802 C CA . ILE B 1 380 ? -9.297 11.328 22.219 1 98.88 380 ILE B CA 1
ATOM 6803 C C . ILE B 1 380 ? -9.477 10.102 23.109 1 98.88 380 ILE B C 1
ATOM 6805 O O . ILE B 1 380 ? -10.539 9.898 23.703 1 98.88 380 ILE B O 1
ATOM 6809 N N . GLY B 1 381 ? -8.438 9.305 23.203 1 98.56 381 GLY B N 1
ATOM 6810 C CA . GLY B 1 381 ? -8.5 8.117 24.031 1 98.56 381 GLY B CA 1
ATOM 6811 C C . GLY B 1 381 ? -8.758 8.43 25.5 1 98.56 381 GLY B C 1
ATOM 6812 O O . GLY B 1 381 ? -9.594 7.785 26.141 1 98.56 381 GLY B O 1
ATOM 6813 N N . GLU B 1 382 ? -8.062 9.398 26.016 1 97.81 382 GLU B N 1
ATOM 6814 C CA . GLU B 1 382 ? -8.242 9.797 27.406 1 97.81 382 GLU B CA 1
ATOM 6815 C C . GLU B 1 382 ? -9.641 10.344 27.641 1 97.81 382 GLU B C 1
ATOM 6817 O O . GLU B 1 382 ? -10.25 10.07 28.688 1 97.81 382 GLU B O 1
ATOM 6822 N N . ARG B 1 383 ? -10.148 11.047 26.703 1 98.31 383 ARG B N 1
ATOM 6823 C CA . ARG B 1 383 ? -11.438 11.711 26.875 1 98.31 383 ARG B CA 1
ATOM 6824 C C . ARG B 1 383 ? -12.594 10.734 26.672 1 98.31 383 ARG B C 1
ATOM 6826 O O . ARG B 1 383 ? -13.586 10.781 27.406 1 98.31 383 ARG B O 1
ATOM 6833 N N . PHE B 1 384 ? -12.508 9.875 25.703 1 98.19 384 PHE B N 1
ATOM 6834 C CA . PHE B 1 384 ? -13.68 9.125 25.281 1 98.19 384 PHE B CA 1
ATOM 6835 C C . PHE B 1 384 ? -13.477 7.629 25.5 1 98.19 384 PHE B C 1
ATOM 6837 O O . PHE B 1 384 ? -14.344 6.82 25.156 1 98.19 384 PHE B O 1
ATOM 6844 N N . GLY B 1 385 ? -12.312 7.199 25.953 1 96.81 385 GLY B N 1
ATOM 6845 C CA . GLY B 1 385 ? -12.109 5.84 26.422 1 96.81 385 GLY B CA 1
ATOM 6846 C C . GLY B 1 385 ? -11.719 4.879 25.312 1 96.81 385 GLY B C 1
ATOM 6847 O O . GLY B 1 385 ? -11.984 3.676 25.406 1 96.81 385 GLY B O 1
ATOM 6848 N N . THR B 1 386 ? -11.117 5.352 24.234 1 97.69 386 THR B N 1
ATOM 6849 C CA . THR B 1 386 ? -10.664 4.449 23.172 1 97.69 386 THR B CA 1
ATOM 6850 C C . THR B 1 386 ? -9.289 3.883 23.5 1 97.69 386 THR B C 1
ATOM 6852 O O . THR B 1 386 ? -8.445 4.574 24.078 1 97.69 386 THR B O 1
ATOM 6855 N N . ALA B 1 387 ? -9.047 2.631 23.172 1 97.19 387 ALA B N 1
ATOM 6856 C CA . ALA B 1 387 ? -7.73 2.014 23.328 1 97.19 387 ALA B CA 1
ATOM 6857 C C . ALA B 1 387 ? -6.734 2.576 22.328 1 97.19 387 ALA B C 1
ATOM 6859 O O . ALA B 1 387 ? -7.113 2.975 21.219 1 97.19 387 ALA B O 1
ATOM 6860 N N . PRO B 1 388 ? -5.449 2.582 22.719 1 98.38 388 PRO B N 1
ATOM 6861 C CA . PRO B 1 388 ? -4.445 3.029 21.75 1 98.38 388 PRO B CA 1
ATOM 6862 C C . PRO B 1 388 ? -4.434 2.18 20.469 1 98.38 388 PRO B C 1
ATOM 6864 O O . PRO B 1 388 ? -4.777 0.995 20.516 1 98.38 388 PRO B O 1
ATOM 6867 N N . LEU B 1 389 ? -4.07 2.787 19.391 1 98.56 389 LEU B N 1
ATOM 6868 C CA . LEU B 1 389 ? -3.99 2.105 18.094 1 98.56 389 LEU B CA 1
ATOM 6869 C C . LEU B 1 389 ? -2.656 1.383 17.938 1 98.56 389 LEU B C 1
ATOM 6871 O O . LEU B 1 389 ? -2.604 0.278 17.406 1 98.56 389 LEU B O 1
ATOM 6875 N N . THR B 1 390 ? -1.552 1.974 18.359 1 98.62 390 THR B N 1
ATOM 6876 C CA . THR B 1 390 ? -0.21 1.404 18.312 1 98.62 390 THR B CA 1
ATOM 6877 C C . THR B 1 390 ? 0.602 1.817 19.531 1 98.62 390 THR B C 1
ATOM 6879 O O . THR B 1 390 ? 0.083 2.477 20.438 1 98.62 390 THR B O 1
ATOM 6882 N N . ALA B 1 391 ? 1.877 1.455 19.547 1 98.69 391 ALA B N 1
ATOM 6883 C CA . ALA B 1 391 ? 2.773 1.889 20.625 1 98.69 391 ALA B CA 1
ATOM 6884 C C . ALA B 1 391 ? 3.043 3.389 20.531 1 98.69 391 ALA B C 1
ATOM 6886 O O . ALA B 1 391 ? 3.293 4.039 21.547 1 98.69 391 ALA B O 1
ATOM 6887 N N . ARG B 1 392 ? 2.9 3.994 19.359 1 98.75 392 ARG B N 1
ATOM 6888 C CA . ARG B 1 392 ? 3.207 5.402 19.141 1 98.75 392 ARG B CA 1
ATOM 6889 C C . ARG B 1 392 ? 2.221 6.301 19.891 1 98.75 392 ARG B C 1
ATOM 6891 O O . ARG B 1 392 ? 2.625 7.184 20.641 1 98.75 392 ARG B O 1
ATOM 6898 N N . ASP B 1 393 ? 0.892 6.078 19.703 1 98.75 393 ASP B N 1
ATOM 6899 C CA . ASP B 1 393 ? -0.085 6.93 20.375 1 98.75 393 ASP B CA 1
ATOM 6900 C C . ASP B 1 393 ? -0.208 6.562 21.844 1 98.75 393 ASP B C 1
ATOM 6902 O O . ASP B 1 393 ? -0.56 7.41 22.672 1 98.75 393 ASP B O 1
ATOM 6906 N N . ARG B 1 394 ? 0.114 5.312 22.156 1 98.69 394 ARG B N 1
ATOM 6907 C CA . ARG B 1 394 ? 0.163 4.949 23.578 1 98.69 394 ARG B CA 1
ATOM 6908 C C . ARG B 1 394 ? 1.187 5.797 24.312 1 98.69 394 ARG B C 1
ATOM 6910 O O . ARG B 1 394 ? 0.959 6.184 25.469 1 98.69 394 ARG B O 1
ATOM 6917 N N . ALA B 1 395 ? 2.275 6.078 23.656 1 98.56 395 ALA B N 1
ATOM 6918 C CA . ALA B 1 395 ? 3.395 6.77 24.297 1 98.56 395 ALA B CA 1
ATOM 6919 C C . ALA B 1 395 ? 3.242 8.281 24.172 1 98.56 395 ALA B C 1
ATOM 6921 O O . ALA B 1 395 ? 3.928 9.039 24.859 1 98.56 395 ALA B O 1
ATOM 6922 N N . ALA B 1 396 ? 2.367 8.82 23.297 1 98.62 396 ALA B N 1
ATOM 6923 C CA . ALA B 1 396 ? 2.252 10.242 23 1 98.62 396 ALA B CA 1
ATOM 6924 C C . ALA B 1 396 ? 1.728 11.023 24.203 1 98.62 396 ALA B C 1
ATOM 6926 O O . ALA B 1 396 ? 0.924 10.5 24.984 1 98.62 396 ALA B O 1
ATOM 6927 N N . PRO B 1 397 ? 2.199 12.203 24.422 1 98.19 397 PRO B N 1
ATOM 6928 C CA . PRO B 1 397 ? 1.585 13.047 25.453 1 98.19 397 PRO B CA 1
ATOM 6929 C C . PRO B 1 397 ? 0.203 13.555 25.047 1 98.19 397 PRO B C 1
ATOM 6931 O O . PRO B 1 397 ? -0.053 13.781 23.859 1 98.19 397 PRO B O 1
ATOM 6934 N N . SER B 1 398 ? -0.645 13.734 26.047 1 97.81 398 SER B N 1
ATOM 6935 C CA . SER B 1 398 ? -1.982 14.281 25.844 1 97.81 398 SER B CA 1
ATOM 6936 C C . SER B 1 398 ? -1.947 15.805 25.75 1 97.81 398 SER B C 1
ATOM 6938 O O . SER B 1 398 ? -1.049 16.453 26.297 1 97.81 398 SER B O 1
ATOM 6940 N N . LEU B 1 399 ? -2.951 16.344 25.078 1 98.69 399 LEU B N 1
ATOM 6941 C CA . LEU B 1 399 ? -3.092 17.797 24.938 1 98.69 399 LEU B CA 1
ATOM 6942 C C . LEU B 1 399 ? -3.977 18.359 26.047 1 98.69 399 LEU B C 1
ATOM 6944 O O . LEU B 1 399 ? -4.148 19.578 26.156 1 98.69 399 LEU B O 1
ATOM 6948 N N . GLY B 1 400 ? -4.52 17.5 26.875 1 98.06 400 GLY B N 1
ATOM 6949 C CA . GLY B 1 400 ? -5.5 17.875 27.875 1 98.06 400 GLY B CA 1
ATOM 6950 C C . GLY B 1 400 ? -4.977 18.922 28.844 1 98.06 400 GLY B C 1
ATOM 6951 O O . GLY B 1 400 ? -5.738 19.766 29.328 1 98.06 400 GLY B O 1
ATOM 6952 N N . ASP B 1 401 ? -3.674 18.953 29.062 1 97.06 401 ASP B N 1
ATOM 6953 C CA . ASP B 1 401 ? -3.068 19.844 30.047 1 97.06 401 ASP B CA 1
ATOM 6954 C C . ASP B 1 401 ? -3.074 21.297 29.562 1 97.06 401 ASP B C 1
ATOM 6956 O O . ASP B 1 401 ? -2.791 22.203 30.344 1 97.06 401 ASP B O 1
ATOM 6960 N N . ALA B 1 402 ? -3.438 21.531 28.328 1 98.19 402 ALA B N 1
ATOM 6961 C CA . ALA B 1 402 ? -3.613 22.891 27.828 1 98.19 402 ALA B CA 1
ATOM 6962 C C . ALA B 1 402 ? -4.883 23.531 28.391 1 98.19 402 ALA B C 1
ATOM 6964 O O . ALA B 1 402 ? -5.023 24.75 28.406 1 98.19 402 ALA B O 1
ATOM 6965 N N . LEU B 1 403 ? -5.836 22.672 28.797 1 98.31 403 LEU B N 1
ATOM 6966 C CA . LEU B 1 403 ? -7.121 23.109 29.328 1 98.31 403 LEU B CA 1
ATOM 6967 C C . LEU B 1 403 ? -7.008 23.422 30.812 1 98.31 403 LEU B C 1
ATOM 6969 O O . LEU B 1 403 ? -7.512 22.656 31.656 1 98.31 403 LEU B O 1
ATOM 6973 N N . THR B 1 404 ? -6.555 24.609 31.172 1 96.44 404 THR B N 1
ATOM 6974 C CA . THR B 1 404 ? -6.125 24.891 32.531 1 96.44 404 THR B CA 1
ATOM 6975 C C . THR B 1 404 ? -7.219 25.625 33.312 1 96.44 404 THR B C 1
ATOM 6977 O O . THR B 1 404 ? -7.16 25.734 34.531 1 96.44 404 THR B O 1
ATOM 6980 N N . LEU B 1 405 ? -8.195 26.141 32.562 1 97.12 405 LEU B N 1
ATOM 6981 C CA . LEU B 1 405 ? -9.18 26.984 33.25 1 97.12 405 LEU B CA 1
ATOM 6982 C C . LEU B 1 405 ? -10.312 26.141 33.812 1 97.12 405 LEU B C 1
ATOM 6984 O O . LEU B 1 405 ? -10.75 25.172 33.188 1 97.12 405 LEU B O 1
ATOM 6988 N N . ALA B 1 406 ? -10.758 26.516 34.906 1 94.56 406 ALA B N 1
ATOM 6989 C CA . ALA B 1 406 ? -11.828 25.797 35.594 1 94.56 406 ALA B CA 1
ATOM 6990 C C . ALA B 1 406 ? -13.188 26.094 34.969 1 94.56 406 ALA B C 1
ATOM 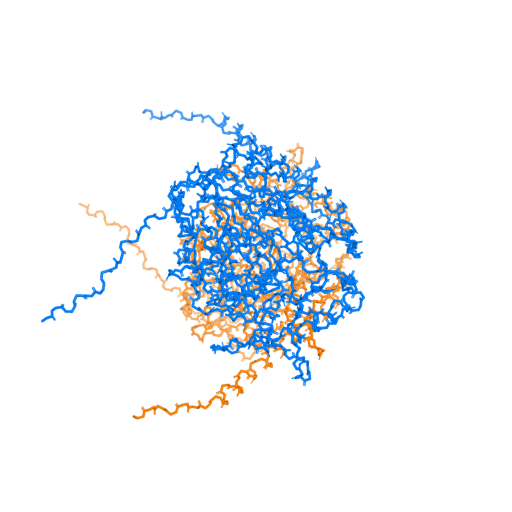6992 O O . ALA B 1 406 ? -14.109 25.281 35.062 1 94.56 406 ALA B O 1
ATOM 6993 N N . SER B 1 407 ? -13.305 27.344 34.469 1 95.62 407 SER B N 1
ATOM 6994 C CA . SER B 1 407 ? -14.539 27.75 33.781 1 95.62 407 SER B CA 1
ATOM 6995 C C . SER B 1 407 ? -14.242 28.406 32.438 1 95.62 407 SER B C 1
ATOM 6997 O O . SER B 1 407 ? -13.203 29.031 32.25 1 95.62 407 SER B O 1
ATOM 6999 N N . PRO B 1 408 ? -15.148 28.281 31.484 1 97.25 408 PRO B N 1
ATOM 7000 C CA . PRO B 1 408 ? -14.93 28.891 30.172 1 97.25 408 PRO B CA 1
ATOM 7001 C C . PRO B 1 408 ? -14.836 30.406 30.25 1 97.25 408 PRO B C 1
ATOM 7003 O O . PRO B 1 408 ? -15.547 31.047 31.031 1 97.25 408 PRO B O 1
ATOM 7006 N N . ARG B 1 409 ? -13.969 30.891 29.422 1 97 409 ARG B N 1
ATOM 7007 C CA . ARG B 1 409 ? -13.859 32.344 29.266 1 97 409 ARG B CA 1
ATOM 7008 C C . ARG B 1 409 ? -15.164 32.938 28.75 1 97 409 ARG B C 1
ATOM 7010 O O . ARG B 1 409 ? -15.969 32.25 28.125 1 97 409 ARG B O 1
ATOM 7017 N N . ALA B 1 410 ? -15.289 34.281 29 1 94.94 410 ALA B N 1
ATOM 7018 C CA . ALA B 1 410 ? -16.516 34.969 28.625 1 94.94 410 ALA B CA 1
ATOM 7019 C C . ALA B 1 410 ? -16.656 35.031 27.109 1 94.94 410 ALA B C 1
ATOM 7021 O O . ALA B 1 410 ? -15.672 35.094 26.375 1 94.94 410 ALA B O 1
ATOM 7022 N N . ALA B 1 411 ? -17.891 35.062 26.672 1 90.81 411 ALA B N 1
ATOM 7023 C CA . ALA B 1 411 ? -18.188 35.156 25.25 1 90.81 411 ALA B CA 1
ATOM 7024 C C . ALA B 1 411 ? -17.594 36.406 24.625 1 90.81 411 ALA B C 1
ATOM 7026 O O . ALA B 1 411 ? -17.266 36.406 23.438 1 90.81 411 ALA B O 1
ATOM 7027 N N . SER B 1 412 ? -17.422 37.375 25.406 1 93.5 412 SER B N 1
ATOM 7028 C CA . SER B 1 412 ? -16.891 38.625 24.906 1 93.5 412 SER B CA 1
ATOM 7029 C C . SER B 1 412 ? -15.398 38.531 24.625 1 93.5 412 SER B C 1
ATOM 7031 O O . SER B 1 412 ? -14.836 39.375 23.938 1 93.5 412 SER B O 1
ATOM 7033 N N . ASP B 1 413 ? -14.812 37.531 25.141 1 96.5 413 ASP B N 1
ATOM 7034 C CA . ASP B 1 413 ? -13.383 37.344 24.891 1 96.5 413 ASP B CA 1
ATOM 7035 C C . ASP B 1 413 ? -13.148 36.688 23.531 1 96.5 413 ASP B C 1
ATOM 7037 O O . ASP B 1 413 ? -13.023 35.469 23.453 1 96.5 413 ASP B O 1
ATOM 7041 N N . ASP B 1 414 ? -13.133 37.469 22.547 1 97.94 414 ASP B N 1
ATOM 7042 C CA . ASP B 1 414 ? -12.945 37.031 21.156 1 97.94 414 ASP B CA 1
ATOM 7043 C C . ASP B 1 414 ? -11.664 37.594 20.562 1 97.94 414 ASP B C 1
ATOM 7045 O O . ASP B 1 414 ? -11.641 38.75 20.125 1 97.94 414 ASP B O 1
ATOM 7049 N N . PRO B 1 415 ? -10.672 36.75 20.469 1 97.88 415 PRO B N 1
ATOM 7050 C CA . PRO B 1 415 ? -9.398 37.281 19.969 1 97.88 415 PRO B CA 1
ATOM 7051 C C . PRO B 1 415 ? -9.477 37.719 18.516 1 97.88 415 PRO B C 1
ATOM 7053 O O . PRO B 1 415 ? -8.562 38.375 18.016 1 97.88 415 PRO B O 1
ATOM 7056 N N . LEU B 1 416 ? -10.516 37.312 17.797 1 98.44 416 LEU B N 1
ATOM 7057 C CA . LEU B 1 416 ? -10.602 37.688 16.375 1 98.44 416 LEU B CA 1
ATOM 7058 C C . LEU B 1 416 ? -11.578 38.844 16.172 1 98.44 416 LEU B C 1
ATOM 7060 O O . LEU B 1 416 ? -11.867 39.188 15.023 1 98.44 416 LEU B O 1
ATOM 7064 N N . ALA B 1 417 ? -12.07 39.375 17.281 1 97.56 417 ALA B N 1
ATOM 7065 C CA . ALA B 1 417 ? -12.922 40.531 17.141 1 97.56 417 ALA B CA 1
ATOM 7066 C C . ALA B 1 417 ? -12.203 41.656 16.391 1 97.56 417 ALA B C 1
ATOM 7068 O O . ALA B 1 417 ? -11.086 42.031 16.75 1 97.56 417 ALA B O 1
ATOM 7069 N N . GLY B 1 418 ? -12.742 42.125 15.305 1 96.19 418 GLY B N 1
ATOM 7070 C CA . GLY B 1 418 ? -12.195 43.219 14.539 1 96.19 418 GLY B CA 1
ATOM 7071 C C . GLY B 1 418 ? -11.141 42.781 13.531 1 96.19 418 GLY B C 1
ATOM 7072 O O . GLY B 1 418 ? -10.617 43.625 12.781 1 96.19 418 GLY B O 1
ATOM 7073 N N . VAL B 1 419 ? -10.789 41.5 13.539 1 97.62 419 VAL B N 1
ATOM 7074 C CA . VAL B 1 419 ? -9.789 41 12.602 1 97.62 419 VAL B CA 1
ATOM 7075 C C . VAL B 1 419 ? -10.398 40.906 11.203 1 97.62 419 VAL B C 1
ATOM 7077 O O . VAL B 1 419 ? -11.5 40.406 11.023 1 97.62 419 VAL B O 1
ATOM 7080 N N . THR B 1 420 ? -9.719 41.469 10.211 1 97.25 420 THR B N 1
ATOM 7081 C CA . THR B 1 420 ? -10.086 41.344 8.805 1 97.25 420 THR B CA 1
ATOM 7082 C C . THR B 1 420 ? -9.289 40.219 8.156 1 97.25 420 THR B C 1
ATOM 7084 O O . THR B 1 420 ? -8.055 40.219 8.172 1 97.25 420 THR B O 1
ATOM 7087 N N . VAL B 1 421 ? -9.984 39.25 7.629 1 97.88 421 VAL B N 1
ATOM 7088 C CA . VAL B 1 421 ? -9.312 38.156 6.941 1 97.88 421 VAL B CA 1
ATOM 7089 C C . VAL B 1 421 ? -8.688 38.656 5.641 1 97.88 421 VAL B C 1
ATOM 7091 O O . VAL B 1 421 ? -9.344 39.375 4.867 1 97.88 421 VAL B O 1
ATOM 7094 N N . PRO B 1 422 ? -7.461 38.344 5.387 1 97.12 422 PRO B N 1
ATOM 7095 C CA . PRO B 1 422 ? -6.836 38.812 4.145 1 97.12 422 PRO B CA 1
ATOM 7096 C C . PRO B 1 422 ? -7.402 38.125 2.906 1 97.12 422 PRO B C 1
ATOM 7098 O O . PRO B 1 422 ? -7.988 37.031 3.01 1 97.12 422 PRO B O 1
ATOM 7101 N N . VAL B 1 423 ? -7.238 38.75 1.756 1 94.12 423 VAL B N 1
ATOM 7102 C CA . VAL B 1 423 ? -7.637 38.219 0.459 1 94.12 423 VAL B CA 1
ATOM 7103 C C . VAL B 1 423 ? -6.492 38.344 -0.539 1 94.12 423 VAL B C 1
ATOM 7105 O O . VAL B 1 423 ? -5.883 39.438 -0.634 1 94.12 423 VAL B O 1
ATOM 7108 N N . SER B 1 424 ? -6.234 37.25 -1.162 1 91.06 424 SER B N 1
ATOM 7109 C CA . SER B 1 424 ? -5.203 37.312 -2.188 1 91.06 424 SER B CA 1
ATOM 7110 C C . SER B 1 424 ? -5.672 38.125 -3.395 1 91.06 424 SER B C 1
ATOM 7112 O O . SER B 1 424 ? -6.828 38.031 -3.803 1 91.06 424 SER B O 1
ATOM 7114 N N . ARG B 1 425 ? -4.781 38.812 -4.02 1 84.94 425 ARG B N 1
ATOM 7115 C CA . ARG B 1 425 ? -5.086 39.625 -5.203 1 84.94 425 ARG B CA 1
ATOM 7116 C C . ARG B 1 425 ? -4.762 38.844 -6.48 1 84.94 425 ARG B C 1
ATOM 7118 O O . ARG B 1 425 ? -5.129 39.281 -7.578 1 84.94 425 ARG B O 1
ATOM 7125 N N . VAL B 1 426 ? -4.086 37.75 -6.297 1 80.75 426 VAL B N 1
ATOM 7126 C CA . VAL B 1 426 ? -3.641 36.969 -7.453 1 80.75 426 VAL B CA 1
ATOM 7127 C C . VAL B 1 426 ? -4.082 35.5 -7.305 1 80.75 426 VAL B C 1
ATOM 7129 O O . VAL B 1 426 ? -4.211 35 -6.184 1 80.75 426 VAL B O 1
ATOM 7132 N N . SER B 1 427 ? -4.344 34.969 -8.492 1 81.88 427 SER B N 1
ATOM 7133 C CA . SER B 1 427 ? -4.684 33.562 -8.516 1 81.88 427 SER B CA 1
ATOM 7134 C C . SER B 1 427 ? -3.492 32.719 -8.945 1 81.88 427 SER B C 1
ATOM 7136 O O . SER B 1 427 ? -2.65 33.156 -9.727 1 81.88 427 SER B O 1
ATOM 7138 N N . HIS B 1 428 ? -3.451 31.547 -8.352 1 87.31 428 HIS B N 1
ATOM 7139 C CA . HIS B 1 428 ? -2.42 30.625 -8.789 1 87.31 428 HIS B CA 1
ATOM 7140 C C . HIS B 1 428 ? -2.555 30.312 -10.273 1 87.31 428 HIS B C 1
ATOM 7142 O O . HIS B 1 428 ? -3.666 30.141 -10.781 1 87.31 428 HIS B O 1
ATOM 7148 N N . PRO B 1 429 ? -1.496 30.234 -10.992 1 81.44 429 PRO B N 1
ATOM 7149 C CA . PRO B 1 429 ? -1.578 30.016 -12.445 1 81.44 429 PRO B CA 1
ATOM 7150 C C . PRO B 1 429 ? -2.211 28.672 -12.805 1 81.44 429 PRO B C 1
ATOM 7152 O O . PRO B 1 429 ? -2.799 28.531 -13.875 1 81.44 429 PRO B O 1
ATOM 7155 N N . ASN B 1 430 ? -2.115 27.688 -11.898 1 79.38 430 ASN B N 1
ATOM 7156 C CA . ASN B 1 430 ? -2.654 26.359 -12.156 1 79.38 430 ASN B CA 1
ATOM 7157 C C . ASN B 1 430 ? -3.98 26.141 -11.43 1 79.38 430 ASN B C 1
ATOM 7159 O O . ASN B 1 430 ? -4.305 25.016 -11.047 1 79.38 430 ASN B O 1
ATOM 7163 N N . ALA B 1 431 ? -4.723 27.172 -11.297 1 79.44 431 ALA B N 1
ATOM 7164 C CA . ALA B 1 431 ? -5.969 27.125 -10.531 1 79.44 431 ALA B CA 1
ATOM 7165 C C . ALA B 1 431 ? -6.953 26.125 -11.148 1 79.44 431 ALA B C 1
ATOM 7167 O O . ALA B 1 431 ? -7.777 25.547 -10.438 1 79.44 431 ALA B O 1
ATOM 7168 N N . ALA B 1 432 ? -6.82 25.844 -12.391 1 76.69 432 ALA B N 1
ATOM 7169 C CA . ALA B 1 432 ? -7.781 24.984 -13.07 1 76.69 432 ALA B CA 1
ATOM 7170 C C . ALA B 1 432 ? -7.273 23.547 -13.156 1 76.69 432 ALA B C 1
ATOM 7172 O O . ALA B 1 432 ? -8 22.641 -13.578 1 76.69 432 ALA B O 1
ATOM 7173 N N . MET B 1 433 ? -6.055 23.328 -12.68 1 80.56 433 MET B N 1
ATOM 7174 C CA . MET B 1 433 ? -5.449 22 -12.812 1 80.56 433 MET B CA 1
ATOM 7175 C C . MET B 1 433 ? -5.598 21.203 -11.523 1 80.56 433 MET B C 1
ATOM 7177 O O . MET B 1 433 ? -5.484 21.75 -10.43 1 80.56 433 MET B O 1
ATOM 7181 N N . PRO B 1 434 ? -5.852 19.844 -11.672 1 80.31 434 PRO B N 1
ATOM 7182 C CA . PRO B 1 434 ? -5.926 19.016 -10.469 1 80.31 434 PRO B CA 1
ATOM 7183 C C . PRO B 1 434 ? -4.613 18.984 -9.688 1 80.31 434 PRO B C 1
ATOM 7185 O O . PRO B 1 434 ? -3.537 18.938 -10.289 1 80.31 434 PRO B O 1
ATOM 7188 N N . SER B 1 435 ? -4.793 19.062 -8.414 1 82.06 435 SER B N 1
ATOM 7189 C CA . SER B 1 435 ? -3.627 18.906 -7.555 1 82.06 435 SER B CA 1
ATOM 7190 C C . SER B 1 435 ? -3.217 17.438 -7.449 1 82.06 435 SER B C 1
ATOM 7192 O O . SER B 1 435 ? -3.936 16.547 -7.914 1 82.06 435 SER B O 1
ATOM 7194 N N . LYS B 1 436 ? -2.031 17.234 -6.809 1 79.88 436 LYS B N 1
ATOM 7195 C CA . LYS B 1 436 ? -1.555 15.867 -6.562 1 79.88 436 LYS B CA 1
ATOM 7196 C C . LYS B 1 436 ? -2.539 15.094 -5.695 1 79.88 436 LYS B C 1
ATOM 7198 O O . LYS B 1 436 ? -2.818 13.922 -5.961 1 79.88 436 LYS B O 1
ATOM 7203 N N . LEU B 1 437 ? -3.074 15.711 -4.66 1 83.5 437 LEU B N 1
ATOM 7204 C CA . LEU B 1 437 ? -3.996 15.023 -3.764 1 83.5 437 LEU B CA 1
ATOM 7205 C C . LEU B 1 437 ? -5.34 14.789 -4.445 1 83.5 437 LEU B C 1
ATOM 7207 O O . LEU B 1 437 ? -6.016 13.789 -4.172 1 83.5 437 LEU B O 1
ATOM 7211 N N . ASP B 1 438 ? -5.719 15.758 -5.375 1 83.31 438 ASP B N 1
ATOM 7212 C CA . ASP B 1 438 ? -6.914 15.508 -6.18 1 83.31 438 ASP B CA 1
ATOM 7213 C C . ASP B 1 438 ? -6.758 14.242 -7.02 1 83.31 438 ASP B C 1
ATOM 7215 O O . ASP B 1 438 ? -7.668 13.414 -7.082 1 83.31 438 ASP B O 1
ATOM 7219 N N . LYS B 1 439 ? -5.605 14.18 -7.613 1 80.56 439 LYS B N 1
ATOM 7220 C CA . LYS B 1 439 ? -5.332 13.023 -8.469 1 80.56 439 LYS B CA 1
ATOM 7221 C C . LYS B 1 439 ? -5.281 11.734 -7.652 1 80.56 439 LYS B C 1
ATOM 7223 O O . LYS B 1 439 ? -5.773 10.695 -8.094 1 80.56 439 LYS B O 1
ATOM 7228 N N . LEU B 1 440 ? -4.688 11.82 -6.547 1 82.44 440 LEU B N 1
ATOM 7229 C CA . LEU B 1 440 ? -4.625 10.664 -5.66 1 82.44 440 LEU B CA 1
ATOM 7230 C C . LEU B 1 440 ? -6.023 10.203 -5.262 1 82.44 440 LEU B C 1
ATOM 7232 O O . LEU B 1 440 ? -6.332 9.016 -5.324 1 82.44 440 LEU B O 1
ATOM 7236 N N . GLN B 1 441 ? -6.836 11.094 -4.82 1 85.12 441 GLN B N 1
ATOM 7237 C CA . GLN B 1 441 ? -8.203 10.758 -4.434 1 85.12 441 GLN B CA 1
ATOM 7238 C C . GLN B 1 441 ? -8.969 10.141 -5.602 1 85.12 441 GLN B C 1
ATOM 7240 O O . GLN B 1 441 ? -9.664 9.141 -5.434 1 85.12 441 GLN B O 1
ATOM 7245 N N . ALA B 1 442 ? -8.836 10.766 -6.773 1 83.5 442 ALA B N 1
ATOM 7246 C CA . ALA B 1 442 ? -9.516 10.258 -7.965 1 83.5 442 ALA B CA 1
ATOM 7247 C C . ALA B 1 442 ? -9.078 8.828 -8.273 1 83.5 442 ALA B C 1
ATOM 7249 O O . ALA B 1 442 ? -9.906 7.984 -8.617 1 83.5 442 ALA B O 1
ATOM 7250 N N . ALA B 1 443 ? -7.801 8.602 -8.148 1 81.06 443 ALA B N 1
ATOM 7251 C CA . ALA B 1 443 ? -7.273 7.27 -8.422 1 81.06 443 ALA B CA 1
ATOM 7252 C C . ALA B 1 443 ? -7.84 6.242 -7.445 1 81.06 443 ALA B C 1
ATOM 7254 O O . ALA B 1 443 ? -8.172 5.121 -7.84 1 81.06 443 ALA B O 1
ATOM 7255 N N . ARG B 1 444 ? -7.984 6.602 -6.227 1 83.44 444 ARG B N 1
ATOM 7256 C CA . ARG B 1 444 ? -8.531 5.719 -5.199 1 83.44 444 ARG B CA 1
ATOM 7257 C C . ARG B 1 444 ? -9.992 5.398 -5.477 1 83.44 444 ARG B C 1
ATOM 7259 O O . ARG B 1 444 ? -10.422 4.25 -5.344 1 83.44 444 ARG B O 1
ATOM 7266 N N . ILE B 1 445 ? -10.727 6.41 -5.855 1 81.19 445 ILE B N 1
ATOM 7267 C CA . ILE B 1 445 ? -12.148 6.246 -6.137 1 81.19 445 ILE B CA 1
ATOM 7268 C C . ILE B 1 445 ? -12.328 5.426 -7.41 1 81.19 445 ILE B C 1
ATOM 7270 O O . ILE B 1 445 ? -13.227 4.586 -7.492 1 81.19 445 ILE B O 1
ATOM 7274 N N . ALA B 1 446 ? -11.383 5.672 -8.352 1 80.25 446 ALA B N 1
ATOM 7275 C CA . ALA B 1 446 ? -11.422 4.922 -9.602 1 80.25 446 ALA B CA 1
ATOM 7276 C C . ALA B 1 446 ? -11.211 3.432 -9.359 1 80.25 446 ALA B C 1
ATOM 7278 O O . ALA B 1 446 ? -11.758 2.592 -10.078 1 80.25 446 ALA B O 1
ATOM 7279 N N . ALA B 1 447 ? -10.531 3.104 -8.352 1 77.69 447 ALA B N 1
ATOM 7280 C CA . ALA B 1 447 ? -10.141 1.723 -8.078 1 77.69 447 ALA B CA 1
ATOM 7281 C C . ALA B 1 447 ? -11.234 0.979 -7.324 1 77.69 447 ALA B C 1
ATOM 7283 O O . ALA B 1 447 ? -11.148 -0.236 -7.125 1 77.69 447 ALA B O 1
ATOM 7284 N N . LEU B 1 448 ? -12.289 1.657 -6.887 1 80.81 448 LEU B N 1
ATOM 7285 C CA . LEU B 1 448 ? -13.391 1 -6.195 1 80.81 448 LEU B CA 1
ATOM 7286 C C . LEU B 1 448 ? -14.109 0.023 -7.121 1 80.81 448 LEU B C 1
ATOM 7288 O O . LEU B 1 448 ? -14.375 0.343 -8.281 1 80.81 448 LEU B O 1
ATOM 7292 N N . PRO B 1 449 ? -14.344 -1.18 -6.668 1 78.44 449 PRO B N 1
ATOM 7293 C CA . PRO B 1 449 ? -14.938 -2.211 -7.52 1 78.44 449 PRO B CA 1
ATOM 7294 C C . PRO B 1 449 ? -16.453 -2.031 -7.695 1 78.44 449 PRO B C 1
ATOM 7296 O O . PRO B 1 449 ? -17.234 -2.594 -6.93 1 78.44 449 PRO B O 1
ATOM 7299 N N . LEU B 1 450 ? -16.875 -1.239 -8.68 1 76.44 450 LEU B N 1
ATOM 7300 C CA . LEU B 1 450 ? -18.281 -1.011 -9 1 76.44 450 LEU B CA 1
ATOM 7301 C C . LEU B 1 450 ? -18.688 -1.811 -10.234 1 76.44 450 LEU B C 1
ATOM 7303 O O . LEU B 1 450 ? -18 -1.765 -11.266 1 76.44 450 LEU B O 1
ATOM 7307 N N . ARG B 1 451 ? -19.656 -2.633 -10.07 1 72.56 451 ARG B N 1
ATOM 7308 C CA . ARG B 1 451 ? -20.234 -3.295 -11.227 1 72.56 451 ARG B CA 1
ATOM 7309 C C . ARG B 1 451 ? -21.219 -2.371 -11.945 1 72.56 451 ARG B C 1
ATOM 7311 O O . ARG B 1 451 ? -22.047 -1.727 -11.312 1 72.56 451 ARG B O 1
ATOM 7318 N N . ASN B 1 452 ? -21.016 -2.279 -13.227 1 66.81 452 ASN B N 1
ATOM 7319 C CA . ASN B 1 452 ? -21.938 -1.426 -13.961 1 66.81 452 ASN B CA 1
ATOM 7320 C C . ASN B 1 452 ? -23.266 -2.135 -14.234 1 66.81 452 ASN B C 1
ATOM 7322 O O . ASN B 1 452 ? -23.484 -3.254 -13.766 1 66.81 452 ASN B O 1
ATOM 7326 N N . GLU B 1 453 ? -24.188 -1.373 -14.875 1 63.16 453 GLU B N 1
ATOM 7327 C CA . GLU B 1 453 ? -25.531 -1.864 -15.148 1 63.16 453 GLU B CA 1
ATOM 7328 C C . GLU B 1 453 ? -25.5 -3.127 -16 1 63.16 453 GLU B C 1
ATOM 7330 O O . GLU B 1 453 ? -26.422 -3.938 -15.969 1 63.16 453 GLU B O 1
ATOM 7335 N N . LYS B 1 454 ? -24.391 -3.244 -16.672 1 63.72 454 LYS B N 1
ATOM 7336 C CA . LYS B 1 454 ? -24.281 -4.402 -17.562 1 63.72 454 LYS B CA 1
ATOM 7337 C C . LYS B 1 454 ? -23.656 -5.59 -16.828 1 63.72 454 LYS B C 1
ATOM 7339 O O . LYS B 1 454 ? -23.516 -6.668 -17.406 1 63.72 454 LYS B O 1
ATOM 7344 N N . GLY B 1 455 ? -23.297 -5.352 -15.594 1 63.25 455 GLY B N 1
ATOM 7345 C CA . GLY B 1 455 ? -22.875 -6.453 -14.75 1 63.25 455 GLY B CA 1
ATOM 7346 C C . GLY B 1 455 ? -21.359 -6.648 -14.742 1 63.25 455 GLY B C 1
ATOM 7347 O O . GLY B 1 455 ? -20.859 -7.66 -14.25 1 63.25 455 GLY B O 1
ATOM 7348 N N . TYR B 1 456 ? -20.641 -5.789 -15.359 1 68.62 456 TYR B N 1
ATOM 7349 C CA . TYR B 1 456 ? -19.203 -6.016 -15.336 1 68.62 456 TYR B CA 1
ATOM 7350 C C . TYR B 1 456 ? -18.484 -4.906 -14.57 1 68.62 456 TYR B C 1
ATOM 7352 O O . TYR B 1 456 ? -19.031 -3.818 -14.391 1 68.62 456 TYR B O 1
ATOM 7360 N N . TYR B 1 457 ? -17.328 -5.254 -13.922 1 67.62 457 TYR B N 1
ATOM 7361 C CA . TYR B 1 457 ? -16.547 -4.309 -13.133 1 67.62 457 TYR B CA 1
ATOM 7362 C C . TYR B 1 457 ? -15.773 -3.359 -14.039 1 67.62 457 TYR B C 1
ATOM 7364 O O . TYR B 1 457 ? -15.133 -3.789 -15 1 67.62 457 TYR B O 1
ATOM 7372 N N . GLU B 1 458 ? -16.125 -2.115 -13.93 1 59.66 458 GLU B N 1
ATOM 7373 C CA . GLU B 1 458 ? -15.461 -1.113 -14.758 1 59.66 458 GLU B CA 1
ATOM 7374 C C . GLU B 1 458 ? -14.32 -0.442 -14 1 59.66 458 GLU B C 1
ATOM 7376 O O . GLU B 1 458 ? -14.477 -0.067 -12.836 1 59.66 458 GLU B O 1
ATOM 7381 N N . GLU B 1 459 ? -13.133 -0.656 -14.43 1 61.62 459 GLU B N 1
ATOM 7382 C CA . GLU B 1 459 ? -12.164 0.339 -13.984 1 61.62 459 GLU B CA 1
ATOM 7383 C C . GLU B 1 459 ? -12.406 1.688 -14.656 1 61.62 459 GLU B C 1
ATOM 7385 O O . GLU B 1 459 ? -12.742 1.744 -15.844 1 61.62 459 GLU B O 1
ATOM 7390 N N . ALA B 1 460 ? -12.555 2.643 -13.82 1 65.62 460 ALA B N 1
ATOM 7391 C CA . ALA B 1 460 ? -12.828 3.955 -14.406 1 65.62 460 ALA B CA 1
ATOM 7392 C C . ALA B 1 460 ? -11.531 4.738 -14.609 1 65.62 460 ALA B C 1
ATOM 7394 O O . ALA B 1 460 ? -10.633 4.695 -13.773 1 65.62 460 ALA B O 1
ATOM 7395 N N . ASP B 1 461 ? -11.375 5.262 -15.789 1 70.81 461 ASP B N 1
ATOM 7396 C CA . ASP B 1 461 ? -10.266 6.172 -16.047 1 70.81 461 ASP B CA 1
ATOM 7397 C C . ASP B 1 461 ? -10.492 7.52 -15.367 1 70.81 461 ASP B C 1
ATOM 7399 O O . ASP B 1 461 ? -11.594 8.062 -15.414 1 70.81 461 ASP B O 1
ATOM 7403 N N . THR B 1 462 ? -9.523 7.957 -14.695 1 72.56 462 THR B N 1
ATOM 7404 C CA . THR B 1 462 ? -9.617 9.258 -14.039 1 72.56 462 THR B CA 1
ATOM 7405 C C . THR B 1 462 ? -9.445 10.383 -15.055 1 72.56 462 THR B C 1
ATOM 7407 O O . THR B 1 462 ? -8.453 10.422 -15.789 1 72.56 462 THR B O 1
ATOM 7410 N N . PRO B 1 463 ? -10.539 11.234 -15.109 1 68.12 463 PRO B N 1
ATOM 7411 C CA . PRO B 1 463 ? -10.32 12.414 -15.945 1 68.12 463 PRO B CA 1
ATOM 7412 C C . PRO B 1 463 ? -9.258 13.352 -15.375 1 68.12 463 PRO B C 1
ATOM 7414 O O . PRO B 1 463 ? -9.359 13.773 -14.219 1 68.12 463 PRO B O 1
ATOM 7417 N N . LEU B 1 464 ? -8.172 13.602 -16.047 1 70.31 464 LEU B N 1
ATOM 7418 C CA . LEU B 1 464 ? -7.059 14.375 -15.508 1 70.31 464 LEU B CA 1
ATOM 7419 C C . LEU B 1 464 ? -6.973 15.742 -16.172 1 70.31 464 LEU B C 1
ATOM 7421 O O . LEU B 1 464 ? -6.051 16.516 -15.883 1 70.31 464 LEU B O 1
ATOM 7425 N N . ALA B 1 465 ? -8.039 16.078 -16.891 1 72 465 ALA B N 1
ATOM 7426 C CA . ALA B 1 465 ? -7.902 17.281 -17.719 1 72 465 ALA B CA 1
ATOM 7427 C C . ALA B 1 465 ? -8.156 18.531 -16.891 1 72 465 ALA B C 1
ATOM 7429 O O . ALA B 1 465 ? -7.496 19.562 -17.094 1 72 465 ALA B O 1
ATOM 7430 N N . SER B 1 466 ? -9.18 18.484 -15.961 1 77.88 466 SER B N 1
ATOM 7431 C CA . SER B 1 466 ? -9.477 19.672 -15.164 1 77.88 466 SER B CA 1
ATOM 7432 C C . SER B 1 466 ? -9.93 19.297 -13.758 1 77.88 466 SER B C 1
ATOM 7434 O O . SER B 1 466 ? -10.477 18.203 -13.547 1 77.88 466 SER B O 1
ATOM 7436 N N . SER B 1 467 ? -9.68 20.219 -12.891 1 78.75 467 SER B N 1
ATOM 7437 C CA . SER B 1 467 ? -10.141 20.031 -11.523 1 78.75 467 SER B CA 1
ATOM 7438 C C . SER B 1 467 ? -11.656 19.844 -11.469 1 78.75 467 SER B C 1
ATOM 7440 O O . SER B 1 467 ? -12.156 19.062 -10.656 1 78.75 467 SER B O 1
ATOM 7442 N N . ALA B 1 468 ? -12.375 20.594 -12.32 1 77.69 468 ALA B N 1
ATOM 7443 C CA . ALA B 1 468 ? -13.828 20.5 -12.352 1 77.69 468 ALA B CA 1
ATOM 7444 C C . ALA B 1 468 ? -14.281 19.109 -12.773 1 77.69 468 ALA B C 1
ATOM 7446 O O . ALA B 1 468 ? -15.164 18.516 -12.156 1 77.69 468 ALA B O 1
ATOM 7447 N N . GLU B 1 469 ? -13.602 18.625 -13.812 1 82.44 469 GLU B N 1
ATOM 7448 C CA . GLU B 1 469 ? -13.938 17.281 -14.297 1 82.44 469 GLU B CA 1
ATOM 7449 C C . GLU B 1 469 ? -13.602 16.219 -13.25 1 82.44 469 GLU B C 1
ATOM 7451 O O . GLU B 1 469 ? -14.375 15.281 -13.047 1 82.44 469 GLU B O 1
ATOM 7456 N N . LEU B 1 470 ? -12.492 16.422 -12.664 1 83.69 470 LEU B N 1
ATOM 7457 C CA . LEU B 1 470 ? -12.062 15.477 -11.641 1 83.69 470 LEU B CA 1
ATOM 7458 C C . LEU B 1 470 ? -13.008 15.508 -10.445 1 83.69 470 LEU B C 1
ATOM 7460 O O . LEU B 1 470 ? -13.328 14.461 -9.875 1 83.69 470 LEU B O 1
ATOM 7464 N N . SER B 1 471 ? -13.453 16.656 -10.078 1 80.88 471 SER B N 1
ATOM 7465 C CA . SER B 1 471 ? -14.406 16.797 -8.984 1 80.88 471 SER B CA 1
ATOM 7466 C C . SER B 1 471 ? -15.719 16.094 -9.289 1 80.88 471 SER B C 1
ATOM 7468 O O . SER B 1 471 ? -16.297 15.438 -8.422 1 80.88 471 SER B O 1
ATOM 7470 N N . ASN B 1 472 ? -16.219 16.266 -10.484 1 82.44 472 ASN B N 1
ATOM 7471 C CA . ASN B 1 472 ? -17.438 15.57 -10.906 1 82.44 472 ASN B CA 1
ATOM 7472 C C . ASN B 1 472 ? -17.266 14.055 -10.859 1 82.44 472 ASN B C 1
ATOM 7474 O O . ASN B 1 472 ? -18.172 13.336 -10.438 1 82.44 472 ASN B O 1
ATOM 7478 N N . PHE B 1 473 ? -16.094 13.633 -11.312 1 86.81 473 PHE B N 1
ATOM 7479 C CA . PHE B 1 473 ? -15.797 12.211 -11.297 1 86.81 473 PHE B CA 1
ATOM 7480 C C . PHE B 1 473 ? -15.836 11.664 -9.867 1 86.81 473 PHE B C 1
ATOM 7482 O O . PHE B 1 473 ? -16.469 10.641 -9.602 1 86.81 473 PHE B O 1
ATOM 7489 N N . ILE B 1 474 ? -15.164 12.359 -8.969 1 82.88 474 ILE B N 1
ATOM 7490 C CA . ILE B 1 474 ? -15.094 11.953 -7.566 1 82.88 474 ILE B CA 1
ATOM 7491 C C . ILE B 1 474 ? -16.5 11.914 -6.969 1 82.88 474 ILE B C 1
ATOM 7493 O O . ILE B 1 474 ? -16.875 10.945 -6.301 1 82.88 474 ILE B O 1
ATOM 7497 N N . ARG B 1 475 ? -17.281 12.906 -7.23 1 80.81 475 ARG B N 1
ATOM 7498 C CA . ARG B 1 475 ? -18.656 13 -6.727 1 80.81 475 ARG B CA 1
ATOM 7499 C C . ARG B 1 475 ? -19.516 11.852 -7.258 1 80.81 475 ARG B C 1
ATOM 7501 O O . ARG B 1 475 ? -20.141 11.133 -6.48 1 80.81 475 ARG B O 1
ATOM 7508 N N . ASP B 1 476 ? -19.469 11.68 -8.555 1 82.94 476 ASP B N 1
ATOM 7509 C CA . ASP B 1 476 ? -20.375 10.727 -9.203 1 82.94 476 ASP B CA 1
ATOM 7510 C C . ASP B 1 476 ? -19.984 9.289 -8.859 1 82.94 476 ASP B C 1
ATOM 7512 O O . ASP B 1 476 ? -20.859 8.469 -8.547 1 82.94 476 ASP B O 1
ATOM 7516 N N . ARG B 1 477 ? -18.719 9.031 -8.938 1 84.25 477 ARG B N 1
ATOM 7517 C CA . ARG B 1 477 ? -18.266 7.68 -8.633 1 84.25 477 ARG B CA 1
ATOM 7518 C C . ARG B 1 477 ? -18.422 7.375 -7.148 1 84.25 477 ARG B C 1
ATOM 7520 O O . ARG B 1 477 ? -18.734 6.242 -6.77 1 84.25 477 ARG B O 1
ATOM 7527 N N . GLY B 1 478 ? -18.156 8.375 -6.352 1 80.56 478 GLY B N 1
ATOM 7528 C CA . GLY B 1 478 ? -18.422 8.211 -4.93 1 80.56 478 GLY B CA 1
ATOM 7529 C C . GLY B 1 478 ? -19.875 7.902 -4.621 1 80.56 478 GLY B C 1
ATOM 7530 O O . GLY B 1 478 ? -20.172 7.043 -3.789 1 80.56 478 GLY B O 1
ATOM 7531 N N . ALA B 1 479 ? -20.75 8.578 -5.305 1 79.94 479 ALA B N 1
ATOM 7532 C CA . ALA B 1 479 ? -22.172 8.336 -5.137 1 79.94 479 ALA B CA 1
ATOM 7533 C C . ALA B 1 479 ? -22.547 6.93 -5.598 1 79.94 479 ALA B C 1
ATOM 7535 O O . ALA B 1 479 ? -23.359 6.25 -4.953 1 79.94 479 ALA B O 1
ATOM 7536 N N . ALA B 1 480 ? -21.953 6.578 -6.672 1 81.88 480 ALA B N 1
ATOM 7537 C CA . ALA B 1 480 ? -22.203 5.234 -7.191 1 81.88 480 ALA B CA 1
ATOM 7538 C C . ALA B 1 480 ? -21.75 4.168 -6.203 1 81.88 480 ALA B C 1
ATOM 7540 O O . ALA B 1 480 ? -22.422 3.15 -6.027 1 81.88 480 ALA B O 1
ATOM 7541 N N . TRP B 1 481 ? -20.609 4.406 -5.613 1 82.31 481 TRP B N 1
ATOM 7542 C CA . TRP B 1 481 ? -20.094 3.479 -4.609 1 82.31 481 TRP B CA 1
ATOM 7543 C C . TRP B 1 481 ? -21.031 3.398 -3.408 1 82.31 481 TRP B C 1
ATOM 7545 O O . TRP B 1 481 ? -21.312 2.307 -2.906 1 82.31 481 TRP B O 1
ATOM 7555 N N . SER B 1 482 ? -21.484 4.512 -2.971 1 81.25 482 SER B N 1
ATOM 7556 C CA . SER B 1 482 ? -22.422 4.555 -1.852 1 81.25 482 SER B CA 1
ATOM 7557 C C . SER B 1 482 ? -23.703 3.77 -2.162 1 81.25 482 SER B C 1
ATOM 7559 O O . SER B 1 482 ? -24.188 3.021 -1.316 1 81.25 482 SER B O 1
ATOM 7561 N N . GLN B 1 483 ? -24.203 3.963 -3.332 1 80.56 483 GLN B N 1
ATOM 7562 C CA . GLN B 1 483 ? -25.406 3.246 -3.746 1 80.56 483 GLN B CA 1
ATOM 7563 C C . GLN B 1 483 ? -25.156 1.742 -3.812 1 80.56 483 GLN B C 1
ATOM 7565 O O . GLN B 1 483 ? -26 0.945 -3.414 1 80.56 483 GLN B O 1
ATOM 7570 N N . HIS B 1 484 ? -24.031 1.48 -4.316 1 79.69 484 HIS B N 1
ATOM 7571 C CA . HIS B 1 484 ? -23.641 0.079 -4.406 1 79.69 484 HIS B CA 1
ATOM 7572 C C . HIS B 1 484 ? -23.609 -0.572 -3.027 1 79.69 484 HIS B C 1
ATOM 7574 O O . HIS B 1 484 ? -24.141 -1.667 -2.84 1 79.69 484 HIS B O 1
ATOM 7580 N N . ARG B 1 485 ? -23.062 0.01 -2.115 1 79 485 ARG B N 1
ATOM 7581 C CA . ARG B 1 485 ? -22.938 -0.507 -0.755 1 79 485 ARG B CA 1
ATOM 7582 C C . ARG B 1 485 ? -24.312 -0.641 -0.1 1 79 485 ARG B C 1
ATOM 7584 O O . ARG B 1 485 ? -24.578 -1.606 0.622 1 79 485 ARG B O 1
ATOM 7591 N N . GLN B 1 486 ? -25.125 0.356 -0.374 1 79.56 486 GLN B N 1
ATOM 7592 C CA . GLN B 1 486 ? -26.469 0.317 0.184 1 79.56 486 GLN B CA 1
ATOM 7593 C C . GLN B 1 486 ? -27.266 -0.865 -0.37 1 79.56 486 GLN B C 1
ATOM 7595 O O . GLN B 1 486 ? -28 -1.53 0.368 1 79.56 486 GLN B O 1
ATOM 7600 N N . ARG B 1 487 ? -27.109 -1.063 -1.557 1 77.62 487 ARG B N 1
ATOM 7601 C CA . ARG B 1 487 ? -27.797 -2.193 -2.182 1 77.62 487 ARG B CA 1
ATOM 7602 C C . ARG B 1 487 ? -27.297 -3.516 -1.601 1 77.62 487 ARG B C 1
ATOM 7604 O O . ARG B 1 487 ? -28.094 -4.434 -1.382 1 77.62 487 ARG B O 1
ATOM 7611 N N . GLN B 1 488 ? -26.094 -3.537 -1.358 1 74.94 488 GLN B N 1
ATOM 7612 C CA . GLN B 1 488 ? -25.516 -4.746 -0.778 1 74.94 488 GLN B CA 1
ATOM 7613 C C . GLN B 1 488 ? -26.031 -4.977 0.638 1 74.94 488 GLN B C 1
ATOM 7615 O O . GLN B 1 488 ? -26.312 -6.113 1.026 1 74.94 488 GLN B O 1
ATOM 7620 N N . GLN B 1 489 ? -26.125 -3.928 1.327 1 75.12 489 GLN B N 1
ATOM 7621 C CA . GLN B 1 489 ? -26.641 -4.02 2.691 1 75.12 489 GLN B CA 1
ATOM 7622 C C . GLN B 1 489 ? -28.094 -4.457 2.709 1 75.12 489 GLN B C 1
ATOM 7624 O O . GLN B 1 489 ? -28.5 -5.258 3.553 1 75.12 489 GLN B O 1
ATOM 7629 N N . GLN B 1 490 ? -28.812 -3.928 1.783 1 76.94 490 GLN B N 1
ATOM 7630 C CA . GLN B 1 490 ? -30.219 -4.297 1.688 1 76.94 490 GLN B CA 1
ATOM 7631 C C . GLN B 1 490 ? -30.375 -5.766 1.31 1 76.94 490 GLN B C 1
ATOM 7633 O O . GLN B 1 490 ? -31.234 -6.465 1.858 1 76.94 490 GLN B O 1
ATOM 7638 N N . ARG B 1 491 ? -29.578 -6.191 0.455 1 75.06 491 ARG B N 1
ATOM 7639 C CA . ARG B 1 491 ? -29.641 -7.586 0.029 1 75.06 491 ARG B CA 1
ATOM 7640 C C . ARG B 1 491 ? -29.266 -8.523 1.176 1 75.06 491 ARG B C 1
ATOM 7642 O O . ARG B 1 491 ? -29.891 -9.57 1.349 1 75.06 491 ARG B O 1
ATOM 7649 N N . ARG B 1 492 ? -28.359 -8.156 1.938 1 73.56 492 ARG B N 1
ATOM 7650 C CA . ARG B 1 492 ? -27.938 -8.961 3.082 1 73.56 492 ARG B CA 1
ATOM 7651 C C . ARG B 1 492 ? -29.047 -9.047 4.129 1 73.56 492 ARG B C 1
ATOM 7653 O O . ARG B 1 492 ? -29.266 -10.102 4.723 1 73.56 492 ARG B O 1
ATOM 7660 N N . GLN B 1 493 ? -29.672 -7.949 4.273 1 74 493 GLN B N 1
ATOM 7661 C CA . GLN B 1 493 ? -30.766 -7.93 5.227 1 74 493 GLN B CA 1
ATOM 7662 C C . GLN B 1 493 ? -31.922 -8.805 4.75 1 74 493 GLN B C 1
ATOM 7664 O O . GLN B 1 493 ? -32.562 -9.5 5.551 1 74 493 GLN B O 1
ATOM 7669 N N . GLN B 1 494 ? -32.156 -8.836 3.514 1 73.75 494 GLN B N 1
ATOM 7670 C CA . GLN B 1 494 ? -33.219 -9.656 2.943 1 73.75 494 GLN B CA 1
ATOM 7671 C C . GLN B 1 494 ? -32.875 -11.141 3.033 1 73.75 494 GLN B C 1
ATOM 7673 O O . GLN B 1 494 ? -33.719 -11.969 3.346 1 73.75 494 GLN B O 1
ATOM 7678 N N . GLN B 1 495 ? -31.656 -11.445 2.777 1 70.38 495 GLN B N 1
ATOM 7679 C CA . GLN B 1 495 ? -31.219 -12.836 2.848 1 70.38 495 GLN B CA 1
ATOM 7680 C C . GLN B 1 495 ? -31.266 -13.352 4.281 1 70.38 495 GLN B C 1
ATOM 7682 O O . GLN B 1 495 ? -31.609 -14.516 4.516 1 70.38 495 GLN B O 1
ATOM 7687 N N . GLN B 1 496 ? -30.906 -12.594 5.203 1 65.69 496 GLN B N 1
ATOM 7688 C CA . GLN B 1 496 ? -30.984 -12.961 6.609 1 65.69 496 GLN B CA 1
ATOM 7689 C C . GLN B 1 496 ? -32.438 -13.172 7.051 1 65.69 496 GLN B C 1
ATOM 7691 O O . GLN B 1 496 ? -32.719 -14.023 7.895 1 65.69 496 GLN B O 1
ATOM 7696 N N . ARG B 1 497 ? -33.281 -12.461 6.465 1 65.31 497 ARG B N 1
ATOM 7697 C CA . ARG B 1 497 ? -34.719 -12.609 6.785 1 65.31 497 ARG B CA 1
ATOM 7698 C C . ARG B 1 497 ? -35.281 -13.883 6.168 1 65.31 497 ARG B C 1
ATOM 7700 O O . ARG B 1 497 ? -36.219 -14.477 6.703 1 65.31 497 ARG B O 1
ATOM 7707 N N . GLN B 1 498 ? -34.781 -14.305 5.078 1 62.47 498 GLN B N 1
ATOM 7708 C CA . GLN B 1 498 ? -35.281 -15.484 4.387 1 62.47 498 GLN B CA 1
ATOM 7709 C C . GLN B 1 498 ? -34.625 -16.75 4.945 1 62.47 498 GLN B C 1
ATOM 7711 O O . GLN B 1 498 ? -35.062 -17.859 4.629 1 62.47 498 GLN B O 1
ATOM 7716 N N . GLN B 1 499 ? -33.594 -16.703 5.555 1 56.16 499 GLN B N 1
ATOM 7717 C CA . GLN B 1 499 ? -33.062 -17.906 6.172 1 56.16 499 GLN B CA 1
ATOM 7718 C C . GLN B 1 499 ? -33.938 -18.375 7.328 1 56.16 499 GLN B C 1
ATOM 7720 O O . GLN B 1 499 ? -34.25 -17.594 8.227 1 56.16 499 GLN B O 1
ATOM 7725 N N . PRO B 1 500 ? -34.688 -19.469 7.117 1 53.09 500 PRO B N 1
ATOM 7726 C CA . PRO B 1 500 ? -35.562 -20 8.164 1 53.09 500 PRO B CA 1
ATOM 7727 C C . PRO B 1 500 ? -34.875 -20.078 9.531 1 53.09 500 PRO B C 1
ATOM 7729 O O . PRO B 1 500 ? -33.688 -20.391 9.609 1 53.09 500 PRO B O 1
ATOM 7732 N N . ARG B 1 501 ? -35.5 -19.391 10.5 1 49.69 501 ARG B N 1
ATOM 7733 C CA . ARG B 1 501 ? -35.156 -19.594 11.898 1 49.69 501 ARG B CA 1
ATOM 7734 C C . ARG B 1 501 ? -35.125 -21.078 12.25 1 49.69 501 ARG B C 1
ATOM 7736 O O . ARG B 1 501 ? -36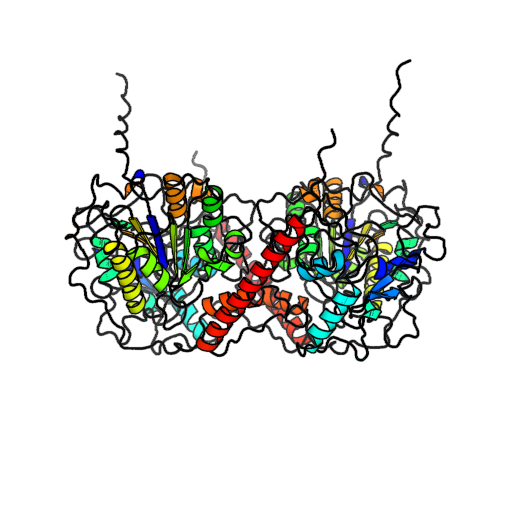.156 -21.75 12.164 1 49.69 501 ARG B O 1
ATOM 7743 N N . SER B 1 502 ? -34.219 -21.734 12.062 1 33.41 502 SER B N 1
ATOM 7744 C CA . SER B 1 502 ? -34.219 -23.078 12.625 1 33.41 502 SER B CA 1
ATOM 7745 C C . SER B 1 502 ? -34.656 -23.078 14.086 1 33.41 502 SER B C 1
ATOM 7747 O O . SER B 1 502 ? -34.094 -22.328 14.898 1 33.41 502 SER B O 1
ATOM 7749 N N . LYS B 1 503 ? -35.875 -23.5 14.438 1 39.81 503 LYS B N 1
ATOM 7750 C CA . LYS B 1 503 ? -36.344 -23.875 15.766 1 39.81 503 LYS B CA 1
ATOM 7751 C C . LYS B 1 503 ? -35.281 -24.656 16.531 1 39.81 503 LYS B C 1
ATOM 7753 O O . LYS B 1 503 ? -34.75 -25.625 16.016 1 39.81 503 LYS B O 1
ATOM 7758 N N . PRO B 1 504 ? -34.875 -24.016 17.688 1 41.34 504 PRO B N 1
ATOM 7759 C CA . PRO B 1 504 ? -34.094 -24.875 18.578 1 41.34 504 PRO B CA 1
ATOM 7760 C C . PRO B 1 504 ? -34.688 -26.266 18.75 1 41.34 504 PRO B C 1
ATOM 7762 O O . PRO B 1 504 ? -35.906 -26.438 18.75 1 41.34 504 PRO B O 1
ATOM 7765 N N . ARG B 1 505 ? -34.031 -27.281 18.312 1 36.81 505 ARG B N 1
ATOM 7766 C CA . ARG B 1 505 ? -34.438 -28.609 18.781 1 36.81 505 ARG B CA 1
ATOM 7767 C C . ARG B 1 505 ? -34.75 -28.609 20.266 1 36.81 505 ARG B C 1
ATOM 7769 O O . ARG B 1 505 ? -33.906 -28.219 21.078 1 36.81 505 ARG B O 1
ATOM 7776 N N . ARG B 1 506 ? -36.062 -28.703 20.672 1 27.34 506 ARG B N 1
ATOM 7777 C CA . ARG B 1 506 ? -36.344 -29.266 21.984 1 27.34 506 ARG B CA 1
ATOM 7778 C C . ARG B 1 506 ? -35.75 -30.656 22.125 1 27.34 506 ARG B C 1
ATOM 7780 O O . ARG B 1 506 ? -35.906 -31.5 21.234 1 27.34 506 ARG B O 1
#

Radius of gyration: 31.09 Å; Cα contacts (8 Å, |Δi|>4): 2307; chains: 2; bounding box: 77×100×92 Å

Sequence (1012 aa):
MHAGGPQRSPLVANSLSRIEHIVHLMLENRSFDQMLGFLYTDDGNRSPTGQPFDGLTGNESNPDDLGRPVGVYRIRATDPHPYLMPGADPGEGFQNTNYQLFCDDHPAPGAVPTNQGFVVNFKSAIATDQSRHDKDALPGTTPEQIMGMYTPELLPVLSGLAKGYAVCDRWFASAPTMTMPNRAFALAATSQGHLDDHVKIFTCPSIFGRLSDQGVDWAIFGYNRDPLTRHDFPDTQNADDSHFGHFRDFQARAASGTLPAFTFLEPSWDASGNSQHPNYDVAAGEQLIHDVYYALRNGPGWNSTLFIVTYDEHGGNYDHVAPPSGATPPGDGTVGEFGFDFTRFGVRVPAVLVSPLIAAGTVFRSAAGTIDHTSVLKTIGERFGTAPLTARDRAAPSLGDALTLASPRAASDDPLAGVTVPVSRVSHPNAAMPSKLDKLQAARIAALPLRNEKGYYEEADTPLASSAELSNFIRDRGAAWSQHRQRQQQRRQQQQRQQPRSKPRRMHAGGPQRSPLVANSLSRIEHIVHLMLENRSFDQMLGFLYTDDGNRSPTGQPFDGLTGNESNPDDLGRPVGVYRIRATDPHPYLMPGADPGEGFQNTNYQLFCDDHPAPGAVPTNQGFVVNFKSAIATDQSRHDKDALPGTTPEQIMGMYTPELLPVLSGLAKGYAVCDRWFASAPTMTMPNRAFALAATSQGHLDDHVKIFTCPSIFGRLSDQGVDWAIFGYNRDPLTRHDFPDTQNADDSHFGHFRDFQARAASGTLPAFTFLEPSWDASGNSQHPNYDVAAGEQLIHDVYYALRNGPGWNSTLFIVTYDEHGGNYDHVAPPSGATPPGDGTVGEFGFDFTRFGVRVPAVLVSPLIAAGTVFRSAAGTIDHTSVLKTIGERFGTAPLTARDRAAPSLGDALTLASPRAASDDPLAGVTVPVSRVSHPNAAMPSKLDKLQAARIAALPLRNEKGYYEEADTPLASSAELSNFIRDRGAAWSQHRQRQQQRRQQQQRQQPRSKPRR

InterPro domains:
  IPR007312 Phosphoesterase [PF04185] (19-385)
  IPR007312 Phosphoesterase [PTHR31956] (13-449)
  IPR017850 Alkaline-phosphatase-like, core domain superfamily [G3DSA:3.40.720.10] (12-201)
  IPR017850 Alkaline-phosphatase-like, core domain superfamily [G3DSA:3.40.720.10] (230-424)
  IPR017850 Alkaline-phosphatase-like, core domain superfamily [SSF53649] (151-373)

Foldseek 3Di:
DPPPPPDPDPPPDFPLLLFQAEEEEAFAAAFCQQECQQLCLVVVQAFPVGDHHNHDVQADWAAEPVGDTQTADEQDPPPPFSQQPPQAQFDFWQQLLCCQFQVGSDDDPPGGGQSRRLLHRRQVRVVVCVVVVVPQGDPPRHSSRLRYHYDCQQQVQLSLLCQLFEWANQEFQLDAGGFLQSVCCLWQVGSLQETYLPDLEDEADTLLQLCVVLVFAAAEAEAPAWDLVCGHYPNSVLDAPVRYYHPVVVLVCQAAVNHTRYYYYYWDDFLAIQSSRHRRGVLNVSVVSVSNVCSNLNGPSQQNYKYKYWYSANSSRGDRDRWDFQQDAQPPPGAHPPRDRSRTTHGHIIMGIHHLLAHRRHHDDDPQDGHYSLLVVLSSCVNSPGDHSGVRNVSHHHPSVRRHHPGGHDSVSDSCVVPDRDDTPDGRPCNFFDDPSLVSSLQSLLPDQAQDPVGHTDRDDQDGPTPVSSRVSSRVSVVRSSVVSVVVVVVVVVVVVPPDPPPDDD/DPPPDPDPDPPPDFPLLLFQAEEEEAFAAAFCQQECQQLCLVVVQAFPVGDHHNHDVQADWAAEPVGDTQTADEQDPPPPFSQQPPQAQFDFWQQLLCCQFQVGSDDDPPGGGQSRRLLHRRQVRVVVCVVVVVPQGDPPRHSSRLRYHYDCQQQVQLSLLCQFFEWANFEFQLDAGGFLQSVCCLWQVGSLQETYLPDLEDEADTLLQLCVVLVFAAAEAEAPAWDLVCGHYPNSVLDAPVRYYHPVVVLVCQAAVNHTSYYYYYWDDFLAIQSSRHRRGVLNVSVVSVSNVCSNLNGPSQQNYKYKYWYSANSSRGDRDRWDFQQDAQPPPGAHPPRDRSRTTHGHIIMGIDHLLAHRRHHDDDPQDGHYSLLVVLSSCVNSPGDHSGVRNVSHHHPSVRRHHPGGHDSPSDSCVVPDRDDTPDGRPCRFFDDPSLVSSLQSLLPDQAQDPVGHTDRDDQDGPTPVSSRVSNRVSVVSSSVVSVVVVVVVVVVVVPPDPPPDDD

Nearest PDB structures (foldseek):
  8haw-assembly1_B  TM=8.255E-01  e=1.683E-37  Arabidopsis thaliana
  8hav-assembly1_B  TM=8.334E-01  e=1.011E-32  Arabidopsis thaliana
  8k3g-assembly1_A  TM=7.889E-01  e=2.931E-32  Rasamsonia emersonii CBS 393.64
  8yk5-assembly1_B  TM=6.910E-01  e=5.268E-20  Streptomyces sanglieri
  2d1g-assembly1_A  TM=7.447E-01  e=3.529E-17  Francisella tularensis subsp. novicida

Organism: Burkholderia pseudomallei (strain K96243) (NCBI:txid272560)